Protein 1VI6 (pdb70)

Foldseek 3Di:
DDDFPDPPVLLVVLPFQWFALAADPVCPVQFPAADPVSITTGDVSQLRVQLLVVLVVVLVFQQQLEEEEEAAQLQVLLVVVLCVLSVHHYDYHDDDQCLDPPPPDPNHDHHQAYEYLACVRVVSVLVSCQVVPRAYEYEYGRNDDDPSHDRYNDTHSRGQSNSLVSSLSSSVSNCVVVVHDDDDDSVSRGDDD/DDDAPDPVVLLVVLQFQWFALAADPQCPVQFPQADPVSITTGNVSQLRVLLLVVLVVCLVDDQQLEEEEEAQQLQVLLVVVLCVLRVHHYDYHDDDQCQDPPPVDPNHDHHQAYEYLACVRPVSVLVSCQVVVRAYEYEYGRNDDDPSHRRYNDTHSRGQLNSLVSSLSSSVSNCVVVVHDDDDDSVSRGDDD/DDDAPDPVVLLVVLPFQWFALAADPVCPVQFPQADPVNTTTGDVSLLRVLLLVVLVVVLVFQAQLEEEEEAQPLLVLLVVVLCVLRVHHYDYHDDDQCLDPPPVDPNHDHHQAYEYLACVRPVSVLVSCQVVPRAYEYEYGRNDDDPSHRRYNYTHSRRQSNSLVSSLSSSVSNCVVVVHDDDDDSVSRGDDDD/DDDALDPPVLLVVLQFQWFALAADPQCPVQFPDQDPVNTTTGHSSLLRVLLLVVLVVCLPFDQQLEEEEEAQQLQPLLVVVLCVLRVHHYDYHDDDQCLDPPPVDPNHDHHQAYEYLACVVPVSVLVSCQVVVRAYEYEYGRRDDDPSHRRYNDTHSRGQSNSLVSSLSSSVSSCVVVVHDDDDDSVSRGDDD

Sequence (773 aa):
EYEYLVPPDDYLAAGVHIGTQIKTGDMKKFIFKVRQDGLYVLDIRKLDERIRVAAKFLSRYEPSKILLVAARQYAHKPVQMFSKVVGSDYIVGRFIPGTLTNPMLSEYREPEVVFVNDPAIDKQAVSEATAVGIPVVALCDSNNSSADVDLVIPTNNKGRRALAIVYWLLAREIAKIRGQDFTYSIEDFEAELEYEYLVPPDDYLAAGVHIGTQIKTGDMKKFIFKVRQDGLYVLDIRKLDERIRVAAKFLSRYEPSKILLVAARQYAHKPVQMFSKVVGSDYIVGRFIPGTLTNPMLSEYREPEVVFVNDPAIDKQAVSEATAVGIPVVALCDSNNSSADVDLVIPTNNKGRRALAIVYWLLAREIAKIRGQDFTYSIEDFEAELEYEYLVPPDDYLAAGVHIGTQIKTGDMKKFIFKVRQDGLYVLDIRKLDERIRVAAKFLSRYEPSKILLVAARQYAHKPVQMFSKVVGSDYIVGRFIPGTLTNPMLSEYREPEVVFVNDPAIDKQAVSEATAVGIPVVALCDSNNSSADVDLVIPTNNKGRRALAIVYWLLAREIAKIRGQDFTYSIEDFEAELEEYEYLVPPDDYLAAGVHIGTQIKTGDMKKFIFKVRQDGLYVLDIRKLDERIRVAAKFLSRYEPSKILLVAARQYAHKPVQMFSKVVGSDYIVGRFIPGTLTNPMLSEYREPEVVFVNDPAIDKQAVSEATAVGIPVVALCDSNNSSADVDLVIPTNNKGRRALAIVYWLLAREIAKIRGQDFTYSIEDFEAEL

Nearest PDB structures (foldseek):
  1vi6-assembly2_C  TM=1.005E+00  e=1.714E-40  Archaeoglobus fulgidus
  6tmf-assembly1_B  TM=9.770E-01  e=1.208E-26  Thermococcus celer Vu 13 = JCM 8558
  6th6-assembly1_Ab  TM=9.798E-01  e=1.208E-26  Thermococcus kodakarensis KOD1
  7zai-assembly1_B  TM=9.814E-01  e=2.115E-26  Pyrococcus abyssi GE5
  4v5z-assembly1_Ab  TM=9.790E-01  e=2.412E-22  Canis lupus familiaris

Structure (mmCIF, N/CA/C/O backbone):
data_1VI6
#
_entry.id   1VI6
#
_cell.length_a   123.829
_cell.length_b   123.829
_cell.length_c   131.949
_cell.angle_alpha   90.00
_cell.angle_beta   90.00
_cell.angle_gamma   90.00
#
_symmetry.space_group_name_H-M   'P 43 21 2'
#
loop_
_entity.id
_entity.type
_entity.pdbx_description
1 polymer '30S ribosomal protein S2P'
2 non-polymer 'SODIUM ION'
3 water water
#
loop_
_atom_site.group_PDB
_atom_site.id
_atom_site.type_symbol
_atom_site.label_atom_id
_atom_site.label_alt_id
_atom_site.label_comp_id
_atom_site.label_asym_id
_atom_site.label_entity_id
_atom_site.label_seq_id
_atom_site.pdbx_PDB_ins_code
_atom_site.Cartn_x
_atom_site.Cartn_y
_atom_site.Cartn_z
_atom_site.occupancy
_atom_site.B_iso_or_equiv
_atom_site.auth_seq_id
_atom_site.auth_comp_id
_atom_site.auth_asym_id
_atom_site.auth_atom_id
_atom_site.pdbx_PDB_model_num
ATOM 1 N N . GLU A 1 6 ? 43.048 95.703 131.848 1.00 52.88 5 GLU A N 1
ATOM 2 C CA . GLU A 1 6 ? 42.445 95.625 130.486 1.00 52.64 5 GLU A CA 1
ATOM 3 C C . GLU A 1 6 ? 43.261 96.428 129.479 1.00 49.92 5 GLU A C 1
ATOM 4 O O . GLU A 1 6 ? 43.597 97.587 129.724 1.00 50.77 5 GLU A O 1
ATOM 10 N N . TYR A 1 7 ? 43.572 95.812 128.344 1.00 46.69 6 TYR A N 1
ATOM 11 C CA . TYR A 1 7 ? 44.339 96.485 127.304 1.00 42.03 6 TYR A CA 1
ATOM 12 C C . TYR A 1 7 ? 43.417 97.344 126.450 1.00 39.77 6 TYR A C 1
ATOM 13 O O . TYR A 1 7 ? 42.305 96.935 126.124 1.00 38.91 6 TYR A O 1
ATOM 22 N N . GLU A 1 8 ? 43.886 98.536 126.093 1.00 38.55 7 GLU A N 1
ATOM 23 C CA . GLU A 1 8 ? 43.102 99.454 125.274 1.00 37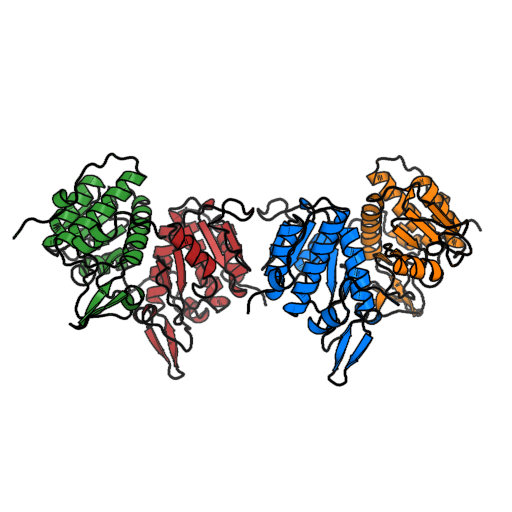.78 7 GLU A CA 1
ATOM 24 C C . GLU A 1 8 ? 43.583 99.435 123.824 1.00 33.92 7 GLU A C 1
ATOM 25 O O . GLU A 1 8 ? 44.681 99.901 123.516 1.00 33.15 7 GLU A O 1
ATOM 31 N N . TYR A 1 9 ? 42.746 98.893 122.945 1.00 30.92 8 TYR A N 1
ATOM 32 C CA . TYR A 1 9 ? 43.053 98.793 121.520 1.00 26.62 8 TYR A CA 1
ATOM 33 C C . TYR A 1 9 ? 42.744 100.108 120.807 1.00 26.76 8 TYR A C 1
ATOM 34 O O . TYR A 1 9 ? 41.984 100.936 121.313 1.00 25.65 8 TYR A O 1
ATOM 43 N N . LEU A 1 10 ? 43.330 100.288 119.626 1.00 26.32 9 LEU A N 1
ATOM 44 C CA . LEU A 1 10 ? 43.121 101.493 118.822 1.00 26.38 9 LEU A CA 1
ATOM 45 C C . LEU A 1 10 ? 41.705 101.531 118.272 1.00 26.76 9 LEU A C 1
ATOM 46 O O . LEU A 1 10 ? 41.184 102.591 117.926 1.00 24.12 9 LEU A O 1
ATOM 51 N N . VAL A 1 11 ? 41.100 100.354 118.172 1.00 25.62 10 VAL A N 1
ATOM 52 C CA . VAL A 1 11 ? 39.740 100.209 117.681 1.00 28.13 10 VAL A CA 1
ATOM 53 C C . VAL A 1 11 ? 39.142 99.030 118.441 1.00 27.04 10 VAL A C 1
ATOM 54 O O . VAL A 1 11 ? 39.873 98.243 119.044 1.00 26.91 10 VAL A O 1
ATOM 58 N N . PRO A 1 12 ? 37.809 98.907 118.449 1.00 29.15 11 PRO A N 1
ATOM 59 C CA . PRO A 1 12 ? 37.230 97.768 119.169 1.00 29.30 11 PRO A CA 1
ATOM 60 C C . PRO A 1 12 ? 37.875 96.492 118.618 1.00 28.70 11 PRO A C 1
ATOM 61 O O . PRO A 1 12 ? 37.987 96.332 117.405 1.00 29.40 11 PRO A O 1
ATOM 65 N N . PRO A 1 13 ? 38.318 95.580 119.503 1.00 31.34 12 PRO A N 1
ATOM 66 C CA . PRO A 1 13 ? 38.962 94.319 119.110 1.00 30.97 12 PRO A CA 1
ATOM 67 C C . PRO A 1 13 ? 38.237 93.559 118.002 1.00 33.07 12 PRO A C 1
ATOM 68 O O . PRO A 1 13 ? 38.870 92.955 117.135 1.00 33.36 12 PRO A O 1
ATOM 72 N N . ASP A 1 14 ? 36.908 93.582 118.040 1.00 32.79 13 ASP A N 1
ATOM 73 C CA . ASP A 1 14 ? 36.109 92.895 117.033 1.00 34.00 13 ASP A CA 1
ATOM 74 C C . ASP A 1 14 ? 36.357 93.453 115.639 1.00 31.11 13 ASP A C 1
ATOM 75 O O . ASP A 1 14 ? 36.215 92.738 114.649 1.00 31.92 13 ASP A O 1
ATOM 80 N N . ASP A 1 15 ? 36.716 94.732 115.565 1.00 28.06 14 ASP A N 1
ATOM 81 C CA . ASP A 1 15 ? 36.988 95.375 114.283 1.00 25.87 14 ASP A CA 1
ATOM 82 C C . ASP A 1 15 ? 38.233 94.760 113.648 1.00 23.14 14 ASP A C 1
ATOM 83 O O . ASP A 1 15 ? 38.287 94.563 112.434 1.00 22.89 14 ASP A O 1
ATOM 88 N N . TYR A 1 16 ? 39.228 94.462 114.479 1.00 23.03 15 TYR A N 1
ATOM 89 C CA . TYR A 1 16 ? 40.463 93.830 114.017 1.00 21.62 15 TYR A CA 1
ATOM 90 C C . TYR A 1 16 ? 40.128 92.442 113.486 1.00 21.60 15 TYR A C 1
ATOM 91 O O . TYR A 1 16 ? 40.554 92.054 112.398 1.00 18.20 15 TYR A O 1
ATOM 100 N N . LEU A 1 17 ? 39.361 91.692 114.272 1.00 20.73 16 LEU A N 1
ATOM 101 C CA . LEU A 1 17 ? 38.980 90.337 113.890 1.00 20.36 16 LEU A CA 1
ATOM 102 C C . LEU A 1 17 ? 38.100 90.327 112.649 1.00 19.08 16 LEU A C 1
ATOM 103 O O . LEU A 1 17 ? 38.272 89.488 111.768 1.00 19.64 16 LEU A O 1
ATOM 108 N N . ALA A 1 18 ? 37.154 91.257 112.575 1.00 20.36 17 ALA A N 1
ATOM 109 C CA . ALA A 1 18 ? 36.274 91.327 111.416 1.00 21.83 17 ALA A CA 1
ATOM 110 C C . ALA A 1 18 ? 37.103 91.572 110.155 1.00 23.55 17 ALA A C 1
ATOM 111 O O . ALA A 1 18 ? 36.763 91.094 109.072 1.00 24.50 17 ALA A O 1
ATOM 113 N N . ALA A 1 19 ? 38.198 92.310 110.310 1.00 20.93 18 ALA A N 1
ATOM 114 C CA . ALA A 1 19 ? 39.087 92.636 109.195 1.00 19.93 18 ALA A CA 1
ATOM 115 C C . ALA A 1 19 ? 39.992 91.466 108.826 1.00 19.27 18 ALA A C 1
ATOM 116 O O . ALA A 1 19 ? 40.600 91.452 107.749 1.00 20.49 18 ALA A O 1
ATOM 118 N N . GLY A 1 20 ? 40.088 90.493 109.729 1.00 17.91 19 GLY A N 1
ATOM 119 C CA . GLY A 1 20 ? 40.920 89.326 109.491 1.00 17.13 19 GLY A CA 1
ATOM 120 C C . GLY A 1 20 ? 42.422 89.536 109.631 1.00 16.29 19 GLY A C 1
ATOM 121 O O . GLY A 1 20 ? 43.203 88.784 109.043 1.00 17.05 19 GLY A O 1
ATOM 122 N N . VAL A 1 21 ? 42.839 90.530 110.411 1.00 16.37 20 VAL A N 1
ATOM 123 C CA . VAL A 1 21 ? 44.270 90.799 110.592 1.00 14.53 20 VAL A CA 1
ATOM 124 C C . VAL A 1 21 ? 44.962 89.663 111.344 1.00 16.64 20 VAL A C 1
ATOM 125 O O . VAL A 1 21 ? 46.172 89.470 111.229 1.00 16.49 20 VAL A O 1
ATOM 129 N N . HIS A 1 22 ? 44.181 88.903 112.103 1.00 14.69 21 HIS A N 1
ATOM 130 C CA . HIS A 1 22 ? 44.711 87.800 112.893 1.00 14.47 21 HIS A CA 1
ATOM 131 C C . HIS A 1 22 ? 44.883 86.514 112.085 1.00 16.27 21 HIS A C 1
ATOM 132 O O . HIS A 1 22 ? 45.498 85.560 112.558 1.00 16.45 21 HIS A O 1
ATOM 139 N N . ILE A 1 23 ? 44.341 86.484 110.873 1.00 15.79 22 ILE A N 1
ATOM 140 C CA . ILE A 1 23 ? 44.443 85.292 110.036 1.00 19.13 22 ILE A CA 1
ATOM 141 C C . ILE A 1 23 ? 45.785 85.157 109.324 1.00 18.08 22 ILE A C 1
ATOM 142 O O . ILE A 1 23 ? 46.072 85.884 108.369 1.00 19.53 22 ILE A O 1
ATOM 147 N N . GLY A 1 24 ? 46.598 84.217 109.799 1.00 15.99 23 GLY A N 1
ATOM 148 C CA . GLY A 1 24 ? 47.901 83.972 109.205 1.00 18.06 23 GLY A CA 1
ATOM 149 C C . GLY A 1 24 ? 47.806 82.954 108.079 1.00 20.65 23 GLY A C 1
ATOM 150 O O . GLY A 1 24 ? 46.770 82.846 107.419 1.00 23.60 23 GLY A O 1
ATOM 151 N N . THR A 1 25 ? 48.880 82.207 107.852 1.00 19.28 24 THR A N 1
ATOM 152 C CA . THR A 1 25 ? 48.893 81.195 106.801 1.00 19.02 24 THR A CA 1
ATOM 153 C C . THR A 1 25 ? 49.119 79.817 107.422 1.00 20.14 24 THR A C 1
ATOM 154 O O . THR A 1 25 ? 49.088 79.667 108.647 1.00 18.76 24 THR A O 1
ATOM 158 N N . GLN A 1 26 ? 49.345 78.819 106.573 1.00 19.32 25 GLN A N 1
ATOM 159 C CA . GLN A 1 26 ? 49.592 77.447 107.018 1.00 24.47 25 GLN A CA 1
ATOM 160 C C . GLN A 1 26 ? 51.055 77.293 107.436 1.00 25.13 25 GLN A C 1
ATOM 161 O O . GLN A 1 26 ? 51.463 76.246 107.948 1.00 23.48 25 GLN A O 1
ATOM 167 N N . ILE A 1 27 ? 51.843 78.336 107.202 1.00 22.14 26 ILE A N 1
ATOM 168 C CA . ILE A 1 27 ? 53.265 78.308 107.529 1.00 23.27 26 ILE A CA 1
ATOM 169 C C . ILE A 1 27 ? 53.634 79.230 108.688 1.00 22.64 26 ILE A C 1
ATOM 170 O O . ILE A 1 27 ? 53.112 80.335 108.809 1.00 22.78 26 ILE A O 1
ATOM 175 N N . LYS A 1 28 ? 54.548 78.760 109.529 1.00 23.53 27 LYS A N 1
ATOM 176 C CA . LYS A 1 28 ? 55.029 79.521 110.673 1.00 25.27 27 LYS A CA 1
ATOM 177 C C . LYS A 1 28 ? 56.553 79.540 110.636 1.00 26.82 27 LYS A C 1
ATOM 178 O O . LYS A 1 28 ? 57.184 78.505 110.410 1.00 28.22 27 LYS A O 1
ATOM 184 N N . THR A 1 29 ? 57.143 80.711 110.846 1.00 20.75 28 THR A N 1
ATOM 185 C CA . THR A 1 29 ? 58.597 80.830 110.850 1.00 20.81 28 THR A CA 1
ATOM 186 C C . THR A 1 29 ? 59.062 81.042 112.282 1.00 19.37 28 THR A C 1
ATOM 187 O O . THR A 1 29 ? 58.278 81.438 113.145 1.00 17.37 28 THR A O 1
ATOM 191 N N . GLY A 1 30 ? 60.338 80.777 112.536 1.00 20.03 29 GLY A N 1
ATOM 192 C CA . GLY A 1 30 ? 60.856 80.964 113.877 1.00 19.77 29 GLY A CA 1
ATOM 193 C C . GLY A 1 30 ? 60.722 82.420 114.278 1.00 21.43 29 GLY A C 1
ATOM 194 O O . GLY A 1 30 ? 60.396 82.739 115.422 1.00 22.10 29 GLY A O 1
ATOM 195 N N . ASP A 1 31 ? 60.952 83.311 113.318 1.00 19.47 30 ASP A N 1
ATOM 196 C CA . ASP A 1 31 ? 60.880 84.742 113.576 1.00 20.06 30 ASP A CA 1
ATOM 197 C C . ASP A 1 31 ? 59.492 85.207 114.020 1.00 18.93 30 ASP A C 1
ATOM 198 O O . ASP A 1 31 ? 59.373 86.110 114.846 1.00 17.68 30 ASP A O 1
ATOM 203 N N . MET A 1 32 ? 58.445 84.581 113.489 1.00 14.81 31 MET A N 1
ATOM 204 C CA . MET A 1 32 ? 57.080 84.976 113.829 1.00 15.46 31 MET A CA 1
ATOM 205 C C . MET A 1 32 ? 56.436 84.248 115.013 1.00 16.59 31 MET A C 1
ATOM 206 O O . MET A 1 32 ? 55.367 84.643 115.473 1.00 18.51 31 MET A O 1
ATOM 211 N N . LYS A 1 33 ? 57.078 83.196 115.513 1.00 18.73 32 LYS A N 1
ATOM 212 C CA . LYS A 1 33 ? 56.520 82.440 116.635 1.00 20.05 32 LYS A CA 1
ATOM 213 C C . LYS A 1 33 ? 56.072 83.307 117.811 1.00 19.46 32 LYS A C 1
ATOM 214 O O . LYS A 1 33 ? 55.006 83.079 118.382 1.00 16.95 32 LYS A O 1
ATOM 220 N N . LYS A 1 34 ? 56.873 84.307 118.167 1.00 16.97 33 LYS A N 1
ATOM 221 C CA . LYS A 1 34 ? 56.524 85.172 119.291 1.00 18.46 33 LYS A CA 1
ATOM 222 C C . LYS A 1 34 ? 55.250 85.997 119.083 1.00 16.12 33 LYS A C 1
ATOM 223 O O . LYS A 1 34 ? 54.734 86.590 120.029 1.00 17.11 33 LYS A O 1
ATOM 229 N N . PHE A 1 35 ? 54.742 86.031 117.853 1.00 17.16 34 PHE A N 1
ATOM 230 C CA . PHE A 1 35 ? 53.522 86.782 117.547 1.00 17.53 34 PHE A CA 1
ATOM 231 C C . PHE A 1 35 ? 52.327 85.874 117.278 1.00 18.43 34 PHE A C 1
ATOM 232 O O . PHE A 1 35 ? 51.209 86.352 117.080 1.00 18.21 34 PHE A O 1
ATOM 240 N N . ILE A 1 36 ? 52.563 84.570 117.252 1.00 20.09 35 ILE A N 1
ATOM 241 C CA . ILE A 1 36 ? 51.482 83.633 116.988 1.00 21.41 35 ILE A CA 1
ATOM 242 C C . ILE A 1 36 ? 50.758 83.274 118.276 1.00 22.59 35 ILE A C 1
ATOM 243 O O . ILE A 1 36 ? 51.360 82.804 119.241 1.00 22.90 35 ILE A O 1
ATOM 248 N N . PHE A 1 37 ? 49.456 83.527 118.282 1.00 23.48 36 PHE A N 1
ATOM 249 C CA . PHE A 1 37 ? 48.620 83.257 119.441 1.00 24.59 36 PHE A CA 1
ATOM 250 C C . PHE A 1 37 ? 48.353 81.765 119.553 1.00 26.09 36 PHE A C 1
ATOM 251 O O . PHE A 1 37 ? 48.444 81.188 120.635 1.00 26.82 36 PHE A O 1
ATOM 259 N N . LYS A 1 38 ? 48.030 81.142 118.426 1.00 25.53 37 LYS A N 1
ATOM 260 C CA . LYS A 1 38 ? 47.750 79.714 118.405 1.00 26.43 37 LYS A CA 1
ATOM 261 C C . LYS A 1 38 ? 47.676 79.222 116.974 1.00 26.40 37 LYS A C 1
ATOM 262 O O . LYS A 1 38 ? 47.796 80.001 116.028 1.00 20.97 37 LYS A O 1
ATOM 268 N N . VAL A 1 39 ? 47.480 77.916 116.827 1.00 26.08 38 VAL A N 1
ATOM 269 C CA . VAL A 1 39 ? 47.328 77.316 115.514 1.00 26.98 38 VAL A CA 1
ATOM 270 C C . VAL A 1 39 ? 45.920 76.735 115.489 1.00 30.27 38 VAL A C 1
ATOM 271 O O . VAL A 1 39 ? 45.493 76.082 116.444 1.00 29.16 38 VAL A O 1
ATOM 275 N N . ARG A 1 40 ? 45.187 77.002 114.417 1.00 30.15 39 ARG A N 1
ATOM 276 C CA . ARG A 1 40 ? 43.831 76.489 114.292 1.00 35.04 39 ARG A CA 1
ATOM 277 C C . ARG A 1 40 ? 43.874 75.032 113.859 1.00 37.38 39 ARG A C 1
ATOM 278 O O . ARG A 1 40 ? 44.890 74.550 113.353 1.00 38.14 39 ARG A O 1
ATOM 286 N N . GLN A 1 41 ? 42.767 74.333 114.064 1.00 40.09 40 GLN A N 1
ATOM 287 C CA . GLN A 1 41 ? 42.675 72.927 113.704 1.00 41.24 40 GLN A CA 1
ATOM 288 C C . GLN A 1 41 ? 42.847 72.743 112.201 1.00 40.62 40 GLN A C 1
ATOM 289 O O . GLN A 1 41 ? 43.347 71.714 111.748 1.00 42.12 40 GLN A O 1
ATOM 295 N N . ASP A 1 42 ? 42.448 73.752 111.434 1.00 40.78 41 ASP A N 1
ATOM 296 C CA . ASP A 1 42 ? 42.568 73.704 109.981 1.00 40.25 41 ASP A CA 1
ATOM 297 C C . ASP A 1 42 ? 44.003 74.026 109.538 1.00 39.11 41 ASP A C 1
ATOM 298 O O . ASP A 1 42 ? 44.262 74.254 108.356 1.00 38.32 41 ASP A O 1
ATOM 303 N N . GLY A 1 43 ? 44.925 74.050 110.496 1.00 35.83 42 GLY A N 1
ATOM 304 C CA . GLY A 1 43 ? 46.319 74.318 110.183 1.00 33.46 42 GLY A CA 1
ATOM 305 C C . GLY A 1 43 ? 46.736 75.775 110.046 1.00 30.20 42 GLY A C 1
ATOM 306 O O . GLY A 1 43 ? 47.930 76.065 109.941 1.00 26.85 42 GLY A O 1
ATOM 307 N N . LEU A 1 44 ? 45.773 76.691 110.040 1.00 26.18 43 LEU A N 1
ATOM 308 C CA . LEU A 1 44 ? 46.090 78.112 109.912 1.00 27.10 43 LEU A CA 1
ATOM 309 C C . LEU A 1 44 ? 46.573 78.708 111.227 1.00 24.08 43 LEU A C 1
ATOM 310 O O . LEU A 1 44 ? 45.967 78.499 112.279 1.00 24.03 43 LEU A O 1
ATOM 315 N N . TYR A 1 45 ? 47.671 79.450 111.164 1.00 22.91 44 TYR A N 1
ATOM 316 C CA . TYR A 1 45 ? 48.213 80.091 112.352 1.00 20.04 44 TYR A CA 1
ATOM 317 C C . TYR A 1 45 ? 47.469 81.393 112.611 1.00 19.13 44 TYR A C 1
ATOM 318 O O . TYR A 1 45 ? 47.089 82.101 111.674 1.00 20.30 44 TYR A O 1
ATOM 327 N N . VAL A 1 46 ? 47.249 81.695 113.885 1.00 18.68 45 VAL A N 1
ATOM 328 C CA . VAL A 1 46 ? 46.533 82.901 114.278 1.00 17.13 45 VAL A CA 1
ATOM 329 C C . VAL A 1 46 ? 47.470 83.886 114.961 1.00 17.46 45 VAL A C 1
ATOM 330 O O . VAL A 1 46 ? 48.201 83.525 115.881 1.00 17.39 45 VAL A O 1
ATOM 334 N N . LEU A 1 47 ? 47.439 85.134 114.509 1.00 18.84 46 LEU A N 1
ATOM 335 C CA . LEU A 1 47 ? 48.304 86.158 115.075 1.00 18.07 46 LEU A CA 1
ATOM 336 C C . LEU A 1 47 ? 47.678 86.823 116.299 1.00 18.65 46 LEU A C 1
ATOM 337 O O . LEU A 1 47 ? 46.459 86.821 116.467 1.00 18.46 46 LEU A O 1
ATOM 342 N N . ASP A 1 48 ? 48.537 87.380 117.148 1.00 17.62 47 ASP A N 1
ATOM 343 C CA . ASP A 1 48 ? 48.151 88.052 118.393 1.00 18.20 47 ASP A CA 1
ATOM 344 C C . ASP A 1 48 ? 47.767 89.513 118.119 1.00 17.51 47 ASP A C 1
ATOM 345 O O . ASP A 1 48 ? 48.626 90.331 117.792 1.00 17.45 47 ASP A O 1
ATOM 350 N N . ILE A 1 49 ? 46.486 89.847 118.268 1.00 17.00 48 ILE A N 1
ATOM 351 C CA . ILE A 1 49 ? 46.026 91.208 117.986 1.00 17.43 48 ILE A CA 1
ATOM 352 C C . ILE A 1 49 ? 46.502 92.246 118.992 1.00 18.69 48 ILE A C 1
ATOM 353 O O . ILE A 1 49 ? 46.543 93.439 118.695 1.00 17.84 48 ILE A O 1
ATOM 358 N N . ARG A 1 50 ? 46.862 91.786 120.181 1.00 18.89 49 ARG A N 1
ATOM 359 C CA . ARG A 1 50 ? 47.373 92.657 121.231 1.00 22.73 49 ARG A CA 1
ATOM 360 C C . ARG A 1 50 ? 48.723 93.173 120.729 1.00 21.50 49 ARG A C 1
ATOM 361 O O . ARG A 1 50 ? 49.018 94.370 120.782 1.00 18.48 49 ARG A O 1
ATOM 369 N N . LYS A 1 51 ? 49.532 92.248 120.225 1.00 20.19 50 LYS A N 1
ATOM 370 C CA . LYS A 1 51 ? 50.847 92.574 119.699 1.00 19.51 50 LYS A CA 1
ATOM 371 C C . LYS A 1 51 ? 50.749 93.473 118.470 1.00 19.50 50 LYS A C 1
ATOM 372 O O . LYS A 1 51 ? 51.524 94.418 118.325 1.00 17.36 50 LYS A O 1
ATOM 378 N N . LEU A 1 52 ? 49.803 93.176 117.583 1.00 17.61 51 LEU A N 1
ATOM 379 C CA . LEU A 1 52 ? 49.624 93.986 116.384 1.00 16.07 51 LEU A CA 1
ATOM 380 C C . LEU A 1 52 ? 49.306 95.425 116.786 1.00 19.03 51 LEU A C 1
ATOM 381 O O . LEU A 1 52 ? 49.901 96.372 116.267 1.00 15.95 51 LEU A O 1
ATOM 386 N N . ASP A 1 53 ? 48.369 95.583 117.717 1.00 17.11 52 ASP A N 1
ATOM 387 C CA . ASP A 1 53 ? 47.977 96.914 118.174 1.00 18.57 52 ASP A CA 1
ATOM 388 C C . ASP A 1 53 ? 49.182 97.665 118.756 1.00 17.80 52 ASP A C 1
ATOM 389 O O . ASP A 1 53 ? 49.418 98.827 118.432 1.00 17.64 52 ASP A O 1
ATOM 394 N N . GLU A 1 54 ? 49.949 96.999 119.611 1.00 19.02 53 GLU A N 1
ATOM 395 C CA . GLU A 1 54 ? 51.122 97.624 120.209 1.00 20.56 53 GLU A CA 1
ATOM 396 C C . GLU A 1 54 ? 52.111 98.072 119.134 1.00 21.10 53 GLU A C 1
ATOM 397 O O . GLU A 1 54 ? 52.681 99.163 119.215 1.00 21.04 53 GLU A O 1
ATOM 403 N N . ARG A 1 55 ? 52.303 97.225 118.127 1.00 18.64 54 ARG A N 1
ATOM 404 C CA . ARG A 1 55 ? 53.230 97.513 117.034 1.00 16.57 54 ARG A CA 1
ATOM 405 C C . ARG A 1 55 ? 52.763 98.623 116.101 1.00 14.94 54 ARG A C 1
ATOM 406 O O . ARG A 1 55 ? 53.589 99.347 115.539 1.00 15.21 54 ARG A O 1
ATOM 414 N N . ILE A 1 56 ? 51.451 98.755 115.911 1.00 14.95 55 ILE A N 1
ATOM 415 C CA . ILE A 1 56 ? 50.939 99.821 115.054 1.00 14.70 55 ILE A CA 1
ATOM 416 C C . ILE A 1 56 ? 51.213 101.153 115.750 1.00 17.15 55 ILE A C 1
ATOM 417 O O . ILE A 1 56 ? 51.606 102.131 115.115 1.00 16.42 55 ILE A O 1
ATOM 422 N N . ARG A 1 57 ? 51.000 101.185 117.063 1.00 15.82 56 ARG A N 1
ATOM 423 C CA . ARG A 1 57 ? 51.242 102.402 117.840 1.00 18.62 56 ARG A CA 1
ATOM 424 C C . ARG A 1 57 ? 52.725 102.773 117.775 1.00 18.67 56 ARG A C 1
ATOM 425 O O . ARG A 1 57 ? 53.076 103.932 117.545 1.00 19.33 56 ARG A O 1
ATOM 433 N N . VAL A 1 58 ? 53.589 101.784 117.982 1.00 15.57 57 VAL A N 1
ATOM 434 C CA . VAL A 1 58 ? 55.031 102.008 117.938 1.00 17.10 57 VAL A CA 1
ATOM 435 C C . VAL A 1 58 ? 55.481 102.474 116.549 1.00 16.59 57 VAL A C 1
ATOM 436 O O . VAL A 1 58 ? 56.262 103.417 116.426 1.00 17.16 57 VAL A O 1
ATOM 440 N N . ALA A 1 59 ? 54.985 101.817 115.506 1.00 15.94 58 ALA A N 1
ATOM 441 C CA . ALA A 1 59 ? 55.356 102.176 114.138 1.00 17.27 58 ALA A CA 1
ATOM 442 C C . ALA A 1 59 ? 54.926 103.601 113.790 1.00 16.12 58 ALA A C 1
ATOM 443 O O . ALA A 1 59 ? 55.643 104.318 113.099 1.00 14.07 58 ALA A O 1
ATOM 445 N N . ALA A 1 60 ? 53.751 104.003 114.263 1.00 16.66 59 ALA A N 1
ATOM 446 C CA . ALA A 1 60 ? 53.253 105.348 113.995 1.00 17.14 59 ALA A CA 1
ATOM 447 C C . ALA A 1 60 ? 54.198 106.378 114.618 1.00 18.92 59 ALA A C 1
ATOM 448 O O . ALA A 1 60 ? 54.494 107.405 114.006 1.00 18.57 59 ALA A O 1
ATOM 450 N N . LYS A 1 61 ? 54.670 106.101 115.833 1.00 20.25 60 LYS A N 1
ATOM 451 C CA . LYS A 1 61 ? 55.602 107.002 116.515 1.00 23.63 60 LYS A CA 1
ATOM 452 C C . LYS A 1 61 ? 56.956 106.960 115.814 1.00 23.30 60 LYS A C 1
ATOM 453 O O . LYS A 1 61 ? 57.613 107.985 115.655 1.00 25.63 60 LYS A O 1
ATOM 459 N N . PHE A 1 62 ? 57.367 105.761 115.412 1.00 22.59 61 PHE A N 1
ATOM 460 C CA . PHE A 1 62 ? 58.637 105.556 114.719 1.00 23.89 61 PHE A CA 1
ATOM 461 C C . PHE A 1 62 ? 58.670 106.419 113.458 1.00 26.43 61 PHE A C 1
ATOM 462 O O . PHE A 1 62 ? 59.592 107.213 113.249 1.00 27.33 61 PHE A O 1
ATOM 470 N N . LEU A 1 63 ? 57.644 106.261 112.626 1.00 22.74 62 LEU A N 1
ATOM 471 C CA . LEU A 1 63 ? 57.539 106.995 111.371 1.00 19.89 62 LEU A CA 1
ATOM 472 C C . LEU A 1 63 ? 57.320 108.500 111.522 1.00 22.16 62 LEU A C 1
ATOM 473 O O . LEU A 1 63 ? 57.676 109.273 110.629 1.00 21.67 62 LEU A O 1
ATOM 478 N N . SER A 1 64 ? 56.735 108.928 112.636 1.00 23.35 63 SER A N 1
ATOM 479 C CA . SER A 1 64 ? 56.499 110.353 112.827 1.00 25.57 63 SER A CA 1
ATOM 480 C C . SER A 1 64 ? 57.807 111.077 113.153 1.00 26.46 63 SER A C 1
ATOM 481 O O . SER A 1 64 ? 57.833 112.298 113.272 1.00 31.16 63 SER A O 1
ATOM 484 N N . ARG A 1 65 ? 58.890 110.317 113.283 1.00 30.57 64 ARG A N 1
ATOM 485 C CA . ARG A 1 65 ? 60.208 110.882 113.574 1.00 30.39 64 ARG A CA 1
ATOM 486 C C . ARG A 1 65 ? 60.936 111.260 112.275 1.00 31.99 64 ARG A C 1
ATOM 487 O O . ARG A 1 65 ? 62.098 111.665 112.302 1.00 30.39 64 ARG A O 1
ATOM 495 N N . TYR A 1 66 ? 60.248 111.118 111.144 1.00 31.08 65 TYR A N 1
ATOM 496 C CA . TYR A 1 66 ? 60.825 111.436 109.837 1.00 29.78 65 TYR A CA 1
ATOM 497 C C . TYR A 1 66 ? 59.976 112.450 109.090 1.00 30.36 65 TYR A C 1
ATOM 498 O O . TYR A 1 66 ? 58.760 112.496 109.269 1.00 33.36 65 TYR A O 1
ATOM 507 N N . GLU A 1 67 ? 60.605 113.269 108.250 1.00 29.52 66 GLU A N 1
ATOM 508 C CA . GLU A 1 67 ? 59.822 114.213 107.474 1.00 32.20 66 GLU A CA 1
ATOM 509 C C . GLU A 1 67 ? 59.139 113.337 106.423 1.00 29.45 66 GLU A C 1
ATOM 510 O O . GLU A 1 67 ? 59.778 112.488 105.794 1.00 26.48 66 GLU A O 1
ATOM 513 N N . PRO A 1 68 ? 57.825 113.518 106.239 1.00 28.95 67 PRO A N 1
ATOM 514 C CA . PRO A 1 68 ? 56.999 112.767 105.288 1.00 27.24 67 PRO A CA 1
ATOM 515 C C . PRO A 1 68 ? 57.637 112.382 103.957 1.00 25.17 67 PRO A C 1
ATOM 516 O O . PRO A 1 68 ? 57.660 111.203 103.593 1.00 21.80 67 PRO A O 1
ATOM 520 N N . SER A 1 69 ? 58.149 113.369 103.228 1.00 22.70 68 SER A N 1
ATOM 521 C CA . SER A 1 69 ? 58.761 113.108 101.931 1.00 23.52 68 SER A CA 1
ATOM 522 C C . SER A 1 69 ? 59.943 112.146 101.978 1.00 22.09 68 SER A C 1
ATOM 523 O O . SER A 1 69 ? 60.360 111.629 100.943 1.00 21.28 68 SER A O 1
ATOM 526 N N . LYS A 1 70 ? 60.485 111.899 103.168 1.00 19.00 69 LYS A N 1
ATOM 527 C CA . LYS A 1 70 ? 61.622 110.990 103.296 1.00 19.12 69 LYS A CA 1
ATOM 528 C C . LYS A 1 70 ? 61.195 109.564 103.632 1.00 18.35 69 LYS A C 1
ATOM 529 O O . LYS A 1 70 ? 62.032 108.695 103.894 1.00 15.93 69 LYS A O 1
ATOM 535 N N . ILE A 1 71 ? 59.886 109.338 103.634 1.00 16.76 70 ILE A N 1
ATOM 536 C CA . ILE A 1 71 ? 59.328 108.016 103.906 1.00 15.80 70 ILE A CA 1
ATOM 537 C C . ILE A 1 71 ? 58.926 107.414 102.562 1.00 16.04 70 ILE A C 1
ATOM 538 O O . ILE A 1 71 ? 58.205 108.054 101.788 1.00 16.70 70 ILE A O 1
ATOM 543 N N . LEU A 1 72 ? 59.386 106.198 102.282 1.00 13.84 71 LEU A N 1
ATOM 544 C CA . LEU A 1 72 ? 59.035 105.531 101.032 1.00 12.12 71 LEU A CA 1
ATOM 545 C C . LEU A 1 72 ? 58.297 104.223 101.311 1.00 12.83 71 LEU A C 1
ATOM 546 O O . LEU A 1 72 ? 58.833 103.325 101.964 1.00 12.84 71 LEU A O 1
ATOM 551 N N . LEU A 1 73 ? 57.055 104.129 100.845 1.00 10.17 72 LEU A N 1
ATOM 552 C CA . LEU A 1 73 ? 56.285 102.902 101.013 1.00 12.45 72 LEU A CA 1
ATOM 553 C C . LEU A 1 73 ? 56.447 102.087 99.742 1.00 13.18 72 LEU A C 1
ATOM 554 O O . LEU A 1 73 ? 56.512 102.643 98.644 1.00 14.11 72 LEU A O 1
ATOM 559 N N . VAL A 1 74 ? 56.519 100.769 99.891 1.00 12.90 73 VAL A N 1
ATOM 560 C CA . VAL A 1 74 ? 56.683 99.880 98.753 1.00 11.53 73 VAL A CA 1
ATOM 561 C C . VAL A 1 74 ? 55.695 98.720 98.852 1.00 15.23 73 VAL A C 1
ATOM 562 O O . VAL A 1 74 ? 55.504 98.154 99.930 1.00 13.38 73 VAL A O 1
ATOM 566 N N . ALA A 1 75 ? 55.062 98.372 97.732 1.00 14.09 74 ALA A N 1
ATOM 567 C CA . ALA A 1 75 ? 54.132 97.245 97.717 1.00 12.99 74 ALA A CA 1
ATOM 568 C C . ALA A 1 75 ? 53.813 96.752 96.309 1.00 13.44 74 ALA A C 1
ATOM 569 O O . ALA A 1 75 ? 53.234 97.479 95.503 1.00 13.30 74 ALA A O 1
ATOM 571 N N . ALA A 1 76 ? 54.204 95.516 96.013 1.00 11.73 75 ALA A N 1
ATOM 572 C CA . ALA A 1 76 ? 53.900 94.931 94.717 1.00 14.51 75 ALA A CA 1
ATOM 573 C C . ALA A 1 76 ? 52.521 94.270 94.802 1.00 14.71 75 ALA A C 1
ATOM 574 O O . ALA A 1 76 ? 51.765 94.272 93.828 1.00 16.45 75 ALA A O 1
ATOM 576 N N . ARG A 1 77 ? 52.190 93.721 95.971 1.00 13.77 76 ARG A N 1
ATOM 577 C CA . ARG A 1 77 ? 50.897 93.054 96.167 1.00 14.98 76 ARG A CA 1
ATOM 578 C C . ARG A 1 77 ? 49.722 93.966 95.811 1.00 14.94 76 ARG A C 1
ATOM 579 O O . ARG A 1 77 ? 49.561 95.052 96.371 1.00 10.88 76 ARG A O 1
ATOM 587 N N . GLN A 1 78 ? 48.891 93.495 94.887 1.00 15.34 77 GLN A N 1
ATOM 588 C CA . GLN A 1 78 ? 47.740 94.252 94.395 1.00 16.26 77 GLN A CA 1
ATOM 589 C C . GLN A 1 78 ? 46.802 94.852 95.452 1.00 15.00 77 GLN A C 1
ATOM 590 O O . GLN A 1 78 ? 46.478 96.037 95.384 1.00 13.39 77 GLN A O 1
ATOM 596 N N . TYR A 1 79 ? 46.362 94.057 96.424 1.00 13.59 78 TYR A N 1
ATOM 597 C CA . TYR A 1 79 ? 45.452 94.571 97.449 1.00 14.90 78 TYR A CA 1
ATOM 598 C C . TYR A 1 79 ? 46.058 95.640 98.352 1.00 14.34 78 TYR A C 1
ATOM 599 O O . TYR A 1 79 ? 45.345 96.282 99.128 1.00 13.84 78 TYR A O 1
ATOM 608 N N . ALA A 1 80 ? 47.369 95.828 98.254 1.00 13.42 79 ALA A N 1
ATOM 609 C CA . ALA A 1 80 ? 48.047 96.827 99.069 1.00 13.49 79 ALA A CA 1
ATOM 610 C C . ALA A 1 80 ? 48.196 98.171 98.359 1.00 13.27 79 ALA A C 1
ATOM 611 O O . ALA A 1 80 ? 48.512 99.170 99.000 1.00 12.07 79 ALA A O 1
ATOM 613 N N . HIS A 1 81 ? 47.961 98.212 97.050 1.00 11.90 80 HIS A N 1
ATOM 614 C CA . HIS A 1 81 ? 48.146 99.469 96.314 1.00 13.98 80 HIS A CA 1
ATOM 615 C C . HIS A 1 81 ? 47.299 100.627 96.824 1.00 14.03 80 HIS A C 1
ATOM 616 O O . HIS A 1 81 ? 47.833 101.683 97.156 1.00 11.89 80 HIS A O 1
ATOM 623 N N . LYS A 1 82 ? 45.984 100.434 96.889 1.00 13.59 81 LYS A N 1
ATOM 624 C CA . LYS A 1 82 ? 45.083 101.482 97.366 1.00 14.19 81 LYS A CA 1
ATOM 625 C C . LYS A 1 82 ? 45.426 101.929 98.797 1.00 12.78 81 LYS A C 1
ATOM 626 O O . LYS A 1 82 ? 45.529 103.128 99.072 1.00 13.15 81 LYS A O 1
ATOM 632 N N . PRO A 1 83 ? 45.602 100.974 99.731 1.00 12.74 82 PRO A N 1
ATOM 633 C CA . PRO A 1 83 ? 45.935 101.347 101.114 1.00 13.47 82 PRO A CA 1
ATOM 634 C C . PRO A 1 83 ? 47.233 102.157 101.183 1.00 14.11 82 PRO A C 1
ATOM 635 O O . PRO A 1 83 ? 47.334 103.119 101.946 1.00 11.63 82 PRO A O 1
ATOM 639 N N . VAL A 1 84 ? 48.222 101.747 100.390 1.00 12.29 83 VAL A N 1
ATOM 640 C CA . VAL A 1 84 ? 49.516 102.425 100.327 1.00 12.61 83 VAL A CA 1
ATOM 641 C C . VAL A 1 84 ? 49.374 103.850 99.774 1.00 13.19 83 VAL A C 1
ATOM 642 O O . VAL A 1 84 ? 49.931 104.798 100.323 1.00 13.66 83 VAL A O 1
ATOM 646 N N . GLN A 1 85 ? 48.626 103.992 98.685 1.00 13.21 84 GLN A N 1
ATOM 647 C CA . GLN A 1 85 ? 48.419 105.297 98.062 1.00 14.46 84 GLN A CA 1
ATOM 648 C C . GLN A 1 85 ? 47.610 106.230 98.968 1.00 15.56 84 GLN A C 1
ATOM 649 O O . GLN A 1 85 ? 47.896 107.428 99.041 1.00 15.46 84 GLN A O 1
ATOM 655 N N . MET A 1 86 ? 46.614 105.685 99.666 1.00 14.17 85 MET A N 1
ATOM 656 C CA . MET A 1 86 ? 45.798 106.495 100.572 1.00 16.09 85 MET A CA 1
ATOM 657 C C . MET A 1 86 ? 46.621 106.892 101.796 1.00 14.74 85 MET A C 1
ATOM 658 O O . MET A 1 86 ? 46.506 108.011 102.298 1.00 15.40 85 MET A O 1
ATOM 663 N N . PHE A 1 87 ? 47.454 105.975 102.278 1.00 15.11 86 PHE A N 1
ATOM 664 C CA . PHE A 1 87 ? 48.319 106.276 103.414 1.00 14.07 86 PHE A CA 1
ATOM 665 C C . PHE A 1 87 ? 49.208 107.451 102.992 1.00 16.14 86 PHE A C 1
ATOM 666 O O . PHE A 1 87 ? 49.386 108.420 103.735 1.00 15.33 86 PHE A O 1
ATOM 674 N N . SER A 1 88 ? 49.756 107.361 101.786 1.00 15.00 87 SER A N 1
ATOM 675 C CA . SER A 1 88 ? 50.637 108.406 101.277 1.00 16.74 87 SER A CA 1
ATOM 676 C C . SER A 1 88 ? 49.905 109.735 101.095 1.00 18.16 87 SER A C 1
ATOM 677 O O . SER A 1 88 ? 50.477 110.803 101.323 1.00 17.62 87 SER A O 1
ATOM 680 N N . LYS A 1 89 ? 48.639 109.665 100.693 1.00 18.69 88 LYS A N 1
ATOM 681 C CA . LYS A 1 89 ? 47.825 110.861 100.496 1.00 20.74 88 LYS A CA 1
ATOM 682 C C . LYS A 1 89 ? 47.715 111.602 101.829 1.00 22.43 88 LYS A C 1
ATOM 683 O O . LYS A 1 89 ? 47.796 112.828 101.883 1.00 22.27 88 LYS A O 1
ATOM 689 N N . VAL A 1 90 ? 47.539 110.844 102.903 1.00 18.57 89 VAL A N 1
ATOM 690 C CA . VAL A 1 90 ? 47.414 111.411 104.245 1.00 18.98 89 VAL A CA 1
ATOM 691 C C . VAL A 1 90 ? 48.744 111.843 104.860 1.00 19.97 89 VAL A C 1
ATOM 692 O O . VAL A 1 90 ? 48.900 112.983 105.302 1.00 22.10 89 VAL A O 1
ATOM 696 N N . VAL A 1 91 ? 49.698 110.919 104.882 1.00 18.33 90 VAL A N 1
ATOM 697 C CA . VAL A 1 91 ? 51.007 111.153 105.487 1.00 19.37 90 VAL A CA 1
ATOM 698 C C . VAL A 1 91 ? 51.963 112.033 104.684 1.00 21.39 90 VAL A C 1
ATOM 699 O O . VAL A 1 91 ? 52.767 112.766 105.263 1.00 22.33 90 VAL A O 1
ATOM 703 N N . GLY A 1 92 ? 51.873 111.968 103.358 1.00 20.64 91 GLY A N 1
ATOM 704 C CA . GLY A 1 92 ? 52.749 112.769 102.517 1.00 19.55 91 GLY A CA 1
ATOM 705 C C . GLY A 1 92 ? 53.993 111.997 102.122 1.00 19.43 91 GLY A C 1
ATOM 706 O O . GLY A 1 92 ? 54.955 112.559 101.601 1.00 19.44 91 GLY A O 1
ATOM 707 N N . SER A 1 93 ? 53.974 110.693 102.376 1.00 17.56 92 SER A N 1
ATOM 708 C CA . SER A 1 93 ? 55.101 109.836 102.045 1.00 16.72 92 SER A CA 1
ATOM 709 C C . SER A 1 93 ? 55.136 109.534 100.554 1.00 17.33 92 SER A C 1
ATOM 710 O O . SER A 1 93 ? 54.133 109.673 99.853 1.00 16.53 92 SER A O 1
ATOM 713 N N . ASP A 1 94 ? 56.303 109.111 100.084 1.00 14.80 93 ASP A N 1
ATOM 714 C CA . ASP A 1 94 ? 56.504 108.747 98.689 1.00 16.85 93 ASP A CA 1
ATOM 715 C C . ASP A 1 94 ? 56.141 107.261 98.630 1.00 16.51 93 ASP A C 1
ATOM 716 O O . ASP A 1 94 ? 56.082 106.598 99.670 1.00 16.04 93 ASP A O 1
ATOM 721 N N . TYR A 1 95 ? 55.859 106.744 97.440 1.00 14.19 94 TYR A N 1
ATOM 722 C CA . TYR A 1 95 ? 55.525 105.329 97.312 1.00 15.38 94 TYR A CA 1
ATOM 723 C C . TYR A 1 95 ? 55.844 104.767 95.938 1.00 14.40 94 TYR A C 1
ATOM 724 O O . TYR A 1 95 ? 56.000 105.500 94.961 1.00 16.00 94 TYR A O 1
ATOM 733 N N . ILE A 1 96 ? 55.949 103.449 95.886 1.00 11.86 95 ILE A N 1
ATOM 734 C CA . ILE A 1 96 ? 56.191 102.735 94.644 1.00 14.09 95 ILE A CA 1
ATOM 735 C C . ILE A 1 96 ? 55.344 101.478 94.733 1.00 12.87 95 ILE A C 1
ATOM 736 O O . ILE A 1 96 ? 55.595 100.624 95.582 1.00 12.08 95 ILE A O 1
ATOM 741 N N . VAL A 1 97 ? 54.330 101.374 93.883 1.00 12.56 96 VAL A N 1
ATOM 742 C CA . VAL A 1 97 ? 53.479 100.189 93.874 1.00 15.38 96 VAL A CA 1
ATOM 743 C C . VAL A 1 97 ? 53.724 99.475 92.553 1.00 17.25 96 VAL A C 1
ATOM 744 O O . VAL A 1 97 ? 54.189 100.087 91.588 1.00 16.62 96 VAL A O 1
ATOM 748 N N . GLY A 1 98 ? 53.425 98.182 92.508 1.00 17.66 97 GLY A N 1
ATOM 749 C CA . GLY A 1 98 ? 53.678 97.426 91.297 1.00 15.85 97 GLY A CA 1
ATOM 750 C C . GLY A 1 98 ? 55.133 96.990 91.325 1.00 17.87 97 GLY A C 1
ATOM 751 O O . GLY A 1 98 ? 55.767 97.012 92.384 1.00 15.56 97 GLY A O 1
ATOM 752 N N . ARG A 1 99 ? 55.683 96.624 90.174 1.00 15.12 98 ARG A N 1
ATOM 753 C CA . ARG A 1 99 ? 57.070 96.170 90.125 1.00 16.52 98 ARG A CA 1
ATOM 754 C C . ARG A 1 99 ? 58.088 97.234 90.525 1.00 14.90 98 ARG A C 1
ATOM 755 O O . ARG A 1 99 ? 58.108 98.337 89.977 1.00 17.66 98 ARG A O 1
ATOM 763 N N . PHE A 1 100 ? 58.924 96.878 91.494 1.00 16.30 99 PHE A N 1
ATOM 764 C CA . PHE A 1 100 ? 59.987 97.740 92.008 1.00 15.35 99 PHE A CA 1
ATOM 765 C C . PHE A 1 100 ? 61.189 97.492 91.100 1.00 14.50 99 PHE A C 1
ATOM 766 O O . PHE A 1 100 ? 61.654 96.357 90.989 1.00 18.50 99 PHE A O 1
ATOM 774 N N . ILE A 1 101 ? 61.685 98.540 90.448 1.00 16.67 100 ILE A N 1
ATOM 775 C CA . ILE A 1 101 ? 62.823 98.396 89.545 1.00 18.99 100 ILE A CA 1
ATOM 776 C C . ILE A 1 101 ? 64.157 98.287 90.281 1.00 19.87 100 ILE A C 1
ATOM 777 O O . ILE A 1 101 ? 64.522 99.165 91.063 1.00 18.57 100 ILE A O 1
ATOM 783 N N . PRO A 1 102 ? 64.898 97.197 90.044 1.00 20.33 101 PRO A N 1
ATOM 784 C CA . PRO A 1 102 ? 66.198 97.012 90.699 1.00 20.47 101 PRO A CA 1
ATOM 785 C C . PRO A 1 102 ? 67.086 98.229 90.441 1.00 22.26 101 PRO A C 1
ATOM 786 O O . PRO A 1 102 ? 67.227 98.676 89.297 1.00 19.45 101 PRO A O 1
ATOM 790 N N . GLY A 1 103 ? 67.665 98.773 91.509 1.00 20.68 102 GLY A N 1
ATOM 791 C CA . GLY A 1 103 ? 68.518 99.940 91.377 1.00 18.39 102 GLY A CA 1
ATOM 792 C C . GLY A 1 103 ? 67.826 101.207 91.838 1.00 19.28 102 GLY A C 1
ATOM 793 O O . GLY A 1 103 ? 68.457 102.257 91.966 1.00 20.82 102 GLY A O 1
ATOM 794 N N . THR A 1 104 ? 66.524 101.113 92.099 1.00 16.41 103 THR A N 1
ATOM 795 C CA . THR A 1 104 ? 65.753 102.270 92.540 1.00 16.20 103 THR A CA 1
ATOM 796 C C . THR A 1 104 ? 66.355 102.945 93.776 1.00 17.02 103 THR A C 1
ATOM 797 O O . THR A 1 104 ? 66.237 104.160 93.941 1.00 16.90 103 THR A O 1
ATOM 801 N N . LEU A 1 105 ? 67.002 102.168 94.641 1.00 16.48 104 LEU A N 1
ATOM 802 C CA . LEU A 1 105 ? 67.603 102.742 95.845 1.00 18.20 104 LEU A CA 1
ATOM 803 C C . LEU A 1 105 ? 69.129 102.731 95.819 1.00 20.79 104 LEU A C 1
ATOM 804 O O . LEU A 1 105 ? 69.773 103.349 96.673 1.00 21.42 104 LEU A O 1
ATOM 809 N N . THR A 1 106 ? 69.704 102.044 94.836 1.00 20.95 105 THR A N 1
ATOM 810 C CA . THR A 1 106 ? 71.156 101.939 94.734 1.00 25.66 105 THR A CA 1
ATOM 811 C C . THR A 1 106 ? 71.800 102.597 93.510 1.00 27.08 105 THR A C 1
ATOM 812 O O . THR A 1 106 ? 73.009 102.821 93.499 1.00 28.22 105 THR A O 1
ATOM 816 N N . ASN A 1 107 ? 71.014 102.908 92.483 1.00 26.61 106 ASN A N 1
ATOM 817 C CA . ASN A 1 107 ? 71.568 103.526 91.277 1.00 27.65 106 ASN A CA 1
ATOM 818 C C . ASN A 1 107 ? 71.103 104.968 91.091 1.00 29.48 106 ASN A C 1
ATOM 819 O O . ASN A 1 107 ? 70.020 105.221 90.561 1.00 28.73 106 ASN A O 1
ATOM 824 N N . PRO A 1 108 ? 71.936 105.935 91.509 1.00 30.45 107 PRO A N 1
ATOM 825 C CA . PRO A 1 108 ? 71.666 107.372 91.422 1.00 32.53 107 PRO A CA 1
ATOM 826 C C . PRO A 1 108 ? 71.268 107.877 90.038 1.00 34.02 107 PRO A C 1
ATOM 827 O O . PRO A 1 108 ? 70.687 108.955 89.913 1.00 35.51 107 PRO A O 1
ATOM 831 N N . MET A 1 109 ? 71.571 107.098 89.006 1.00 34.29 108 MET A N 1
ATOM 832 C CA . MET A 1 109 ? 71.271 107.510 87.643 1.00 36.88 108 MET A CA 1
ATOM 833 C C . MET A 1 109 ? 69.913 107.094 87.079 1.00 37.41 108 MET A C 1
ATOM 834 O O . MET A 1 109 ? 69.521 107.569 86.012 1.00 37.48 108 MET A O 1
ATOM 839 N N . LEU A 1 110 ? 69.194 106.214 87.773 1.00 34.01 109 LEU A N 1
ATOM 840 C CA . LEU A 1 110 ? 67.872 105.806 87.297 1.00 32.43 109 LEU A CA 1
ATOM 841 C C . LEU A 1 110 ? 66.899 106.945 87.554 1.00 30.62 109 LEU A C 1
ATOM 842 O O . LEU A 1 110 ? 67.015 107.652 88.556 1.00 29.34 109 LEU A O 1
ATOM 847 N N . SER A 1 111 ? 65.939 107.127 86.656 1.00 28.31 110 SER A N 1
ATOM 848 C CA . SER A 1 111 ? 64.956 108.184 86.837 1.00 28.78 110 SER A CA 1
ATOM 849 C C . SER A 1 111 ? 64.113 107.879 88.075 1.00 25.20 110 SER A C 1
ATOM 850 O O . SER A 1 111 ? 63.530 108.780 88.675 1.00 25.36 110 SER A O 1
ATOM 853 N N . GLU A 1 112 ? 64.052 106.604 88.455 1.00 23.36 111 GLU A N 1
ATOM 854 C CA . GLU A 1 112 ? 63.274 106.198 89.625 1.00 22.80 111 GLU A CA 1
ATOM 855 C C . GLU A 1 112 ? 64.044 106.338 90.936 1.00 23.26 111 GLU A C 1
ATOM 856 O O . GLU A 1 112 ? 63.466 106.223 92.015 1.00 19.49 111 GLU A O 1
ATOM 862 N N . TYR A 1 113 ? 65.345 106.592 90.844 1.00 21.31 112 TYR A N 1
ATOM 863 C CA . TYR A 1 113 ? 66.177 106.717 92.038 1.00 23.86 112 TYR A CA 1
ATOM 864 C C . TYR A 1 113 ? 65.648 107.674 93.106 1.00 21.79 112 TYR A C 1
ATOM 865 O O . TYR A 1 113 ? 65.209 108.782 92.809 1.00 19.69 112 TYR A O 1
ATOM 874 N N . ARG A 1 114 ? 65.678 107.232 94.358 1.00 22.18 113 ARG A N 1
ATOM 875 C CA . ARG A 1 114 ? 65.259 108.082 95.461 1.00 21.23 113 ARG A CA 1
ATOM 876 C C . ARG A 1 114 ? 66.136 107.818 96.672 1.00 16.87 113 ARG A C 1
ATOM 877 O O . ARG A 1 114 ? 66.821 106.799 96.747 1.00 16.68 113 ARG A O 1
ATOM 885 N N . GLU A 1 115 ? 66.126 108.761 97.603 1.00 17.82 114 GLU A N 1
ATOM 886 C CA . GLU A 1 115 ? 66.919 108.658 98.816 1.00 19.45 114 GLU A CA 1
ATOM 887 C C . GLU A 1 115 ? 66.046 108.889 100.041 1.00 18.61 114 GLU A C 1
ATOM 888 O O . GLU A 1 115 ? 66.087 109.949 100.669 1.00 18.90 114 GLU A O 1
ATOM 894 N N . PRO A 1 116 ? 65.209 107.898 100.376 1.00 16.25 115 PRO A N 1
ATOM 895 C CA . PRO A 1 116 ? 64.334 108.020 101.540 1.00 15.51 115 PRO A CA 1
ATOM 896 C C . PRO A 1 116 ? 65.162 107.706 102.782 1.00 16.76 115 PRO A C 1
ATOM 897 O O . PRO A 1 116 ? 66.223 107.084 102.680 1.00 15.79 115 PRO A O 1
ATOM 901 N N . GLU A 1 117 ? 64.690 108.141 103.944 1.00 15.83 116 GLU A N 1
ATOM 902 C CA . GLU A 1 117 ? 65.399 107.869 105.186 1.00 17.56 116 GLU A CA 1
ATOM 903 C C . GLU A 1 117 ? 64.827 106.628 105.879 1.00 17.81 116 GLU A C 1
ATOM 904 O O . GLU A 1 117 ? 65.426 106.096 106.806 1.00 14.27 116 GLU A O 1
ATOM 913 N N . VAL A 1 118 ? 63.666 106.172 105.414 1.00 15.41 117 VAL A N 1
ATOM 914 C CA . VAL A 1 118 ? 63.027 104.975 105.965 1.00 11.97 117 VAL A CA 1
ATOM 915 C C . VAL A 1 118 ? 62.150 104.351 104.881 1.00 13.74 117 VAL A C 1
ATOM 916 O O . VAL A 1 118 ? 61.499 105.062 104.109 1.00 13.67 117 VAL A O 1
ATOM 920 N N . VAL A 1 119 ? 62.166 103.024 104.802 1.00 14.20 118 VAL A N 1
ATOM 921 C CA . VAL A 1 119 ? 61.375 102.293 103.811 1.00 13.90 118 VAL A CA 1
ATOM 922 C C . VAL A 1 119 ? 60.370 101.391 104.535 1.00 14.98 118 VAL A C 1
ATOM 923 O O . VAL A 1 119 ? 60.718 100.728 105.508 1.00 14.85 118 VAL A O 1
ATOM 927 N N . PHE A 1 120 ? 59.128 101.380 104.054 1.00 13.31 119 PHE A N 1
ATOM 928 C CA . PHE A 1 120 ? 58.051 100.594 104.658 1.00 12.84 119 PHE A CA 1
ATOM 929 C C . PHE A 1 120 ? 57.442 99.697 103.587 1.00 12.35 119 PHE A C 1
ATOM 930 O O . PHE A 1 120 ? 56.747 100.175 102.690 1.00 12.45 119 PHE A O 1
ATOM 938 N N . VAL A 1 121 ? 57.716 98.397 103.675 1.00 13.51 120 VAL A N 1
ATOM 939 C CA . VAL A 1 121 ? 57.198 97.460 102.683 1.00 12.02 120 VAL A CA 1
ATOM 940 C C . VAL A 1 121 ? 55.992 96.681 103.179 1.00 11.24 120 VAL A C 1
ATOM 941 O O . VAL A 1 121 ? 55.771 96.538 104.380 1.00 12.65 120 VAL A O 1
ATOM 945 N N . ASN A 1 122 ? 55.212 96.183 102.229 1.00 11.94 121 ASN A N 1
ATOM 946 C CA . ASN A 1 122 ? 54.014 95.420 102.532 1.00 11.86 121 ASN A CA 1
ATOM 947 C C . ASN A 1 122 ? 54.309 93.965 102.891 1.00 13.08 121 ASN A C 1
ATOM 948 O O . ASN A 1 122 ? 53.624 93.374 103.718 1.00 11.69 121 ASN A O 1
ATOM 953 N N . ASP A 1 123 ? 55.345 93.399 102.283 1.00 11.91 122 ASP A N 1
ATOM 954 C CA . ASP A 1 123 ? 55.685 91.997 102.508 1.00 14.06 122 ASP A CA 1
ATOM 955 C C . ASP A 1 123 ? 57.154 91.780 102.142 1.00 14.32 122 ASP A C 1
ATOM 956 O O . ASP A 1 123 ? 57.535 91.924 100.984 1.00 15.76 122 ASP A O 1
ATOM 961 N N . PRO A 1 124 ? 57.994 91.413 103.125 1.00 13.45 123 PRO A N 1
ATOM 962 C CA . PRO A 1 124 ? 59.423 91.195 102.859 1.00 18.00 123 PRO A CA 1
ATOM 963 C C . PRO A 1 124 ? 59.757 90.117 101.832 1.00 19.34 123 PRO A C 1
ATOM 964 O O . PRO A 1 124 ? 60.864 90.097 101.299 1.00 21.96 123 PRO A O 1
ATOM 968 N N . ALA A 1 125 ? 58.815 89.223 101.555 1.00 17.51 124 ALA A N 1
ATOM 969 C CA . ALA A 1 125 ? 59.055 88.174 100.565 1.00 18.29 124 ALA A CA 1
ATOM 970 C C . ALA A 1 125 ? 58.767 88.740 99.175 1.00 20.44 124 ALA A C 1
ATOM 971 O O . ALA A 1 125 ? 59.583 88.620 98.258 1.00 23.83 124 ALA A O 1
ATOM 973 N N . ILE A 1 126 ? 57.608 89.375 99.032 1.00 16.01 125 ILE A N 1
ATOM 974 C CA . ILE A 1 126 ? 57.200 89.972 97.765 1.00 17.02 125 ILE A CA 1
ATOM 975 C C . ILE A 1 126 ? 58.057 91.191 97.402 1.00 15.44 125 ILE A C 1
ATOM 976 O O . ILE A 1 126 ? 58.513 91.329 96.268 1.00 15.47 125 ILE A O 1
ATOM 981 N N . ASP A 1 127 ? 58.269 92.074 98.370 1.00 13.65 126 ASP A N 1
ATOM 982 C CA . ASP A 1 127 ? 59.058 93.279 98.140 1.00 15.29 126 ASP A CA 1
ATOM 983 C C . ASP A 1 127 ? 60.513 93.092 98.576 1.00 15.97 126 ASP A C 1
ATOM 984 O O . ASP A 1 127 ? 61.142 94.013 99.110 1.00 16.30 126 ASP A O 1
ATOM 989 N N . LYS A 1 128 ? 61.048 91.902 98.329 1.00 19.19 127 LYS A N 1
ATOM 990 C CA . LYS A 1 128 ? 62.421 91.587 98.716 1.00 20.50 127 LYS A CA 1
ATOM 991 C C . LYS A 1 128 ? 63.472 92.486 98.071 1.00 21.06 127 LYS A C 1
ATOM 992 O O . LYS A 1 128 ? 64.468 92.825 98.708 1.00 19.85 127 LYS A O 1
ATOM 998 N N . GLN A 1 129 ? 63.261 92.878 96.818 1.00 18.67 128 GLN A N 1
ATOM 999 C CA . GLN A 1 129 ? 64.226 93.743 96.144 1.00 20.00 128 GLN A CA 1
ATOM 1000 C C . GLN A 1 129 ? 64.385 95.054 96.916 1.00 19.11 128 GLN A C 1
ATOM 1001 O O . GLN A 1 129 ? 65.507 95.507 97.165 1.00 16.23 128 GLN A O 1
ATOM 1007 N N . ALA A 1 130 ? 63.261 95.658 97.296 1.00 15.25 129 ALA A N 1
ATOM 1008 C CA . ALA A 1 130 ? 63.282 96.914 98.045 1.00 16.65 129 ALA A CA 1
ATOM 1009 C C . ALA A 1 130 ? 63.938 96.726 99.413 1.00 15.39 129 ALA A C 1
ATOM 1010 O O . ALA A 1 130 ? 64.723 97.566 99.853 1.00 15.56 129 ALA A O 1
ATOM 1012 N N . VAL A 1 131 ? 63.611 95.626 100.086 1.00 16.26 130 VAL A N 1
ATOM 1013 C CA . VAL A 1 131 ? 64.178 95.347 101.404 1.00 14.39 130 VAL A CA 1
ATOM 1014 C C . VAL A 1 131 ? 65.698 95.175 101.331 1.00 17.87 130 VAL A C 1
ATOM 1015 O O . VAL A 1 131 ? 66.436 95.748 102.133 1.00 16.47 130 VAL A O 1
ATOM 1019 N N . SER A 1 132 ? 66.160 94.388 100.363 1.00 16.61 131 SER A N 1
ATOM 1020 C CA . SER A 1 132 ? 67.588 94.148 100.188 1.00 19.70 131 SER A CA 1
ATOM 1021 C C . SER A 1 132 ? 68.354 95.429 99.870 1.00 19.83 131 SER A C 1
ATOM 1022 O O . SER A 1 132 ? 69.417 95.675 100.439 1.00 18.06 131 SER A O 1
ATOM 1025 N N . GLU A 1 133 ? 67.821 96.243 98.960 1.00 19.20 132 GLU A N 1
ATOM 1026 C CA . GLU A 1 133 ? 68.482 97.493 98.589 1.00 18.12 132 GLU A CA 1
ATOM 1027 C C . GLU A 1 133 ? 68.499 98.506 99.731 1.00 18.62 132 GLU A C 1
ATOM 1028 O O . GLU A 1 133 ? 69.529 99.133 99.993 1.00 19.09 132 GLU A O 1
ATOM 1034 N N . ALA A 1 134 ? 67.371 98.667 100.417 1.00 16.97 133 ALA A N 1
ATOM 1035 C CA . ALA A 1 134 ? 67.310 99.606 101.532 1.00 16.52 133 ALA A CA 1
ATOM 1036 C C . ALA A 1 134 ? 68.329 99.196 102.594 1.00 15.84 133 ALA A C 1
ATOM 1037 O O . ALA A 1 134 ? 69.020 100.038 103.170 1.00 17.30 133 ALA A O 1
ATOM 1039 N N . THR A 1 135 ? 68.426 97.897 102.848 1.00 16.89 134 THR A N 1
ATOM 1040 C CA . THR A 1 135 ? 69.361 97.408 103.852 1.00 20.14 134 THR A CA 1
ATOM 1041 C C . THR A 1 135 ? 70.810 97.599 103.401 1.00 21.58 134 THR A C 1
ATOM 1042 O O . THR A 1 135 ? 71.677 97.912 104.211 1.00 19.25 134 THR A O 1
ATOM 1046 N N . ALA A 1 136 ? 71.066 97.431 102.107 1.00 19.19 135 ALA A N 1
ATOM 1047 C CA . ALA A 1 136 ? 72.417 97.604 101.575 1.00 22.22 135 ALA A CA 1
ATOM 1048 C C . ALA A 1 136 ? 72.877 99.054 101.701 1.00 22.83 135 ALA A C 1
ATOM 1049 O O . ALA A 1 136 ? 74.068 99.326 101.863 1.00 21.67 135 ALA A O 1
ATOM 1051 N N . VAL A 1 137 ? 71.929 99.983 101.635 1.00 20.68 136 VAL A N 1
ATOM 1052 C CA . VAL A 1 137 ? 72.241 101.404 101.736 1.00 23.23 136 VAL A CA 1
ATOM 1053 C C . VAL A 1 137 ? 72.101 101.956 103.163 1.00 19.58 136 VAL A C 1
ATOM 1054 O O . VAL A 1 137 ? 72.295 103.147 103.399 1.00 22.30 136 VAL A O 1
ATOM 1060 N N . GLY A 1 138 ? 71.769 101.090 104.116 1.00 17.50 137 GLY A N 1
ATOM 1061 C CA . GLY A 1 138 ? 71.650 101.524 105.503 1.00 18.20 137 GLY A CA 1
ATOM 1062 C C . GLY A 1 138 ? 70.365 102.240 105.889 1.00 20.57 137 GLY A C 1
ATOM 1063 O O . GLY A 1 138 ? 70.323 102.967 106.883 1.00 18.81 137 GLY A O 1
ATOM 1064 N N . ILE A 1 139 ? 69.313 102.028 105.107 1.00 17.71 138 ILE A N 1
ATOM 1065 C CA . ILE A 1 139 ? 68.017 102.648 105.353 1.00 16.17 138 ILE A CA 1
ATOM 1066 C C . ILE A 1 139 ? 67.171 101.689 106.189 1.00 16.39 138 ILE A C 1
ATOM 1067 O O . ILE A 1 139 ? 67.029 100.520 105.835 1.00 15.37 138 ILE A O 1
ATOM 1072 N N . PRO A 1 140 ? 66.621 102.165 107.316 1.00 16.75 139 PRO A N 1
ATOM 1073 C CA . PRO A 1 140 ? 65.790 101.322 108.181 1.00 17.89 139 PRO A CA 1
ATOM 1074 C C . PRO A 1 140 ? 64.578 100.805 107.412 1.00 16.82 139 PRO A C 1
ATOM 1075 O O . PRO A 1 140 ? 63.971 101.543 106.634 1.00 16.90 139 PRO A O 1
ATOM 1079 N N . VAL A 1 141 ? 64.227 99.544 107.640 1.00 16.71 140 VAL A N 1
ATOM 1080 C CA . VAL A 1 141 ? 63.089 98.935 106.957 1.00 15.04 140 VAL A CA 1
ATOM 1081 C C . VAL A 1 141 ? 61.966 98.531 107.913 1.00 16.90 140 VAL A C 1
ATOM 1082 O O . VAL A 1 141 ? 62.189 97.770 108.861 1.00 14.82 140 VAL A O 1
ATOM 1086 N N . VAL A 1 142 ? 60.770 99.055 107.657 1.00 13.83 141 VAL A N 1
ATOM 1087 C CA . VAL A 1 142 ? 59.583 98.719 108.439 1.00 12.05 141 VAL A CA 1
ATOM 1088 C C . VAL A 1 142 ? 58.811 97.760 107.533 1.00 14.53 141 VAL A C 1
ATOM 1089 O O . VAL A 1 142 ? 58.818 97.920 106.314 1.00 11.90 141 VAL A O 1
ATOM 1093 N N . ALA A 1 143 ? 58.144 96.769 108.109 1.00 12.20 142 ALA A N 1
ATOM 1094 C CA . ALA A 1 143 ? 57.410 95.831 107.277 1.00 11.25 142 ALA A CA 1
ATOM 1095 C C . ALA A 1 143 ? 56.246 95.141 107.957 1.00 12.29 142 ALA A C 1
ATOM 1096 O O . ALA A 1 143 ? 56.255 94.932 109.167 1.00 13.03 142 ALA A O 1
ATOM 1098 N N . LEU A 1 144 ? 55.237 94.800 107.160 1.00 10.80 143 LEU A N 1
ATOM 1099 C CA . LEU A 1 144 ? 54.094 94.046 107.652 1.00 12.75 143 LEU A CA 1
ATOM 1100 C C . LEU A 1 144 ? 54.581 92.606 107.481 1.00 12.49 143 LEU A C 1
ATOM 1101 O O . LEU A 1 144 ? 55.052 92.236 106.407 1.00 12.95 143 LEU A O 1
ATOM 1106 N N . CYS A 1 145 ? 54.489 91.799 108.531 1.00 14.04 144 CYS A N 1
ATOM 1107 C CA . CYS A 1 145 ? 54.944 90.417 108.448 1.00 14.84 144 CYS A CA 1
ATOM 1108 C C . CYS A 1 145 ? 53.853 89.441 108.858 1.00 11.47 144 CYS A C 1
ATOM 1109 O O . CYS A 1 145 ? 53.271 89.565 109.934 1.00 11.73 144 CYS A O 1
ATOM 1112 N N . ASP A 1 146 ? 53.583 88.477 107.986 1.00 11.86 145 ASP A N 1
ATOM 1113 C CA . ASP A 1 146 ? 52.568 87.455 108.229 1.00 12.93 145 ASP A CA 1
ATOM 1114 C C . ASP A 1 146 ? 53.296 86.251 108.822 1.00 13.98 145 ASP A C 1
ATOM 1115 O O . ASP A 1 146 ? 54.527 86.233 108.862 1.00 13.89 145 ASP A O 1
ATOM 1120 N N . SER A 1 147 ? 52.550 85.241 109.263 1.00 13.19 146 SER A N 1
ATOM 1121 C CA . SER A 1 147 ? 53.157 84.055 109.870 1.00 15.37 146 SER A CA 1
ATOM 1122 C C . SER A 1 147 ? 54.243 83.391 109.021 1.00 15.96 146 SER A C 1
ATOM 1123 O O . SER A 1 147 ? 55.209 82.847 109.558 1.00 15.54 146 SER A O 1
ATOM 1126 N N . ASN A 1 148 ? 54.083 83.444 107.702 1.00 13.46 147 ASN A N 1
ATOM 1127 C CA . ASN A 1 148 ? 55.027 82.825 106.773 1.00 14.86 147 ASN A CA 1
ATOM 1128 C C . ASN A 1 148 ? 56.265 83.675 106.481 1.00 16.36 147 ASN A C 1
ATOM 1129 O O . ASN A 1 148 ? 57.190 83.215 105.814 1.00 16.93 147 ASN A O 1
ATOM 1134 N N . ASN A 1 149 ? 56.288 84.910 106.972 1.00 14.69 148 ASN A N 1
ATOM 1135 C CA . ASN A 1 149 ? 57.431 85.786 106.720 1.00 15.32 148 ASN A CA 1
ATOM 1136 C C . ASN A 1 149 ? 58.577 85.647 107.712 1.00 13.89 148 ASN A C 1
ATOM 1137 O O . ASN A 1 149 ? 58.383 85.306 108.876 1.00 15.56 148 ASN A O 1
ATOM 1142 N N . SER A 1 150 ? 59.779 85.920 107.223 1.00 16.81 149 SER A N 1
ATOM 1143 C CA . SER A 1 150 ? 60.984 85.883 108.039 1.00 19.77 149 SER A CA 1
ATOM 1144 C C . SER A 1 150 ? 62.076 86.601 107.274 1.00 21.01 149 SER A C 1
ATOM 1145 O O . SER A 1 150 ? 62.440 86.191 106.172 1.00 20.81 149 SER A O 1
ATOM 1148 N N . SER A 1 151 ? 62.593 87.678 107.855 1.00 20.09 150 SER A N 1
ATOM 1149 C CA . SER A 1 151 ? 63.646 88.444 107.209 1.00 18.88 150 SER A CA 1
ATOM 1150 C C . SER A 1 151 ? 64.576 89.091 108.221 1.00 21.06 150 SER A C 1
ATOM 1151 O O . SER A 1 151 ? 64.128 89.792 109.131 1.00 19.31 150 SER A O 1
ATOM 1154 N N . ALA A 1 152 ? 65.871 88.847 108.047 1.00 18.96 151 ALA A N 1
ATOM 1155 C CA . ALA A 1 152 ? 66.892 89.412 108.920 1.00 21.51 151 ALA A CA 1
ATOM 1156 C C . ALA A 1 152 ? 67.150 90.851 108.502 1.00 23.97 151 ALA A C 1
ATOM 1157 O O . ALA A 1 152 ? 67.931 91.563 109.139 1.00 25.92 151 ALA A O 1
ATOM 1159 N N . ASP A 1 153 ? 66.487 91.275 107.429 1.00 21.77 152 ASP A N 1
ATOM 1160 C CA . ASP A 1 153 ? 66.653 92.628 106.918 1.00 20.20 152 ASP A CA 1
ATOM 1161 C C . ASP A 1 153 ? 65.549 93.594 107.346 1.00 17.44 152 ASP A C 1
ATOM 1162 O O . ASP A 1 153 ? 65.628 94.785 107.050 1.00 18.75 152 ASP A O 1
ATOM 1167 N N . VAL A 1 154 ? 64.525 93.090 108.033 1.00 16.24 153 VAL A N 1
ATOM 1168 C CA . VAL A 1 154 ? 63.437 93.949 108.507 1.00 14.30 153 VAL A CA 1
ATOM 1169 C C . VAL A 1 154 ? 63.774 94.436 109.916 1.00 14.71 153 VAL A C 1
ATOM 1170 O O . VAL A 1 154 ? 63.953 93.632 110.831 1.00 15.63 153 VAL A O 1
ATOM 1174 N N . ASP A 1 155 ? 63.841 95.754 110.085 1.00 15.84 154 ASP A N 1
ATOM 1175 C CA . ASP A 1 155 ? 64.178 96.360 111.366 1.00 15.09 154 ASP A CA 1
ATOM 1176 C C . ASP A 1 155 ? 62.999 96.557 112.316 1.00 14.26 154 ASP A C 1
ATOM 1177 O O . ASP A 1 155 ? 63.133 96.386 113.530 1.00 13.26 154 ASP A O 1
ATOM 1182 N N . LEU A 1 156 ? 61.848 96.931 111.771 1.00 13.31 155 LEU A N 1
ATOM 1183 C CA . LEU A 1 156 ? 60.656 97.124 112.590 1.00 11.86 155 LEU A CA 1
ATOM 1184 C C . LEU A 1 156 ? 59.540 96.269 111.991 1.00 14.23 155 LEU A C 1
ATOM 1185 O O . LEU A 1 156 ? 59.168 96.434 110.826 1.00 11.87 155 LEU A O 1
ATOM 1190 N N . VAL A 1 157 ? 59.015 95.354 112.796 1.00 13.85 156 VAL A N 1
ATOM 1191 C CA . VAL A 1 157 ? 57.966 94.440 112.350 1.00 18.13 156 VAL A CA 1
ATOM 1192 C C . VAL A 1 157 ? 56.570 94.816 112.837 1.00 16.92 156 VAL A C 1
ATOM 1193 O O . VAL A 1 157 ? 56.394 95.260 113.973 1.00 15.78 156 VAL A O 1
ATOM 1197 N N . ILE A 1 158 ? 55.590 94.644 111.953 1.00 14.09 157 ILE A N 1
ATOM 1198 C CA . ILE A 1 158 ? 54.180 94.880 112.265 1.00 13.12 157 ILE A CA 1
ATOM 1199 C C . ILE A 1 158 ? 53.572 93.527 111.906 1.00 12.37 157 ILE A C 1
ATOM 1200 O O . ILE A 1 158 ? 53.333 93.237 110.732 1.00 12.97 157 ILE A O 1
ATOM 1205 N N . PRO A 1 159 ? 53.348 92.671 112.918 1.00 13.12 158 PRO A N 1
ATOM 1206 C CA . PRO A 1 159 ? 52.787 91.326 112.754 1.00 13.64 158 PRO A CA 1
ATOM 1207 C C . PRO A 1 159 ? 51.313 91.347 112.405 1.00 10.96 158 PRO A C 1
ATOM 1208 O O . PRO A 1 159 ? 50.472 91.661 113.244 1.00 14.11 158 PRO A O 1
ATOM 1212 N N . THR A 1 160 ? 51.005 90.995 111.163 1.00 13.38 159 THR A N 1
ATOM 1213 C CA . THR A 1 160 ? 49.625 91.021 110.701 1.00 11.82 159 THR A CA 1
ATOM 1214 C C . THR A 1 160 ? 49.436 90.258 109.399 1.00 13.25 159 THR A C 1
ATOM 1215 O O . THR A 1 160 ? 50.389 89.958 108.680 1.00 12.02 159 THR A O 1
ATOM 1219 N N . ASN A 1 161 ? 48.182 89.949 109.110 1.00 14.10 160 ASN A N 1
ATOM 1220 C CA . ASN A 1 161 ? 47.817 89.306 107.861 1.00 13.85 160 ASN A CA 1
ATOM 1221 C C . ASN A 1 161 ? 48.162 90.417 106.860 1.00 14.55 160 ASN A C 1
ATOM 1222 O O . ASN A 1 161 ? 47.577 91.494 106.919 1.00 16.85 160 ASN A O 1
ATOM 1227 N N . ASN A 1 162 ? 49.127 90.185 105.974 1.00 14.22 161 ASN A N 1
ATOM 1228 C CA . ASN A 1 162 ? 49.503 91.221 105.007 1.00 14.99 161 ASN A CA 1
ATOM 1229 C C . ASN A 1 162 ? 49.030 90.885 103.603 1.00 15.40 161 ASN A C 1
ATOM 1230 O O . ASN A 1 162 ? 49.538 91.422 102.618 1.00 14.37 161 ASN A O 1
ATOM 1235 N N . LYS A 1 163 ? 48.029 90.016 103.519 1.00 16.09 162 LYS A N 1
ATOM 1236 C CA . LYS A 1 163 ? 47.511 89.585 102.229 1.00 16.84 162 LYS A CA 1
ATOM 1237 C C . LYS A 1 163 ? 46.038 89.920 102.008 1.00 18.46 162 LYS A C 1
ATOM 1238 O O . LYS A 1 163 ? 45.623 90.196 100.881 1.00 20.12 162 LYS A O 1
ATOM 1244 N N . GLY A 1 164 ? 45.259 89.902 103.086 1.00 17.56 163 GLY A N 1
ATOM 1245 C CA . GLY A 1 164 ? 43.834 90.184 102.996 1.00 17.07 163 GLY A CA 1
ATOM 1246 C C . GLY A 1 164 ? 43.465 91.610 102.635 1.00 17.48 163 GLY A C 1
ATOM 1247 O O . GLY A 1 164 ? 44.043 92.565 103.145 1.00 15.51 163 GLY A O 1
ATOM 1248 N N . ARG A 1 165 ? 42.474 91.751 101.762 1.00 17.54 164 ARG A N 1
ATOM 1249 C CA . ARG A 1 165 ? 42.014 93.062 101.315 1.00 17.50 164 ARG A CA 1
ATOM 1250 C C . ARG A 1 165 ? 41.628 93.971 102.479 1.00 17.86 164 ARG A C 1
ATOM 1251 O O . ARG A 1 165 ? 42.111 95.101 102.593 1.00 16.00 164 ARG A O 1
ATOM 1259 N N . ARG A 1 166 ? 40.757 93.474 103.349 1.00 17.92 165 ARG A N 1
ATOM 1260 C CA . ARG A 1 166 ? 40.293 94.253 104.490 1.00 17.02 165 ARG A CA 1
ATOM 1261 C C . ARG A 1 166 ? 41.375 94.426 105.551 1.00 17.14 165 ARG A C 1
ATOM 1262 O O . ARG A 1 166 ? 41.472 95.474 106.189 1.00 15.98 165 ARG A O 1
ATOM 1270 N N . ALA A 1 167 ? 42.183 93.389 105.742 1.00 14.43 166 ALA A N 1
ATOM 1271 C CA . ALA A 1 167 ? 43.249 93.437 106.732 1.00 14.71 166 ALA A CA 1
ATOM 1272 C C . ALA A 1 167 ? 44.236 94.553 106.382 1.00 15.41 166 ALA A C 1
ATOM 1273 O O . ALA A 1 167 ? 44.649 95.327 107.248 1.00 13.93 166 ALA A O 1
ATOM 1275 N N . LEU A 1 168 ? 44.610 94.637 105.110 1.00 14.12 167 LEU A N 1
ATOM 1276 C CA . LEU A 1 168 ? 45.538 95.677 104.680 1.00 15.60 167 LEU A CA 1
ATOM 1277 C C . LEU A 1 168 ? 44.902 97.055 104.813 1.00 14.55 167 LEU A C 1
ATOM 1278 O O . LEU A 1 168 ? 45.557 98.008 105.232 1.00 13.91 167 LEU A O 1
ATOM 1283 N N . ALA A 1 169 ? 43.622 97.161 104.469 1.00 13.77 168 ALA A N 1
ATOM 1284 C CA . ALA A 1 169 ? 42.926 98.439 104.568 1.00 15.08 168 ALA A CA 1
ATOM 1285 C C . ALA A 1 169 ? 42.944 98.994 105.993 1.00 13.94 168 ALA A C 1
ATOM 1286 O O . ALA A 1 169 ? 43.321 100.145 106.212 1.00 15.37 168 ALA A O 1
ATOM 1288 N N . ILE A 1 170 ? 42.552 98.182 106.970 1.00 12.84 169 ILE A N 1
ATOM 1289 C CA . ILE A 1 170 ? 42.518 98.674 108.338 1.00 12.35 169 ILE A CA 1
ATOM 1290 C C . ILE A 1 170 ? 43.898 98.962 108.931 1.00 13.09 169 ILE A C 1
ATOM 1291 O O . ILE A 1 170 ? 44.049 99.903 109.708 1.00 13.87 169 ILE A O 1
ATOM 1296 N N . VAL A 1 171 ? 44.908 98.180 108.560 1.00 12.35 170 VAL A N 1
ATOM 1297 C CA . VAL A 1 171 ? 46.254 98.415 109.094 1.00 13.18 170 VAL A CA 1
ATOM 1298 C C . VAL A 1 171 ? 46.869 99.719 108.566 1.00 13.45 170 VAL A C 1
ATOM 1299 O O . VAL A 1 171 ? 47.383 100.525 109.350 1.00 11.87 170 VAL A O 1
ATOM 1303 N N . TYR A 1 172 ? 46.821 99.939 107.253 1.00 13.22 171 TYR A N 1
ATOM 1304 C CA . TYR A 1 172 ? 47.378 101.176 106.695 1.00 13.31 171 TYR A CA 1
ATOM 1305 C C . TYR A 1 172 ? 46.536 102.369 107.151 1.00 13.23 171 TYR A C 1
ATOM 1306 O O . TYR A 1 172 ? 47.062 103.453 107.406 1.00 12.70 171 TYR A O 1
ATOM 1315 N N . TRP A 1 173 ? 45.225 102.162 107.250 1.00 12.48 172 TRP A N 1
ATOM 1316 C CA . TRP A 1 173 ? 44.313 103.211 107.693 1.00 16.31 172 TRP A CA 1
ATOM 1317 C C . TRP A 1 173 ? 44.658 103.631 109.124 1.00 15.63 172 TRP A C 1
ATOM 1318 O O . TRP A 1 173 ? 44.736 104.822 109.426 1.00 16.85 172 TRP A O 1
ATOM 1329 N N . LEU A 1 174 ? 44.870 102.650 109.999 1.00 14.36 173 LEU A N 1
ATOM 1330 C CA . LEU A 1 174 ? 45.207 102.927 111.394 1.00 14.23 173 LEU A CA 1
ATOM 1331 C C . LEU A 1 174 ? 46.555 103.617 111.539 1.00 16.25 173 LEU A C 1
ATOM 1332 O O . LEU A 1 174 ? 46.712 104.514 112.370 1.00 15.40 173 LEU A O 1
ATOM 1337 N N . LEU A 1 175 ? 47.529 103.199 110.737 1.00 15.64 174 LEU A N 1
ATOM 1338 C CA . LEU A 1 175 ? 48.856 103.802 110.782 1.00 13.26 174 LEU A CA 1
ATOM 1339 C C . LEU A 1 175 ? 48.765 105.264 110.354 1.00 15.17 174 LEU A C 1
ATOM 1340 O O . LEU A 1 175 ? 49.339 106.144 110.997 1.00 18.22 174 LEU A O 1
ATOM 1345 N N . ALA A 1 176 ? 48.029 105.525 109.279 1.00 15.88 175 ALA A N 1
ATOM 1346 C CA . ALA A 1 176 ? 47.864 106.890 108.789 1.00 17.60 175 ALA A CA 1
ATOM 1347 C C . ALA A 1 176 ? 47.094 107.722 109.806 1.00 17.48 175 ALA A C 1
ATOM 1348 O O . ALA A 1 176 ? 47.418 108.888 110.044 1.00 19.19 175 ALA A O 1
ATOM 1350 N N . ARG A 1 177 ? 46.072 107.120 110.409 1.00 17.95 176 ARG A N 1
ATOM 1351 C CA . ARG A 1 177 ? 45.266 107.821 111.401 1.00 16.51 176 ARG A CA 1
ATOM 1352 C C . ARG A 1 177 ? 46.105 108.256 112.597 1.00 17.29 176 ARG A C 1
ATOM 1353 O O . ARG A 1 177 ? 45.994 109.391 113.064 1.00 17.98 176 ARG A O 1
ATOM 1361 N N . GLU A 1 178 ? 46.941 107.351 113.097 1.00 14.16 177 GLU A N 1
ATOM 1362 C CA . GLU A 1 178 ? 47.771 107.655 114.256 1.00 16.97 177 GLU A CA 1
ATOM 1363 C C . GLU A 1 178 ? 48.869 108.669 113.948 1.00 18.95 177 GLU A C 1
ATOM 1364 O O . GLU A 1 178 ? 49.199 109.514 114.785 1.00 17.86 177 GLU A O 1
ATOM 1370 N N . ILE A 1 179 ? 49.432 108.591 112.748 1.00 15.63 178 ILE A N 1
ATOM 1371 C CA . ILE A 1 179 ? 50.470 109.529 112.344 1.00 16.69 178 ILE A CA 1
ATOM 1372 C C . ILE A 1 179 ? 49.850 110.925 112.226 1.00 20.56 178 ILE A C 1
ATOM 1373 O O . ILE A 1 179 ? 50.451 111.923 112.644 1.00 22.11 178 ILE A O 1
ATOM 1378 N N . ALA A 1 180 ? 48.643 110.993 111.672 1.00 18.98 179 ALA A N 1
ATOM 1379 C CA . ALA A 1 180 ? 47.950 112.269 111.529 1.00 18.79 179 ALA A CA 1
ATOM 1380 C C . ALA A 1 180 ? 47.628 112.857 112.904 1.00 22.62 179 ALA A C 1
ATOM 1381 O O . ALA A 1 180 ? 47.719 114.072 113.093 1.00 24.77 179 ALA A O 1
ATOM 1383 N N . LYS A 1 181 ? 47.252 111.998 113.853 1.00 22.84 180 LYS A N 1
ATOM 1384 C CA . LYS A 1 181 ? 46.935 112.434 115.216 1.00 26.31 180 LYS A CA 1
ATOM 1385 C C . LYS A 1 181 ? 48.151 113.075 115.874 1.00 26.86 180 LYS A C 1
ATOM 1386 O O . LYS A 1 181 ? 48.056 114.138 116.485 1.00 24.77 180 LYS A O 1
ATOM 1392 N N . ILE A 1 182 ? 49.290 112.398 115.770 1.00 26.29 181 ILE A N 1
ATOM 1393 C CA . ILE A 1 182 ? 50.538 112.884 116.343 1.00 26.99 181 ILE A CA 1
ATOM 1394 C C . ILE A 1 182 ? 50.890 114.241 115.740 1.00 29.90 181 ILE A C 1
ATOM 1395 O O . ILE A 1 182 ? 51.339 115.153 116.435 1.00 30.70 181 ILE A O 1
ATOM 1400 N N . ARG A 1 183 ? 50.663 114.356 114.437 1.00 28.72 182 ARG A N 1
ATOM 1401 C CA . ARG A 1 183 ? 50.953 115.561 113.672 1.00 32.40 182 ARG A CA 1
ATOM 1402 C C . ARG A 1 183 ? 49.910 116.667 113.867 1.00 33.76 182 ARG A C 1
ATOM 1403 O O . ARG A 1 183 ? 50.127 117.810 113.460 1.00 33.92 182 ARG A O 1
ATOM 1411 N N . GLY A 1 184 ? 48.786 116.330 114.491 1.00 32.39 183 GLY A N 1
ATOM 1412 C CA . GLY A 1 184 ? 47.740 117.317 114.701 1.00 32.54 183 GLY A CA 1
ATOM 1413 C C . GLY A 1 184 ? 47.027 117.638 113.399 1.00 32.74 183 GLY A C 1
ATOM 1414 O O . GLY A 1 184 ? 46.490 118.731 113.215 1.00 34.09 183 GLY A O 1
ATOM 1415 N N . GLN A 1 185 ? 47.023 116.669 112.490 1.00 29.50 184 GLN A N 1
ATOM 1416 C CA . GLN A 1 185 ? 46.391 116.817 111.185 1.00 27.76 184 GLN A CA 1
ATOM 1417 C C . GLN A 1 185 ? 45.001 116.174 111.180 1.00 28.02 184 GLN A C 1
ATOM 1418 O O . GLN A 1 185 ? 44.838 115.030 111.612 1.00 26.55 184 GLN A O 1
ATOM 1424 N N . ASP A 1 186 ? 44.002 116.908 110.693 1.00 25.64 185 ASP A N 1
ATOM 1425 C CA . ASP A 1 186 ? 42.635 116.390 110.651 1.00 24.79 185 ASP A CA 1
ATOM 1426 C C . ASP A 1 186 ? 42.562 115.148 109.764 1.00 24.26 185 ASP A C 1
ATOM 1427 O O . ASP A 1 186 ? 43.095 115.124 108.652 1.00 23.06 185 ASP A O 1
ATOM 1432 N N . PHE A 1 187 ? 41.887 114.121 110.263 1.00 22.58 186 PHE A N 1
ATOM 1433 C CA . PHE A 1 187 ? 41.758 112.857 109.544 1.00 19.21 186 PHE A CA 1
ATOM 1434 C C . PHE A 1 187 ? 40.321 112.370 109.706 1.00 20.10 186 PHE A C 1
ATOM 1435 O O . PHE A 1 187 ? 39.873 112.118 110.820 1.00 22.81 186 PHE A O 1
ATOM 1443 N N . THR A 1 188 ? 39.598 112.253 108.596 1.00 18.32 187 THR A N 1
ATOM 1444 C CA . THR A 1 188 ? 38.206 111.812 108.647 1.00 21.00 187 THR A CA 1
ATOM 1445 C C . THR A 1 188 ? 37.931 110.608 107.754 1.00 19.60 187 THR A C 1
ATOM 1446 O O . THR A 1 188 ? 36.780 110.214 107.580 1.00 18.98 187 THR A O 1
ATOM 1450 N N . TYR A 1 189 ? 38.983 110.027 107.184 1.00 20.88 188 TYR A N 1
ATOM 1451 C CA . TYR A 1 189 ? 38.822 108.867 106.308 1.00 19.67 188 TYR A CA 1
ATOM 1452 C C . TYR A 1 189 ? 38.246 107.662 107.035 1.00 19.49 188 TYR A C 1
ATOM 1453 O O . TYR A 1 189 ? 38.429 107.503 108.239 1.00 19.02 188 TYR A O 1
ATOM 1462 N N . SER A 1 190 ? 37.563 106.801 106.289 1.00 20.85 189 SER A N 1
ATOM 1463 C CA . SER A 1 190 ? 37.007 105.584 106.864 1.00 21.31 189 SER A CA 1
ATOM 1464 C C . SER A 1 190 ? 37.861 104.433 106.337 1.00 19.19 189 SER A C 1
ATOM 1465 O O . SER A 1 190 ? 38.615 104.605 105.374 1.00 17.34 189 SER A O 1
ATOM 1468 N N . ILE A 1 191 ? 37.761 103.270 106.971 1.00 18.73 190 ILE A N 1
ATOM 1469 C CA . ILE A 1 191 ? 38.520 102.108 106.524 1.00 17.48 190 ILE A CA 1
ATOM 1470 C C . ILE A 1 191 ? 38.167 101.804 105.067 1.00 18.64 190 ILE A C 1
ATOM 1471 O O . ILE A 1 191 ? 39.039 101.464 104.266 1.00 16.09 190 ILE A O 1
ATOM 1476 N N . GLU A 1 192 ? 36.890 101.949 104.722 1.00 19.02 191 GLU A N 1
ATOM 1477 C CA . GLU A 1 192 ? 36.429 101.696 103.359 1.00 20.73 191 GLU A CA 1
ATOM 1478 C C . GLU A 1 192 ? 37.183 102.542 102.338 1.00 18.61 191 GLU A C 1
ATOM 1479 O O . GLU A 1 192 ? 37.417 102.107 101.211 1.00 19.16 191 GLU A O 1
ATOM 1485 N N . ASP A 1 193 ? 37.550 103.758 102.727 1.00 19.18 192 ASP A N 1
ATOM 1486 C CA . ASP A 1 193 ? 38.273 104.659 101.833 1.00 18.80 192 ASP A CA 1
ATOM 1487 C C . ASP A 1 193 ? 39.665 104.140 101.471 1.00 18.20 192 ASP A C 1
ATOM 1488 O O . ASP A 1 193 ? 40.239 104.540 100.453 1.00 17.80 192 ASP A O 1
ATOM 1493 N N . PHE A 1 194 ? 40.203 103.255 102.307 1.00 16.16 193 PHE A N 1
ATOM 1494 C CA . PHE A 1 194 ? 41.533 102.683 102.088 1.00 17.30 193 PHE A CA 1
ATOM 1495 C C . PHE A 1 194 ? 41.496 101.318 101.417 1.00 19.74 193 PHE A C 1
ATOM 1496 O O . PHE A 1 194 ? 42.517 100.833 100.927 1.00 17.91 193 PHE A O 1
ATOM 1504 N N . GLU A 1 195 ? 40.320 100.702 101.395 1.00 17.41 194 GLU A N 1
ATOM 1505 C CA . GLU A 1 195 ? 40.171 99.361 100.848 1.00 18.05 194 GLU A CA 1
ATOM 1506 C C . GLU A 1 195 ? 40.207 99.207 99.325 1.00 20.11 194 GLU A C 1
ATOM 1507 O O . GLU A 1 195 ? 39.534 99.931 98.589 1.00 17.49 194 GLU A O 1
ATOM 1513 N N . ALA A 1 196 ? 41.006 98.250 98.862 1.00 18.54 195 ALA A N 1
ATOM 1514 C CA . ALA A 1 196 ? 41.131 97.978 97.435 1.00 21.79 195 ALA A CA 1
ATOM 1515 C C . ALA A 1 196 ? 39.793 97.518 96.869 1.00 27.94 195 ALA A C 1
ATOM 1516 O O . ALA A 1 196 ? 39.001 96.878 97.561 1.00 25.31 195 ALA A O 1
ATOM 1518 N N . GLU A 1 197 ? 39.554 97.841 95.603 1.00 36.04 196 GLU A N 1
ATOM 1519 C CA . GLU A 1 197 ? 38.316 97.464 94.934 1.00 45.59 196 GLU A CA 1
ATOM 1520 C C . GLU A 1 197 ? 38.173 95.944 94.833 1.00 49.34 196 GLU A C 1
ATOM 1521 O O . GLU A 1 197 ? 39.124 95.206 95.097 1.00 48.89 196 GLU A O 1
ATOM 1527 N N . LEU A 1 198 ? 36.979 95.497 94.446 1.00 54.15 197 LEU A N 1
ATOM 1528 C CA . LEU A 1 198 ? 36.649 94.075 94.308 1.00 57.99 197 LEU A CA 1
ATOM 1529 C C . LEU A 1 198 ? 36.231 93.470 95.645 1.00 59.50 197 LEU A C 1
ATOM 1530 O O . LEU A 1 198 ? 36.047 92.235 95.700 1.00 59.72 197 LEU A O 1
ATOM 1535 N N . GLU B 1 6 ? 82.056 92.807 100.072 1.00 52.74 5 GLU B N 1
ATOM 1536 C CA . GLU B 1 6 ? 82.120 94.245 99.681 1.00 50.31 5 GLU B CA 1
ATOM 1537 C C . GLU B 1 6 ? 81.624 95.121 100.829 1.00 47.52 5 GLU B C 1
ATOM 1538 O O . GLU B 1 6 ? 81.793 96.343 100.811 1.00 46.24 5 GLU B O 1
ATOM 1544 N N . TYR B 1 7 ? 81.015 94.489 101.829 1.00 43.72 6 TYR B N 1
ATOM 1545 C CA . TYR B 1 7 ? 80.485 95.213 102.979 1.00 40.15 6 TYR B CA 1
ATOM 1546 C C . TYR B 1 7 ? 81.575 95.950 103.749 1.00 38.69 6 TYR B C 1
ATOM 1547 O O . TYR B 1 7 ? 82.717 95.495 103.826 1.00 38.67 6 TYR B O 1
ATOM 1556 N N . GLU B 1 8 ? 81.210 97.093 104.319 1.00 37.48 7 GLU B N 1
ATOM 1557 C CA . GLU B 1 8 ? 82.148 97.911 105.075 1.00 37.59 7 GLU B CA 1
ATOM 1558 C C . GLU B 1 8 ? 81.728 98.034 106.540 1.00 33.67 7 GLU B C 1
ATOM 1559 O O . GLU B 1 8 ? 80.747 98.701 106.864 1.00 34.23 7 GLU B O 1
ATOM 1561 N N . TYR B 1 9 ? 82.484 97.378 107.416 1.00 29.94 8 TYR B N 1
ATOM 1562 C CA . TYR B 1 9 ? 82.215 97.378 108.853 1.00 26.35 8 TYR B CA 1
ATOM 1563 C C . TYR B 1 9 ? 82.635 98.676 109.545 1.00 26.98 8 TYR B C 1
ATOM 1564 O O . TYR B 1 9 ? 83.519 99.389 109.070 1.00 27.06 8 TYR B O 1
ATOM 1573 N N . LEU B 1 10 ? 82.000 98.964 110.679 1.00 23.65 9 LEU B N 1
ATOM 1574 C CA . LEU B 1 10 ? 82.290 100.166 111.458 1.00 21.77 9 LEU B CA 1
ATOM 1575 C C . LEU B 1 10 ? 83.718 100.149 111.980 1.00 23.22 9 LEU B C 1
ATOM 1576 O O . LEU B 1 10 ? 84.312 101.195 112.239 1.00 22.56 9 LEU B O 1
ATOM 1581 N N . VAL B 1 11 ? 84.250 98.947 112.152 1.00 23.29 10 VAL B N 1
ATOM 1582 C CA . VAL B 1 11 ? 85.612 98.753 112.627 1.00 25.04 10 VAL B CA 1
ATOM 1583 C C . VAL B 1 11 ? 86.140 97.499 111.941 1.00 26.13 10 VAL B C 1
ATOM 1584 O O . VAL B 1 11 ? 85.366 96.736 111.356 1.00 21.89 10 VAL B O 1
ATOM 1588 N N . PRO B 1 12 ? 87.465 97.282 111.983 1.00 26.32 11 PRO B N 1
ATOM 1589 C CA . PRO B 1 12 ? 88.017 96.085 111.346 1.00 25.58 11 PRO B CA 1
ATOM 1590 C C . PRO B 1 12 ? 87.309 94.872 111.940 1.00 26.28 11 PRO B C 1
ATOM 1591 O O . PRO B 1 12 ? 87.234 94.729 113.161 1.00 28.74 11 PRO B O 1
ATOM 1595 N N . PRO B 1 13 ? 86.772 93.990 111.082 1.00 26.40 12 PRO B N 1
ATOM 1596 C CA . PRO B 1 13 ? 86.060 92.784 111.517 1.00 25.30 12 PRO B CA 1
ATOM 1597 C C . PRO B 1 13 ? 86.758 92.057 112.660 1.00 25.77 12 PRO B C 1
ATOM 1598 O O . PRO B 1 13 ? 86.107 91.564 113.581 1.00 22.53 12 PRO B O 1
ATOM 1602 N N . ASP B 1 14 ? 88.085 91.991 112.597 1.00 25.19 13 ASP B N 1
ATOM 1603 C CA . ASP B 1 14 ? 88.862 91.327 113.637 1.00 28.32 13 ASP B CA 1
ATOM 1604 C C . ASP B 1 14 ? 88.577 91.915 115.020 1.00 26.91 13 ASP B C 1
ATOM 1605 O O . ASP B 1 14 ? 88.630 91.206 116.023 1.00 24.67 13 ASP B O 1
ATOM 1610 N N . ASP B 1 15 ? 88.278 93.209 115.068 1.00 26.06 14 ASP B N 1
ATOM 1611 C CA . ASP B 1 15 ? 87.975 93.868 116.334 1.00 26.48 14 ASP B CA 1
ATOM 1612 C C . ASP B 1 15 ? 86.672 93.327 116.931 1.00 25.96 14 ASP B C 1
ATOM 1613 O O . ASP B 1 15 ? 86.552 93.181 118.146 1.00 25.23 14 ASP B O 1
ATOM 1618 N N . TYR B 1 16 ? 85.700 93.031 116.071 1.00 24.76 15 TYR B N 1
ATOM 1619 C CA . TYR B 1 16 ? 84.425 92.474 116.518 1.00 23.17 15 TYR B CA 1
ATOM 1620 C C . TYR B 1 16 ? 84.668 91.087 117.105 1.00 24.36 15 TYR B C 1
ATOM 1621 O O . TYR B 1 16 ? 84.162 90.747 118.177 1.00 23.46 15 TYR B O 1
ATOM 1630 N N . LEU B 1 17 ? 85.448 90.284 116.388 1.00 23.79 16 LEU B N 1
ATOM 1631 C CA . LEU B 1 17 ? 85.747 88.924 116.817 1.00 23.13 16 LEU B CA 1
ATOM 1632 C C . LEU B 1 17 ? 86.561 88.875 118.107 1.00 22.12 16 LEU B C 1
ATOM 1633 O O . LEU B 1 17 ? 86.314 88.029 118.970 1.00 22.14 16 LEU B O 1
ATOM 1638 N N . ALA B 1 18 ? 87.532 89.772 118.240 1.00 22.79 17 ALA B N 1
ATOM 1639 C CA . ALA B 1 18 ? 88.363 89.808 119.443 1.00 23.98 17 ALA B CA 1
ATOM 1640 C C . ALA B 1 18 ? 87.493 90.131 120.652 1.00 24.20 17 ALA B C 1
ATOM 1641 O O . ALA B 1 18 ? 87.778 89.696 121.770 1.00 24.72 17 ALA B O 1
ATOM 1643 N N . ALA B 1 19 ? 86.427 90.890 120.414 1.00 23.45 18 ALA B N 1
ATOM 1644 C CA . ALA B 1 19 ? 85.497 91.281 121.468 1.00 20.75 18 ALA B CA 1
ATOM 1645 C C . ALA B 1 19 ? 84.506 90.162 121.784 1.00 21.93 18 ALA B C 1
ATOM 1646 O O . ALA B 1 19 ? 83.855 90.177 122.828 1.00 22.44 18 ALA B O 1
ATOM 1648 N N . GLY B 1 20 ? 84.387 89.198 120.874 1.00 19.60 19 GLY B N 1
ATOM 1649 C CA . GLY B 1 20 ? 83.479 88.084 121.088 1.00 19.33 19 GLY B CA 1
ATOM 1650 C C . GLY B 1 20 ? 81.994 88.375 120.920 1.00 17.84 19 GLY B C 1
ATOM 1651 O O . GLY B 1 20 ? 81.161 87.662 121.478 1.00 19.58 19 GLY B O 1
ATOM 1652 N N . VAL B 1 21 ? 81.653 89.405 120.152 1.00 19.05 20 VAL B N 1
ATOM 1653 C CA . VAL B 1 21 ? 80.249 89.761 119.934 1.00 19.33 20 VAL B CA 1
ATOM 1654 C C . VAL B 1 21 ? 79.490 88.672 119.176 1.00 21.90 20 VAL B C 1
ATOM 1655 O O . VAL B 1 21 ? 78.268 88.539 119.311 1.00 17.84 20 VAL B O 1
ATOM 1659 N N . HIS B 1 22 ? 80.223 87.893 118.385 1.00 20.12 21 HIS B N 1
ATOM 1660 C CA . HIS B 1 22 ? 79.641 86.825 117.581 1.00 21.16 21 HIS B CA 1
ATOM 1661 C C . HIS B 1 22 ? 79.386 85.543 118.364 1.00 22.37 21 HIS B C 1
ATOM 1662 O O . HIS B 1 22 ? 78.695 84.648 117.884 1.00 22.57 21 HIS B O 1
ATOM 1669 N N . ILE B 1 23 ? 79.942 85.447 119.566 1.00 23.22 22 ILE B N 1
ATOM 1670 C CA . ILE B 1 23 ? 79.771 84.245 120.372 1.00 25.80 22 ILE B CA 1
ATOM 1671 C C . ILE B 1 23 ? 78.470 84.231 121.166 1.00 25.09 22 ILE B C 1
ATOM 1672 O O . ILE B 1 23 ? 78.319 84.966 122.141 1.00 26.19 22 ILE B O 1
ATOM 1677 N N . GLY B 1 24 ? 77.535 83.383 120.741 1.00 24.87 23 GLY B N 1
ATOM 1678 C CA . GLY B 1 24 ? 76.257 83.276 121.422 1.00 24.17 23 GLY B CA 1
ATOM 1679 C C . GLY B 1 24 ? 76.297 82.217 122.506 1.00 25.14 23 GLY B C 1
ATOM 1680 O O . GLY B 1 24 ? 77.366 81.919 123.039 1.00 28.59 23 GLY B O 1
ATOM 1681 N N . THR B 1 25 ? 75.145 81.638 122.833 1.00 22.56 24 THR B N 1
ATOM 1682 C CA . THR B 1 25 ? 75.089 80.609 123.865 1.00 24.60 24 THR B CA 1
ATOM 1683 C C . THR B 1 25 ? 74.769 79.236 123.267 1.00 27.04 24 THR B C 1
ATOM 1684 O O . THR B 1 25 ? 74.769 79.060 122.045 1.00 25.24 24 THR B O 1
ATOM 1688 N N . GLN B 1 26 ? 74.494 78.271 124.139 1.00 25.89 25 GLN B N 1
ATOM 1689 C CA . GLN B 1 26 ? 74.168 76.912 123.712 1.00 30.83 25 GLN B CA 1
ATOM 1690 C C . GLN B 1 26 ? 72.714 76.821 123.265 1.00 30.61 25 GLN B C 1
ATOM 1691 O O . GLN B 1 26 ? 72.271 75.776 122.789 1.00 29.84 25 GLN B O 1
ATOM 1697 N N . ILE B 1 27 ? 71.975 77.918 123.420 1.00 29.29 26 ILE B N 1
ATOM 1698 C CA . ILE B 1 27 ? 70.562 77.941 123.059 1.00 29.79 26 ILE B CA 1
ATOM 1699 C C . ILE B 1 27 ? 70.223 78.871 121.898 1.00 28.52 26 ILE B C 1
ATOM 1700 O O . ILE B 1 27 ? 70.813 79.943 121.747 1.00 27.74 26 ILE B O 1
ATOM 1705 N N . LYS B 1 28 ? 69.256 78.448 121.087 1.00 27.32 27 LYS B N 1
ATOM 1706 C CA . LYS B 1 28 ? 68.800 79.221 119.940 1.00 28.26 27 LYS B CA 1
ATOM 1707 C C . LYS B 1 28 ? 67.277 79.320 119.936 1.00 28.24 27 LYS B C 1
ATOM 1708 O O . LYS B 1 28 ? 66.584 78.302 119.931 1.00 30.97 27 LYS B O 1
ATOM 1714 N N . THR B 1 29 ? 66.759 80.545 119.933 1.00 21.42 28 THR B N 1
ATOM 1715 C CA . THR B 1 29 ? 65.315 80.758 119.910 1.00 19.59 28 THR B CA 1
ATOM 1716 C C . THR B 1 29 ? 64.870 80.952 118.461 1.00 19.35 28 THR B C 1
ATOM 1717 O O . THR B 1 29 ? 65.688 81.233 117.588 1.00 17.17 28 THR B O 1
ATOM 1721 N N . GLY B 1 30 ? 63.576 80.800 118.202 1.00 19.23 29 GLY B N 1
ATOM 1722 C CA . GLY B 1 30 ? 63.086 80.989 116.849 1.00 18.49 29 GLY B CA 1
ATOM 1723 C C . GLY B 1 30 ? 63.275 82.438 116.445 1.00 18.07 29 GLY B C 1
ATOM 1724 O O . GLY B 1 30 ? 63.549 82.750 115.286 1.00 18.17 29 GLY B O 1
ATOM 1725 N N . ASP B 1 31 ? 63.143 83.325 117.426 1.00 18.64 30 ASP B N 1
ATOM 1726 C CA . ASP B 1 31 ? 63.290 84.764 117.225 1.00 21.30 30 ASP B CA 1
ATOM 1727 C C . ASP B 1 31 ? 64.688 85.120 116.690 1.00 20.33 30 ASP B C 1
ATOM 1728 O O . ASP B 1 31 ? 64.835 85.986 115.821 1.00 19.42 30 ASP B O 1
ATOM 1733 N N . MET B 1 32 ? 65.709 84.442 117.203 1.00 17.88 31 MET B N 1
ATOM 1734 C CA . MET B 1 32 ? 67.094 84.710 116.810 1.00 19.62 31 MET B CA 1
ATOM 1735 C C . MET B 1 32 ? 67.669 83.856 115.672 1.00 20.71 31 MET B C 1
ATOM 1736 O O . MET B 1 32 ? 68.782 84.108 115.212 1.00 19.68 31 MET B O 1
ATOM 1741 N N . LYS B 1 33 ? 66.924 82.858 115.213 1.00 22.66 32 LYS B N 1
ATOM 1742 C CA . LYS B 1 33 ? 67.407 81.995 114.135 1.00 23.63 32 LYS B CA 1
ATOM 1743 C C . LYS B 1 33 ? 67.957 82.754 112.928 1.00 20.98 32 LYS B C 1
ATOM 1744 O O . LYS B 1 33 ? 69.006 82.397 112.392 1.00 19.17 32 LYS B O 1
ATOM 1747 N N . LYS B 1 34 ? 67.253 83.802 112.507 1.00 21.71 33 LYS B N 1
ATOM 1748 C CA . LYS B 1 34 ? 67.669 84.586 111.344 1.00 20.23 33 LYS B CA 1
ATOM 1749 C C . LYS B 1 34 ? 68.985 85.342 111.524 1.00 19.21 33 LYS B C 1
ATOM 1750 O O . LYS B 1 34 ? 69.540 85.866 110.556 1.00 18.94 33 LYS B O 1
ATOM 1756 N N . PHE B 1 35 ? 69.490 85.402 112.752 1.00 16.80 34 PHE B N 1
ATOM 1757 C CA . PHE B 1 35 ? 70.744 86.109 113.013 1.00 18.01 34 PHE B CA 1
ATOM 1758 C C . PHE B 1 35 ? 71.904 85.162 113.280 1.00 20.95 34 PHE B C 1
ATOM 1759 O O . PHE B 1 35 ? 73.047 85.592 113.423 1.00 21.04 34 PHE B O 1
ATOM 1767 N N . ILE B 1 36 ? 71.610 83.871 113.358 1.00 21.89 35 ILE B N 1
ATOM 1768 C CA . ILE B 1 36 ? 72.647 82.887 113.622 1.00 21.85 35 ILE B CA 1
ATOM 1769 C C . ILE B 1 36 ? 73.320 82.451 112.329 1.00 26.11 35 ILE B C 1
ATOM 1770 O O . ILE B 1 36 ? 72.674 81.934 111.418 1.00 25.59 35 ILE B O 1
ATOM 1775 N N . PHE B 1 37 ? 74.625 82.688 112.254 1.00 25.28 36 PHE B N 1
ATOM 1776 C CA . PHE B 1 37 ? 75.407 82.342 111.079 1.00 26.19 36 PHE B CA 1
ATOM 1777 C C . PHE B 1 37 ? 75.645 80.838 111.004 1.00 27.65 36 PHE B C 1
ATOM 1778 O O . PHE B 1 37 ? 75.533 80.235 109.939 1.00 27.74 36 PHE B O 1
ATOM 1786 N N . LYS B 1 38 ? 75.969 80.237 112.143 1.00 28.32 37 LYS B N 1
ATOM 1787 C CA . LYS B 1 38 ? 76.219 78.805 112.202 1.00 30.61 37 LYS B CA 1
ATOM 1788 C C . LYS B 1 38 ? 76.273 78.365 113.653 1.00 31.63 37 LYS B C 1
ATOM 1789 O O . LYS B 1 38 ? 76.108 79.173 114.568 1.00 30.57 37 LYS B O 1
ATOM 1793 N N . VAL B 1 39 ? 76.500 77.073 113.856 1.00 30.49 38 VAL B N 1
ATOM 1794 C CA . VAL B 1 39 ? 76.617 76.528 115.198 1.00 33.55 38 VAL B CA 1
ATOM 1795 C C . VAL B 1 39 ? 78.010 75.919 115.279 1.00 36.40 38 VAL B C 1
ATOM 1796 O O . VAL B 1 39 ? 78.408 75.139 114.411 1.00 36.33 38 VAL B O 1
ATOM 1800 N N . ARG B 1 40 ? 78.754 76.298 116.310 1.00 37.79 39 ARG B N 1
ATOM 1801 C CA . ARG B 1 40 ? 80.108 75.803 116.498 1.00 40.89 39 ARG B CA 1
ATOM 1802 C C . ARG B 1 40 ? 80.173 74.353 116.947 1.00 42.09 39 ARG B C 1
ATOM 1803 O O . ARG B 1 40 ? 79.193 73.789 117.436 1.00 41.23 39 ARG B O 1
ATOM 1811 N N . GLN B 1 41 ? 81.351 73.764 116.770 1.00 45.29 40 GLN B N 1
ATOM 1812 C CA . GLN B 1 41 ? 81.609 72.381 117.141 1.00 46.67 40 GLN B CA 1
ATOM 1813 C C . GLN B 1 41 ? 81.200 72.112 118.590 1.00 46.04 40 GLN B C 1
ATOM 1814 O O . GLN B 1 41 ? 80.622 71.068 118.897 1.00 45.83 40 GLN B O 1
ATOM 1816 N N . ASP B 1 42 ? 81.502 73.062 119.473 1.00 43.65 41 ASP B N 1
ATOM 1817 C CA . ASP B 1 42 ? 81.191 72.928 120.894 1.00 43.39 41 ASP B CA 1
ATOM 1818 C C . ASP B 1 42 ? 79.735 73.199 121.274 1.00 42.42 41 ASP B C 1
ATOM 1819 O O . ASP B 1 42 ? 79.398 73.234 122.456 1.00 41.80 41 ASP B O 1
ATOM 1824 N N . GLY B 1 43 ? 78.875 73.389 120.279 1.00 41.78 42 GLY B N 1
ATOM 1825 C CA . GLY B 1 43 ? 77.471 73.638 120.563 1.00 39.43 42 GLY B CA 1
ATOM 1826 C C . GLY B 1 43 ? 77.071 75.101 120.671 1.00 37.36 42 GLY B C 1
ATOM 1827 O O . GLY B 1 43 ? 75.882 75.416 120.757 1.00 36.12 42 GLY B O 1
ATOM 1828 N N . LEU B 1 44 ? 78.051 75.999 120.673 1.00 35.28 43 LEU B N 1
ATOM 1829 C CA . LEU B 1 44 ? 77.761 77.425 120.764 1.00 33.38 43 LEU B CA 1
ATOM 1830 C C . LEU B 1 44 ? 77.333 77.999 119.419 1.00 32.09 43 LEU B C 1
ATOM 1831 O O . LEU B 1 44 ? 77.957 77.740 118.387 1.00 31.56 43 LEU B O 1
ATOM 1836 N N . TYR B 1 45 ? 76.267 78.789 119.439 1.00 28.10 44 TYR B N 1
ATOM 1837 C CA . TYR B 1 45 ? 75.762 79.408 118.226 1.00 23.83 44 TYR B CA 1
ATOM 1838 C C . TYR B 1 45 ? 76.570 80.652 117.909 1.00 23.64 44 TYR B C 1
ATOM 1839 O O . TYR B 1 45 ? 76.994 81.372 118.813 1.00 27.58 44 TYR B O 1
ATOM 1848 N N . VAL B 1 46 ? 76.797 80.894 116.624 1.00 22.19 45 VAL B N 1
ATOM 1849 C CA . VAL B 1 46 ? 77.568 82.050 116.190 1.00 23.29 45 VAL B CA 1
ATOM 1850 C C . VAL B 1 46 ? 76.689 83.083 115.503 1.00 23.35 45 VAL B C 1
ATOM 1851 O O . VAL B 1 46 ? 75.995 82.778 114.531 1.00 24.03 45 VAL B O 1
ATOM 1855 N N . LEU B 1 47 ? 76.739 84.311 116.006 1.00 22.82 46 LEU B N 1
ATOM 1856 C CA . LEU B 1 47 ? 75.938 85.396 115.453 1.00 22.77 46 LEU B CA 1
ATOM 1857 C C . LEU B 1 47 ? 76.561 86.000 114.199 1.00 24.06 46 LEU B C 1
ATOM 1858 O O . LEU B 1 47 ? 77.780 85.976 114.011 1.00 24.53 46 LEU B O 1
ATOM 1863 N N . ASP B 1 48 ? 75.697 86.534 113.344 1.00 23.29 47 ASP B N 1
ATOM 1864 C CA . ASP B 1 48 ? 76.078 87.153 112.081 1.00 25.13 47 ASP B CA 1
ATOM 1865 C C . ASP B 1 48 ? 76.585 88.574 112.348 1.00 25.30 47 ASP B C 1
ATOM 1866 O O . ASP B 1 48 ? 75.799 89.468 112.638 1.00 21.59 47 ASP B O 1
ATOM 1871 N N . ILE B 1 49 ? 77.898 88.785 112.244 1.00 24.85 48 ILE B N 1
ATOM 1872 C CA . ILE B 1 49 ? 78.462 90.107 112.511 1.00 23.77 48 ILE B CA 1
ATOM 1873 C C . ILE B 1 49 ? 78.077 91.141 111.468 1.00 21.02 48 ILE B C 1
ATOM 1874 O O . ILE B 1 49 ? 78.099 92.340 111.730 1.00 18.93 48 ILE B O 1
ATOM 1879 N N . ARG B 1 50 ? 77.721 90.670 110.281 1.00 21.80 49 ARG B N 1
ATOM 1880 C CA . ARG B 1 50 ? 77.287 91.551 109.208 1.00 24.18 49 ARG B CA 1
ATOM 1881 C C . ARG B 1 50 ? 75.982 92.209 109.679 1.00 22.42 49 ARG B C 1
ATOM 1882 O O . ARG B 1 50 ? 75.800 93.426 109.571 1.00 21.24 49 ARG B O 1
ATOM 1890 N N . LYS B 1 51 ? 75.080 91.391 110.212 1.00 19.09 50 LYS B N 1
ATOM 1891 C CA . LYS B 1 51 ? 73.796 91.888 110.706 1.00 20.36 50 LYS B CA 1
ATOM 1892 C C . LYS B 1 51 ? 73.985 92.778 111.926 1.00 18.28 50 LYS B C 1
ATOM 1893 O O . LYS B 1 51 ? 73.303 93.791 112.073 1.00 18.40 50 LYS B O 1
ATOM 1899 N N . LEU B 1 52 ? 74.907 92.400 112.807 1.00 17.93 51 LEU B N 1
ATOM 1900 C CA . LEU B 1 52 ? 75.179 93.208 113.992 1.00 19.40 51 LEU B CA 1
ATOM 1901 C C . LEU B 1 52 ? 75.627 94.608 113.573 1.00 19.42 51 LEU B C 1
ATOM 1902 O O . LEU B 1 52 ? 75.128 95.615 114.083 1.00 18.08 51 LEU B O 1
ATOM 1907 N N . ASP B 1 53 ? 76.573 94.666 112.640 1.00 17.85 52 ASP B N 1
ATOM 1908 C CA . ASP B 1 53 ? 77.091 95.945 112.165 1.00 17.27 52 ASP B CA 1
ATOM 1909 C C . ASP B 1 53 ? 75.971 96.795 111.565 1.00 16.67 52 ASP B C 1
ATOM 1910 O O . ASP B 1 53 ? 75.859 97.986 111.855 1.00 17.02 52 ASP B O 1
ATOM 1915 N N . GLU B 1 54 ? 75.147 96.179 110.721 1.00 18.11 53 GLU B N 1
ATOM 1916 C CA . GLU B 1 54 ? 74.034 96.887 110.096 1.00 18.93 53 GLU B CA 1
ATOM 1917 C C . GLU B 1 54 ? 73.066 97.397 111.158 1.00 16.09 53 GLU B C 1
ATOM 1918 O O . GLU B 1 54 ? 72.591 98.528 111.086 1.00 17.01 53 GLU B O 1
ATOM 1924 N N . ARG B 1 55 ? 72.780 96.551 112.143 1.00 16.43 54 ARG B N 1
ATOM 1925 C CA . ARG B 1 55 ? 71.854 96.899 113.217 1.00 15.88 54 ARG B CA 1
ATOM 1926 C C . ARG B 1 55 ? 72.370 98.001 114.138 1.00 16.18 54 ARG B C 1
ATOM 1927 O O . ARG B 1 55 ? 71.592 98.822 114.621 1.00 16.01 54 ARG B O 1
ATOM 1935 N N . ILE B 1 56 ? 73.675 98.015 114.398 1.00 16.47 55 ILE B N 1
ATOM 1936 C CA . ILE B 1 56 ? 74.251 99.062 115.237 1.00 15.86 55 ILE B CA 1
ATOM 1937 C C . ILE B 1 56 ? 74.094 100.381 114.481 1.00 15.40 55 ILE B C 1
ATOM 1938 O O . ILE B 1 56 ? 73.737 101.408 115.058 1.00 14.92 55 ILE B O 1
ATOM 1943 N N . ARG B 1 57 ? 74.353 100.346 113.178 1.00 16.46 56 ARG B N 1
ATOM 1944 C CA . ARG B 1 57 ? 74.220 101.541 112.354 1.00 17.66 56 ARG B CA 1
ATOM 1945 C C . ARG B 1 57 ? 72.786 102.065 112.387 1.00 17.94 56 ARG B C 1
ATOM 1946 O O . ARG B 1 57 ? 72.559 103.253 112.604 1.00 17.47 56 ARG B O 1
ATOM 1954 N N . VAL B 1 58 ? 71.817 101.176 112.184 1.00 17.11 57 VAL B N 1
ATOM 1955 C CA . VAL B 1 58 ? 70.417 101.585 112.201 1.00 17.47 57 VAL B CA 1
ATOM 1956 C C . VAL B 1 58 ? 69.990 102.116 113.576 1.00 18.77 57 VAL B C 1
ATOM 1957 O O . VAL B 1 58 ? 69.319 103.147 113.666 1.00 19.52 57 VAL B O 1
ATOM 1963 N N . ALA B 1 59 ? 70.384 101.422 114.643 1.00 18.94 58 ALA B N 1
ATOM 1964 C CA . ALA B 1 59 ? 70.026 101.849 115.996 1.00 17.67 58 ALA B CA 1
ATOM 1965 C C . ALA B 1 59 ? 70.583 103.234 116.311 1.00 19.01 58 ALA B C 1
ATOM 1966 O O . ALA B 1 59 ? 69.916 104.045 116.956 1.00 16.61 58 ALA B O 1
ATOM 1968 N N . ALA B 1 60 ? 71.804 103.502 115.854 1.00 18.67 59 ALA B N 1
ATOM 1969 C CA . ALA B 1 60 ? 72.434 104.797 116.090 1.00 20.89 59 ALA B CA 1
ATOM 1970 C C . ALA B 1 60 ? 71.648 105.894 115.383 1.00 22.01 59 ALA B C 1
ATOM 1971 O O . ALA B 1 60 ? 71.402 106.954 115.958 1.00 20.54 59 ALA B O 1
ATOM 1973 N N . LYS B 1 61 ? 71.256 105.635 114.138 1.00 23.05 60 LYS B N 1
ATOM 1974 C CA . LYS B 1 61 ? 70.486 106.606 113.363 1.00 26.05 60 LYS B CA 1
ATOM 1975 C C . LYS B 1 61 ? 69.173 106.902 114.066 1.00 26.77 60 LYS B C 1
ATOM 1976 O O . LYS B 1 61 ? 68.834 108.060 114.319 1.00 29.95 60 LYS B O 1
ATOM 1982 N N . PHE B 1 62 ? 68.436 105.843 114.372 1.00 23.94 61 PHE B N 1
ATOM 1983 C CA . PHE B 1 62 ? 67.155 105.976 115.040 1.00 26.04 61 PHE B CA 1
ATOM 1984 C C . PHE B 1 62 ? 67.260 106.756 116.347 1.00 26.10 61 PHE B C 1
ATOM 1985 O O . PHE B 1 62 ? 66.551 107.744 116.544 1.00 27.59 61 PHE B O 1
ATOM 1993 N N . LEU B 1 63 ? 68.148 106.319 117.234 1.00 23.01 62 LEU B N 1
ATOM 1994 C CA . LEU B 1 63 ? 68.316 106.988 118.517 1.00 22.16 62 LEU B CA 1
ATOM 1995 C C . LEU B 1 63 ? 68.683 108.464 118.391 1.00 24.13 62 LEU B C 1
ATOM 1996 O O . LEU B 1 63 ? 68.333 109.268 119.256 1.00 21.12 62 LEU B O 1
ATOM 2001 N N . SER B 1 64 ? 69.374 108.831 117.314 1.00 24.63 63 SER B N 1
ATOM 2002 C CA . SER B 1 64 ? 69.765 110.226 117.137 1.00 29.14 63 SER B CA 1
ATOM 2003 C C . SER B 1 64 ? 68.560 111.063 116.712 1.00 31.33 63 SER B C 1
ATOM 2004 O O . SER B 1 64 ? 68.669 112.271 116.502 1.00 36.20 63 SER B O 1
ATOM 2007 N N . ARG B 1 65 ? 67.412 110.403 116.597 1.00 31.52 64 ARG B N 1
ATOM 2008 C CA . ARG B 1 65 ? 66.159 111.052 116.222 1.00 32.45 64 ARG B CA 1
ATOM 2009 C C . ARG B 1 65 ? 65.437 111.510 117.487 1.00 31.25 64 ARG B C 1
ATOM 2010 O O . ARG B 1 65 ? 64.310 111.997 117.420 1.00 31.15 64 ARG B O 1
ATOM 2018 N N . TYR B 1 66 ? 66.087 111.341 118.635 1.00 27.98 65 TYR B N 1
ATOM 2019 C CA . TYR B 1 66 ? 65.491 111.722 119.913 1.00 25.40 65 TYR B CA 1
ATOM 2020 C C . TYR B 1 66 ? 66.311 112.716 120.705 1.00 26.07 65 TYR B C 1
ATOM 2021 O O . TYR B 1 66 ? 67.536 112.775 120.584 1.00 26.81 65 TYR B O 1
ATOM 2030 N N . GLU B 1 67 ? 65.623 113.507 121.519 1.00 25.80 66 GLU B N 1
ATOM 2031 C CA . GLU B 1 67 ? 66.300 114.449 122.389 1.00 28.89 66 GLU B CA 1
ATOM 2032 C C . GLU B 1 67 ? 67.003 113.479 123.343 1.00 27.04 66 GLU B C 1
ATOM 2033 O O . GLU B 1 67 ? 66.357 112.623 123.939 1.00 26.53 66 GLU B O 1
ATOM 2039 N N . PRO B 1 68 ? 68.331 113.583 123.479 1.00 28.06 67 PRO B N 1
ATOM 2040 C CA . PRO B 1 68 ? 69.091 112.692 124.363 1.00 24.81 67 PRO B CA 1
ATOM 2041 C C . PRO B 1 68 ? 68.473 112.403 125.731 1.00 21.86 67 PRO B C 1
ATOM 2042 O O . PRO B 1 68 ? 68.433 111.250 126.165 1.00 18.42 67 PRO B O 1
ATOM 2046 N N . SER B 1 69 ? 67.990 113.439 126.408 1.00 19.39 68 SER B N 1
ATOM 2047 C CA . SER B 1 69 ? 67.404 113.264 127.733 1.00 20.29 68 SER B CA 1
ATOM 2048 C C . SER B 1 69 ? 66.149 112.400 127.731 1.00 17.78 68 SER B C 1
ATOM 2049 O O . SER B 1 69 ? 65.723 111.924 128.786 1.00 18.48 68 SER B O 1
ATOM 2052 N N . LYS B 1 70 ? 65.560 112.204 126.553 1.00 14.28 69 LYS B N 1
ATOM 2053 C CA . LYS B 1 70 ? 64.357 111.387 126.422 1.00 15.51 69 LYS B CA 1
ATOM 2054 C C . LYS B 1 70 ? 64.673 109.919 126.142 1.00 16.06 69 LYS B C 1
ATOM 2055 O O . LYS B 1 70 ? 63.770 109.101 125.943 1.00 13.20 69 LYS B O 1
ATOM 2061 N N . ILE B 1 71 ? 65.959 109.590 126.113 1.00 15.13 70 ILE B N 1
ATOM 2062 C CA . ILE B 1 71 ? 66.389 108.215 125.898 1.00 14.06 70 ILE B CA 1
ATOM 2063 C C . ILE B 1 71 ? 66.732 107.641 127.269 1.00 14.36 70 ILE B C 1
ATOM 2064 O O . ILE B 1 71 ? 67.441 108.282 128.046 1.00 14.50 70 ILE B O 1
ATOM 2069 N N . LEU B 1 72 ? 66.227 106.448 127.569 1.00 13.37 71 LEU B N 1
ATOM 2070 C CA . LEU B 1 72 ? 66.522 105.802 128.850 1.00 11.17 71 LEU B CA 1
ATOM 2071 C C . LEU B 1 72 ? 67.164 104.436 128.651 1.00 13.42 71 LEU B C 1
ATOM 2072 O O . LEU B 1 72 ? 66.551 103.536 128.075 1.00 12.57 71 LEU B O 1
ATOM 2077 N N . LEU B 1 73 ? 68.406 104.285 129.107 1.00 10.46 72 LEU B N 1
ATOM 2078 C CA . LEU B 1 73 ? 69.091 102.996 129.015 1.00 11.77 72 LEU B CA 1
ATOM 2079 C C . LEU B 1 73 ? 68.827 102.234 130.307 1.00 12.45 72 LEU B C 1
ATOM 2080 O O . LEU B 1 73 ? 68.743 102.828 131.379 1.00 12.46 72 LEU B O 1
ATOM 2085 N N . VAL B 1 74 ? 68.698 100.919 130.204 1.00 12.33 73 VAL B N 1
ATOM 2086 C CA . VAL B 1 74 ? 68.426 100.086 131.371 1.00 13.97 73 VAL B CA 1
ATOM 2087 C C . VAL B 1 74 ? 69.330 98.861 131.330 1.00 14.50 73 VAL B C 1
ATOM 2088 O O . VAL B 1 74 ? 69.494 98.248 130.275 1.00 15.21 73 VAL B O 1
ATOM 2092 N N . ALA B 1 75 ? 69.923 98.509 132.467 1.00 12.62 74 ALA B N 1
ATOM 2093 C CA . ALA B 1 75 ? 70.786 97.332 132.523 1.00 11.85 74 ALA B CA 1
ATOM 2094 C C . ALA B 1 75 ? 71.064 96.872 133.947 1.00 13.46 74 ALA B C 1
ATOM 2095 O O . ALA B 1 75 ? 71.706 97.580 134.727 1.00 12.21 74 ALA B O 1
ATOM 2097 N N . ALA B 1 76 ? 70.574 95.683 134.283 1.00 11.66 75 ALA B N 1
ATOM 2098 C CA . ALA B 1 76 ? 70.811 95.113 135.601 1.00 15.18 75 ALA B CA 1
ATOM 2099 C C . ALA B 1 76 ? 72.132 94.339 135.546 1.00 15.55 75 ALA B C 1
ATOM 2100 O O . ALA B 1 76 ? 72.889 94.328 136.512 1.00 16.87 75 ALA B O 1
ATOM 2102 N N . ARG B 1 77 ? 72.410 93.704 134.407 1.00 14.76 76 ARG B N 1
ATOM 2103 C CA . ARG B 1 77 ? 73.644 92.929 134.251 1.00 15.59 76 ARG B CA 1
ATOM 2104 C C . ARG B 1 77 ? 74.872 93.767 134.595 1.00 15.29 76 ARG B C 1
ATOM 2105 O O . ARG B 1 77 ? 75.107 94.819 134.004 1.00 13.99 76 ARG B O 1
ATOM 2113 N N . GLN B 1 78 ? 75.654 93.274 135.553 1.00 14.76 77 GLN B N 1
ATOM 2114 C CA . GLN B 1 78 ? 76.849 93.956 136.047 1.00 17.29 77 GLN B CA 1
ATOM 2115 C C . GLN B 1 78 ? 77.852 94.447 134.997 1.00 15.57 77 GLN B C 1
ATOM 2116 O O . GLN B 1 78 ? 78.279 95.604 135.046 1.00 14.97 77 GLN B O 1
ATOM 2122 N N . TYR B 1 79 ? 78.240 93.588 134.058 1.00 14.79 78 TYR B N 1
ATOM 2123 C CA . TYR B 1 79 ? 79.203 93.997 133.037 1.00 16.75 78 TYR B CA 1
ATOM 2124 C C . TYR B 1 79 ? 78.683 95.059 132.090 1.00 15.66 78 TYR B C 1
ATOM 2125 O O . TYR B 1 79 ? 79.441 95.589 131.277 1.00 13.13 78 TYR B O 1
ATOM 2134 N N . ALA B 1 80 ? 77.393 95.372 132.186 1.00 14.69 79 ALA B N 1
ATOM 2135 C CA . ALA B 1 80 ? 76.806 96.383 131.316 1.00 13.23 79 ALA B CA 1
ATOM 2136 C C . ALA B 1 80 ? 76.758 97.768 131.949 1.00 14.07 79 ALA B C 1
ATOM 2137 O O . ALA B 1 80 ? 76.557 98.754 131.250 1.00 14.70 79 ALA B O 1
ATOM 2139 N N . HIS B 1 81 ? 76.938 97.853 133.266 1.00 14.15 80 HIS B N 1
ATOM 2140 C CA . HIS B 1 81 ? 76.857 99.152 133.933 1.00 13.38 80 HIS B CA 1
ATOM 2141 C C . HIS B 1 81 ? 77.816 100.199 133.382 1.00 13.05 80 HIS B C 1
ATOM 2142 O O . HIS B 1 81 ? 77.390 101.276 132.968 1.00 12.51 80 HIS B O 1
ATOM 2149 N N . LYS B 1 82 ? 79.110 99.894 133.378 1.00 12.91 81 LYS B N 1
ATOM 2150 C CA . LYS B 1 82 ? 80.092 100.846 132.872 1.00 14.48 81 LYS B CA 1
ATOM 2151 C C . LYS B 1 82 ? 79.789 101.245 131.422 1.00 13.75 81 LYS B C 1
ATOM 2152 O O . LYS B 1 82 ? 79.764 102.434 131.093 1.00 13.31 81 LYS B O 1
ATOM 2158 N N . PRO B 1 83 ? 79.573 100.260 130.530 1.00 14.22 82 PRO B N 1
ATOM 2159 C CA . PRO B 1 83 ? 79.271 100.603 129.132 1.00 14.60 82 PRO B CA 1
ATOM 2160 C C . PRO B 1 83 ? 78.049 101.530 129.022 1.00 14.74 82 PRO B C 1
ATOM 2161 O O . PRO B 1 83 ? 78.050 102.480 128.240 1.00 16.96 82 PRO B O 1
ATOM 2165 N N . VAL B 1 84 ? 77.013 101.237 129.806 1.00 13.11 83 VAL B N 1
ATOM 2166 C CA . VAL B 1 84 ? 75.786 102.040 129.821 1.00 13.26 83 VAL B CA 1
ATOM 2167 C C . VAL B 1 84 ? 76.047 103.455 130.348 1.00 12.69 83 VAL B C 1
ATOM 2168 O O . VAL B 1 84 ? 75.551 104.437 129.796 1.00 10.47 83 VAL B O 1
ATOM 2172 N N . GLN B 1 85 ? 76.826 103.554 131.418 1.00 12.42 84 GLN B N 1
ATOM 2173 C CA . GLN B 1 85 ? 77.147 104.853 131.999 1.00 13.95 84 GLN B CA 1
ATOM 2174 C C . GLN B 1 85 ? 78.038 105.684 131.066 1.00 14.13 84 GLN B C 1
ATOM 2175 O O . GLN B 1 85 ? 77.849 106.897 130.948 1.00 12.82 84 GLN B O 1
ATOM 2181 N N . MET B 1 86 ? 78.999 105.039 130.399 1.00 13.25 85 MET B N 1
ATOM 2182 C CA . MET B 1 86 ? 79.875 105.752 129.468 1.00 14.13 85 MET B CA 1
ATOM 2183 C C . MET B 1 86 ? 79.087 106.180 128.226 1.00 16.14 85 MET B C 1
ATOM 2184 O O . MET B 1 86 ? 79.308 107.267 127.686 1.00 16.22 85 MET B O 1
ATOM 2189 N N . PHE B 1 87 ? 78.169 105.329 127.773 1.00 13.96 86 PHE B N 1
ATOM 2190 C CA . PHE B 1 87 ? 77.334 105.664 126.618 1.00 14.48 86 PHE B CA 1
ATOM 2191 C C . PHE B 1 87 ? 76.524 106.915 126.965 1.00 13.31 86 PHE B C 1
ATOM 2192 O O . PHE B 1 87 ? 76.402 107.837 126.157 1.00 13.21 86 PHE B O 1
ATOM 2200 N N . SER B 1 88 ? 75.985 106.946 128.178 1.00 11.13 87 SER B N 1
ATOM 2201 C CA . SER B 1 88 ? 75.166 108.069 128.621 1.00 12.81 87 SER B CA 1
ATOM 2202 C C . SER B 1 88 ? 75.984 109.347 128.789 1.00 16.57 87 SER B C 1
ATOM 2203 O O . SER B 1 88 ? 75.485 110.451 128.547 1.00 11.79 87 SER B O 1
ATOM 2206 N N . LYS B 1 89 ? 77.235 109.186 129.208 1.00 15.59 88 LYS B N 1
ATOM 2207 C CA . LYS B 1 89 ? 78.150 110.308 129.391 1.00 18.45 88 LYS B CA 1
ATOM 2208 C C . LYS B 1 89 ? 78.288 111.023 128.044 1.00 18.58 88 LYS B C 1
ATOM 2209 O O . LYS B 1 89 ? 78.156 112.246 127.949 1.00 18.68 88 LYS B O 1
ATOM 2215 N N . VAL B 1 90 ? 78.543 110.236 127.006 1.00 17.01 89 VAL B N 1
ATOM 2216 C CA . VAL B 1 90 ? 78.716 110.749 125.651 1.00 18.02 89 VAL B CA 1
ATOM 2217 C C . VAL B 1 90 ? 77.417 111.226 124.999 1.00 18.66 89 VAL B C 1
ATOM 2218 O O . VAL B 1 90 ? 77.346 112.335 124.471 1.00 19.22 89 VAL B O 1
ATOM 2222 N N . VAL B 1 91 ? 76.391 110.382 125.044 1.00 16.56 90 VAL B N 1
ATOM 2223 C CA . VAL B 1 91 ? 75.113 110.684 124.406 1.00 17.04 90 VAL B CA 1
ATOM 2224 C C . VAL B 1 91 ? 74.213 111.681 125.127 1.00 16.96 90 VAL B C 1
ATOM 2225 O O . VAL B 1 91 ? 73.540 112.482 124.479 1.00 16.77 90 VAL B O 1
ATOM 2229 N N . GLY B 1 92 ? 74.201 111.638 126.455 1.00 15.21 91 GLY B N 1
ATOM 2230 C CA . GLY B 1 92 ? 73.369 112.554 127.215 1.00 15.62 91 GLY B CA 1
ATOM 2231 C C . GLY B 1 92 ? 72.063 111.898 127.619 1.00 16.06 91 GLY B C 1
ATOM 2232 O O . GLY B 1 92 ? 71.121 112.557 128.065 1.00 17.25 91 GLY B O 1
ATOM 2233 N N . SER B 1 93 ? 72.010 110.583 127.458 1.00 15.58 92 SER B N 1
ATOM 2234 C CA . SER B 1 93 ? 70.823 109.808 127.798 1.00 12.52 92 SER B CA 1
ATOM 2235 C C . SER B 1 93 ? 70.725 109.554 129.297 1.00 14.71 92 SER B C 1
ATOM 2236 O O . SER B 1 93 ? 71.710 109.665 130.026 1.00 15.28 92 SER B O 1
ATOM 2239 N N . ASP B 1 94 ? 69.521 109.213 129.744 1.00 13.57 93 ASP B N 1
ATOM 2240 C CA . ASP B 1 94 ? 69.274 108.892 131.144 1.00 15.66 93 ASP B CA 1
ATOM 2241 C C . ASP B 1 94 ? 69.548 107.390 131.229 1.00 14.25 93 ASP B C 1
ATOM 2242 O O . ASP B 1 94 ? 69.621 106.714 130.203 1.00 12.29 93 ASP B O 1
ATOM 2247 N N . TYR B 1 95 ? 69.726 106.869 132.434 1.00 12.67 94 TYR B N 1
ATOM 2248 C CA . TYR B 1 95 ? 69.959 105.441 132.589 1.00 13.49 94 TYR B CA 1
ATOM 2249 C C . TYR B 1 95 ? 69.590 104.957 133.980 1.00 14.02 94 TYR B C 1
ATOM 2250 O O . TYR B 1 95 ? 69.507 105.740 134.931 1.00 13.96 94 TYR B O 1
ATOM 2259 N N . ILE B 1 96 ? 69.352 103.657 134.079 1.00 11.92 95 ILE B N 1
ATOM 2260 C CA . ILE B 1 96 ? 69.065 103.017 135.346 1.00 12.30 95 ILE B CA 1
ATOM 2261 C C . ILE B 1 96 ? 69.823 101.700 135.323 1.00 13.17 95 ILE B C 1
ATOM 2262 O O . ILE B 1 96 ? 69.532 100.833 134.495 1.00 11.41 95 ILE B O 1
ATOM 2267 N N . VAL B 1 97 ? 70.820 101.568 136.195 1.00 14.01 96 VAL B N 1
ATOM 2268 C CA . VAL B 1 97 ? 71.593 100.331 136.285 1.00 14.68 96 VAL B CA 1
ATOM 2269 C C . VAL B 1 97 ? 71.296 99.710 137.646 1.00 16.86 96 VAL B C 1
ATOM 2270 O O . VAL B 1 97 ? 70.891 100.412 138.578 1.00 17.38 96 VAL B O 1
ATOM 2274 N N . GLY B 1 98 ? 71.481 98.399 137.758 1.00 15.85 97 GLY B N 1
ATOM 2275 C CA . GLY B 1 98 ? 71.160 97.722 139.001 1.00 15.42 97 GLY B CA 1
ATOM 2276 C C . GLY B 1 98 ? 69.678 97.382 138.942 1.00 17.36 97 GLY B C 1
ATOM 2277 O O . GLY B 1 98 ? 69.082 97.396 137.864 1.00 16.27 97 GLY B O 1
ATOM 2278 N N . ARG B 1 99 ? 69.066 97.095 140.085 1.00 15.60 98 ARG B N 1
ATOM 2279 C CA . ARG B 1 99 ? 67.649 96.746 140.113 1.00 16.31 98 ARG B CA 1
ATOM 2280 C C . ARG B 1 99 ? 66.720 97.853 139.614 1.00 15.18 98 ARG B C 1
ATOM 2281 O O . ARG B 1 99 ? 66.765 98.983 140.098 1.00 15.56 98 ARG B O 1
ATOM 2289 N N . PHE B 1 100 ? 65.880 97.509 138.642 1.00 14.86 99 PHE B N 1
ATOM 2290 C CA . PHE B 1 100 ? 64.898 98.431 138.071 1.00 14.47 99 PHE B CA 1
ATOM 2291 C C . PHE B 1 100 ? 63.665 98.297 138.969 1.00 14.44 99 PHE B C 1
ATOM 2292 O O . PHE B 1 100 ? 63.125 97.201 139.128 1.00 17.54 99 PHE B O 1
ATOM 2300 N N . ILE B 1 101 ? 63.224 99.401 139.558 1.00 16.18 100 ILE B N 1
ATOM 2301 C CA . ILE B 1 101 ? 62.070 99.361 140.453 1.00 15.96 100 ILE B CA 1
ATOM 2302 C C . ILE B 1 101 ? 60.738 99.283 139.712 1.00 16.70 100 ILE B C 1
ATOM 2303 O O . ILE B 1 101 ? 60.421 100.145 138.889 1.00 17.61 100 ILE B O 1
ATOM 2308 N N . PRO B 1 102 ? 59.940 98.242 139.994 1.00 18.25 101 PRO B N 1
ATOM 2309 C CA . PRO B 1 102 ? 58.640 98.096 139.332 1.00 17.57 101 PRO B CA 1
ATOM 2310 C C . PRO B 1 102 ? 57.819 99.361 139.560 1.00 17.31 101 PRO B C 1
ATOM 2311 O O . PRO B 1 102 ? 57.659 99.804 140.696 1.00 16.75 101 PRO B O 1
ATOM 2315 N N . GLY B 1 103 ? 57.320 99.948 138.475 1.00 20.04 102 GLY B N 1
ATOM 2316 C CA . GLY B 1 103 ? 56.544 101.170 138.578 1.00 17.59 102 GLY B CA 1
ATOM 2317 C C . GLY B 1 103 ? 57.301 102.390 138.075 1.00 18.28 102 GLY B C 1
ATOM 2318 O O . GLY B 1 103 ? 56.730 103.472 137.948 1.00 18.87 102 GLY B O 1
ATOM 2319 N N . THR B 1 104 ? 58.589 102.221 137.782 1.00 16.61 103 THR B N 1
ATOM 2320 C CA . THR B 1 104 ? 59.416 103.327 137.301 1.00 16.05 103 THR B CA 1
ATOM 2321 C C . THR B 1 104 ? 58.874 103.994 136.039 1.00 16.33 103 THR B C 1
ATOM 2322 O O . THR B 1 104 ? 59.049 105.192 135.847 1.00 15.69 103 THR B O 1
ATOM 2326 N N . LEU B 1 105 ? 58.224 103.225 135.172 1.00 16.87 104 LEU B N 1
ATOM 2327 C CA . LEU B 1 105 ? 57.668 103.798 133.948 1.00 18.29 104 LEU B CA 1
ATOM 2328 C C . LEU B 1 105 ? 56.141 103.835 133.962 1.00 20.98 104 LEU B C 1
ATOM 2329 O O . LEU B 1 105 ? 55.523 104.436 133.078 1.00 21.35 104 LEU B O 1
ATOM 2334 N N . THR B 1 106 ? 55.536 103.205 134.965 1.00 22.20 105 THR B N 1
ATOM 2335 C CA . THR B 1 106 ? 54.078 103.147 135.050 1.00 24.07 105 THR B CA 1
ATOM 2336 C C . THR B 1 106 ? 53.429 103.804 136.270 1.00 25.37 105 THR B C 1
ATOM 2337 O O . THR B 1 106 ? 52.228 104.076 136.254 1.00 26.10 105 THR B O 1
ATOM 2341 N N . ASN B 1 107 ? 54.199 104.061 137.323 1.00 23.37 106 ASN B N 1
ATOM 2342 C CA . ASN B 1 107 ? 53.639 104.678 138.527 1.00 23.36 106 ASN B CA 1
ATOM 2343 C C . ASN B 1 107 ? 54.142 106.101 138.740 1.00 22.38 106 ASN B C 1
ATOM 2344 O O . ASN B 1 107 ? 55.233 106.311 139.266 1.00 21.47 106 ASN B O 1
ATOM 2349 N N . PRO B 1 108 ? 53.333 107.101 138.354 1.00 23.54 107 PRO B N 1
ATOM 2350 C CA . PRO B 1 108 ? 53.656 108.527 138.477 1.00 24.02 107 PRO B CA 1
ATOM 2351 C C . PRO B 1 108 ? 53.974 109.019 139.892 1.00 23.78 107 PRO B C 1
ATOM 2352 O O . PRO B 1 108 ? 54.570 110.079 140.061 1.00 23.43 107 PRO B O 1
ATOM 2356 N N . MET B 1 109 ? 53.578 108.260 140.906 1.00 24.70 108 MET B N 1
ATOM 2357 C CA . MET B 1 109 ? 53.839 108.668 142.282 1.00 28.73 108 MET B CA 1
ATOM 2358 C C . MET B 1 109 ? 55.231 108.242 142.743 1.00 31.04 108 MET B C 1
ATOM 2359 O O . MET B 1 109 ? 55.796 108.828 143.668 1.00 30.95 108 MET B O 1
ATOM 2364 N N . LEU B 1 110 ? 55.781 107.224 142.086 1.00 29.43 109 LEU B N 1
ATOM 2365 C CA . LEU B 1 110 ? 57.107 106.710 142.419 1.00 28.91 109 LEU B CA 1
ATOM 2366 C C . LEU B 1 110 ? 58.154 107.804 142.206 1.00 27.36 109 LEU B C 1
ATOM 2367 O O . LEU B 1 110 ? 58.131 108.512 141.199 1.00 27.81 109 LEU B O 1
ATOM 2372 N N . SER B 1 111 ? 59.070 107.947 143.158 1.00 25.34 110 SER B N 1
ATOM 2373 C CA . SER B 1 111 ? 60.119 108.956 143.055 1.00 25.25 110 SER B CA 1
ATOM 2374 C C . SER B 1 111 ? 61.021 108.750 141.833 1.00 22.57 110 SER B C 1
ATOM 2375 O O . SER B 1 111 ? 61.520 109.712 141.250 1.00 22.20 110 SER B O 1
ATOM 2378 N N . GLU B 1 112 ? 61.226 107.495 141.449 1.00 19.18 111 GLU B N 1
ATOM 2379 C CA . GLU B 1 112 ? 62.078 107.166 140.304 1.00 18.51 111 GLU B CA 1
ATOM 2380 C C . GLU B 1 112 ? 61.362 107.273 138.955 1.00 19.06 111 GLU B C 1
ATOM 2381 O O . GLU B 1 112 ? 61.961 107.045 137.901 1.00 17.35 111 GLU B O 1
ATOM 2387 N N . TYR B 1 113 ? 60.087 107.639 138.987 1.00 17.70 112 TYR B N 1
ATOM 2388 C CA . TYR B 1 113 ? 59.288 107.750 137.767 1.00 18.17 112 TYR B CA 1
ATOM 2389 C C . TYR B 1 113 ? 59.876 108.632 136.667 1.00 16.20 112 TYR B C 1
ATOM 2390 O O . TYR B 1 113 ? 60.363 109.728 136.923 1.00 14.97 112 TYR B O 1
ATOM 2399 N N . ARG B 1 114 ? 59.841 108.145 135.432 1.00 18.52 113 ARG B N 1
ATOM 2400 C CA . ARG B 1 114 ? 60.314 108.949 134.311 1.00 18.84 113 ARG B CA 1
ATOM 2401 C C . ARG B 1 114 ? 59.466 108.711 133.074 1.00 15.43 113 ARG B C 1
ATOM 2402 O O . ARG B 1 114 ? 58.733 107.721 132.978 1.00 16.16 113 ARG B O 1
ATOM 2410 N N . GLU B 1 115 ? 59.556 109.644 132.138 1.00 14.49 114 GLU B N 1
ATOM 2411 C CA . GLU B 1 115 ? 58.797 109.560 130.907 1.00 16.08 114 GLU B CA 1
ATOM 2412 C C . GLU B 1 115 ? 59.697 109.681 129.692 1.00 15.78 114 GLU B C 1
ATOM 2413 O O . GLU B 1 115 ? 59.728 110.708 129.007 1.00 17.13 114 GLU B O 1
ATOM 2419 N N . PRO B 1 116 ? 60.469 108.625 129.418 1.00 13.96 115 PRO B N 1
ATOM 2420 C CA . PRO B 1 116 ? 61.365 108.637 128.262 1.00 14.09 115 PRO B CA 1
ATOM 2421 C C . PRO B 1 116 ? 60.522 108.396 127.010 1.00 13.73 115 PRO B C 1
ATOM 2422 O O . PRO B 1 116 ? 59.382 107.944 127.109 1.00 11.25 115 PRO B O 1
ATOM 2426 N N . GLU B 1 117 ? 61.076 108.708 125.844 1.00 12.86 116 GLU B N 1
ATOM 2427 C CA . GLU B 1 117 ? 60.369 108.495 124.586 1.00 14.18 116 GLU B CA 1
ATOM 2428 C C . GLU B 1 117 ? 60.856 107.196 123.953 1.00 16.01 116 GLU B C 1
ATOM 2429 O O . GLU B 1 117 ? 60.232 106.663 123.033 1.00 12.92 116 GLU B O 1
ATOM 2438 N N . VAL B 1 118 ? 61.982 106.694 124.449 1.00 12.59 117 VAL B N 1
ATOM 2439 C CA . VAL B 1 118 ? 62.531 105.432 123.957 1.00 12.39 117 VAL B CA 1
ATOM 2440 C C . VAL B 1 118 ? 63.363 104.784 125.060 1.00 14.25 117 VAL B C 1
ATOM 2441 O O . VAL B 1 118 ? 64.047 105.472 125.818 1.00 11.71 117 VAL B O 1
ATOM 2445 N N . VAL B 1 119 ? 63.270 103.461 125.161 1.00 12.35 118 VAL B N 1
ATOM 2446 C CA . VAL B 1 119 ? 64.001 102.696 126.168 1.00 13.30 118 VAL B CA 1
ATOM 2447 C C . VAL B 1 119 ? 64.932 101.708 125.467 1.00 13.67 118 VAL B C 1
ATOM 2448 O O . VAL B 1 119 ? 64.539 101.057 124.502 1.00 14.38 118 VAL B O 1
ATOM 2452 N N . PHE B 1 120 ? 66.167 101.607 125.954 1.00 14.00 119 PHE B N 1
ATOM 2453 C CA . PHE B 1 120 ? 67.170 100.712 125.371 1.00 13.06 119 PHE B CA 1
ATOM 2454 C C . PHE B 1 120 ? 67.709 99.819 126.486 1.00 13.61 119 PHE B C 1
ATOM 2455 O O . PHE B 1 120 ? 68.454 100.277 127.348 1.00 12.01 119 PHE B O 1
ATOM 2463 N N . VAL B 1 121 ? 67.320 98.547 126.473 1.00 12.26 120 VAL B N 1
ATOM 2464 C CA . VAL B 1 121 ? 67.762 97.619 127.512 1.00 12.52 120 VAL B CA 1
ATOM 2465 C C . VAL B 1 121 ? 68.908 96.718 127.055 1.00 13.37 120 VAL B C 1
ATOM 2466 O O . VAL B 1 121 ? 69.095 96.474 125.861 1.00 11.74 120 VAL B O 1
ATOM 2470 N N . ASN B 1 122 ? 69.669 96.223 128.026 1.00 12.78 121 ASN B N 1
ATOM 2471 C CA . ASN B 1 122 ? 70.813 95.353 127.764 1.00 13.44 121 ASN B CA 1
ATOM 2472 C C . ASN B 1 122 ? 70.432 93.903 127.470 1.00 13.73 121 ASN B C 1
ATOM 2473 O O . ASN B 1 122 ? 71.112 93.224 126.702 1.00 12.82 121 ASN B O 1
ATOM 2478 N N . ASP B 1 123 ? 69.335 93.438 128.058 1.00 12.61 122 ASP B N 1
ATOM 2479 C CA . ASP B 1 123 ? 68.907 92.048 127.881 1.00 15.66 122 ASP B CA 1
ATOM 2480 C C . ASP B 1 123 ? 67.428 91.951 128.250 1.00 14.80 122 ASP B C 1
ATOM 2481 O O . ASP B 1 123 ? 67.058 92.168 129.401 1.00 15.87 122 ASP B O 1
ATOM 2486 N N . PRO B 1 124 ? 66.563 91.604 127.277 1.00 15.20 123 PRO B N 1
ATOM 2487 C CA . PRO B 1 124 ? 65.119 91.493 127.519 1.00 16.88 123 PRO B CA 1
ATOM 2488 C C . PRO B 1 124 ? 64.673 90.460 128.551 1.00 18.83 123 PRO B C 1
ATOM 2489 O O . PRO B 1 124 ? 63.537 90.502 129.018 1.00 21.83 123 PRO B O 1
ATOM 2493 N N . ALA B 1 125 ? 65.557 89.531 128.900 1.00 17.21 124 ALA B N 1
ATOM 2494 C CA . ALA B 1 125 ? 65.229 88.523 129.901 1.00 18.58 124 ALA B CA 1
ATOM 2495 C C . ALA B 1 125 ? 65.585 89.087 131.281 1.00 19.13 124 ALA B C 1
ATOM 2496 O O . ALA B 1 125 ? 64.799 89.000 132.225 1.00 23.61 124 ALA B O 1
ATOM 2498 N N . ILE B 1 126 ? 66.769 89.678 131.383 1.00 16.40 125 ILE B N 1
ATOM 2499 C CA . ILE B 1 126 ? 67.232 90.268 132.633 1.00 15.76 125 ILE B CA 1
ATOM 2500 C C . ILE B 1 126 ? 66.458 91.551 132.962 1.00 13.81 125 ILE B C 1
ATOM 2501 O O . ILE B 1 126 ? 66.018 91.754 134.091 1.00 14.77 125 ILE B O 1
ATOM 2506 N N . ASP B 1 127 ? 66.297 92.412 131.964 1.00 15.20 126 ASP B N 1
ATOM 2507 C CA . ASP B 1 127 ? 65.595 93.680 132.139 1.00 13.31 126 ASP B CA 1
ATOM 2508 C C . ASP B 1 127 ? 64.132 93.580 131.684 1.00 16.19 126 ASP B C 1
ATOM 2509 O O . ASP B 1 127 ? 63.588 94.514 131.095 1.00 14.55 126 ASP B O 1
ATOM 2514 N N . LYS B 1 128 ? 63.495 92.447 131.968 1.00 16.34 127 LYS B N 1
ATOM 2515 C CA . LYS B 1 128 ? 62.108 92.225 131.569 1.00 18.97 127 LYS B CA 1
ATOM 2516 C C . LYS B 1 128 ? 61.104 93.215 132.163 1.00 16.59 127 LYS B C 1
ATOM 2517 O O . LYS B 1 128 ? 60.139 93.584 131.495 1.00 16.96 127 LYS B O 1
ATOM 2523 N N . GLN B 1 129 ? 61.321 93.653 133.400 1.00 15.31 128 GLN B N 1
ATOM 2524 C CA . GLN B 1 129 ? 60.395 94.604 134.017 1.00 17.17 128 GLN B CA 1
ATOM 2525 C C . GLN B 1 129 ? 60.340 95.885 133.182 1.00 16.36 128 GLN B C 1
ATOM 2526 O O . GLN B 1 129 ? 59.255 96.377 132.854 1.00 15.00 128 GLN B O 1
ATOM 2532 N N . ALA B 1 130 ? 61.511 96.423 132.843 1.00 12.80 129 ALA B N 1
ATOM 2533 C CA . ALA B 1 130 ? 61.586 97.641 132.043 1.00 12.36 129 ALA B CA 1
ATOM 2534 C C . ALA B 1 130 ? 60.953 97.438 130.665 1.00 13.44 129 ALA B C 1
ATOM 2535 O O . ALA B 1 130 ? 60.227 98.298 130.172 1.00 14.02 129 ALA B O 1
ATOM 2537 N N . VAL B 1 131 ? 61.245 96.304 130.039 1.00 14.19 130 VAL B N 1
ATOM 2538 C CA . VAL B 1 131 ? 60.691 96.000 128.723 1.00 15.04 130 VAL B CA 1
ATOM 2539 C C . VAL B 1 131 ? 59.167 95.912 128.792 1.00 14.37 130 VAL B C 1
ATOM 2540 O O . VAL B 1 131 ? 58.464 96.463 127.944 1.00 14.88 130 VAL B O 1
ATOM 2544 N N . SER B 1 132 ? 58.665 95.213 129.804 1.00 17.03 131 SER B N 1
ATOM 2545 C CA . SER B 1 132 ? 57.226 95.050 129.981 1.00 18.50 131 SER B CA 1
ATOM 2546 C C . SER B 1 132 ? 56.529 96.385 130.219 1.00 18.54 131 SER B C 1
ATOM 2547 O O . SER B 1 132 ? 55.508 96.685 129.593 1.00 16.50 131 SER B O 1
ATOM 2551 N N . GLU B 1 133 ? 57.078 97.188 131.124 1.00 16.58 132 GLU B N 1
ATOM 2552 C CA . GLU B 1 133 ? 56.485 98.485 131.430 1.00 16.71 132 GLU B CA 1
ATOM 2553 C C . GLU B 1 133 ? 56.532 99.445 130.248 1.00 16.06 132 GLU B C 1
ATOM 2554 O O . GLU B 1 133 ? 55.546 100.121 129.959 1.00 17.09 132 GLU B O 1
ATOM 2560 N N . ALA B 1 134 ? 57.670 99.506 129.560 1.00 15.36 133 ALA B N 1
ATOM 2561 C CA . ALA B 1 134 ? 57.802 100.394 128.406 1.00 13.88 133 ALA B CA 1
ATOM 2562 C C . ALA B 1 134 ? 56.750 100.038 127.361 1.00 15.08 133 ALA B C 1
ATOM 2563 O O . ALA B 1 134 ? 56.082 100.908 126.802 1.00 14.00 133 ALA B O 1
ATOM 2565 N N . THR B 1 135 ? 56.602 98.745 127.107 1.00 15.60 134 THR B N 1
ATOM 2566 C CA . THR B 1 135 ? 55.634 98.278 126.129 1.00 16.23 134 THR B CA 1
ATOM 2567 C C . THR B 1 135 ? 54.211 98.628 126.568 1.00 18.96 134 THR B C 1
ATOM 2568 O O . THR B 1 135 ? 53.393 99.067 125.756 1.00 19.04 134 THR B O 1
ATOM 2572 N N . ALA B 1 136 ? 53.927 98.455 127.856 1.00 18.53 135 ALA B N 1
ATOM 2573 C CA . ALA B 1 136 ? 52.601 98.749 128.389 1.00 21.20 135 ALA B CA 1
ATOM 2574 C C . ALA B 1 136 ? 52.224 100.216 128.221 1.00 23.40 135 ALA B C 1
ATOM 2575 O O . ALA B 1 136 ? 51.044 100.545 128.071 1.00 22.10 135 ALA B O 1
ATOM 2577 N N . VAL B 1 137 ? 53.221 101.100 128.242 1.00 21.24 136 VAL B N 1
ATOM 2578 C CA . VAL B 1 137 ? 52.953 102.525 128.092 1.00 22.03 136 VAL B CA 1
ATOM 2579 C C . VAL B 1 137 ? 53.193 103.070 126.684 1.00 20.96 136 VAL B C 1
ATOM 2580 O O . VAL B 1 137 ? 53.116 104.278 126.466 1.00 22.51 136 VAL B O 1
ATOM 2584 N N . GLY B 1 138 ? 53.484 102.180 125.738 1.00 17.89 137 GLY B N 1
ATOM 2585 C CA . GLY B 1 138 ? 53.684 102.591 124.357 1.00 17.74 137 GLY B CA 1
ATOM 2586 C C . GLY B 1 138 ? 55.031 103.179 123.987 1.00 18.22 137 GLY B C 1
ATOM 2587 O O . GLY B 1 138 ? 55.149 103.859 122.968 1.00 17.36 137 GLY B O 1
ATOM 2588 N N . ILE B 1 139 ? 56.047 102.918 124.804 1.00 15.02 138 ILE B N 1
ATOM 2589 C CA . ILE B 1 139 ? 57.392 103.426 124.556 1.00 14.94 138 ILE B CA 1
ATOM 2590 C C . ILE B 1 139 ? 58.190 102.387 123.771 1.00 15.78 138 ILE B C 1
ATOM 2591 O O . ILE B 1 139 ? 58.329 101.242 124.210 1.00 12.48 138 ILE B O 1
ATOM 2596 N N . PRO B 1 140 ? 58.714 102.768 122.595 1.00 15.38 139 PRO B N 1
ATOM 2597 C CA . PRO B 1 140 ? 59.503 101.858 121.758 1.00 15.81 139 PRO B CA 1
ATOM 2598 C C . PRO B 1 140 ? 60.671 101.276 122.559 1.00 16.45 139 PRO B C 1
ATOM 2599 O O . PRO B 1 140 ? 61.310 101.991 123.336 1.00 12.28 139 PRO B O 1
ATOM 2603 N N . VAL B 1 141 ? 60.946 99.986 122.366 1.00 13.5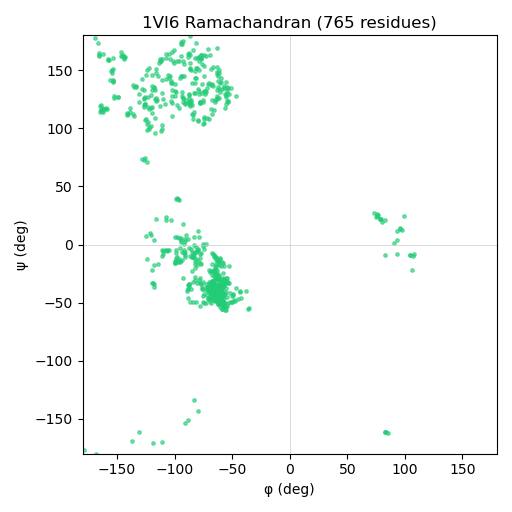3 140 VAL B N 1
ATOM 2604 C CA . VAL B 1 141 ? 62.034 99.318 123.082 1.00 13.71 140 VAL B CA 1
ATOM 2605 C C . VAL B 1 141 ? 63.149 98.826 122.157 1.00 15.70 140 VAL B C 1
ATOM 2606 O O . VAL B 1 141 ? 62.897 98.105 121.186 1.00 14.27 140 VAL B O 1
ATOM 2610 N N . VAL B 1 142 ? 64.376 99.234 122.461 1.00 13.20 141 VAL B N 1
ATOM 2611 C CA . VAL B 1 142 ? 65.550 98.804 121.709 1.00 12.52 141 VAL B CA 1
ATOM 2612 C C . VAL B 1 142 ? 66.262 97.843 122.650 1.00 14.42 141 VAL B C 1
ATOM 2613 O O . VAL B 1 142 ? 66.282 98.071 123.859 1.00 12.30 141 VAL B O 1
ATOM 2617 N N . ALA B 1 143 ? 66.840 96.771 122.118 1.00 11.69 142 ALA B N 1
ATOM 2618 C CA . ALA B 1 143 ? 67.520 95.819 122.988 1.00 13.76 142 ALA B CA 1
ATOM 2619 C C . ALA B 1 143 ? 68.633 95.015 122.345 1.00 14.32 142 ALA B C 1
ATOM 2620 O O . ALA B 1 143 ? 68.632 94.768 121.136 1.00 15.09 142 ALA B O 1
ATOM 2622 N N . LEU B 1 144 ? 69.599 94.626 123.171 1.00 14.47 143 LEU B N 1
ATOM 2623 C CA . LEU B 1 144 ? 70.682 93.777 122.717 1.00 14.12 143 LEU B CA 1
ATOM 2624 C C . LEU B 1 144 ? 70.082 92.394 122.925 1.00 14.56 143 LEU B C 1
ATOM 2625 O O . LEU B 1 144 ? 69.547 92.102 123.996 1.00 14.60 143 LEU B O 1
ATOM 2630 N N . CYS B 1 145 ? 70.143 91.554 121.901 1.00 13.23 144 CYS B N 1
ATOM 2631 C CA . CYS B 1 145 ? 69.586 90.213 122.003 1.00 14.17 144 CYS B CA 1
ATOM 2632 C C . CYS B 1 145 ? 70.607 89.154 121.619 1.00 14.35 144 CYS B C 1
ATOM 2633 O O . CYS B 1 145 ? 71.193 89.212 120.539 1.00 16.70 144 CYS B O 1
ATOM 2636 N N . ASP B 1 146 ? 70.815 88.197 122.522 1.00 16.26 145 ASP B N 1
ATOM 2637 C CA . ASP B 1 146 ? 71.759 87.097 122.316 1.00 17.13 145 ASP B CA 1
ATOM 2638 C C . ASP B 1 146 ? 70.975 85.917 121.732 1.00 18.62 145 ASP B C 1
ATOM 2639 O O . ASP B 1 146 ? 69.747 85.959 121.665 1.00 16.75 145 ASP B O 1
ATOM 2644 N N . SER B 1 147 ? 71.672 84.857 121.327 1.00 17.71 146 SER B N 1
ATOM 2645 C CA . SER B 1 147 ? 70.995 83.703 120.731 1.00 17.96 146 SER B CA 1
ATOM 2646 C C . SER B 1 147 ? 69.887 83.110 121.604 1.00 16.76 146 SER B C 1
ATOM 2647 O O . SER B 1 147 ? 68.913 82.559 121.089 1.00 17.23 146 SER B O 1
ATOM 2650 N N . ASN B 1 148 ? 70.027 83.238 122.919 1.00 18.06 147 ASN B N 1
ATOM 2651 C CA . ASN B 1 148 ? 69.046 82.698 123.861 1.00 17.80 147 ASN B CA 1
ATOM 2652 C C . ASN B 1 148 ? 67.850 83.613 124.132 1.00 17.25 147 ASN B C 1
ATOM 2653 O O . ASN B 1 148 ? 66.913 83.213 124.817 1.00 15.41 147 ASN B O 1
ATOM 2658 N N . ASN B 1 149 ? 67.881 84.836 123.610 1.00 18.17 148 ASN B N 1
ATOM 2659 C CA . ASN B 1 149 ? 66.792 85.780 123.852 1.00 17.53 148 ASN B CA 1
ATOM 2660 C C . ASN B 1 149 ? 65.627 85.668 122.879 1.00 17.12 148 ASN B C 1
ATOM 2661 O O . ASN B 1 149 ? 65.789 85.278 121.720 1.00 17.03 148 ASN B O 1
ATOM 2666 N N . SER B 1 150 ? 64.449 86.033 123.370 1.00 19.05 149 SER B N 1
ATOM 2667 C CA . SER B 1 150 ? 63.229 86.022 122.577 1.00 22.66 149 SER B CA 1
ATOM 2668 C C . SER B 1 150 ? 62.187 86.869 123.293 1.00 25.16 149 SER B C 1
ATOM 2669 O O . SER B 1 150 ? 61.786 86.561 124.416 1.00 25.52 149 SER B O 1
ATOM 2672 N N . SER B 1 151 ? 61.754 87.940 122.642 1.00 23.39 150 SER B N 1
ATOM 2673 C CA . SER B 1 151 ? 60.763 88.826 123.235 1.00 23.43 150 SER B CA 1
ATOM 2674 C C . SER B 1 151 ? 59.935 89.537 122.183 1.00 22.67 150 SER B C 1
ATOM 2675 O O . SER B 1 151 ? 60.479 90.186 121.286 1.00 20.87 150 SER B O 1
ATOM 2678 N N . ALA B 1 152 ? 58.616 89.415 122.305 1.00 21.23 151 ALA B N 1
ATOM 2679 C CA . ALA B 1 152 ? 57.698 90.069 121.385 1.00 23.98 151 ALA B CA 1
ATOM 2680 C C . ALA B 1 152 ? 57.601 91.544 121.764 1.00 24.44 151 ALA B C 1
ATOM 2681 O O . ALA B 1 152 ? 57.014 92.346 121.036 1.00 27.12 151 ALA B O 1
ATOM 2683 N N . ASP B 1 153 ? 58.195 91.894 122.903 1.00 22.04 152 ASP B N 1
ATOM 2684 C CA . ASP B 1 153 ? 58.175 93.266 123.401 1.00 19.78 152 ASP B CA 1
ATOM 2685 C C . ASP B 1 153 ? 59.345 94.130 122.937 1.00 17.83 152 ASP B C 1
ATOM 2686 O O . ASP B 1 153 ? 59.367 95.331 123.208 1.00 17.81 152 ASP B O 1
ATOM 2691 N N . VAL B 1 154 ? 60.318 93.527 122.259 1.00 14.18 153 VAL B N 1
ATOM 2692 C CA . VAL B 1 154 ? 61.464 94.277 121.752 1.00 13.36 153 VAL B CA 1
ATOM 2693 C C . VAL B 1 154 ? 61.127 94.760 120.347 1.00 15.63 153 VAL B C 1
ATOM 2694 O O . VAL B 1 154 ? 60.792 93.961 119.469 1.00 16.52 153 VAL B O 1
ATOM 2698 N N . ASP B 1 155 ? 61.216 96.067 120.136 1.00 12.84 154 ASP B N 1
ATOM 2699 C CA . ASP B 1 155 ? 60.890 96.643 118.839 1.00 14.78 154 ASP B CA 1
ATOM 2700 C C . ASP B 1 155 ? 62.049 96.728 117.860 1.00 15.49 154 ASP B C 1
ATOM 2701 O O . ASP B 1 155 ? 61.878 96.486 116.664 1.00 15.16 154 ASP B O 1
ATOM 2706 N N . LEU B 1 156 ? 63.227 97.081 118.360 1.00 14.81 155 LEU B N 1
ATOM 2707 C CA . LEU B 1 156 ? 64.407 97.161 117.516 1.00 13.11 155 LEU B CA 1
ATOM 2708 C C . LEU B 1 156 ? 65.457 96.279 118.167 1.00 16.70 155 LEU B C 1
ATOM 2709 O O . LEU B 1 156 ? 65.840 96.500 119.317 1.00 15.58 155 LEU B O 1
ATOM 2714 N N . VAL B 1 157 ? 65.914 95.281 117.422 1.00 14.99 156 VAL B N 1
ATOM 2715 C CA . VAL B 1 157 ? 66.894 94.324 117.914 1.00 19.16 156 VAL B CA 1
ATOM 2716 C C . VAL B 1 157 ? 68.315 94.569 117.422 1.00 17.51 156 VAL B C 1
ATOM 2717 O O . VAL B 1 157 ? 68.531 94.905 116.256 1.00 18.07 156 VAL B O 1
ATOM 2721 N N . ILE B 1 158 ? 69.277 94.399 118.325 1.00 16.28 157 ILE B N 1
ATOM 2722 C CA . ILE B 1 158 ? 70.696 94.505 117.990 1.00 13.33 157 ILE B CA 1
ATOM 2723 C C . ILE B 1 158 ? 71.183 93.111 118.387 1.00 15.28 157 ILE B C 1
ATOM 2724 O O . ILE B 1 158 ? 71.354 92.823 119.569 1.00 13.78 157 ILE B O 1
ATOM 2729 N N . PRO B 1 159 ? 71.380 92.220 117.399 1.00 15.50 158 PRO B N 1
ATOM 2730 C CA . PRO B 1 159 ? 71.827 90.846 117.643 1.00 16.17 158 PRO B CA 1
ATOM 2731 C C . PRO B 1 159 ? 73.293 90.744 118.008 1.00 16.55 158 PRO B C 1
ATOM 2732 O O . PRO B 1 159 ? 74.165 90.954 117.170 1.00 15.65 158 PRO B O 1
ATOM 2736 N N . THR B 1 160 ? 73.557 90.404 119.264 1.00 16.71 159 THR B N 1
ATOM 2737 C CA . THR B 1 160 ? 74.928 90.308 119.737 1.00 16.93 159 THR B CA 1
ATOM 2738 C C . THR B 1 160 ? 75.044 89.592 121.068 1.00 15.92 159 THR B C 1
ATOM 2739 O O . THR B 1 160 ? 74.060 89.388 121.771 1.00 15.25 159 THR B O 1
ATOM 2743 N N . ASN B 1 161 ? 76.269 89.201 121.390 1.00 17.32 160 ASN B N 1
ATOM 2744 C CA . ASN B 1 161 ? 76.582 88.586 122.674 1.00 19.01 160 ASN B CA 1
ATOM 2745 C C . ASN B 1 161 ? 76.282 89.763 123.610 1.00 17.16 160 ASN B C 1
ATOM 2746 O O . ASN B 1 161 ? 76.846 90.841 123.433 1.00 18.03 160 ASN B O 1
ATOM 2751 N N . ASN B 1 162 ? 75.384 89.592 124.573 1.00 15.84 161 ASN B N 1
ATOM 2752 C CA . ASN B 1 162 ? 75.076 90.702 125.477 1.00 17.18 161 ASN B CA 1
ATOM 2753 C C . ASN B 1 162 ? 75.464 90.387 126.914 1.00 20.39 161 ASN B C 1
ATOM 2754 O O . ASN B 1 162 ? 74.956 91.001 127.859 1.00 18.29 161 ASN B O 1
ATOM 2759 N N . LYS B 1 163 ? 76.386 89.439 127.064 1.00 20.95 162 LYS B N 1
ATOM 2760 C CA . LYS B 1 163 ? 76.850 89.005 128.376 1.00 21.83 162 LYS B CA 1
ATOM 2761 C C . LYS B 1 163 ? 78.341 89.272 128.580 1.00 21.68 162 LYS B C 1
ATOM 2762 O O . LYS B 1 163 ? 78.778 89.614 129.681 1.00 23.90 162 LYS B O 1
ATOM 2768 N N . GLY B 1 164 ? 79.115 89.117 127.508 1.00 22.24 163 GLY B N 1
ATOM 2769 C CA . GLY B 1 164 ? 80.551 89.319 127.585 1.00 22.32 163 GLY B CA 1
ATOM 2770 C C . GLY B 1 164 ? 80.993 90.719 127.953 1.00 22.53 163 GLY B C 1
ATOM 2771 O O . GLY B 1 164 ? 80.427 91.711 127.492 1.00 19.88 163 GLY B O 1
ATOM 2772 N N . ARG B 1 165 ? 82.029 90.800 128.781 1.00 21.55 164 ARG B N 1
ATOM 2773 C CA . ARG B 1 165 ? 82.556 92.083 129.219 1.00 22.50 164 ARG B CA 1
ATOM 2774 C C . ARG B 1 165 ? 83.015 92.948 128.043 1.00 20.46 164 ARG B C 1
ATOM 2775 O O . ARG B 1 165 ? 82.624 94.112 127.936 1.00 18.37 164 ARG B O 1
ATOM 2783 N N . ARG B 1 166 ? 83.832 92.391 127.152 1.00 18.21 165 ARG B N 1
ATOM 2784 C CA . ARG B 1 166 ? 84.313 93.181 126.023 1.00 20.10 165 ARG B CA 1
ATOM 2785 C C . ARG B 1 166 ? 83.266 93.314 124.927 1.00 15.63 165 ARG B C 1
ATOM 2786 O O . ARG B 1 166 ? 83.256 94.294 124.189 1.00 17.54 165 ARG B O 1
ATOM 2794 N N . ALA B 1 167 ? 82.390 92.323 124.818 1.00 17.12 166 ALA B N 1
ATOM 2795 C CA . ALA B 1 167 ? 81.340 92.366 123.809 1.00 16.80 166 ALA B CA 1
ATOM 2796 C C . ALA B 1 167 ? 80.461 93.583 124.092 1.00 15.56 166 ALA B C 1
ATOM 2797 O O . ALA B 1 167 ? 80.136 94.350 123.192 1.00 14.42 166 ALA B O 1
ATOM 2799 N N . LEU B 1 168 ? 80.097 93.768 125.355 1.00 15.95 167 LEU B N 1
ATOM 2800 C CA . LEU B 1 168 ? 79.255 94.899 125.730 1.00 16.95 167 LEU B CA 1
ATOM 2801 C C . LEU B 1 168 ? 79.993 96.225 125.557 1.00 16.92 167 LEU B C 1
ATOM 2802 O O . LEU B 1 168 ? 79.417 97.207 125.095 1.00 17.65 167 LEU B O 1
ATOM 2807 N N . ALA B 1 169 ? 81.274 96.250 125.906 1.00 14.84 168 ALA B N 1
ATOM 2808 C CA . ALA B 1 169 ? 82.058 97.471 125.769 1.00 16.72 168 ALA B CA 1
ATOM 2809 C C . ALA B 1 169 ? 82.106 97.976 124.326 1.00 15.25 168 ALA B C 1
ATOM 2810 O O . ALA B 1 169 ? 81.861 99.149 124.071 1.00 16.63 168 ALA B O 1
ATOM 2812 N N . ILE B 1 170 ? 82.404 97.096 123.376 1.00 17.28 169 ILE B N 1
ATOM 2813 C CA . ILE B 1 170 ? 82.500 97.536 121.988 1.00 18.01 169 ILE B CA 1
ATOM 2814 C C . ILE B 1 170 ? 81.156 97.921 121.377 1.00 14.89 169 ILE B C 1
ATOM 2815 O O . ILE B 1 170 ? 81.086 98.839 120.561 1.00 16.11 169 ILE B O 1
ATOM 2820 N N . VAL B 1 171 ? 80.085 97.240 121.770 1.00 16.55 170 VAL B N 1
ATOM 2821 C CA . VAL B 1 171 ? 78.773 97.569 121.211 1.00 15.06 170 VAL B CA 1
ATOM 2822 C C . VAL B 1 171 ? 78.294 98.938 121.685 1.00 15.08 170 VAL B C 1
ATOM 2823 O O . VAL B 1 171 ? 77.899 99.768 120.872 1.00 13.82 170 VAL B O 1
ATOM 2827 N N . TYR B 1 172 ? 78.337 99.187 122.993 1.00 15.81 171 TYR B N 1
ATOM 2828 C CA . TYR B 1 172 ? 77.907 100.484 123.517 1.00 15.04 171 TYR B CA 1
ATOM 2829 C C . TYR B 1 172 ? 78.835 101.595 123.022 1.00 15.81 171 TYR B C 1
ATOM 2830 O O . TYR B 1 172 ? 78.395 102.716 122.752 1.00 15.64 171 TYR B O 1
ATOM 2839 N N . TRP B 1 173 ? 80.118 101.267 122.904 1.00 16.48 172 TRP B N 1
ATOM 2840 C CA . TRP B 1 173 ? 81.140 102.195 122.417 1.00 15.22 172 TRP B CA 1
ATOM 2841 C C . TRP B 1 173 ? 80.823 102.608 120.975 1.00 15.03 172 TRP B C 1
ATOM 2842 O O . TRP B 1 173 ? 80.851 103.792 120.635 1.00 13.38 172 TRP B O 1
ATOM 2853 N N . LEU B 1 174 ? 80.525 101.624 120.130 1.00 16.73 173 LEU B N 1
ATOM 2854 C CA . LEU B 1 174 ? 80.196 101.891 118.726 1.00 16.28 173 LEU B CA 1
ATOM 2855 C C . LEU B 1 174 ? 78.933 102.729 118.576 1.00 17.15 173 LEU B C 1
ATOM 2856 O O . LEU B 1 174 ? 78.892 103.667 117.775 1.00 17.06 173 LEU B O 1
ATOM 2861 N N . LEU B 1 175 ? 77.898 102.381 119.338 1.00 16.74 174 LEU B N 1
ATOM 2862 C CA . LEU B 1 175 ? 76.638 103.114 119.286 1.00 17.23 174 LEU B CA 1
ATOM 2863 C C . LEU B 1 175 ? 76.873 104.564 119.678 1.00 17.13 174 LEU B C 1
ATOM 2864 O O . LEU B 1 175 ? 76.412 105.480 118.999 1.00 17.79 174 LEU B O 1
ATOM 2869 N N . ALA B 1 176 ? 77.598 104.767 120.774 1.00 17.95 175 ALA B N 1
ATOM 2870 C CA . ALA B 1 176 ? 77.902 106.114 121.248 1.00 17.72 175 ALA B CA 1
ATOM 2871 C C . ALA B 1 176 ? 78.728 106.871 120.209 1.00 20.02 175 ALA B C 1
ATOM 2872 O O . ALA B 1 176 ? 78.455 108.036 119.920 1.00 20.47 175 ALA B O 1
ATOM 2874 N N . ARG B 1 177 ? 79.734 106.205 119.646 1.00 20.92 176 ARG B N 1
ATOM 2875 C CA . ARG B 1 177 ? 80.590 106.827 118.637 1.00 21.48 176 ARG B CA 1
ATOM 2876 C C . ARG B 1 177 ? 79.784 107.271 117.420 1.00 21.80 176 ARG B C 1
ATOM 2877 O O . ARG B 1 177 ? 79.948 108.389 116.929 1.00 21.30 176 ARG B O 1
ATOM 2885 N N . GLU B 1 178 ? 78.914 106.392 116.928 1.00 20.28 177 GLU B N 1
ATOM 2886 C CA . GLU B 1 178 ? 78.103 106.721 115.762 1.00 22.52 177 GLU B CA 1
ATOM 2887 C C . GLU B 1 178 ? 77.105 107.835 116.038 1.00 23.36 177 GLU B C 1
ATOM 2888 O O . GLU B 1 178 ? 76.845 108.670 115.170 1.00 24.25 177 GLU B O 1
ATOM 2894 N N . ILE B 1 179 ? 76.541 107.855 117.241 1.00 20.39 178 ILE B N 1
ATOM 2895 C CA . ILE B 1 179 ? 75.584 108.896 117.591 1.00 20.92 178 ILE B CA 1
ATOM 2896 C C . ILE B 1 179 ? 76.327 110.231 117.676 1.00 22.32 178 ILE B C 1
ATOM 2897 O O . ILE B 1 179 ? 75.841 111.249 117.186 1.00 23.23 178 ILE B O 1
ATOM 2902 N N . ALA B 1 180 ? 77.512 110.221 118.282 1.00 21.75 179 ALA B N 1
ATOM 2903 C CA . ALA B 1 180 ? 78.311 111.440 118.398 1.00 24.95 179 ALA B CA 1
ATOM 2904 C C . ALA B 1 180 ? 78.708 111.914 116.999 1.00 27.61 179 ALA B C 1
ATOM 2905 O O . ALA B 1 180 ? 78.692 113.110 116.711 1.00 31.12 179 ALA B O 1
ATOM 2907 N N . LYS B 1 181 ? 79.062 110.964 116.139 1.00 29.72 180 LYS B N 1
ATOM 2908 C CA . LYS B 1 181 ? 79.462 111.259 114.765 1.00 31.98 180 LYS B CA 1
ATOM 2909 C C . LYS B 1 181 ? 78.315 111.950 114.029 1.00 33.11 180 LYS B C 1
ATOM 2910 O O . LYS B 1 181 ? 78.519 112.930 113.312 1.00 32.82 180 LYS B O 1
ATOM 2916 N N . ILE B 1 182 ? 77.105 111.432 114.214 1.00 33.22 181 ILE B N 1
ATOM 2917 C CA . ILE B 1 182 ? 75.920 111.999 113.586 1.00 33.60 181 ILE B CA 1
ATOM 2918 C C . ILE B 1 182 ? 75.690 113.425 114.093 1.00 35.79 181 ILE B C 1
ATOM 2919 O O . ILE B 1 182 ? 75.069 114.242 113.413 1.00 37.23 181 ILE B O 1
ATOM 2924 N N . ARG B 1 183 ? 76.201 113.719 115.286 1.00 37.07 182 ARG B N 1
ATOM 2925 C CA . ARG B 1 183 ? 76.069 115.050 115.882 1.00 39.43 182 ARG B CA 1
ATOM 2926 C C . ARG B 1 183 ? 77.263 115.938 115.546 1.00 40.50 182 ARG B C 1
ATOM 2927 O O . ARG B 1 183 ? 77.141 117.161 115.504 1.00 42.26 182 ARG B O 1
ATOM 2935 N N . GLY B 1 184 ? 78.418 115.310 115.344 1.00 41.64 183 GLY B N 1
ATOM 2936 C CA . GLY B 1 184 ? 79.636 116.046 115.053 1.00 42.79 183 GLY B CA 1
ATOM 2937 C C . GLY B 1 184 ? 80.527 116.018 116.283 1.00 44.58 183 GLY B C 1
ATOM 2938 O O . GLY B 1 184 ? 81.742 116.199 116.201 1.00 48.12 183 GLY B O 1
ATOM 2939 N N . GLN B 1 185 ? 79.902 115.776 117.430 1.00 44.10 184 GLN B N 1
ATOM 2940 C CA . GLN B 1 185 ? 80.581 115.712 118.722 1.00 43.71 184 GLN B CA 1
ATOM 2941 C C . GLN B 1 185 ? 81.859 114.872 118.692 1.00 45.39 184 GLN B C 1
ATOM 2942 O O . GLN B 1 185 ? 81.848 113.719 118.255 1.00 47.29 184 GLN B O 1
ATOM 2948 N N . ASP B 1 186 ? 82.958 115.451 119.170 1.00 44.30 185 ASP B N 1
ATOM 2949 C CA . ASP B 1 186 ? 84.242 114.754 119.200 1.00 43.65 185 ASP B CA 1
ATOM 2950 C C . ASP B 1 186 ? 84.145 113.499 120.059 1.00 41.24 185 ASP B C 1
ATOM 2951 O O . ASP B 1 186 ? 83.527 113.508 121.127 1.00 42.16 185 ASP B O 1
ATOM 2956 N N . PHE B 1 187 ? 84.771 112.426 119.589 1.00 37.17 186 PHE B N 1
ATOM 2957 C CA . PHE B 1 187 ? 84.757 111.153 120.297 1.00 32.82 186 PHE B CA 1
ATOM 2958 C C . PHE B 1 187 ? 86.175 110.585 120.289 1.00 29.93 186 PHE B C 1
ATOM 2959 O O . PHE B 1 187 ? 86.681 110.179 119.246 1.00 31.06 186 PHE B O 1
ATOM 2967 N N . THR B 1 188 ? 86.812 110.563 121.455 1.00 30.48 187 THR B N 1
ATOM 2968 C CA . THR B 1 188 ? 88.188 110.083 121.569 1.00 32.13 187 THR B CA 1
ATOM 2969 C C . THR B 1 188 ? 88.351 108.867 122.467 1.00 30.39 187 THR B C 1
ATOM 2970 O O . THR B 1 188 ? 89.472 108.414 122.707 1.00 29.27 187 THR B O 1
ATOM 2974 N N . TYR B 1 189 ? 87.243 108.340 122.969 1.00 27.90 188 TYR B N 1
ATOM 2975 C CA . TYR B 1 189 ? 87.309 107.188 123.849 1.00 25.03 188 TYR B CA 1
ATOM 2976 C C . TYR B 1 189 ? 87.755 105.922 123.146 1.00 24.51 188 TYR B C 1
ATOM 2977 O O . TYR B 1 189 ? 87.526 105.740 121.951 1.00 27.49 188 TYR B O 1
ATOM 2986 N N . SER B 1 190 ? 88.396 105.047 123.908 1.00 26.14 189 SER B N 1
ATOM 2987 C CA . SER B 1 190 ? 88.842 103.767 123.393 1.00 24.88 189 SER B CA 1
ATOM 2988 C C . SER B 1 190 ? 87.801 102.776 123.890 1.00 21.85 189 SER B C 1
ATOM 2989 O O . SER B 1 190 ? 86.980 103.111 124.751 1.00 18.99 189 SER B O 1
ATOM 2992 N N . ILE B 1 191 ? 87.828 101.564 123.351 1.00 19.97 190 ILE B N 1
ATOM 2993 C CA . ILE B 1 191 ? 86.896 100.529 123.773 1.00 20.20 190 ILE B CA 1
ATOM 2994 C C . ILE B 1 191 ? 87.153 100.243 125.251 1.00 23.46 190 ILE B C 1
ATOM 2995 O O . ILE B 1 191 ? 86.225 100.010 126.027 1.00 20.39 190 ILE B O 1
ATOM 3000 N N . GLU B 1 192 ? 88.427 100.277 125.633 1.00 22.99 191 GLU B N 1
ATOM 3001 C CA . GLU B 1 192 ? 88.827 100.037 127.013 1.00 25.16 191 GLU B CA 1
ATOM 3002 C C . GLU B 1 192 ? 88.147 101.005 127.983 1.00 22.05 191 GLU B C 1
ATOM 3003 O O . GLU B 1 192 ? 87.810 100.630 129.106 1.00 22.39 191 GLU B O 1
ATOM 3009 N N . ASP B 1 193 ? 87.950 102.249 127.557 1.00 22.58 192 ASP B N 1
ATOM 3010 C CA . ASP B 1 193 ? 87.305 103.243 128.410 1.00 21.73 192 ASP B CA 1
ATOM 3011 C C . ASP B 1 193 ? 85.859 102.871 128.728 1.00 21.92 192 ASP B C 1
ATOM 3012 O O . ASP B 1 193 ? 85.278 103.394 129.676 1.00 21.30 192 ASP B O 1
ATOM 3017 N N . PHE B 1 194 ? 85.285 101.971 127.932 1.00 20.29 193 PHE B N 1
ATOM 3018 C CA . PHE B 1 194 ? 83.901 101.539 128.135 1.00 20.91 193 PHE B CA 1
ATOM 3019 C C . PHE B 1 194 ? 83.781 100.195 128.864 1.00 23.45 193 PHE B C 1
ATOM 3020 O O . PHE B 1 194 ? 82.698 99.844 129.339 1.00 23.77 193 PHE B O 1
ATOM 3028 N N . GLU B 1 195 ? 84.885 99.451 128.954 1.00 21.85 194 GLU B N 1
ATOM 3029 C CA . GLU B 1 195 ? 84.889 98.132 129.595 1.00 23.06 194 GLU B CA 1
ATOM 3030 C C . GLU B 1 195 ? 84.757 98.131 131.110 1.00 24.75 194 GLU B C 1
ATOM 3031 O O . GLU B 1 195 ? 85.441 98.883 131.804 1.00 25.35 194 GLU B O 1
ATOM 3037 N N . ALA B 1 196 ? 83.897 97.255 131.618 1.00 23.26 195 ALA B N 1
ATOM 3038 C CA . ALA B 1 196 ? 83.698 97.132 133.055 1.00 28.40 195 ALA B CA 1
ATOM 3039 C C . ALA B 1 196 ? 85.010 96.663 133.682 1.00 33.55 195 ALA B C 1
ATOM 3040 O O . ALA B 1 196 ? 85.764 95.908 133.065 1.00 30.29 195 ALA B O 1
ATOM 3042 N N . GLU B 1 197 ? 85.278 97.108 134.905 1.00 39.31 196 GLU B N 1
ATOM 3043 C CA . GLU B 1 197 ? 86.505 96.724 135.593 1.00 46.18 196 GLU B CA 1
ATOM 3044 C C . GLU B 1 197 ? 86.473 95.264 136.027 1.00 50.49 196 GLU B C 1
ATOM 3045 O O . GLU B 1 197 ? 85.427 94.615 135.996 1.00 50.89 196 GLU B O 1
ATOM 3051 N N . LEU B 1 198 ? 87.631 94.757 136.437 1.00 55.12 197 LEU B N 1
ATOM 3052 C CA . LEU B 1 198 ? 87.753 93.375 136.882 1.00 58.67 197 LEU B CA 1
ATOM 3053 C C . LEU B 1 198 ? 87.402 93.249 138.363 1.00 59.92 197 LEU B C 1
ATOM 3054 O O . LEU B 1 198 ? 86.408 92.556 138.671 1.00 59.75 197 LEU B O 1
ATOM 3059 N N . GLU C 1 6 ? 27.054 117.009 80.751 1.00 58.56 5 GLU C N 1
ATOM 3060 C CA . GLU C 1 6 ? 28.174 117.905 81.159 1.00 58.69 5 GLU C CA 1
ATOM 3061 C C . GLU C 1 6 ? 29.271 117.932 80.095 1.00 57.05 5 GLU C C 1
ATOM 3062 O O . GLU C 1 6 ? 30.219 118.711 80.191 1.00 57.34 5 GLU C O 1
ATOM 3068 N N . TYR C 1 7 ? 29.141 117.079 79.083 1.00 54.68 6 TYR C N 1
ATOM 3069 C CA . TYR C 1 7 ? 30.135 117.012 78.018 1.00 50.24 6 TYR C CA 1
ATOM 3070 C C . TYR C 1 7 ? 30.136 118.264 77.148 1.00 48.78 6 TYR C C 1
ATOM 3071 O O . TYR C 1 7 ? 29.081 118.789 76.792 1.00 48.97 6 TYR C O 1
ATOM 3080 N N . GLU C 1 8 ? 31.334 118.736 76.814 1.00 46.45 7 GLU C N 1
ATOM 3081 C CA . GLU C 1 8 ? 31.497 119.919 75.978 1.00 44.91 7 GLU C CA 1
ATOM 3082 C C . GLU C 1 8 ? 31.706 119.510 74.524 1.00 40.65 7 GLU C C 1
ATOM 3083 O O . GLU C 1 8 ? 32.686 118.844 74.196 1.00 38.52 7 GLU C O 1
ATOM 3085 N N . TYR C 1 9 ? 30.783 119.915 73.659 1.00 37.26 8 TYR C N 1
ATOM 3086 C CA . TYR C 1 9 ? 30.857 119.595 72.237 1.00 36.17 8 TYR C CA 1
ATOM 3087 C C . TYR C 1 9 ? 31.586 120.689 71.462 1.00 34.49 8 TYR C C 1
ATOM 3088 O O . TYR C 1 9 ? 31.626 121.843 71.894 1.00 31.51 8 TYR C O 1
ATOM 3097 N N . LEU C 1 10 ? 32.160 120.322 70.318 1.00 33.04 9 LEU C N 1
ATOM 3098 C CA . LEU C 1 10 ? 32.874 121.279 69.474 1.00 33.69 9 LEU C CA 1
ATOM 3099 C C . LEU C 1 10 ? 31.895 122.324 68.955 1.00 33.25 9 LEU C C 1
ATOM 3100 O O . LEU C 1 10 ? 32.265 123.467 68.684 1.00 33.25 9 LEU C O 1
ATOM 3105 N N . VAL C 1 11 ? 30.643 121.908 68.811 1.00 33.46 10 VAL C N 1
ATOM 3106 C CA . VAL C 1 11 ? 29.569 122.779 68.356 1.00 33.48 10 VAL C CA 1
ATOM 3107 C C . VAL C 1 11 ? 28.327 122.343 69.129 1.00 34.29 10 VAL C C 1
ATOM 3108 O O . VAL C 1 11 ? 28.279 121.231 69.651 1.00 34.95 10 VAL C O 1
ATOM 3112 N N . PRO C 1 12 ? 27.313 123.212 69.234 1.00 34.67 11 PRO C N 1
ATOM 3113 C CA . PRO C 1 12 ? 26.130 122.765 69.977 1.00 37.18 11 PRO C CA 1
ATOM 3114 C C . PRO C 1 12 ? 25.518 121.534 69.310 1.00 37.60 11 PRO C C 1
ATOM 3115 O O . PRO C 1 12 ? 25.312 121.515 68.096 1.00 36.98 11 PRO C O 1
ATOM 3119 N N . PRO C 1 13 ? 25.236 120.485 70.101 1.00 38.09 12 PRO C N 1
ATOM 3120 C CA . PRO C 1 13 ? 24.654 119.221 69.639 1.00 37.08 12 PRO C CA 1
ATOM 3121 C C . PRO C 1 13 ? 23.599 119.362 68.552 1.00 36.42 12 PRO C C 1
ATOM 3122 O O . PRO C 1 13 ? 23.560 118.564 67.613 1.00 36.77 12 PRO C O 1
ATOM 3126 N N . ASP C 1 14 ? 22.744 120.372 68.680 1.00 35.09 13 ASP C N 1
ATOM 3127 C CA . ASP C 1 14 ? 21.695 120.600 67.696 1.00 36.82 13 ASP C CA 1
ATOM 3128 C C . ASP C 1 14 ? 22.265 120.794 66.295 1.00 35.30 13 ASP C C 1
ATOM 3129 O O . ASP C 1 14 ? 21.627 120.423 65.311 1.00 34.60 13 ASP C O 1
ATOM 3134 N N . ASP C 1 15 ? 23.459 121.377 66.200 1.00 34.46 14 ASP C N 1
ATOM 3135 C CA . ASP C 1 15 ? 24.080 121.584 64.894 1.00 33.28 14 ASP C CA 1
ATOM 3136 C C . ASP C 1 15 ? 24.500 120.243 64.302 1.00 30.31 14 ASP C C 1
ATOM 3137 O O . ASP C 1 15 ? 24.352 120.011 63.103 1.00 32.86 14 ASP C O 1
ATOM 3142 N N . TYR C 1 16 ? 25.022 119.364 65.151 1.00 30.69 15 TYR C N 1
ATOM 3143 C CA . TYR C 1 16 ? 25.435 118.029 64.727 1.00 27.47 15 TYR C CA 1
ATOM 3144 C C . TYR C 1 16 ? 24.224 117.283 64.177 1.00 28.02 15 TYR C C 1
ATOM 3145 O O . TYR C 1 16 ? 24.294 116.647 63.126 1.00 26.15 15 TYR C O 1
ATOM 3154 N N . LEU C 1 17 ? 23.113 117.359 64.903 1.00 27.52 16 LEU C N 1
ATOM 3155 C CA . LEU C 1 17 ? 21.886 116.688 64.488 1.00 27.27 16 LEU C CA 1
ATOM 3156 C C . LEU C 1 17 ? 21.303 117.320 63.232 1.00 26.22 16 LEU C C 1
ATOM 3157 O O . LEU C 1 17 ? 20.879 116.617 62.317 1.00 27.90 16 LEU C O 1
ATOM 3162 N N . ALA C 1 18 ? 21.281 118.647 63.190 1.00 26.36 17 ALA C N 1
ATOM 3163 C CA . ALA C 1 18 ? 20.759 119.362 62.033 1.00 27.40 17 ALA C CA 1
ATOM 3164 C C . ALA C 1 18 ? 21.542 118.971 60.781 1.00 28.19 17 ALA C C 1
ATOM 3165 O O . ALA C 1 18 ? 20.983 118.896 59.687 1.00 26.72 17 ALA C O 1
ATOM 3167 N N . ALA C 1 19 ? 22.837 118.718 60.953 1.00 25.41 18 ALA C N 1
ATOM 3168 C CA . ALA C 1 19 ? 23.703 118.330 59.845 1.00 24.46 18 ALA C CA 1
ATOM 3169 C C . ALA C 1 19 ? 23.472 116.865 59.491 1.00 24.33 18 ALA C C 1
ATOM 3170 O O . ALA C 1 19 ? 23.866 116.401 58.418 1.00 24.77 18 ALA C O 1
ATOM 3172 N N . GLY C 1 20 ? 22.839 116.141 60.409 1.00 22.10 19 GLY C N 1
ATOM 3173 C CA . GLY C 1 20 ? 22.542 114.737 60.189 1.00 22.03 19 GLY C CA 1
ATOM 3174 C C . GLY C 1 20 ? 23.706 113.773 60.315 1.00 19.62 19 GLY C C 1
ATOM 3175 O O . GLY C 1 20 ? 23.680 112.703 59.713 1.00 20.62 19 GLY C O 1
ATOM 3176 N N . VAL C 1 21 ? 24.721 114.127 61.100 1.00 20.48 20 VAL C N 1
ATOM 3177 C CA . VAL C 1 21 ? 25.883 113.254 61.259 1.00 17.64 20 VAL C CA 1
ATOM 3178 C C . VAL C 1 21 ? 25.530 111.957 61.977 1.00 17.39 20 VAL C C 1
ATOM 3179 O O . VAL C 1 21 ? 26.225 110.951 61.840 1.00 15.85 20 VAL C O 1
ATOM 3183 N N . HIS C 1 22 ? 24.437 111.985 62.733 1.00 16.64 21 HIS C N 1
ATOM 3184 C CA . HIS C 1 22 ? 23.990 110.828 63.500 1.00 19.18 21 HIS C CA 1
ATOM 3185 C C . HIS C 1 22 ? 23.248 109.781 62.668 1.00 19.75 21 HIS C C 1
ATOM 3186 O O . HIS C 1 22 ? 23.042 108.658 63.124 1.00 19.24 21 HIS C O 1
ATOM 3193 N N . ILE C 1 23 ? 22.844 110.157 61.461 1.00 18.70 22 ILE C N 1
ATOM 3194 C CA . ILE C 1 23 ? 22.107 109.258 60.578 1.00 22.12 22 ILE C CA 1
ATOM 3195 C C . ILE C 1 23 ? 22.967 108.171 59.946 1.00 21.57 22 ILE C C 1
ATOM 3196 O O . ILE C 1 23 ? 23.732 108.426 59.011 1.00 22.07 22 ILE C O 1
ATOM 3201 N N . GLY C 1 24 ? 22.836 106.953 60.461 1.00 19.26 23 GLY C N 1
ATOM 3202 C CA . GLY C 1 24 ? 23.599 105.842 59.925 1.00 20.99 23 GLY C CA 1
ATOM 3203 C C . GLY C 1 24 ? 22.896 105.269 58.710 1.00 22.23 23 GLY C C 1
ATOM 3204 O O . GLY C 1 24 ? 22.466 106.016 57.832 1.00 25.84 23 GLY C O 1
ATOM 3205 N N . THR C 1 25 ? 22.792 103.947 58.652 1.00 19.78 24 THR C N 1
ATOM 3206 C CA . THR C 1 25 ? 22.115 103.272 57.549 1.00 23.00 24 THR C CA 1
ATOM 3207 C C . THR C 1 25 ? 21.266 102.166 58.168 1.00 25.55 24 THR C C 1
ATOM 3208 O O . THR C 1 25 ? 21.088 102.124 59.389 1.00 22.31 24 THR C O 1
ATOM 3212 N N . GLN C 1 26 ? 20.737 101.272 57.339 1.00 25.62 25 GLN C N 1
ATOM 3213 C CA . GLN C 1 26 ? 19.923 100.186 57.866 1.00 27.73 25 GLN C CA 1
ATOM 3214 C C . GLN C 1 26 ? 20.780 98.965 58.192 1.00 27.06 25 GLN C C 1
ATOM 3215 O O . GLN C 1 26 ? 20.263 97.905 58.534 1.00 28.63 25 GLN C O 1
ATOM 3221 N N . ILE C 1 27 ? 22.100 99.130 58.111 1.00 26.36 26 ILE C N 1
ATOM 3222 C CA . ILE C 1 27 ? 23.038 98.044 58.397 1.00 24.29 26 ILE C CA 1
ATOM 3223 C C . ILE C 1 27 ? 23.976 98.385 59.558 1.00 28.09 26 ILE C C 1
ATOM 3224 O O . ILE C 1 27 ? 24.375 99.538 59.727 1.00 28.35 26 ILE C O 1
ATOM 3229 N N . LYS C 1 28 ? 24.329 97.369 60.341 1.00 28.53 27 LYS C N 1
ATOM 3230 C CA . LYS C 1 28 ? 25.232 97.530 61.480 1.00 30.47 27 LYS C CA 1
ATOM 3231 C C . LYS C 1 28 ? 26.324 96.462 61.439 1.00 29.96 27 LYS C C 1
ATOM 3232 O O . LYS C 1 28 ? 26.031 95.278 61.285 1.00 31.94 27 LYS C O 1
ATOM 3238 N N . THR C 1 29 ? 27.581 96.876 61.566 1.00 26.31 28 THR C N 1
ATOM 3239 C CA . THR C 1 29 ? 28.690 95.926 61.557 1.00 23.42 28 THR C CA 1
ATOM 3240 C C . THR C 1 29 ? 29.194 95.735 62.984 1.00 23.50 28 THR C C 1
ATOM 3241 O O . THR C 1 29 ? 28.958 96.579 63.849 1.00 22.16 28 THR C O 1
ATOM 3245 N N . GLY C 1 30 ? 29.890 94.629 63.221 1.00 24.06 29 GLY C N 1
ATOM 3246 C CA . GLY C 1 30 ? 30.419 94.358 64.546 1.00 26.46 29 GLY C CA 1
ATOM 3247 C C . GLY C 1 30 ? 31.375 95.443 65.010 1.00 27.61 29 GLY C C 1
ATOM 3248 O O . GLY C 1 30 ? 31.404 95.791 66.188 1.00 26.81 29 GLY C O 1
ATOM 3249 N N . ASP C 1 31 ? 32.152 95.983 64.076 1.00 28.03 30 ASP C N 1
ATOM 3250 C CA . ASP C 1 31 ? 33.121 97.033 64.383 1.00 29.22 30 ASP C CA 1
ATOM 3251 C C . ASP C 1 31 ? 32.471 98.349 64.796 1.00 25.51 30 ASP C C 1
ATOM 3252 O O . ASP C 1 31 ? 33.032 99.093 65.598 1.00 24.63 30 ASP C O 1
ATOM 3257 N N . MET C 1 32 ? 31.290 98.637 64.254 1.00 20.66 31 MET C N 1
ATOM 3258 C CA . MET C 1 32 ? 30.605 99.884 64.568 1.00 19.45 31 MET C CA 1
ATOM 3259 C C . MET C 1 32 ? 29.621 99.815 65.738 1.00 22.54 31 MET C C 1
ATOM 3260 O O . MET C 1 32 ? 29.095 100.841 66.166 1.00 21.15 31 MET C O 1
ATOM 3265 N N . LYS C 1 33 ? 29.370 98.616 66.256 1.00 24.73 32 LYS C N 1
ATOM 3266 C CA . LYS C 1 33 ? 28.435 98.457 67.372 1.00 27.23 32 LYS C CA 1
ATOM 3267 C C . LYS C 1 33 ? 28.672 99.454 68.509 1.00 24.62 32 LYS C C 1
ATOM 3268 O O . LYS C 1 33 ? 27.742 100.101 68.986 1.00 24.62 32 LYS C O 1
ATOM 3274 N N . LYS C 1 34 ? 29.924 99.579 68.935 1.00 24.80 33 LYS C N 1
ATOM 3275 C CA . LYS C 1 34 ? 30.273 100.471 70.038 1.00 23.46 33 LYS C CA 1
ATOM 3276 C C . LYS C 1 34 ? 29.966 101.952 69.819 1.00 23.99 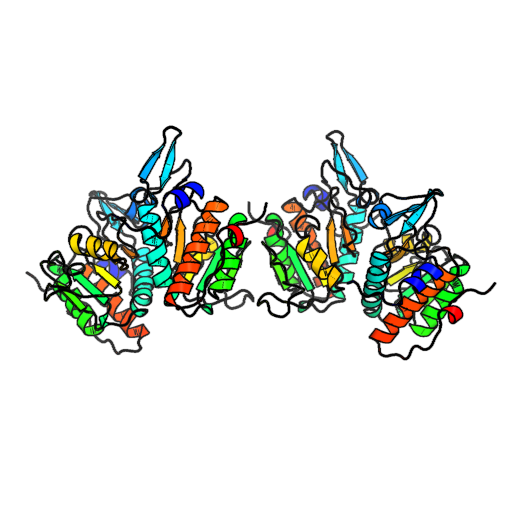33 LYS C C 1
ATOM 3277 O O . LYS C 1 34 ? 30.012 102.736 70.766 1.00 23.86 33 LYS C O 1
ATOM 3283 N N . PHE C 1 35 ? 29.640 102.336 68.586 1.00 20.40 34 PHE C N 1
ATOM 3284 C CA . PHE C 1 35 ? 29.341 103.737 68.276 1.00 20.35 34 PHE C CA 1
ATOM 3285 C C . PHE C 1 35 ? 27.862 104.020 68.044 1.00 22.62 34 PHE C C 1
ATOM 3286 O O . PHE C 1 35 ? 27.461 105.172 67.858 1.00 23.65 34 PHE C O 1
ATOM 3294 N N . ILE C 1 36 ? 27.049 102.974 68.047 1.00 25.17 35 ILE C N 1
ATOM 3295 C CA . ILE C 1 36 ? 25.625 103.146 67.810 1.00 26.05 35 ILE C CA 1
ATOM 3296 C C . ILE C 1 36 ? 24.854 103.486 69.081 1.00 25.90 35 ILE C C 1
ATOM 3297 O O . ILE C 1 36 ? 24.915 102.766 70.076 1.00 26.78 35 ILE C O 1
ATOM 3302 N N . PHE C 1 37 ? 24.140 104.604 69.036 1.00 26.14 36 PHE C N 1
ATOM 3303 C CA . PHE C 1 37 ? 23.354 105.071 70.168 1.00 28.96 36 PHE C CA 1
ATOM 3304 C C . PHE C 1 37 ? 22.086 104.238 70.318 1.00 31.30 36 PHE C C 1
ATOM 3305 O O . PHE C 1 37 ? 21.668 103.922 71.430 1.00 27.62 36 PHE C O 1
ATOM 3313 N N . LYS C 1 38 ? 21.484 103.880 69.188 1.00 32.33 37 LYS C N 1
ATOM 3314 C CA . LYS C 1 38 ? 20.264 103.083 69.193 1.00 33.30 37 LYS C CA 1
ATOM 3315 C C . LYS C 1 38 ? 19.823 102.789 67.769 1.00 34.28 37 LYS C C 1
ATOM 3316 O O . LYS C 1 38 ? 20.492 103.167 66.804 1.00 29.92 37 LYS C O 1
ATOM 3322 N N . VAL C 1 39 ? 18.684 102.115 67.652 1.00 32.98 38 VAL C N 1
ATOM 3323 C CA . VAL C 1 39 ? 18.111 101.786 66.356 1.00 34.15 38 VAL C CA 1
ATOM 3324 C C . VAL C 1 39 ? 16.675 102.293 66.372 1.00 34.58 38 VAL C C 1
ATOM 3325 O O . VAL C 1 39 ? 15.945 102.076 67.337 1.00 33.07 38 VAL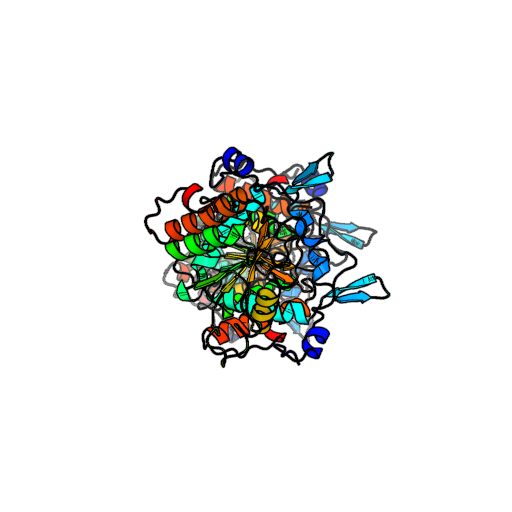 C O 1
ATOM 3329 N N . ARG C 1 40 ? 16.275 102.986 65.315 1.00 34.88 39 ARG C N 1
ATOM 3330 C CA . ARG C 1 40 ? 14.925 103.525 65.252 1.00 38.01 39 ARG C CA 1
ATOM 3331 C C . ARG C 1 40 ? 13.916 102.471 64.814 1.00 38.26 39 ARG C C 1
ATOM 3332 O O . ARG C 1 40 ? 14.287 101.351 64.460 1.00 36.76 39 ARG C O 1
ATOM 3344 N N . GLN C 1 41 ? 12.639 102.835 64.855 1.00 41.47 40 GLN C N 1
ATOM 3345 C CA . GLN C 1 41 ? 11.564 101.930 64.458 1.00 44.17 40 GLN C CA 1
ATOM 3346 C C . GLN C 1 41 ? 11.724 101.507 63.005 1.00 44.09 40 GLN C C 1
ATOM 3347 O O . GLN C 1 41 ? 11.529 100.341 62.664 1.00 43.18 40 GLN C O 1
ATOM 3353 N N . ASP C 1 42 ? 12.083 102.465 62.156 1.00 43.58 41 ASP C N 1
ATOM 3354 C CA . ASP C 1 42 ? 12.260 102.206 60.735 1.00 42.83 41 ASP C CA 1
ATOM 3355 C C . ASP C 1 42 ? 13.528 101.409 60.446 1.00 41.43 41 ASP C C 1
ATOM 3356 O O . ASP C 1 42 ? 13.827 101.104 59.292 1.00 41.17 41 ASP C O 1
ATOM 3361 N N . GLY C 1 43 ? 14.270 101.072 61.498 1.00 38.73 42 GLY C N 1
ATOM 3362 C CA . GLY C 1 43 ? 15.483 100.289 61.328 1.00 35.21 42 GLY C CA 1
ATOM 3363 C C . GLY C 1 43 ? 16.761 101.083 61.122 1.00 31.45 42 GLY C C 1
ATOM 3364 O O . GLY C 1 43 ? 17.827 100.500 60.931 1.00 31.93 42 GLY C O 1
ATOM 3365 N N . LEU C 1 44 ? 16.664 102.407 61.151 1.00 30.64 43 LEU C N 1
ATOM 3366 C CA . LEU C 1 44 ? 17.840 103.252 60.972 1.00 29.90 43 LEU C CA 1
ATOM 3367 C C . LEU C 1 44 ? 18.700 103.248 62.229 1.00 29.03 43 LEU C C 1
ATOM 3368 O O . LEU C 1 44 ? 18.217 103.551 63.319 1.00 28.03 43 LEU C O 1
ATOM 3373 N N . TYR C 1 45 ? 19.971 102.898 62.075 1.00 29.53 44 TYR C N 1
ATOM 3374 C CA . TYR C 1 45 ? 20.890 102.890 63.206 1.00 28.39 44 TYR C CA 1
ATOM 3375 C C . TYR C 1 45 ? 21.381 104.313 63.414 1.00 28.25 44 TYR C C 1
ATOM 3376 O O . TYR C 1 45 ? 21.812 104.975 62.467 1.00 28.42 44 TYR C O 1
ATOM 3385 N N . VAL C 1 46 ? 21.299 104.783 64.654 1.00 26.76 45 VAL C N 1
ATOM 3386 C CA . VAL C 1 46 ? 21.705 106.139 64.996 1.00 24.90 45 VAL C CA 1
ATOM 3387 C C . VAL C 1 46 ? 23.068 106.152 65.673 1.00 25.45 45 VAL C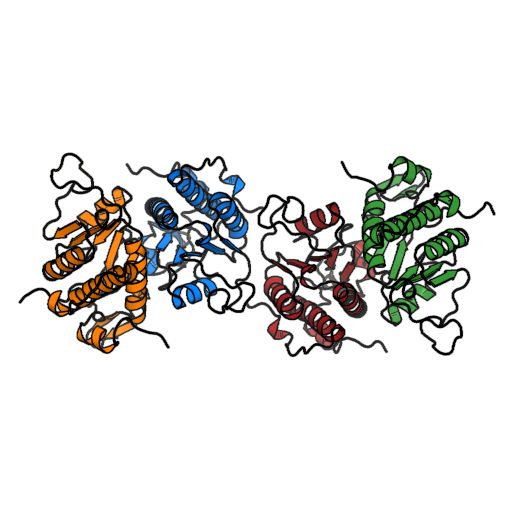 C 1
ATOM 3388 O O . VAL C 1 46 ? 23.264 105.514 66.707 1.00 25.37 45 VAL C O 1
ATOM 3392 N N . LEU C 1 47 ? 24.009 106.879 65.078 1.00 23.40 46 LEU C N 1
ATOM 3393 C CA . LEU C 1 47 ? 25.354 106.979 65.632 1.00 21.99 46 LEU C CA 1
ATOM 3394 C C . LEU C 1 47 ? 25.363 107.965 66.796 1.00 21.38 46 LEU C C 1
ATOM 3395 O O . LEU C 1 47 ? 24.574 108.914 66.832 1.00 22.22 46 LEU C O 1
ATOM 3400 N N . ASP C 1 48 ? 26.261 107.727 67.746 1.00 23.32 47 ASP C N 1
ATOM 3401 C CA . ASP C 1 48 ? 26.393 108.559 68.939 1.00 22.73 47 ASP C CA 1
ATOM 3402 C C . ASP C 1 48 ? 27.252 109.793 68.655 1.00 22.42 47 ASP C C 1
ATOM 3403 O O . ASP C 1 48 ? 28.448 109.675 68.399 1.00 20.22 47 ASP C O 1
ATOM 3408 N N . ILE C 1 49 ? 26.645 110.973 68.714 1.00 21.46 48 ILE C N 1
ATOM 3409 C CA . ILE C 1 49 ? 27.373 112.204 68.428 1.00 22.52 48 ILE C CA 1
ATOM 3410 C C . ILE C 1 49 ? 28.451 112.560 69.447 1.00 25.12 48 ILE C C 1
ATOM 3411 O O . ILE C 1 49 ? 29.316 113.400 69.167 1.00 24.08 48 ILE C O 1
ATOM 3416 N N . ARG C 1 50 ? 28.401 111.953 70.631 1.00 22.27 49 ARG C N 1
ATOM 3417 C CA . ARG C 1 50 ? 29.432 112.240 71.623 1.00 25.19 49 ARG C CA 1
ATOM 3418 C C . ARG C 1 50 ? 30.695 111.503 71.217 1.00 23.47 49 ARG C C 1
ATOM 3419 O O . ARG C 1 50 ? 31.800 112.007 71.378 1.00 22.88 49 ARG C O 1
ATOM 3427 N N . LYS C 1 51 ? 30.523 110.295 70.696 1.00 22.98 50 LYS C N 1
ATOM 3428 C CA . LYS C 1 51 ? 31.656 109.505 70.247 1.00 24.19 50 LYS C CA 1
ATOM 3429 C C . LYS C 1 51 ? 32.289 110.183 69.035 1.00 23.26 50 LYS C C 1
ATOM 3430 O O . LYS C 1 51 ? 33.509 110.177 68.876 1.00 23.36 50 LYS C O 1
ATOM 3436 N N . LEU C 1 52 ? 31.452 110.774 68.188 1.00 22.43 51 LEU C N 1
ATOM 3437 C CA . LEU C 1 52 ? 31.941 111.471 66.998 1.00 22.49 51 LEU C CA 1
ATOM 3438 C C . LEU C 1 52 ? 32.758 112.693 67.406 1.00 23.84 51 LEU C C 1
ATOM 3439 O O . LEU C 1 52 ? 33.859 112.923 66.897 1.00 19.96 51 LEU C O 1
ATOM 3444 N N . ASP C 1 53 ? 32.211 113.476 68.328 1.00 21.05 52 ASP C N 1
ATOM 3445 C CA . ASP C 1 53 ? 32.889 114.675 68.796 1.00 23.81 52 ASP C CA 1
ATOM 3446 C C . ASP C 1 53 ? 34.251 114.310 69.381 1.00 23.85 52 ASP C C 1
ATOM 3447 O O . ASP C 1 53 ? 35.246 114.977 69.105 1.00 25.53 52 ASP C O 1
ATOM 3452 N N . GLU C 1 54 ? 34.294 113.249 70.184 1.00 23.97 53 GLU C N 1
ATOM 3453 C CA . GLU C 1 54 ? 35.544 112.812 70.796 1.00 25.78 53 GLU C CA 1
ATOM 3454 C C . GLU C 1 54 ? 36.579 112.439 69.733 1.00 27.68 53 GLU C C 1
ATOM 3455 O O . GLU C 1 54 ? 37.742 112.841 69.817 1.00 25.47 53 GLU C O 1
ATOM 3461 N N . ARG C 1 55 ? 36.143 111.672 68.736 1.00 23.34 54 ARG C N 1
ATOM 3462 C CA . ARG C 1 55 ? 37.010 111.215 67.652 1.00 23.54 54 ARG C CA 1
ATOM 3463 C C . ARG C 1 55 ? 37.489 112.336 66.729 1.00 20.77 54 ARG C C 1
ATOM 3464 O O . ARG C 1 55 ? 38.597 112.270 66.193 1.00 21.17 54 ARG C O 1
ATOM 3472 N N . ILE C 1 56 ? 36.660 113.355 66.527 1.00 18.42 55 ILE C N 1
ATOM 3473 C CA . ILE C 1 56 ? 37.062 114.474 65.684 1.00 19.56 55 ILE C CA 1
ATOM 3474 C C . ILE C 1 56 ? 38.203 115.214 66.390 1.00 23.95 55 ILE C C 1
ATOM 3475 O O . ILE C 1 56 ? 39.172 115.633 65.755 1.00 19.27 55 ILE C O 1
ATOM 3480 N N . ARG C 1 57 ? 38.085 115.360 67.708 1.00 21.01 56 ARG C N 1
ATOM 3481 C CA . ARG C 1 57 ? 39.117 116.033 68.496 1.00 23.21 56 ARG C CA 1
ATOM 3482 C C . ARG C 1 57 ? 40.429 115.251 68.424 1.00 23.45 56 ARG C C 1
ATOM 3483 O O . ARG C 1 57 ? 41.500 115.829 68.218 1.00 24.68 56 ARG C O 1
ATOM 3491 N N . VAL C 1 58 ? 40.336 113.934 68.588 1.00 21.66 57 VAL C N 1
ATOM 3492 C CA . VAL C 1 58 ? 41.507 113.063 68.541 1.00 22.19 57 VAL C CA 1
ATOM 3493 C C . VAL C 1 58 ? 42.142 113.061 67.154 1.00 21.73 57 VAL C C 1
ATOM 3494 O O . VAL C 1 58 ? 43.366 113.091 67.022 1.00 18.90 57 VAL C O 1
ATOM 3498 N N . ALA C 1 59 ? 41.299 113.014 66.127 1.00 18.85 58 ALA C N 1
ATOM 3499 C CA . ALA C 1 59 ? 41.764 112.995 64.749 1.00 16.84 58 ALA C CA 1
ATOM 3500 C C . ALA C 1 59 ? 42.463 114.295 64.369 1.00 15.48 58 ALA C C 1
ATOM 3501 O O . ALA C 1 59 ? 43.444 114.281 63.627 1.00 16.02 58 ALA C O 1
ATOM 3503 N N . ALA C 1 60 ? 41.955 115.416 64.872 1.00 17.54 59 ALA C N 1
ATOM 3504 C CA . ALA C 1 60 ? 42.553 116.711 64.575 1.00 19.47 59 ALA C CA 1
ATOM 3505 C C . ALA C 1 60 ? 43.962 116.775 65.166 1.00 21.94 59 ALA C C 1
ATOM 3506 O O . ALA C 1 60 ? 44.886 117.289 64.530 1.00 22.57 59 ALA C O 1
ATOM 3508 N N . LYS C 1 61 ? 44.127 116.245 66.376 1.00 20.68 60 LYS C N 1
ATOM 3509 C CA . LYS C 1 61 ? 45.440 116.233 67.024 1.00 26.79 60 LYS C CA 1
ATOM 3510 C C . LYS C 1 61 ? 46.363 115.234 66.331 1.00 26.03 60 LYS C C 1
ATOM 3511 O O . LYS C 1 61 ? 47.551 115.493 66.151 1.00 28.25 60 LYS C O 1
ATOM 3517 N N . PHE C 1 62 ? 45.805 114.085 65.965 1.00 26.07 61 PHE C N 1
ATOM 3518 C CA . PHE C 1 62 ? 46.547 113.027 65.283 1.00 25.08 61 PHE C CA 1
ATOM 3519 C C . PHE C 1 62 ? 47.138 113.588 63.989 1.00 26.96 61 PHE C C 1
ATOM 3520 O O . PHE C 1 62 ? 48.344 113.486 63.735 1.00 26.72 61 PHE C O 1
ATOM 3528 N N . LEU C 1 63 ? 46.272 114.189 63.177 1.00 22.29 62 LEU C N 1
ATOM 3529 C CA . LEU C 1 63 ? 46.676 114.760 61.898 1.00 20.62 62 LEU C CA 1
ATOM 3530 C C . LEU C 1 63 ? 47.626 115.946 62.016 1.00 23.52 62 LEU C C 1
ATOM 3531 O O . LEU C 1 63 ? 48.426 116.194 61.112 1.00 22.33 62 LEU C O 1
ATOM 3536 N N . SER C 1 64 ? 47.558 116.679 63.123 1.00 26.12 63 SER C N 1
ATOM 3537 C CA . SER C 1 64 ? 48.448 117.822 63.289 1.00 28.10 63 SER C CA 1
ATOM 3538 C C . SER C 1 64 ? 49.866 117.357 63.632 1.00 27.73 63 SER C C 1
ATOM 3539 O O . SER C 1 64 ? 50.776 118.171 63.773 1.00 32.46 63 SER C O 1
ATOM 3542 N N . ARG C 1 65 ? 50.058 116.046 63.754 1.00 30.87 64 ARG C N 1
ATOM 3543 C CA . ARG C 1 65 ? 51.381 115.514 64.072 1.00 31.78 64 ARG C CA 1
ATOM 3544 C C . ARG C 1 65 ? 52.179 115.299 62.783 1.00 32.75 64 ARG C C 1
ATOM 3545 O O . ARG C 1 65 ? 53.344 114.904 62.828 1.00 32.19 64 ARG C O 1
ATOM 3553 N N . TYR C 1 66 ? 51.550 115.558 61.639 1.00 29.86 65 TYR C N 1
ATOM 3554 C CA . TYR C 1 66 ? 52.208 115.376 60.343 1.00 29.15 65 TYR C CA 1
ATOM 3555 C C . TYR C 1 66 ? 52.376 116.679 59.578 1.00 28.33 65 TYR C C 1
ATOM 3556 O O . TYR C 1 66 ? 51.580 117.603 59.733 1.00 31.25 65 TYR C O 1
ATOM 3565 N N . GLU C 1 67 ? 53.413 116.763 58.749 1.00 28.55 66 GLU C N 1
ATOM 3566 C CA . GLU C 1 67 ? 53.593 117.964 57.952 1.00 30.00 66 GLU C CA 1
ATOM 3567 C C . GLU C 1 67 ? 52.493 117.872 56.900 1.00 28.13 66 GLU C C 1
ATOM 3568 O O . GLU C 1 67 ? 52.308 116.829 56.271 1.00 25.58 66 GLU C O 1
ATOM 3570 N N . PRO C 1 68 ? 51.732 118.961 56.717 1.00 28.25 67 PRO C N 1
ATOM 3571 C CA . PRO C 1 68 ? 50.621 119.075 55.770 1.00 27.36 67 PRO C CA 1
ATOM 3572 C C . PRO C 1 68 ? 50.740 118.352 54.435 1.00 24.57 67 PRO C C 1
ATOM 3573 O O . PRO C 1 68 ? 49.864 117.564 54.081 1.00 21.48 67 PRO C O 1
ATOM 3577 N N . SER C 1 69 ? 51.813 118.610 53.695 1.00 20.90 68 SER C N 1
ATOM 3578 C CA . SER C 1 69 ? 51.990 117.983 52.389 1.00 21.74 68 SER C CA 1
ATOM 3579 C C . SER C 1 69 ? 52.091 116.457 52.432 1.00 20.01 68 SER C C 1
ATOM 3580 O O . SER C 1 69 ? 51.975 115.799 51.399 1.00 18.78 68 SER C O 1
ATOM 3583 N N . LYS C 1 70 ? 52.307 115.894 53.618 1.00 17.62 69 LYS C N 1
ATOM 3584 C CA . LYS C 1 70 ? 52.422 114.445 53.747 1.00 16.63 69 LYS C CA 1
ATOM 3585 C C . LYS C 1 70 ? 51.110 113.776 54.147 1.00 16.48 69 LYS C C 1
ATOM 3586 O O . LYS C 1 70 ? 51.068 112.572 54.416 1.00 14.41 69 LYS C O 1
ATOM 3592 N N . ILE C 1 71 ? 50.047 114.571 54.198 1.00 16.38 70 ILE C N 1
ATOM 3593 C CA . ILE C 1 71 ? 48.717 114.066 54.515 1.00 15.84 70 ILE C CA 1
ATOM 3594 C C . ILE C 1 71 ? 47.997 113.913 53.175 1.00 17.33 70 ILE C C 1
ATOM 3595 O O . ILE C 1 71 ? 47.960 114.849 52.375 1.00 15.64 70 ILE C O 1
ATOM 3600 N N . LEU C 1 72 ? 47.439 112.739 52.914 1.00 15.82 71 LEU C N 1
ATOM 3601 C CA . LEU C 1 72 ? 46.723 112.536 51.661 1.00 13.40 71 LEU C CA 1
ATOM 3602 C C . LEU C 1 72 ? 45.276 112.165 51.909 1.00 15.70 71 LEU C C 1
ATOM 3603 O O . LEU C 1 72 ? 44.989 111.131 52.524 1.00 13.15 71 LEU C O 1
ATOM 3608 N N . LEU C 1 73 ? 44.366 113.015 51.442 1.00 12.51 72 LEU C N 1
ATOM 3609 C CA . LEU C 1 73 ? 42.942 112.733 51.574 1.00 13.20 72 LEU C CA 1
ATOM 3610 C C . LEU C 1 73 ? 42.470 112.035 50.315 1.00 15.25 72 LEU C C 1
ATOM 3611 O O . LEU C 1 73 ? 42.947 112.324 49.211 1.00 13.38 72 LEU C O 1
ATOM 3616 N N . VAL C 1 74 ? 41.529 111.113 50.480 1.00 13.05 73 VAL C N 1
ATOM 3617 C CA . VAL C 1 74 ? 40.996 110.367 49.352 1.00 14.00 73 VAL C CA 1
ATOM 3618 C C . VAL C 1 74 ? 39.476 110.283 49.464 1.00 16.09 73 VAL C C 1
ATOM 3619 O O . VAL C 1 74 ? 38.941 110.058 50.555 1.00 13.48 73 VAL C O 1
ATOM 3623 N N . ALA C 1 75 ? 38.784 110.482 48.342 1.00 15.14 74 ALA C N 1
ATOM 3624 C CA . ALA C 1 75 ? 37.327 110.392 48.323 1.00 14.63 74 ALA C CA 1
ATOM 3625 C C . ALA C 1 75 ? 36.751 110.266 46.919 1.00 16.06 74 ALA C C 1
ATOM 3626 O O . ALA C 1 75 ? 36.883 111.180 46.104 1.00 15.17 74 ALA C O 1
ATOM 3628 N N . ALA C 1 76 ? 36.107 109.133 46.647 1.00 12.73 75 ALA C N 1
ATOM 3629 C CA . ALA C 1 76 ? 35.469 108.910 45.356 1.00 15.44 75 ALA C CA 1
ATOM 3630 C C . ALA C 1 76 ? 34.037 109.440 45.421 1.00 15.68 75 ALA C C 1
ATOM 3631 O O . ALA C 1 76 ? 33.515 109.961 44.435 1.00 15.11 75 ALA C O 1
ATOM 3633 N N . ARG C 1 77 ? 33.404 109.301 46.586 1.00 15.85 76 ARG C N 1
ATOM 3634 C CA . ARG C 1 77 ? 32.031 109.770 46.780 1.00 15.27 76 ARG C CA 1
ATOM 3635 C C . ARG C 1 77 ? 31.910 111.238 46.385 1.00 16.65 76 ARG C C 1
ATOM 3636 O O . ARG C 1 77 ? 32.608 112.097 46.926 1.00 13.98 76 ARG C O 1
ATOM 3644 N N . GLN C 1 78 ? 31.003 111.516 45.453 1.00 15.20 77 GLN C N 1
ATOM 3645 C CA . GLN C 1 78 ? 30.798 112.865 44.926 1.00 16.75 77 GLN C CA 1
ATOM 3646 C C . GLN C 1 78 ? 30.578 113.962 45.972 1.00 16.24 77 GLN C C 1
ATOM 3647 O O . GLN C 1 78 ? 31.227 115.007 45.914 1.00 17.05 77 GLN C O 1
ATOM 3653 N N . TYR C 1 79 ? 29.672 113.734 46.921 1.00 13.57 78 TYR C N 1
ATOM 3654 C CA . TYR C 1 79 ? 29.388 114.736 47.948 1.00 15.80 78 TYR C CA 1
ATOM 3655 C C . TYR C 1 79 ? 30.562 115.053 48.855 1.00 14.55 78 TYR C C 1
ATOM 3656 O O . TYR C 1 79 ? 30.509 116.015 49.627 1.00 14.78 78 TYR C O 1
ATOM 3665 N N . ALA C 1 80 ? 31.611 114.241 48.778 1.00 13.56 79 ALA C N 1
ATOM 3666 C CA . ALA C 1 80 ? 32.789 114.462 49.606 1.00 11.60 79 ALA C CA 1
ATOM 3667 C C . ALA C 1 80 ? 33.872 115.265 48.888 1.00 13.16 79 ALA C C 1
ATOM 3668 O O . ALA C 1 80 ? 34.801 115.756 49.527 1.00 14.05 79 ALA C O 1
ATOM 3670 N N . HIS C 1 81 ? 33.762 115.415 47.572 1.00 12.80 80 HIS C N 1
ATOM 3671 C CA . HIS C 1 81 ? 34.792 116.149 46.835 1.00 12.03 80 HIS C CA 1
ATOM 3672 C C . HIS C 1 81 ? 35.035 117.559 47.361 1.00 13.35 80 HIS C C 1
ATOM 3673 O O . HIS C 1 81 ? 36.160 117.889 47.728 1.00 14.13 80 HIS C O 1
ATOM 3680 N N . LYS C 1 82 ? 33.993 118.386 47.413 1.00 11.44 81 LYS C N 1
ATOM 3681 C CA . LYS C 1 82 ? 34.170 119.760 47.894 1.00 14.44 81 LYS C CA 1
ATOM 3682 C C . LYS C 1 82 ? 34.688 119.827 49.330 1.00 15.07 81 LYS C C 1
ATOM 3683 O O . LYS C 1 82 ? 35.610 120.590 49.620 1.00 15.99 81 LYS C O 1
ATOM 3689 N N . PRO C 1 83 ? 34.099 119.041 50.254 1.00 16.39 82 PRO C N 1
ATOM 3690 C CA . PRO C 1 83 ? 34.582 119.075 51.642 1.00 15.99 82 PRO C CA 1
ATOM 3691 C C . PRO C 1 83 ? 36.078 118.733 51.712 1.00 16.45 82 PRO C C 1
ATOM 3692 O O . PRO C 1 83 ? 36.832 119.361 52.453 1.00 14.76 82 PRO C O 1
ATOM 3696 N N . VAL C 1 84 ? 36.489 117.721 50.945 1.00 15.87 83 VAL C N 1
ATOM 3697 C CA . VAL C 1 84 ? 37.888 117.286 50.900 1.00 13.81 83 VAL C CA 1
ATOM 3698 C C . VAL C 1 84 ? 38.799 118.378 50.324 1.00 15.06 83 VAL C C 1
ATOM 3699 O O . VAL C 1 84 ? 39.870 118.655 50.866 1.00 13.39 83 VAL C O 1
ATOM 3703 N N . GLN C 1 85 ? 38.370 118.994 49.225 1.00 14.01 84 GLN C N 1
ATOM 3704 C CA . GLN C 1 85 ? 39.160 120.045 48.587 1.00 14.81 84 GLN C CA 1
ATOM 3705 C C . GLN C 1 85 ? 39.274 121.286 49.482 1.00 15.52 84 GLN C C 1
ATOM 3706 O O . GLN C 1 85 ? 40.323 121.932 49.515 1.00 15.89 84 GLN C O 1
ATOM 3712 N N . MET C 1 86 ? 38.205 121.606 50.210 1.00 14.12 85 MET C N 1
ATOM 3713 C CA . MET C 1 86 ? 38.205 122.759 51.112 1.00 14.65 85 MET C CA 1
ATOM 3714 C C . MET C 1 86 ? 39.066 122.463 52.344 1.00 14.35 85 MET C C 1
ATOM 3715 O O . MET C 1 86 ? 39.782 123.339 52.833 1.00 16.82 85 MET C O 1
ATOM 3720 N N . PHE C 1 87 ? 38.990 121.232 52.846 1.00 13.83 86 PHE C N 1
ATOM 3721 C CA . PHE C 1 87 ? 39.807 120.826 53.984 1.00 15.09 86 PHE C CA 1
ATOM 3722 C C . PHE C 1 87 ? 41.270 120.989 53.570 1.00 17.76 86 PHE C C 1
ATOM 3723 O O . PHE C 1 87 ? 42.092 121.512 54.323 1.00 16.17 86 PHE C O 1
ATOM 3731 N N . SER C 1 88 ? 41.587 120.534 52.362 1.00 16.03 87 SER C N 1
ATOM 3732 C CA . SER C 1 88 ? 42.953 120.613 51.855 1.00 17.17 87 SER C CA 1
ATOM 3733 C C . SER C 1 88 ? 43.397 122.058 51.646 1.00 17.70 87 SER C C 1
ATOM 3734 O O . SER C 1 88 ? 44.570 122.386 51.825 1.00 18.43 87 SER C O 1
ATOM 3737 N N . LYS C 1 89 ? 42.454 122.916 51.271 1.00 18.86 88 LYS C N 1
ATOM 3738 C CA . LYS C 1 89 ? 42.736 124.330 51.054 1.00 19.97 88 LYS C CA 1
ATOM 3739 C C . LYS C 1 89 ? 43.209 124.937 52.376 1.00 20.20 88 LYS C C 1
ATOM 3740 O O . LYS C 1 89 ? 44.181 125.685 52.416 1.00 18.15 88 LYS C O 1
ATOM 3746 N N . VAL C 1 90 ? 42.515 124.597 53.458 1.00 19.68 89 VAL C N 1
ATOM 3747 C CA . VAL C 1 90 ? 42.849 125.097 54.789 1.00 19.54 89 VAL C CA 1
ATOM 3748 C C . VAL C 1 90 ? 44.075 124.446 55.417 1.00 18.53 89 VAL C C 1
ATOM 3749 O O . VAL C 1 90 ? 44.975 125.131 55.907 1.00 20.51 89 VAL C O 1
ATOM 3753 N N . VAL C 1 91 ? 44.096 123.118 55.401 1.00 16.99 90 VAL C N 1
ATOM 3754 C CA . VAL C 1 91 ? 45.167 122.340 56.016 1.00 18.07 90 VAL C CA 1
ATOM 3755 C C . VAL C 1 91 ? 46.466 122.242 55.229 1.00 16.80 90 VAL C C 1
ATOM 3756 O O . VAL C 1 91 ? 47.545 122.188 55.822 1.00 18.69 90 VAL C O 1
ATOM 3760 N N . GLY C 1 92 ? 46.367 122.221 53.904 1.00 17.22 91 GLY C N 1
ATOM 3761 C CA . GLY C 1 92 ? 47.556 122.124 53.076 1.00 16.21 91 GLY C CA 1
ATOM 3762 C C . GLY C 1 92 ? 47.847 120.690 52.675 1.00 18.04 91 GLY C C 1
ATOM 3763 O O . GLY C 1 92 ? 48.926 120.376 52.178 1.00 17.57 91 GLY C O 1
ATOM 3764 N N . SER C 1 93 ? 46.872 119.814 52.889 1.00 14.62 92 SER C N 1
ATOM 3765 C CA . SER C 1 93 ? 47.012 118.400 52.555 1.00 15.80 92 SER C CA 1
ATOM 3766 C C . SER C 1 93 ? 46.857 118.133 51.063 1.00 14.55 92 SER C C 1
ATOM 3767 O O . SER C 1 93 ? 46.293 118.938 50.329 1.00 15.34 92 SER C O 1
ATOM 3770 N N . ASP C 1 94 ? 47.378 116.994 50.630 1.00 12.77 93 ASP C N 1
ATOM 3771 C CA . ASP C 1 94 ? 47.278 116.561 49.244 1.00 15.31 93 ASP C CA 1
ATOM 3772 C C . ASP C 1 94 ? 45.930 115.826 49.198 1.00 14.76 93 ASP C C 1
ATOM 3773 O O . ASP C 1 94 ? 45.381 115.485 50.244 1.00 14.31 93 ASP C O 1
ATOM 3778 N N . TYR C 1 95 ? 45.379 115.612 48.008 1.00 13.48 94 TYR C N 1
ATOM 3779 C CA . TYR C 1 95 ? 44.116 114.889 47.897 1.00 14.45 94 TYR C CA 1
ATOM 3780 C C . TYR C 1 95 ? 43.924 114.279 46.521 1.00 15.42 94 TYR C C 1
ATOM 3781 O O . TYR C 1 95 ? 44.560 114.684 45.544 1.00 14.51 94 TYR C O 1
ATOM 3790 N N . ILE C 1 96 ? 43.058 113.278 46.469 1.00 11.66 95 ILE C N 1
ATOM 3791 C CA . ILE C 1 96 ? 42.696 112.615 45.227 1.00 15.64 95 ILE C CA 1
ATOM 3792 C C . ILE C 1 96 ? 41.200 112.360 45.325 1.00 14.55 95 ILE C C 1
ATOM 3793 O O . ILE C 1 96 ? 40.748 111.585 46.175 1.00 12.74 95 ILE C O 1
ATOM 3798 N N . VAL C 1 97 ? 40.429 113.047 44.490 1.00 14.15 96 VAL C N 1
ATOM 3799 C CA . VAL C 1 97 ? 38.984 112.860 44.467 1.00 13.59 96 VAL C CA 1
ATOM 3800 C C . VAL C 1 97 ? 38.652 112.207 43.136 1.00 17.46 96 VAL C C 1
ATOM 3801 O O . VAL C 1 97 ? 39.425 112.306 42.183 1.00 17.41 96 VAL C O 1
ATOM 3805 N N . GLY C 1 98 ? 37.507 111.541 43.061 1.00 14.77 97 GLY C N 1
ATOM 3806 C CA . GLY C 1 98 ? 37.169 110.854 41.833 1.00 15.12 97 GLY C CA 1
ATOM 3807 C C . GLY C 1 98 ? 37.880 109.512 41.879 1.00 16.87 97 GLY C C 1
ATOM 3808 O O . GLY C 1 98 ? 38.306 109.076 42.953 1.00 15.51 97 GLY C O 1
ATOM 3809 N N . ARG C 1 99 ? 38.036 108.859 40.732 1.00 13.91 98 ARG C N 1
ATOM 3810 C CA . ARG C 1 99 ? 38.689 107.550 40.705 1.00 16.88 98 ARG C CA 1
ATOM 3811 C C . ARG C 1 99 ? 40.156 107.535 41.141 1.00 16.22 98 ARG C C 1
ATOM 3812 O O . ARG C 1 99 ? 40.995 108.262 40.604 1.00 15.36 98 ARG C O 1
ATOM 3820 N N . PHE C 1 100 ? 40.448 106.691 42.127 1.00 15.55 99 PHE C N 1
ATOM 3821 C CA . PHE C 1 100 ? 41.801 106.520 42.653 1.00 15.13 99 PHE C CA 1
ATOM 3822 C C . PHE C 1 100 ? 42.441 105.455 41.760 1.00 15.28 99 PHE C C 1
ATOM 3823 O O . PHE C 1 100 ? 41.939 104.331 41.669 1.00 18.25 99 PHE C O 1
ATOM 3831 N N . ILE C 1 101 ? 43.538 105.808 41.099 1.00 15.26 100 ILE C N 1
ATOM 3832 C CA . ILE C 1 101 ? 44.231 104.885 40.201 1.00 15.47 100 ILE C CA 1
ATOM 3833 C C . ILE C 1 101 ? 45.042 103.829 40.952 1.00 16.97 100 ILE C C 1
ATOM 3834 O O . ILE C 1 101 ? 45.909 104.158 41.763 1.00 16.86 100 ILE C O 1
ATOM 3839 N N . PRO C 1 102 ? 44.762 102.541 40.696 1.00 17.68 101 PRO C N 1
ATOM 3840 C CA . PRO C 1 102 ? 45.516 101.487 41.381 1.00 18.85 101 PRO C CA 1
ATOM 3841 C C . PRO C 1 102 ? 47.006 101.683 41.108 1.00 21.86 101 PRO C C 1
ATOM 3842 O O . PRO C 1 102 ? 47.419 101.856 39.958 1.00 20.47 101 PRO C O 1
ATOM 3846 N N . GLY C 1 103 ? 47.805 101.681 42.171 1.00 19.61 102 GLY C N 1
ATOM 3847 C CA . GLY C 1 103 ? 49.235 101.870 42.021 1.00 19.84 102 GLY C CA 1
ATOM 3848 C C . GLY C 1 103 ? 49.708 103.237 42.488 1.00 19.81 102 GLY C C 1
ATOM 3849 O O . GLY C 1 103 ? 50.908 103.477 42.593 1.00 21.18 102 GLY C O 1
ATOM 3850 N N . THR C 1 104 ? 48.767 104.134 42.770 1.00 18.59 103 THR C N 1
ATOM 3851 C CA . THR C 1 104 ? 49.095 105.482 43.227 1.00 18.19 103 THR C CA 1
ATOM 3852 C C . THR C 1 104 ? 50.021 105.491 44.445 1.00 19.74 103 THR C C 1
ATOM 3853 O O . THR C 1 104 ? 50.853 106.389 44.596 1.00 17.63 103 THR C O 1
ATOM 3857 N N . LEU C 1 105 ? 49.884 104.492 45.311 1.00 18.01 104 LEU C N 1
ATOM 3858 C CA . LEU C 1 105 ? 50.716 104.429 46.509 1.00 20.42 104 LEU C CA 1
ATOM 3859 C C . LEU C 1 105 ? 51.746 103.301 46.478 1.00 22.58 104 LEU C C 1
ATOM 3860 O O . LEU C 1 105 ? 52.588 103.205 47.373 1.00 22.70 104 LEU C O 1
ATOM 3865 N N . THR C 1 106 ? 51.691 102.463 45.447 1.00 22.14 105 THR C N 1
ATOM 3866 C CA . THR C 1 106 ? 52.607 101.331 45.348 1.00 25.42 105 THR C CA 1
ATOM 3867 C C . THR C 1 106 ? 53.438 101.251 44.067 1.00 27.86 105 THR C C 1
ATOM 3868 O O . THR C 1 106 ? 54.387 100.470 43.996 1.00 27.79 105 THR C O 1
ATOM 3872 N N . ASN C 1 107 ? 53.089 102.049 43.063 1.00 27.34 106 ASN C N 1
ATOM 3873 C CA . ASN C 1 107 ? 53.805 102.032 41.786 1.00 28.11 106 ASN C CA 1
ATOM 3874 C C . ASN C 1 107 ? 54.482 103.374 41.506 1.00 29.94 106 ASN C C 1
ATOM 3875 O O . ASN C 1 107 ? 53.855 104.295 40.985 1.00 31.75 106 ASN C O 1
ATOM 3880 N N . PRO C 1 108 ? 55.779 103.493 41.834 1.00 31.04 107 PRO C N 1
ATOM 3881 C CA . PRO C 1 108 ? 56.566 104.715 41.635 1.00 34.01 107 PRO C CA 1
ATOM 3882 C C . PRO C 1 108 ? 56.646 105.247 40.204 1.00 35.21 107 PRO C C 1
ATOM 3883 O O . PRO C 1 108 ? 57.024 106.399 39.997 1.00 37.62 107 PRO C O 1
ATOM 3887 N N . MET C 1 109 ? 56.299 104.425 39.218 1.00 35.55 108 MET C N 1
ATOM 3888 C CA . MET C 1 109 ? 56.381 104.873 37.833 1.00 36.94 108 MET C CA 1
ATOM 3889 C C . MET C 1 109 ? 55.139 105.616 37.351 1.00 34.81 108 MET C C 1
ATOM 3890 O O . MET C 1 109 ? 55.105 106.105 36.222 1.00 32.36 108 MET C O 1
ATOM 3895 N N . LEU C 1 110 ? 54.119 105.706 38.199 1.00 31.59 109 LEU C N 1
ATOM 3896 C CA . LEU C 1 110 ? 52.910 106.426 37.818 1.00 28.83 109 LEU C CA 1
ATOM 3897 C C . LEU C 1 110 ? 53.119 107.896 38.125 1.00 26.83 109 LEU C C 1
ATOM 3898 O O . LEU C 1 110 ? 53.682 108.244 39.163 1.00 26.40 109 LEU C O 1
ATOM 3903 N N . SER C 1 111 ? 52.678 108.765 37.224 1.00 24.79 110 SER C N 1
ATOM 3904 C CA . SER C 1 111 ? 52.831 110.188 37.460 1.00 25.71 110 SER C CA 1
ATOM 3905 C C . SER C 1 111 ? 52.058 110.553 38.725 1.00 23.19 110 SER C C 1
ATOM 3906 O O . SER C 1 111 ? 52.411 111.499 39.423 1.00 24.62 110 SER C O 1
ATOM 3909 N N . GLU C 1 112 ? 51.010 109.787 39.022 1.00 21.80 111 GLU C N 1
ATOM 3910 C CA . GLU C 1 112 ? 50.183 110.039 40.199 1.00 23.57 111 GLU C CA 1
ATOM 3911 C C . GLU C 1 112 ? 50.764 109.497 41.504 1.00 22.76 111 GLU C C 1
ATOM 3912 O O . GLU C 1 112 ? 50.218 109.741 42.576 1.00 21.35 111 GLU C O 1
ATOM 3918 N N . TYR C 1 113 ? 51.872 108.771 41.418 1.00 23.34 112 TYR C N 1
ATOM 3919 C CA . TYR C 1 113 ? 52.493 108.198 42.608 1.00 24.31 112 TYR C CA 1
ATOM 3920 C C . TYR C 1 113 ? 52.864 109.233 43.673 1.00 24.65 112 TYR C C 1
ATOM 3921 O O . TYR C 1 113 ? 53.408 110.297 43.368 1.00 22.84 112 TYR C O 1
ATOM 3930 N N . ARG C 1 114 ? 52.548 108.927 44.926 1.00 24.53 113 ARG C N 1
ATOM 3931 C CA . ARG C 1 114 ? 52.914 109.812 46.026 1.00 25.09 113 ARG C CA 1
ATOM 3932 C C . ARG C 1 114 ? 53.314 109.001 47.250 1.00 21.17 113 ARG C C 1
ATOM 3933 O O . ARG C 1 114 ? 53.005 107.814 47.356 1.00 18.65 113 ARG C O 1
ATOM 3941 N N . GLU C 1 115 ? 54.022 109.655 48.160 1.00 20.59 114 GLU C N 1
ATOM 3942 C CA . GLU C 1 115 ? 54.492 109.013 49.374 1.00 19.10 114 GLU C CA 1
ATOM 3943 C C . GLU C 1 115 ? 54.004 109.763 50.602 1.00 18.57 114 GLU C C 1
ATOM 3944 O O . GLU C 1 115 ? 54.783 110.433 51.285 1.00 20.14 114 GLU C O 1
ATOM 3950 N N . PRO C 1 116 ? 52.693 109.682 50.890 1.00 15.85 115 PRO C N 1
ATOM 3951 C CA . PRO C 1 116 ? 52.168 110.381 52.066 1.00 15.80 115 PRO C CA 1
ATOM 3952 C C . PRO C 1 116 ? 52.569 109.632 53.334 1.00 15.53 115 PRO C C 1
ATOM 3953 O O . PRO C 1 116 ? 52.974 108.476 53.267 1.00 16.11 115 PRO C O 1
ATOM 3957 N N . GLU C 1 117 ? 52.477 110.295 54.482 1.00 16.64 116 GLU C N 1
ATOM 3958 C CA . GLU C 1 117 ? 52.813 109.648 55.750 1.00 18.31 116 GLU C CA 1
ATOM 3959 C C . GLU C 1 117 ? 51.531 109.193 56.446 1.00 16.77 116 GLU C C 1
ATOM 3960 O O . GLU C 1 117 ? 51.567 108.381 57.368 1.00 15.83 116 GLU C O 1
ATOM 3969 N N . VAL C 1 118 ? 50.399 109.722 55.992 1.00 15.22 117 VAL C N 1
ATOM 3970 C CA . VAL C 1 118 ? 49.097 109.352 56.541 1.00 13.14 117 VAL C CA 1
ATOM 3971 C C . VAL C 1 118 ? 48.034 109.555 55.465 1.00 16.48 117 VAL C C 1
ATOM 3972 O O . VAL C 1 118 ? 48.093 110.516 54.694 1.00 15.98 117 VAL C O 1
ATOM 3976 N N . VAL C 1 119 ? 47.083 108.627 55.401 1.00 15.20 118 VAL C N 1
ATOM 3977 C CA . VAL C 1 119 ? 45.999 108.684 54.422 1.00 14.06 118 VAL C CA 1
ATOM 3978 C C . VAL C 1 119 ? 44.664 108.796 55.153 1.00 16.43 118 VAL C C 1
ATOM 3979 O O . VAL C 1 119 ? 44.423 108.084 56.133 1.00 17.00 118 VAL C O 1
ATOM 3983 N N . PHE C 1 120 ? 43.803 109.692 54.677 1.00 11.37 119 PHE C N 1
ATOM 3984 C CA . PHE C 1 120 ? 42.488 109.920 55.280 1.00 14.36 119 PHE C CA 1
ATOM 3985 C C . PHE C 1 120 ? 41.413 109.725 54.210 1.00 15.75 119 PHE C C 1
ATOM 3986 O O . PHE C 1 120 ? 41.224 110.583 53.346 1.00 12.97 119 PHE C O 1
ATOM 3994 N N . VAL C 1 121 ? 40.719 108.588 54.262 1.00 13.75 120 VAL C N 1
ATOM 3995 C CA . VAL C 1 121 ? 39.682 108.302 53.275 1.00 13.46 120 VAL C CA 1
ATOM 3996 C C . VAL C 1 121 ? 38.289 108.668 53.769 1.00 15.01 120 VAL C C 1
ATOM 3997 O O . VAL C 1 121 ? 38.040 108.765 54.973 1.00 14.12 120 VAL C O 1
ATOM 4001 N N . ASN C 1 122 ? 37.380 108.871 52.821 1.00 11.46 121 ASN C N 1
ATOM 4002 C CA . ASN C 1 122 ? 36.004 109.222 53.137 1.00 13.70 121 ASN C CA 1
ATOM 4003 C C . ASN C 1 122 ? 35.155 107.995 53.486 1.00 15.99 121 ASN C C 1
ATOM 4004 O O . ASN C 1 122 ? 34.231 108.081 54.296 1.00 12.93 121 ASN C O 1
ATOM 4009 N N . ASP C 1 123 ? 35.484 106.854 52.889 1.00 15.25 122 ASP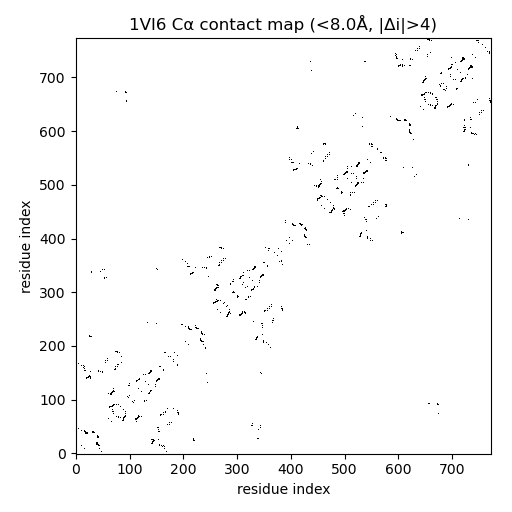 C N 1
ATOM 4010 C CA . ASP C 1 123 ? 34.710 105.631 53.106 1.00 16.01 122 ASP C CA 1
ATOM 4011 C C . ASP C 1 123 ? 35.574 104.426 52.728 1.00 17.60 122 ASP C C 1
ATOM 4012 O O . ASP C 1 123 ? 35.973 104.270 51.571 1.00 18.12 122 ASP C O 1
ATOM 4017 N N . PRO C 1 124 ? 35.871 103.553 53.705 1.00 17.19 123 PRO C N 1
ATOM 4018 C CA . PRO C 1 124 ? 36.699 102.361 53.486 1.00 18.41 123 PRO C CA 1
ATOM 4019 C C . PRO C 1 124 ? 36.152 101.356 52.479 1.00 20.47 123 PRO C C 1
ATOM 4020 O O . PRO C 1 124 ? 36.888 100.501 51.992 1.00 22.35 123 PRO C O 1
ATOM 4024 N N . ALA C 1 125 ? 34.863 101.450 52.174 1.00 20.99 124 ALA C N 1
ATOM 4025 C CA . ALA C 1 125 ? 34.261 100.541 51.202 1.00 21.47 124 ALA C CA 1
ATOM 4026 C C . ALA C 1 125 ? 34.466 101.145 49.815 1.00 21.21 124 ALA C C 1
ATOM 4027 O O . ALA C 1 125 ? 34.947 100.477 48.902 1.00 25.05 124 ALA C O 1
ATOM 4029 N N . ILE C 1 126 ? 34.118 102.421 49.680 1.00 19.58 125 ILE C N 1
ATOM 4030 C CA . ILE C 1 126 ? 34.253 103.143 48.419 1.00 18.74 125 ILE C CA 1
ATOM 4031 C C . ILE C 1 126 ? 35.724 103.365 48.058 1.00 17.72 125 ILE C C 1
ATOM 4032 O O . ILE C 1 126 ? 36.139 103.148 46.919 1.00 17.10 125 ILE C O 1
ATOM 4037 N N . ASP C 1 127 ? 36.509 103.806 49.033 1.00 15.58 126 ASP C N 1
ATOM 4038 C CA . ASP C 1 127 ? 37.925 104.072 48.810 1.00 16.55 126 ASP C CA 1
ATOM 4039 C C . ASP C 1 127 ? 38.784 102.901 49.264 1.00 17.79 126 ASP C C 1
ATOM 4040 O O . ASP C 1 127 ? 39.867 103.089 49.827 1.00 14.80 126 ASP C O 1
ATOM 4045 N N . LYS C 1 128 ? 38.309 101.687 49.002 1.00 16.83 127 LYS C N 1
ATOM 4046 C CA . LYS C 1 128 ? 39.045 100.501 49.422 1.00 18.00 127 LYS C CA 1
ATOM 4047 C C . LYS C 1 128 ? 40.418 100.343 48.768 1.00 17.65 127 LYS C C 1
ATOM 4048 O O . LYS C 1 128 ? 41.355 99.866 49.407 1.00 18.55 127 LYS C O 1
ATOM 4054 N N . GLN C 1 129 ? 40.557 100.748 47.508 1.00 15.97 128 GLN C N 1
ATOM 4055 C CA . GLN C 1 129 ? 41.853 100.630 46.842 1.00 17.46 128 GLN C CA 1
ATOM 4056 C C . GLN C 1 129 ? 42.909 101.430 47.614 1.00 18.03 128 GLN C C 1
ATOM 4057 O O . GLN C 1 129 ? 44.015 100.944 47.861 1.00 19.03 128 GLN C O 1
ATOM 4063 N N . ALA C 1 130 ? 42.567 102.658 47.994 1.00 16.35 129 ALA C N 1
ATOM 4064 C CA . ALA C 1 130 ? 43.493 103.504 48.743 1.00 16.15 129 ALA C CA 1
ATOM 4065 C C . ALA C 1 130 ? 43.808 102.887 50.108 1.00 16.55 129 ALA C C 1
ATOM 4066 O O . ALA C 1 130 ? 44.967 102.844 50.531 1.00 13.53 129 ALA C O 1
ATOM 4068 N N . VAL C 1 131 ? 42.773 102.413 50.796 1.00 17.56 130 VAL C N 1
ATOM 4069 C CA . VAL C 1 131 ? 42.957 101.800 52.112 1.00 18.35 130 VAL C CA 1
ATOM 4070 C C . VAL C 1 131 ? 43.907 100.604 52.042 1.00 18.87 130 VAL C C 1
ATOM 4071 O O . VAL C 1 131 ? 44.832 100.491 52.848 1.00 20.42 130 VAL C O 1
ATOM 4075 N N . SER C 1 132 ? 43.687 99.721 51.073 1.00 20.01 131 SER C N 1
ATOM 4076 C CA . SER C 1 132 ? 44.525 98.533 50.918 1.00 19.13 131 SER C CA 1
ATOM 4077 C C . SER C 1 132 ? 45.975 98.869 50.568 1.00 20.88 131 SER C C 1
ATOM 4078 O O . SER C 1 132 ? 46.911 98.287 51.128 1.00 19.07 131 SER C O 1
ATOM 4081 N N . GLU C 1 133 ? 46.166 99.801 49.639 1.00 17.50 132 GLU C N 1
ATOM 4082 C CA . GLU C 1 133 ? 47.510 100.191 49.239 1.00 18.03 132 GLU C CA 1
ATOM 4083 C C . GLU C 1 133 ? 48.267 100.870 50.380 1.00 16.75 132 GLU C C 1
ATOM 4084 O O . GLU C 1 133 ? 49.443 100.575 50.616 1.00 18.67 132 GLU C O 1
ATOM 4090 N N . ALA C 1 134 ? 47.597 101.768 51.097 1.00 14.66 133 ALA C N 1
ATOM 4091 C CA . ALA C 1 134 ? 48.235 102.458 52.211 1.00 16.42 133 ALA C CA 1
ATOM 4092 C C . ALA C 1 134 ? 48.664 101.433 53.258 1.00 20.12 133 ALA C C 1
ATOM 4093 O O . ALA C 1 134 ? 49.778 101.487 53.781 1.00 20.10 133 ALA C O 1
ATOM 4095 N N . THR C 1 135 ? 47.770 100.498 53.561 1.00 20.77 134 THR C N 1
ATOM 4096 C CA . THR C 1 135 ? 48.065 99.472 54.552 1.00 21.63 134 THR C CA 1
ATOM 4097 C C . THR C 1 135 ? 49.214 98.583 54.096 1.00 21.17 134 THR C C 1
ATOM 4098 O O . THR C 1 135 ? 50.053 98.191 54.898 1.00 20.89 134 THR C O 1
ATOM 4102 N N . ALA C 1 136 ? 49.262 98.279 52.803 1.00 21.71 135 ALA C N 1
ATOM 4103 C CA . ALA C 1 136 ? 50.327 97.444 52.261 1.00 24.39 135 ALA C CA 1
ATOM 4104 C C . ALA C 1 136 ? 51.696 98.120 52.384 1.00 25.05 135 ALA C C 1
ATOM 4105 O O . ALA C 1 136 ? 52.706 97.446 52.578 1.00 24.11 135 ALA C O 1
ATOM 4107 N N . VAL C 1 137 ? 51.728 99.448 52.271 1.00 22.94 136 VAL C N 1
ATOM 4108 C CA . VAL C 1 137 ? 52.982 100.194 52.371 1.00 23.86 136 VAL C CA 1
ATOM 4109 C C . VAL C 1 137 ? 53.282 100.666 53.794 1.00 22.45 136 VAL C C 1
ATOM 4110 O O . VAL C 1 137 ? 54.293 101.324 54.030 1.00 22.58 136 VAL C O 1
ATOM 4116 N N . GLY C 1 138 ? 52.399 100.341 54.735 1.00 20.98 137 GLY C N 1
ATOM 4117 C CA . GLY C 1 138 ? 52.618 100.725 56.121 1.00 20.41 137 GLY C CA 1
ATOM 4118 C C . GLY C 1 138 ? 52.216 102.140 56.496 1.00 22.45 137 GLY C C 1
ATOM 4119 O O . GLY C 1 138 ? 52.697 102.685 57.490 1.00 20.91 137 GLY C O 1
ATOM 4120 N N . ILE C 1 139 ? 51.336 102.741 55.704 1.00 19.73 138 ILE C N 1
ATOM 4121 C CA . ILE C 1 139 ? 50.878 104.095 55.974 1.00 19.73 138 ILE C CA 1
ATOM 4122 C C . ILE C 1 139 ? 49.597 104.050 56.802 1.00 16.98 138 ILE C C 1
ATOM 4123 O O . ILE C 1 139 ? 48.630 103.394 56.419 1.00 18.04 138 ILE C O 1
ATOM 4128 N N . PRO C 1 140 ? 49.573 104.746 57.949 1.00 17.73 139 PRO C N 1
ATOM 4129 C CA . PRO C 1 140 ? 48.369 104.746 58.785 1.00 18.75 139 PRO C CA 1
ATOM 4130 C C . PRO C 1 140 ? 47.164 105.304 58.035 1.00 19.00 139 PRO C C 1
ATOM 4131 O O . PRO C 1 140 ? 47.287 106.252 57.258 1.00 16.60 139 PRO C O 1
ATOM 4135 N N . VAL C 1 141 ? 46.001 104.714 58.288 1.00 15.86 140 VAL C N 1
ATOM 4136 C CA . VAL C 1 141 ? 44.770 105.122 57.628 1.00 15.61 140 VAL C CA 1
ATOM 4137 C C . VAL C 1 141 ? 43.715 105.660 58.586 1.00 16.04 140 VAL C C 1
ATOM 4138 O O . VAL C 1 141 ? 43.350 104.995 59.555 1.00 16.34 140 VAL C O 1
ATOM 4142 N N . VAL C 1 142 ? 43.243 106.872 58.308 1.00 14.66 141 VAL C N 1
ATOM 4143 C CA . VAL C 1 142 ? 42.181 107.497 59.089 1.00 13.36 141 VAL C CA 1
ATOM 4144 C C . VAL C 1 142 ? 40.972 107.379 58.164 1.00 18.44 141 VAL C C 1
ATOM 4145 O O . VAL C 1 142 ? 41.122 107.453 56.944 1.00 16.74 141 VAL C O 1
ATOM 4149 N N . ALA C 1 143 ? 39.780 107.188 58.718 1.00 15.29 142 ALA C N 1
ATOM 4150 C CA . ALA C 1 143 ? 38.611 107.067 57.861 1.00 16.19 142 ALA C CA 1
ATOM 4151 C C . ALA C 1 143 ? 37.307 107.437 58.533 1.00 15.23 142 ALA C C 1
ATOM 4152 O O . ALA C 1 143 ? 37.150 107.269 59.744 1.00 16.55 142 ALA C O 1
ATOM 4154 N N . LEU C 1 144 ? 36.378 107.957 57.736 1.00 14.06 143 LEU C N 1
ATOM 4155 C CA . LEU C 1 144 ? 35.048 108.277 58.230 1.00 15.12 143 LEU C CA 1
ATOM 4156 C C . LEU C 1 144 ? 34.320 106.949 58.042 1.00 16.21 143 LEU C C 1
ATOM 4157 O O . LEU C 1 144 ? 34.317 106.389 56.941 1.00 17.68 143 LEU C O 1
ATOM 4162 N N . CYS C 1 145 ? 33.721 106.441 59.112 1.00 18.37 144 CYS C N 1
ATOM 4163 C CA . CYS C 1 145 ? 33.019 105.165 59.054 1.00 18.07 144 CYS C CA 1
ATOM 4164 C C . CYS C 1 145 ? 31.563 105.293 59.490 1.00 18.55 144 CYS C C 1
ATOM 4165 O O . CYS C 1 145 ? 31.271 105.824 60.565 1.00 14.45 144 CYS C O 1
ATOM 4168 N N . ASP C 1 146 ? 30.658 104.814 58.635 1.00 17.52 145 ASP C N 1
ATOM 4169 C CA . ASP C 1 146 ? 29.223 104.847 58.902 1.00 17.80 145 ASP C CA 1
ATOM 4170 C C . ASP C 1 146 ? 28.869 103.496 59.525 1.00 15.82 145 ASP C C 1
ATOM 4171 O O . ASP C 1 146 ? 29.713 102.603 59.591 1.00 14.21 145 ASP C O 1
ATOM 4176 N N . SER C 1 147 ? 27.625 103.335 59.969 1.00 16.71 146 SER C N 1
ATOM 4177 C CA . SER C 1 147 ? 27.208 102.084 60.604 1.00 19.47 146 SER C CA 1
ATOM 4178 C C . SER C 1 147 ? 27.440 100.832 59.755 1.00 19.50 146 SER C C 1
ATOM 4179 O O . SER C 1 147 ? 27.662 99.746 60.293 1.00 19.89 146 SER C O 1
ATOM 4182 N N . ASN C 1 148 ? 27.403 100.981 58.432 1.00 19.50 147 ASN C N 1
ATOM 4183 C CA . ASN C 1 148 ? 27.599 99.846 57.531 1.00 18.21 147 ASN C CA 1
ATOM 4184 C C . ASN C 1 148 ? 29.063 99.522 57.257 1.00 19.94 147 ASN C C 1
ATOM 4185 O O . ASN C 1 148 ? 29.373 98.480 56.677 1.00 18.45 147 ASN C O 1
ATOM 4190 N N . ASN C 1 149 ? 29.967 100.408 57.666 1.00 17.87 148 ASN C N 1
ATOM 4191 C CA . ASN C 1 149 ? 31.389 100.189 57.416 1.00 17.37 148 ASN C CA 1
ATOM 4192 C C . ASN C 1 149 ? 32.091 99.265 58.407 1.00 20.93 148 ASN C C 1
ATOM 4193 O O . ASN C 1 149 ? 31.730 99.180 59.581 1.00 19.53 148 ASN C O 1
ATOM 4198 N N . SER C 1 150 ? 33.105 98.569 57.912 1.00 21.66 149 SER C N 1
ATOM 4199 C CA . SER C 1 150 ? 33.893 97.664 58.730 1.00 25.74 149 SER C CA 1
ATOM 4200 C C . SER C 1 150 ? 35.178 97.356 57.986 1.00 27.07 149 SER C C 1
ATOM 4201 O O . SER C 1 150 ? 35.147 96.837 56.868 1.00 25.58 149 SER C O 1
ATOM 4204 N N . SER C 1 151 ? 36.309 97.691 58.597 1.00 24.00 150 SER C N 1
ATOM 4205 C CA . SER C 1 151 ? 37.597 97.436 57.966 1.00 23.71 150 SER C CA 1
ATOM 4206 C C . SER C 1 151 ? 38.719 97.242 58.975 1.00 24.66 150 SER C C 1
ATOM 4207 O O . SER C 1 151 ? 38.920 98.072 59.863 1.00 25.53 150 SER C O 1
ATOM 4210 N N . ALA C 1 152 ? 39.449 96.142 58.826 1.00 25.19 151 ALA C N 1
ATOM 4211 C CA . ALA C 1 152 ? 40.565 95.844 59.713 1.00 28.60 151 ALA C CA 1
ATOM 4212 C C . ALA C 1 152 ? 41.795 96.617 59.254 1.00 28.42 151 ALA C C 1
ATOM 4213 O O . ALA C 1 152 ? 42.854 96.543 59.879 1.00 31.84 151 ALA C O 1
ATOM 4215 N N . ASP C 1 153 ? 41.650 97.358 58.158 1.00 27.09 152 ASP C N 1
ATOM 4216 C CA . ASP C 1 153 ? 42.753 98.144 57.613 1.00 22.20 152 ASP C CA 1
ATOM 4217 C C . ASP C 1 153 ? 42.677 99.613 58.022 1.00 20.77 152 ASP C C 1
ATOM 4218 O O . ASP C 1 153 ? 43.596 100.386 57.743 1.00 24.43 152 ASP C O 1
ATOM 4223 N N . VAL C 1 154 ? 41.579 99.999 58.667 1.00 17.01 153 VAL C N 1
ATOM 4224 C CA . VAL C 1 154 ? 41.420 101.373 59.127 1.00 17.67 153 VAL C CA 1
ATOM 4225 C C . VAL C 1 154 ? 42.056 101.470 60.510 1.00 20.54 153 VAL C C 1
ATOM 4226 O O . VAL C 1 154 ? 41.675 100.740 61.431 1.00 18.99 153 VAL C O 1
ATOM 4230 N N . ASP C 1 155 ? 43.023 102.371 60.652 1.00 18.91 154 ASP C N 1
ATOM 4231 C CA . ASP C 1 155 ? 43.724 102.540 61.918 1.00 21.41 154 ASP C CA 1
ATOM 4232 C C . ASP C 1 155 ? 43.065 103.521 62.873 1.00 19.60 154 ASP C C 1
ATOM 4233 O O . ASP C 1 155 ? 43.051 103.304 64.089 1.00 18.64 154 ASP C O 1
ATOM 4238 N N . LEU C 1 156 ? 42.518 104.603 62.333 1.00 17.06 155 LEU C N 1
ATOM 4239 C CA . LEU C 1 156 ? 41.845 105.592 63.161 1.00 15.26 155 LEU C CA 1
ATOM 4240 C C . LEU C 1 156 ? 40.450 105.815 62.598 1.00 17.75 155 LEU C C 1
ATOM 4241 O O . LEU C 1 156 ? 40.294 106.258 61.462 1.00 13.48 155 LEU C O 1
ATOM 4246 N N . VAL C 1 157 ? 39.439 105.516 63.407 1.00 17.91 156 VAL C N 1
ATOM 4247 C CA . VAL C 1 157 ? 38.049 105.649 62.986 1.00 18.11 156 VAL C CA 1
ATOM 4248 C C . VAL C 1 157 ? 37.344 106.914 63.472 1.00 17.56 156 VAL C C 1
ATOM 4249 O O . VAL C 1 157 ? 37.511 107.334 64.615 1.00 19.04 156 VAL C O 1
ATOM 4253 N N . ILE C 1 158 ? 36.561 107.517 62.581 1.00 14.88 157 ILE C N 1
ATOM 4254 C CA . ILE C 1 158 ? 35.758 108.687 62.903 1.00 13.90 157 ILE C CA 1
ATOM 4255 C C . ILE C 1 158 ? 34.332 108.232 62.565 1.00 17.70 157 ILE C C 1
ATOM 4256 O O . ILE C 1 158 ? 33.935 108.222 61.399 1.00 16.77 157 ILE C O 1
ATOM 4261 N N . PRO C 1 159 ? 33.553 107.830 63.588 1.00 18.35 158 PRO C N 1
ATOM 4262 C CA . PRO C 1 159 ? 32.171 107.352 63.442 1.00 19.20 158 PRO C CA 1
ATOM 4263 C C . PRO C 1 159 ? 31.172 108.432 63.068 1.00 16.66 158 PRO C C 1
ATOM 4264 O O . PRO C 1 159 ? 30.813 109.264 63.894 1.00 19.35 158 PRO C O 1
ATOM 4268 N N . THR C 1 160 ? 30.696 108.399 61.827 1.00 16.85 159 THR C N 1
ATOM 4269 C CA . THR C 1 160 ? 29.759 109.415 61.364 1.00 14.31 159 THR C CA 1
ATOM 4270 C C . THR C 1 160 ? 29.058 109.028 60.067 1.00 15.25 159 THR C C 1
ATOM 4271 O O . THR C 1 160 ? 29.498 108.138 59.347 1.00 13.71 159 THR C O 1
ATOM 4275 N N . ASN C 1 161 ? 27.960 109.712 59.783 1.00 18.88 160 ASN C N 1
ATOM 4276 C CA . ASN C 1 161 ? 27.234 109.505 58.537 1.00 19.57 160 ASN C CA 1
ATOM 4277 C C . ASN C 1 161 ? 28.208 110.042 57.486 1.00 19.26 160 ASN C C 1
ATOM 4278 O O . ASN C 1 161 ? 28.470 111.244 57.453 1.00 20.71 160 ASN C O 1
ATOM 4283 N N . ASN C 1 162 ? 28.760 109.166 56.649 1.00 18.58 161 ASN C N 1
ATOM 4284 C CA . ASN C 1 162 ? 29.714 109.609 55.631 1.00 18.68 161 ASN C CA 1
ATOM 4285 C C . ASN C 1 162 ? 29.101 109.689 54.240 1.00 19.98 161 ASN C C 1
ATOM 4286 O O . ASN C 1 162 ? 29.818 109.676 53.241 1.00 17.94 161 ASN C O 1
ATOM 4291 N N . LYS C 1 163 ? 27.776 109.794 54.181 1.00 18.47 162 LYS C N 1
ATOM 4292 C CA . LYS C 1 163 ? 27.075 109.850 52.904 1.00 20.77 162 LYS C CA 1
ATOM 4293 C C . LYS C 1 163 ? 26.312 111.156 52.712 1.00 22.78 162 LYS C C 1
ATOM 4294 O O . LYS C 1 163 ? 26.208 111.660 51.593 1.00 20.76 162 LYS C O 1
ATOM 4300 N N . GLY C 1 164 ? 25.790 111.702 53.808 1.00 21.35 163 GLY C N 1
ATOM 4301 C CA . GLY C 1 164 ? 25.033 112.941 53.742 1.00 20.73 163 GLY C CA 1
ATOM 4302 C C . GLY C 1 164 ? 25.860 114.152 53.357 1.00 22.22 163 GLY C C 1
ATOM 4303 O O . GLY C 1 164 ? 26.966 114.354 53.858 1.00 22.01 163 GLY C O 1
ATOM 4304 N N . ARG C 1 165 ? 25.306 114.969 52.469 1.00 22.11 164 ARG C N 1
ATOM 4305 C CA . ARG C 1 165 ? 25.973 116.169 51.979 1.00 23.69 164 ARG C CA 1
ATOM 4306 C C . ARG C 1 165 ? 26.356 117.135 53.102 1.00 23.43 164 ARG C C 1
ATOM 4307 O O . ARG C 1 165 ? 27.506 117.578 53.197 1.00 20.71 164 ARG C O 1
ATOM 4315 N N . ARG C 1 166 ? 25.389 117.451 53.957 1.00 20.39 165 ARG C N 1
ATOM 4316 C CA . ARG C 1 166 ? 25.617 118.372 55.062 1.00 21.57 165 ARG C CA 1
ATOM 4317 C C . ARG C 1 166 ? 26.472 117.723 56.147 1.00 19.95 165 ARG C C 1
ATOM 4318 O O . ARG C 1 166 ? 27.268 118.395 56.807 1.00 20.46 165 ARG C O 1
ATOM 4326 N N . ALA C 1 167 ? 26.304 116.416 56.329 1.00 16.99 166 ALA C N 1
ATOM 4327 C CA . ALA C 1 167 ? 27.065 115.677 57.334 1.00 17.05 166 ALA C CA 1
ATOM 4328 C C . ALA C 1 167 ? 28.550 115.699 56.989 1.00 18.84 166 ALA C C 1
ATOM 4329 O O . ALA C 1 167 ? 29.398 115.888 57.866 1.00 16.50 166 ALA C O 1
ATOM 4331 N N . LEU C 1 168 ? 28.865 115.499 55.711 1.00 14.68 167 LEU C N 1
ATOM 4332 C CA . LEU C 1 168 ? 30.258 115.514 55.269 1.00 14.95 167 LEU C CA 1
ATOM 4333 C C . LEU C 1 168 ? 30.830 116.920 55.403 1.00 17.24 167 LEU C C 1
ATOM 4334 O O . LEU C 1 168 ? 31.989 117.098 55.787 1.00 17.10 167 LEU C O 1
ATOM 4339 N N . ALA C 1 169 ? 30.009 117.919 55.098 1.00 16.83 168 ALA C N 1
ATOM 4340 C CA . ALA C 1 169 ? 30.447 119.304 55.180 1.00 17.14 168 ALA C CA 1
ATOM 4341 C C . ALA C 1 169 ? 30.859 119.689 56.598 1.00 18.21 168 ALA C C 1
ATOM 4342 O O . ALA C 1 169 ? 31.947 120.225 56.806 1.00 14.72 168 ALA C O 1
ATOM 4344 N N . ILE C 1 170 ? 30.010 119.404 57.580 1.00 17.26 169 ILE C N 1
ATOM 4345 C CA . ILE C 1 170 ? 30.342 119.781 58.947 1.00 17.61 169 ILE C CA 1
ATOM 4346 C C . ILE C 1 170 ? 31.510 118.997 59.544 1.00 17.69 169 ILE C C 1
ATOM 4347 O O . ILE C 1 170 ? 32.289 119.550 60.322 1.00 19.01 169 ILE C O 1
ATOM 4352 N N . VAL C 1 171 ? 31.653 117.725 59.180 1.00 15.47 170 VAL C N 1
ATOM 4353 C CA . VAL C 1 171 ? 32.745 116.927 59.729 1.00 17.15 170 VAL C CA 1
ATOM 4354 C C . VAL C 1 171 ? 34.106 117.371 59.187 1.00 18.74 170 VAL C C 1
ATOM 4355 O O . VAL C 1 171 ? 35.050 117.548 59.956 1.00 15.49 170 VAL C O 1
ATOM 4359 N N . TYR C 1 172 ? 34.212 117.556 57.873 1.00 17.04 171 TYR C N 1
ATOM 4360 C CA . TYR C 1 172 ? 35.478 117.999 57.287 1.00 16.85 171 TYR C CA 1
ATOM 4361 C C . TYR C 1 172 ? 35.764 119.428 57.744 1.00 16.69 171 TYR C C 1
ATOM 4362 O O . TYR C 1 172 ? 36.915 119.790 58.000 1.00 15.85 171 TYR C O 1
ATOM 4371 N N . TRP C 1 173 ? 34.708 120.230 57.848 1.00 15.85 172 TRP C N 1
ATOM 4372 C CA . TRP C 1 173 ? 34.824 121.616 58.296 1.00 19.26 172 TRP C CA 1
ATOM 4373 C C . TRP C 1 173 ? 35.376 121.657 59.723 1.00 18.73 172 TRP C C 1
ATOM 4374 O O . TRP C 1 173 ? 36.296 122.420 60.020 1.00 19.70 172 TRP C O 1
ATOM 4385 N N . LEU C 1 174 ? 34.812 120.834 60.603 1.00 18.36 173 LEU C N 1
ATOM 4386 C CA . LEU C 1 174 ? 35.260 120.781 61.995 1.00 18.04 173 LEU C CA 1
ATOM 4387 C C . LEU C 1 174 ? 36.703 120.310 62.112 1.00 19.31 173 LEU C C 1
ATOM 4388 O O . LEU C 1 174 ? 37.484 120.870 62.884 1.00 17.87 173 LEU C O 1
ATOM 4393 N N . LEU C 1 175 ? 37.055 119.272 61.359 1.00 15.85 174 LEU C N 1
ATOM 4394 C CA . LEU C 1 175 ? 38.421 118.761 61.387 1.00 15.57 174 LEU C CA 1
ATOM 4395 C C . LEU C 1 175 ? 39.399 119.861 60.970 1.00 15.36 174 LEU C C 1
ATOM 4396 O O . LEU C 1 175 ? 40.397 120.098 61.647 1.00 16.28 174 LEU C O 1
ATOM 4401 N N . ALA C 1 176 ? 39.107 120.535 59.860 1.00 14.79 175 ALA C N 1
ATOM 4402 C CA . ALA C 1 176 ? 39.967 121.614 59.376 1.00 17.90 175 ALA C CA 1
ATOM 4403 C C . ALA C 1 176 ? 40.046 122.756 60.392 1.00 19.53 175 ALA C C 1
ATOM 4404 O O . ALA C 1 176 ? 41.121 123.324 60.627 1.00 18.39 175 ALA C O 1
ATOM 4406 N N . ARG C 1 177 ? 38.907 123.095 60.988 1.00 17.12 176 ARG C N 1
ATOM 4407 C CA . ARG C 1 177 ? 38.857 124.162 61.984 1.00 20.74 176 ARG C CA 1
ATOM 4408 C C . ARG C 1 177 ? 39.751 123.843 63.182 1.00 20.55 176 ARG C C 1
ATOM 4409 O O . ARG C 1 177 ? 40.522 124.689 63.636 1.00 22.53 176 ARG C O 1
ATOM 4417 N N . GLU C 1 178 ? 39.640 122.623 63.695 1.00 20.43 177 GLU C N 1
ATOM 4418 C CA . GLU C 1 178 ? 40.431 122.214 64.851 1.00 22.05 177 GLU C CA 1
ATOM 4419 C C . GLU C 1 178 ? 41.919 122.118 64.547 1.00 23.13 177 GLU C C 1
ATOM 4420 O O . GLU C 1 178 ? 42.757 122.430 65.398 1.00 22.96 177 GLU C O 1
ATOM 4426 N N . ILE C 1 179 ? 42.251 121.683 63.338 1.00 21.43 178 ILE C N 1
ATOM 4427 C CA . ILE C 1 179 ? 43.648 121.581 62.941 1.00 20.74 178 ILE C CA 1
ATOM 4428 C C . ILE C 1 179 ? 44.206 123.003 62.828 1.00 22.89 178 ILE C C 1
ATOM 4429 O O . ILE C 1 179 ? 45.318 123.285 63.291 1.00 22.09 178 ILE C O 1
ATOM 4434 N N . ALA C 1 180 ? 43.424 123.900 62.234 1.00 19.86 179 ALA C N 1
ATOM 4435 C CA . ALA C 1 180 ? 43.836 125.292 62.092 1.00 23.47 179 ALA C CA 1
ATOM 4436 C C . ALA C 1 180 ? 44.028 125.901 63.483 1.00 24.89 179 ALA C C 1
ATOM 4437 O O . ALA C 1 180 ? 45.016 126.594 63.729 1.00 24.99 179 ALA C O 1
ATOM 4439 N N . LYS C 1 181 ? 43.081 125.642 64.384 1.00 25.64 180 LYS C N 1
ATOM 4440 C CA . LYS C 1 181 ? 43.163 126.150 65.753 1.00 29.22 180 LYS C CA 1
ATOM 4441 C C . LYS C 1 181 ? 44.491 125.758 66.385 1.00 28.69 180 LYS C C 1
ATOM 4442 O O . LYS C 1 181 ? 45.189 126.594 66.962 1.00 29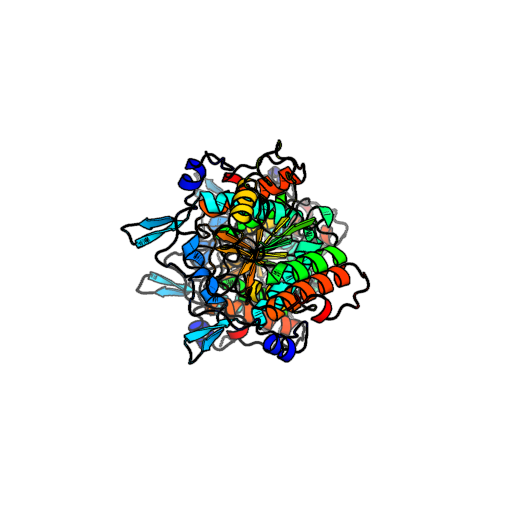.07 180 LYS C O 1
ATOM 4448 N N . ILE C 1 182 ? 44.821 124.472 66.289 1.00 27.42 181 ILE C N 1
ATOM 4449 C CA . ILE C 1 182 ? 46.061 123.947 66.849 1.00 29.03 181 ILE C CA 1
ATOM 4450 C C . ILE C 1 182 ? 47.277 124.699 66.312 1.00 30.88 181 ILE C C 1
ATOM 4451 O O . ILE C 1 182 ? 48.234 124.942 67.043 1.00 31.09 181 ILE C O 1
ATOM 4456 N N . ARG C 1 183 ? 47.231 125.070 65.035 1.00 30.07 182 ARG C N 1
ATOM 4457 C CA . ARG C 1 183 ? 48.333 125.784 64.396 1.00 31.87 182 ARG C CA 1
ATOM 4458 C C . ARG C 1 183 ? 48.323 127.280 64.665 1.00 31.09 182 ARG C C 1
ATOM 4459 O O . ARG C 1 183 ? 49.308 127.964 64.389 1.00 33.88 182 ARG C O 1
ATOM 4467 N N . GLY C 1 184 ? 47.212 127.793 65.176 1.00 29.84 183 GLY C N 1
ATOM 4468 C CA . GLY C 1 184 ? 47.125 129.220 65.415 1.00 29.69 183 GLY C CA 1
ATOM 4469 C C . GLY C 1 184 ? 46.897 129.903 64.080 1.00 30.53 183 GLY C C 1
ATOM 4470 O O . GLY C 1 184 ? 47.248 131.067 63.886 1.00 30.62 183 GLY C O 1
ATOM 4471 N N . GLN C 1 185 ? 46.310 129.156 63.148 1.00 28.75 184 GLN C N 1
ATOM 4472 C CA . GLN C 1 185 ? 46.010 129.652 61.809 1.00 27.04 184 GLN C CA 1
ATOM 4473 C C . GLN C 1 185 ? 44.581 130.184 61.789 1.00 28.17 184 GLN C C 1
ATOM 4474 O O . GLN C 1 185 ? 43.660 129.510 62.250 1.00 27.23 184 GLN C O 1
ATOM 4480 N N . ASP C 1 186 ? 44.397 131.388 61.254 1.00 27.61 185 ASP C N 1
ATOM 4481 C CA . ASP C 1 186 ? 43.073 132.002 61.200 1.00 27.79 185 ASP C CA 1
ATOM 4482 C C . ASP C 1 186 ? 42.121 131.186 60.328 1.00 26.17 185 ASP C C 1
ATOM 4483 O O . ASP C 1 186 ? 42.456 130.802 59.206 1.00 26.23 185 ASP C O 1
ATOM 4488 N N . PHE C 1 187 ? 40.925 130.943 60.849 1.00 24.58 186 PHE C N 1
ATOM 4489 C CA . PHE C 1 187 ? 39.923 130.149 60.146 1.00 21.23 186 PHE C CA 1
ATOM 4490 C C . PHE C 1 187 ? 38.561 130.834 60.266 1.00 20.32 186 PHE C C 1
ATOM 4491 O O . PHE C 1 187 ? 37.995 130.915 61.354 1.00 23.21 186 PHE C O 1
ATOM 4499 N N . THR C 1 188 ? 38.039 131.328 59.148 1.00 20.54 187 THR C N 1
ATOM 4500 C CA . THR C 1 188 ? 36.756 132.021 59.159 1.00 23.25 187 THR C CA 1
ATOM 4501 C C . THR C 1 188 ? 35.695 131.391 58.254 1.00 23.47 187 THR C C 1
ATOM 4502 O O . THR C 1 188 ? 34.638 131.983 58.034 1.00 21.08 187 THR C O 1
ATOM 4506 N N . TYR C 1 189 ? 35.973 130.199 57.734 1.00 23.41 188 TYR C N 1
ATOM 4507 C CA . TYR C 1 189 ? 35.029 129.514 56.850 1.00 23.48 188 TYR C CA 1
ATOM 4508 C C . TYR C 1 189 ? 33.751 129.096 57.565 1.00 22.24 188 TYR C C 1
ATOM 4509 O O . TYR C 1 189 ? 33.748 128.853 58.767 1.00 20.51 188 TYR C O 1
ATOM 4518 N N . SER C 1 190 ? 32.664 129.006 56.809 1.00 25.43 189 SER C N 1
ATOM 4519 C CA . SER C 1 190 ? 31.388 128.575 57.366 1.00 25.92 189 SER C CA 1
ATOM 4520 C C . SER C 1 190 ? 31.179 127.145 56.883 1.00 25.25 189 SER C C 1
ATOM 4521 O O . SER C 1 190 ? 31.849 126.699 55.953 1.00 22.39 189 SER C O 1
ATOM 4524 N N . ILE C 1 191 ? 30.257 126.425 57.509 1.00 24.55 190 ILE C N 1
ATOM 4525 C CA . ILE C 1 191 ? 29.982 125.054 57.099 1.00 25.47 190 ILE C CA 1
ATOM 4526 C C . ILE C 1 191 ? 29.526 125.038 55.639 1.00 25.14 190 ILE C C 1
ATOM 4527 O O . ILE C 1 191 ? 29.904 124.150 54.869 1.00 23.52 190 ILE C O 1
ATOM 4532 N N . GLU C 1 192 ? 28.726 126.030 55.258 1.00 24.01 191 GLU C N 1
ATOM 4533 C CA . GLU C 1 192 ? 28.234 126.128 53.888 1.00 26.97 191 GLU C CA 1
ATOM 4534 C C . GLU C 1 192 ? 29.389 126.173 52.891 1.00 26.14 191 GLU C C 1
ATOM 4535 O O . GLU C 1 192 ? 29.252 125.719 51.758 1.00 24.63 191 GLU C O 1
ATOM 4541 N N . ASP C 1 193 ? 30.525 126.724 53.315 1.00 23.27 192 ASP C N 1
ATOM 4542 C CA . ASP C 1 193 ? 31.696 126.825 52.445 1.00 22.90 192 ASP C CA 1
ATOM 4543 C C . ASP C 1 193 ? 32.284 125.463 52.071 1.00 19.03 192 ASP C C 1
ATOM 4544 O O . ASP C 1 193 ? 32.968 125.332 51.055 1.00 20.79 192 ASP C O 1
ATOM 4549 N N . PHE C 1 194 ? 32.024 124.459 52.902 1.00 18.58 193 PHE C N 1
ATOM 4550 C CA . PHE C 1 194 ? 32.536 123.106 52.679 1.00 18.71 193 PHE C CA 1
ATOM 4551 C C . PHE C 1 194 ? 31.519 122.173 52.032 1.00 20.59 193 PHE C C 1
ATOM 4552 O O . PHE C 1 194 ? 31.872 121.099 51.550 1.00 18.14 193 PHE C O 1
ATOM 4560 N N . GLU C 1 195 ? 30.260 122.588 52.026 1.00 20.89 194 GLU C N 1
ATOM 4561 C CA . GLU C 1 195 ? 29.178 121.771 51.495 1.00 20.98 194 GLU C CA 1
ATOM 4562 C C . GLU C 1 195 ? 29.053 121.686 49.973 1.00 21.71 194 GLU C C 1
ATOM 4563 O O . GLU C 1 195 ? 29.051 122.701 49.277 1.00 19.59 194 GLU C O 1
ATOM 4569 N N . ALA C 1 196 ? 28.946 120.461 49.462 1.00 19.53 195 ALA C N 1
ATOM 4570 C CA . ALA C 1 196 ? 28.796 120.239 48.026 1.00 24.08 195 ALA C CA 1
ATOM 4571 C C . ALA C 1 196 ? 27.496 120.895 47.575 1.00 27.44 195 ALA C C 1
ATOM 4572 O O . ALA C 1 196 ? 26.512 120.909 48.316 1.00 25.29 195 ALA C O 1
ATOM 4574 N N . GLU C 1 197 ? 27.484 121.436 46.364 1.00 33.58 196 GLU C N 1
ATOM 4575 C CA . GLU C 1 197 ? 26.278 122.088 45.872 1.00 43.69 196 GLU C CA 1
ATOM 4576 C C . GLU C 1 197 ? 25.245 121.081 45.371 1.00 46.99 196 GLU C C 1
ATOM 4577 O O . GLU C 1 197 ? 25.576 119.940 45.044 1.00 45.33 196 GLU C O 1
ATOM 4583 N N . LEU C 1 198 ? 23.990 121.518 45.334 1.00 53.33 197 LEU C N 1
ATOM 4584 C CA . LEU C 1 198 ? 22.874 120.691 44.888 1.00 59.21 197 LEU C CA 1
ATOM 4585 C C . LEU C 1 198 ? 23.127 120.157 43.480 1.00 62.70 197 LEU C C 1
ATOM 4586 O O . LEU C 1 198 ? 23.238 120.931 42.527 1.00 64.13 197 LEU C O 1
ATOM 4591 N N . GLU C 1 199 ? 23.213 118.836 43.357 1.00 65.78 198 GLU C N 1
ATOM 4592 C CA . GLU C 1 199 ? 23.458 118.192 42.068 1.00 68.87 198 GLU C CA 1
ATOM 4593 C C . GLU C 1 199 ? 22.635 118.809 40.939 1.00 70.04 198 GLU C C 1
ATOM 4594 O O . GLU C 1 199 ? 21.389 118.758 41.018 1.00 70.40 198 GLU C O 1
ATOM 4596 N N . GLU D 1 6 ? 54.263 86.441 51.043 1.00 54.16 5 GLU D N 1
ATOM 4597 C CA . GLU D 1 6 ? 54.978 87.616 50.463 1.00 53.70 5 GLU D CA 1
ATOM 4598 C C . GLU D 1 6 ? 55.136 88.733 51.496 1.00 51.43 5 GLU D C 1
ATOM 4599 O O . GLU D 1 6 ? 55.989 89.610 51.348 1.00 50.44 5 GLU D O 1
ATOM 4605 N N . TYR D 1 7 ? 54.315 88.694 52.542 1.00 48.40 6 TYR D N 1
ATOM 4606 C CA . TYR D 1 7 ? 54.368 89.708 53.592 1.00 43.63 6 TYR D CA 1
ATOM 4607 C C . TYR D 1 7 ? 55.624 89.570 54.447 1.00 41.65 6 TYR D C 1
ATOM 4608 O O . TYR D 1 7 ? 56.032 88.463 54.800 1.00 41.01 6 TYR D O 1
ATOM 4617 N N . GLU D 1 8 ? 56.235 90.706 54.769 1.00 39.30 7 GLU D N 1
ATOM 4618 C CA . GLU D 1 8 ? 57.445 90.733 55.582 1.00 39.01 7 GLU D CA 1
ATOM 4619 C C . GLU D 1 8 ? 57.090 91.043 57.035 1.00 34.28 7 GLU D C 1
ATOM 4620 O O . GLU D 1 8 ? 56.524 92.093 57.328 1.00 33.72 7 GLU D O 1
ATOM 4626 N N . TYR D 1 9 ? 57.425 90.124 57.936 1.00 31.90 8 TYR D N 1
ATOM 4627 C CA . TYR D 1 9 ? 57.145 90.292 59.361 1.00 29.26 8 TYR D CA 1
ATOM 4628 C C . TYR D 1 9 ? 58.337 90.920 60.088 1.00 28.47 8 TYR D C 1
ATOM 4629 O O . TYR D 1 9 ? 59.468 90.852 59.607 1.00 25.91 8 TYR D O 1
ATOM 4638 N N . LEU D 1 10 ? 58.079 91.532 61.244 1.00 26.44 9 LEU D N 1
ATOM 4639 C CA . LEU D 1 10 ? 59.141 92.160 62.032 1.00 25.62 9 LEU D CA 1
ATOM 4640 C C . LEU D 1 10 ? 60.120 91.106 62.525 1.00 28.10 9 LEU D C 1
ATOM 4641 O O . LEU D 1 10 ? 61.306 91.378 62.724 1.00 27.93 9 LEU D O 1
ATOM 4646 N N . VAL D 1 11 ? 59.600 89.903 62.734 1.00 26.66 10 VAL D N 1
ATOM 4647 C CA . VAL D 1 11 ? 60.394 88.767 63.177 1.00 29.46 10 VAL D CA 1
ATOM 4648 C C . VAL D 1 11 ? 59.794 87.556 62.478 1.00 29.18 10 VAL D C 1
ATOM 4649 O O . VAL D 1 11 ? 58.679 87.625 61.965 1.00 28.15 10 VAL D O 1
ATOM 4653 N N . PRO D 1 12 ? 60.529 86.440 62.420 1.00 31.07 11 PRO D N 1
ATOM 4654 C CA . PRO D 1 12 ? 59.928 85.284 61.754 1.00 32.31 11 PRO D CA 1
ATOM 4655 C C . PRO D 1 12 ? 58.623 84.905 62.467 1.00 33.14 11 PRO D C 1
ATOM 4656 O O . PRO D 1 12 ? 58.570 84.851 63.697 1.00 32.94 11 PRO D O 1
ATOM 4660 N N . PRO D 1 13 ? 57.549 84.656 61.698 1.00 33.64 12 PRO D N 1
ATOM 4661 C CA . PRO D 1 13 ? 56.230 84.289 62.226 1.00 35.34 12 PRO D CA 1
ATOM 4662 C C . PRO D 1 13 ? 56.261 83.266 63.359 1.00 35.99 12 PRO D C 1
ATOM 4663 O O . PRO D 1 13 ? 55.509 83.381 64.328 1.00 34.97 12 PRO D O 1
ATOM 4667 N N . ASP D 1 14 ? 57.123 82.264 63.231 1.00 34.57 13 ASP D N 1
ATOM 4668 C CA . ASP D 1 14 ? 57.236 81.230 64.253 1.00 37.29 13 ASP D CA 1
ATOM 4669 C C . ASP D 1 14 ? 57.590 81.838 65.610 1.00 34.57 13 ASP D C 1
ATOM 4670 O O . ASP D 1 14 ? 57.241 81.286 66.653 1.00 34.85 13 ASP D O 1
ATOM 4675 N N . ASP D 1 15 ? 58.286 82.970 65.593 1.00 33.97 14 ASP D N 1
ATOM 4676 C CA . ASP D 1 15 ? 58.666 83.638 66.833 1.00 32.51 14 ASP D CA 1
ATOM 4677 C C . ASP D 1 15 ? 57.437 84.266 67.487 1.00 30.43 14 ASP D C 1
ATOM 4678 O O . ASP D 1 15 ? 57.314 84.275 68.711 1.00 28.60 14 ASP D O 1
ATOM 4683 N N . TYR D 1 16 ? 56.533 84.795 66.667 1.00 28.38 15 TYR D N 1
ATOM 4684 C CA . TYR D 1 16 ? 55.301 85.386 67.177 1.00 27.01 15 TYR D CA 1
ATOM 4685 C C . TYR D 1 16 ? 54.486 84.270 67.821 1.00 27.51 15 TYR D C 1
ATOM 4686 O O . TYR D 1 16 ? 53.998 84.403 68.945 1.00 23.81 15 TYR D O 1
ATOM 4695 N N . LEU D 1 17 ? 54.344 83.166 67.091 1.00 25.82 16 LEU D N 1
ATOM 4696 C CA . LEU D 1 17 ? 53.583 82.021 67.570 1.00 25.37 16 LEU D CA 1
ATOM 4697 C C . LEU D 1 17 ? 54.204 81.431 68.831 1.00 27.17 16 LEU D C 1
ATOM 4698 O O . LEU D 1 17 ? 53.493 81.056 69.764 1.00 28.94 16 LEU D O 1
ATOM 4703 N N . ALA D 1 18 ? 55.531 81.354 68.863 1.00 26.44 17 ALA D N 1
ATOM 4704 C CA . ALA D 1 18 ? 56.221 80.810 70.029 1.00 27.75 17 ALA D CA 1
ATOM 4705 C C . ALA D 1 18 ? 55.945 81.684 71.252 1.00 25.83 17 ALA D C 1
ATOM 4706 O O . ALA D 1 18 ? 55.931 81.195 72.386 1.00 27.02 17 ALA D O 1
ATOM 4708 N N . ALA D 1 19 ? 55.715 82.974 71.012 1.00 24.00 18 ALA D N 1
ATOM 4709 C CA . ALA D 1 19 ? 55.433 83.933 72.079 1.00 22.82 18 ALA D CA 1
ATOM 4710 C C . ALA D 1 19 ? 53.965 83.895 72.506 1.00 21.85 18 ALA D C 1
ATOM 4711 O O . ALA D 1 19 ? 53.611 84.397 73.573 1.00 21.01 18 ALA D O 1
ATOM 4713 N N . GLY D 1 20 ? 53.119 83.309 71.662 1.00 20.59 19 GLY D N 1
ATOM 4714 C CA . GLY D 1 20 ? 51.701 83.201 71.972 1.00 20.12 19 GLY D CA 1
ATOM 4715 C C . GLY D 1 20 ? 50.856 84.447 71.757 1.00 19.60 19 GLY D C 1
ATOM 4716 O O . GLY D 1 20 ? 49.780 84.566 72.340 1.00 18.47 19 GLY D O 1
ATOM 4717 N N . VAL D 1 21 ? 51.318 85.368 70.915 1.00 17.73 20 VAL D N 1
ATOM 4718 C CA . VAL D 1 21 ? 50.573 86.603 70.665 1.00 14.99 20 VAL D CA 1
ATOM 4719 C C . VAL D 1 21 ? 49.223 86.380 69.979 1.00 17.37 20 VAL D C 1
ATOM 4720 O O . VAL D 1 21 ? 48.334 87.230 70.050 1.00 15.96 20 VAL D O 1
ATOM 4724 N N . HIS D 1 22 ? 49.075 85.231 69.325 1.00 17.31 21 HIS D N 1
ATOM 4725 C CA . HIS D 1 22 ? 47.850 84.872 68.605 1.00 19.30 21 HIS D CA 1
ATOM 4726 C C . HIS D 1 22 ? 46.785 84.236 69.500 1.00 20.64 21 HIS D C 1
ATOM 4727 O O . HIS D 1 22 ? 45.636 84.060 69.085 1.00 19.76 21 HIS D O 1
ATOM 4734 N N . ILE D 1 23 ? 47.174 83.885 70.721 1.00 21.16 22 ILE D N 1
ATOM 4735 C CA . ILE D 1 23 ? 46.268 83.238 71.667 1.00 21.38 22 ILE D CA 1
ATOM 4736 C C . ILE D 1 23 ? 45.243 84.172 72.309 1.00 22.32 22 ILE D C 1
ATOM 4737 O O . ILE D 1 23 ? 45.559 84.948 73.218 1.00 21.07 22 ILE D O 1
ATOM 4742 N N . GLY D 1 24 ? 44.006 84.085 71.825 1.00 19.32 23 GLY D N 1
ATOM 4743 C CA . GLY D 1 24 ? 42.943 84.909 72.358 1.00 19.32 23 GLY D CA 1
ATOM 4744 C C . GLY D 1 24 ? 42.430 84.307 73.652 1.00 21.70 23 GLY D C 1
ATOM 4745 O O . GLY D 1 24 ? 43.205 83.765 74.441 1.00 25.82 23 GLY D O 1
ATOM 4746 N N . THR D 1 25 ? 41.126 84.406 73.875 1.00 17.99 24 THR D N 1
ATOM 4747 C CA . THR D 1 25 ? 40.513 83.858 75.079 1.00 17.98 24 THR D CA 1
ATOM 4748 C C . THR D 1 25 ? 39.304 83.037 74.644 1.00 20.38 24 THR D C 1
ATOM 4749 O O . THR D 1 25 ? 39.205 82.650 73.480 1.00 19.07 24 THR D O 1
ATOM 4753 N N . GLN D 1 26 ? 38.390 82.774 75.573 1.00 18.69 25 GLN D N 1
ATOM 4754 C CA . GLN D 1 26 ? 37.190 82.005 75.259 1.00 23.62 25 GLN D CA 1
ATOM 4755 C C . GLN D 1 26 ? 36.098 82.920 74.730 1.00 24.24 25 GLN D C 1
ATOM 4756 O O . GLN D 1 26 ? 35.067 82.453 74.240 1.00 26.00 25 GLN D O 1
ATOM 4762 N N . ILE D 1 27 ? 36.331 84.225 74.830 1.00 24.32 26 ILE D N 1
ATOM 4763 C CA . ILE D 1 27 ? 35.356 85.215 74.392 1.00 26.01 26 ILE D CA 1
ATOM 4764 C C . ILE D 1 27 ? 35.816 86.085 73.229 1.00 27.85 26 ILE D C 1
ATOM 4765 O O . ILE D 1 27 ? 37.002 86.391 73.090 1.00 25.66 26 ILE D O 1
ATOM 4770 N N . LYS D 1 28 ? 34.850 86.471 72.398 1.00 27.26 27 LYS D N 1
ATOM 4771 C CA . LYS D 1 28 ? 35.080 87.321 71.238 1.00 28.82 27 LYS D CA 1
ATOM 4772 C C . LYS D 1 28 ? 34.094 88.486 71.287 1.00 28.63 27 LYS D C 1
ATOM 4773 O O . LYS D 1 28 ? 32.940 88.319 71.683 1.00 29.96 27 LYS D O 1
ATOM 4779 N N . THR D 1 29 ? 34.550 89.668 70.891 1.00 23.26 28 THR D N 1
ATOM 4780 C CA . THR D 1 29 ? 33.687 90.842 70.884 1.00 21.06 28 THR D CA 1
ATOM 4781 C C . THR D 1 29 ? 33.466 91.259 69.437 1.00 21.31 28 THR D C 1
ATOM 4782 O O . THR D 1 29 ? 34.239 90.882 68.553 1.00 19.77 28 THR D O 1
ATOM 4786 N N . GLY D 1 30 ? 32.408 92.023 69.194 1.00 23.10 29 GLY D N 1
ATOM 4787 C CA . GLY D 1 30 ? 32.134 92.471 67.841 1.00 26.46 29 GLY D CA 1
ATOM 4788 C C . GLY D 1 30 ? 33.290 93.319 67.352 1.00 28.50 29 GLY D C 1
ATOM 4789 O O . GLY D 1 30 ? 33.673 93.264 66.184 1.00 27.13 29 GLY D O 1
ATOM 4790 N N . ASP D 1 31 ? 33.857 94.088 68.277 1.00 27.29 30 ASP D N 1
ATOM 4791 C CA . ASP D 1 31 ? 34.977 94.986 68.010 1.00 28.92 30 ASP D CA 1
ATOM 4792 C C . ASP D 1 31 ? 36.220 94.252 67.494 1.00 27.33 30 ASP D C 1
ATOM 4793 O O . ASP D 1 31 ? 36.907 94.731 66.591 1.00 25.73 30 ASP D O 1
ATOM 4798 N N . MET D 1 32 ? 36.502 93.086 68.066 1.00 23.74 31 MET D N 1
ATOM 4799 C CA . MET D 1 32 ? 37.678 92.311 67.681 1.00 24.38 31 MET D CA 1
ATOM 4800 C C . MET D 1 32 ? 37.482 91.271 66.576 1.00 23.41 31 MET D C 1
ATOM 4801 O O . MET D 1 32 ? 38.446 90.644 66.139 1.00 22.22 31 MET D O 1
ATOM 4806 N N . LYS D 1 33 ? 36.248 91.091 66.118 1.00 25.29 32 LYS D N 1
ATOM 4807 C CA . LYS D 1 33 ? 35.966 90.107 65.074 1.00 27.81 32 LYS D CA 1
ATOM 4808 C C . LYS D 1 33 ? 36.888 90.226 63.856 1.00 25.43 32 LYS D C 1
ATOM 4809 O O . LYS D 1 33 ? 37.397 89.223 63.352 1.00 23.04 32 LYS D O 1
ATOM 4811 N N . LYS D 1 34 ? 37.109 91.451 63.390 1.00 24.10 33 LYS D N 1
ATOM 4812 C CA . LYS D 1 34 ? 37.949 91.674 62.216 1.00 23.72 33 LYS D CA 1
ATOM 4813 C C . LYS D 1 34 ? 39.411 91.244 62.351 1.00 24.52 33 LYS D C 1
ATOM 4814 O O . LYS D 1 34 ? 40.122 91.149 61.347 1.00 24.23 33 LYS D O 1
ATOM 4820 N N . PHE D 1 35 ? 39.863 90.980 63.578 1.00 22.51 34 PHE D N 1
ATOM 4821 C CA . PHE D 1 35 ? 41.249 90.563 63.803 1.00 20.88 34 PHE D CA 1
ATOM 4822 C C . PHE D 1 35 ? 41.384 89.075 64.105 1.00 21.38 34 PHE D C 1
ATOM 4823 O O . PHE D 1 35 ? 42.494 88.564 64.243 1.00 20.47 34 PHE D O 1
ATOM 4831 N N . ILE D 1 36 ? 40.261 88.378 64.218 1.00 23.00 35 ILE D N 1
ATOM 4832 C CA . ILE D 1 36 ? 40.315 86.954 64.513 1.00 22.17 35 ILE D CA 1
ATOM 4833 C C . ILE D 1 36 ? 40.499 86.132 63.251 1.00 27.11 35 ILE D C 1
ATOM 4834 O O . ILE D 1 36 ? 39.676 86.175 62.338 1.00 25.76 35 ILE D O 1
ATOM 4839 N N . PHE D 1 37 ? 41.599 85.389 63.216 1.00 26.74 36 PHE D N 1
ATOM 4840 C CA . PHE D 1 37 ? 41.945 84.547 62.083 1.00 32.59 36 PHE D CA 1
ATOM 4841 C C . PHE D 1 37 ? 41.024 83.335 62.013 1.00 34.45 36 PHE D C 1
ATOM 4842 O O . PHE D 1 37 ? 40.549 82.969 60.940 1.00 34.66 36 PHE D O 1
ATOM 4850 N N . LYS D 1 38 ? 40.774 82.714 63.160 1.00 34.28 37 LYS D N 1
ATOM 4851 C CA . LYS D 1 38 ? 39.904 81.547 63.201 1.00 35.71 37 LYS D CA 1
ATOM 4852 C C . LYS D 1 38 ? 39.501 81.195 64.625 1.00 36.88 37 LYS D C 1
ATOM 4853 O O . LYS D 1 38 ? 39.988 81.789 65.591 1.00 31.46 37 LYS D O 1
ATOM 4859 N N . VAL D 1 39 ? 38.600 80.223 64.735 1.00 38.41 38 VAL D N 1
ATOM 4860 C CA . VAL D 1 39 ? 38.130 79.737 66.025 1.00 41.18 38 VAL D CA 1
ATOM 4861 C C . VAL D 1 39 ? 38.647 78.309 66.128 1.00 42.00 38 VAL D C 1
ATOM 4862 O O . VAL D 1 39 ? 38.321 77.464 65.296 1.00 42.47 38 VAL D O 1
ATOM 4866 N N . ARG D 1 40 ? 39.466 78.052 67.139 1.00 41.83 39 ARG D N 1
ATOM 4867 C CA . ARG D 1 40 ? 40.048 76.734 67.345 1.00 43.80 39 ARG D CA 1
ATOM 4868 C C . ARG D 1 40 ? 39.001 75.709 67.783 1.00 44.67 39 ARG D C 1
ATOM 4869 O O . ARG D 1 40 ? 37.903 76.068 68.208 1.00 41.83 39 ARG D O 1
ATOM 4877 N N . GLN D 1 41 ? 39.351 74.431 67.667 1.00 45.56 40 GLN D N 1
ATOM 4878 C CA . GLN D 1 41 ? 38.460 73.339 68.046 1.00 48.43 40 GLN D CA 1
ATOM 4879 C C . GLN D 1 41 ? 37.959 73.437 69.484 1.00 47.21 40 GLN D C 1
ATOM 4880 O O . GLN D 1 41 ? 36.791 73.160 69.761 1.00 46.79 40 GLN D O 1
ATOM 4886 N N . ASP D 1 42 ? 38.844 73.826 70.396 1.00 45.51 41 ASP D N 1
ATOM 4887 C CA . ASP D 1 42 ? 38.482 73.936 71.804 1.00 43.90 41 ASP D CA 1
ATOM 4888 C C . ASP D 1 42 ? 37.803 75.260 72.143 1.00 42.04 41 ASP D C 1
ATOM 4889 O O . ASP D 1 42 ? 37.561 75.554 73.313 1.00 43.19 41 ASP D O 1
ATOM 4894 N N . GLY D 1 43 ? 37.504 76.060 71.123 1.00 38.13 42 GLY D N 1
ATOM 4895 C CA . GLY D 1 43 ? 36.844 77.332 71.358 1.00 35.50 42 GLY D CA 1
ATOM 4896 C C . GLY D 1 43 ? 37.768 78.527 71.521 1.00 33.35 42 GLY D C 1
ATOM 4897 O O . GLY D 1 43 ? 37.311 79.636 71.802 1.00 31.83 42 GLY D O 1
ATOM 4898 N N . LEU D 1 44 ? 39.067 78.313 71.352 1.00 31.30 43 LEU D N 1
ATOM 4899 C CA . LEU D 1 44 ? 40.028 79.403 71.475 1.00 30.59 43 LEU D CA 1
ATOM 4900 C C . LEU D 1 44 ? 40.033 80.267 70.223 1.00 29.04 43 LEU D C 1
ATOM 4901 O O . LEU D 1 44 ? 40.268 79.775 69.120 1.00 29.90 43 LEU D O 1
ATOM 4906 N N . TYR D 1 45 ? 39.766 81.556 70.395 1.00 26.66 44 TYR D N 1
ATOM 4907 C CA . TYR D 1 45 ? 39.783 82.477 69.272 1.00 26.57 44 TYR D CA 1
ATOM 4908 C C . TYR D 1 45 ? 41.241 82.814 68.983 1.00 25.62 44 TYR D C 1
ATOM 4909 O O . TYR D 1 45 ? 41.998 83.172 69.889 1.00 27.61 44 TYR D O 1
ATOM 4918 N N . VAL D 1 46 ? 41.626 82.679 67.719 1.00 22.75 45 VAL D N 1
ATOM 4919 C CA . VAL D 1 46 ? 42.996 82.933 67.289 1.00 23.46 45 VAL D CA 1
ATOM 4920 C C . VAL D 1 46 ? 43.134 84.278 66.580 1.00 24.01 45 VAL D C 1
ATOM 4921 O O . VAL D 1 46 ? 42.446 84.546 65.597 1.00 22.45 45 VAL D O 1
ATOM 4925 N N . LEU D 1 47 ? 44.022 85.123 67.091 1.00 21.81 46 LEU D N 1
ATOM 4926 C CA . LEU D 1 47 ? 44.243 86.436 66.499 1.00 20.76 46 LEU D CA 1
ATOM 4927 C C . LEU D 1 47 ? 45.174 86.315 65.300 1.00 20.62 46 LEU D C 1
ATOM 4928 O O . LEU D 1 47 ? 46.015 85.419 65.243 1.00 21.31 46 LEU D O 1
ATOM 4933 N N . ASP D 1 48 ? 45.017 87.228 64.346 1.00 21.31 47 ASP D N 1
ATOM 4934 C CA . ASP D 1 48 ? 45.811 87.226 63.120 1.00 20.16 47 ASP D CA 1
ATOM 4935 C C . ASP D 1 48 ? 47.154 87.946 63.289 1.00 21.90 47 ASP D C 1
ATOM 4936 O O . ASP D 1 48 ? 47.197 89.160 63.474 1.00 22.17 47 ASP D O 1
ATOM 4941 N N . ILE D 1 49 ? 48.240 87.178 63.224 1.00 20.93 48 ILE D N 1
ATOM 4942 C CA . ILE D 1 49 ? 49.602 87.697 63.378 1.00 25.08 48 ILE D CA 1
ATOM 4943 C C . ILE D 1 49 ? 49.939 88.769 62.346 1.00 25.06 48 ILE D C 1
ATOM 4944 O O . ILE D 1 49 ? 50.733 89.677 62.608 1.00 21.45 48 ILE D O 1
ATOM 4949 N N . ARG D 1 50 ? 49.342 88.636 61.167 1.00 25.20 49 ARG D N 1
ATOM 4950 C CA . ARG D 1 50 ? 49.538 89.581 60.077 1.00 27.82 49 ARG D CA 1
ATOM 4951 C C . ARG D 1 50 ? 49.033 90.946 60.522 1.00 25.47 49 ARG D C 1
ATOM 4952 O O . ARG D 1 50 ? 49.739 91.949 60.418 1.00 25.41 49 ARG D O 1
ATOM 4960 N N . LYS D 1 51 ? 47.805 90.974 61.027 1.00 21.70 50 LYS D N 1
ATOM 4961 C CA . LYS D 1 51 ? 47.196 92.211 61.493 1.00 23.67 50 LYS D CA 1
ATOM 4962 C C . LYS D 1 51 ? 47.993 92.810 62.649 1.00 21.81 50 LYS D C 1
ATOM 4963 O O . LYS D 1 51 ? 48.172 94.023 62.722 1.00 23.22 50 LYS D O 1
ATOM 4969 N N . LEU D 1 52 ? 48.468 91.958 63.553 1.00 21.25 51 LEU D N 1
ATOM 4970 C CA . LEU D 1 52 ? 49.255 92.430 64.689 1.00 19.08 51 LEU D CA 1
ATOM 4971 C C . LEU D 1 52 ? 50.540 93.113 64.220 1.00 20.09 51 LEU D C 1
ATOM 4972 O O . LEU D 1 52 ? 50.852 94.230 64.636 1.00 18.28 51 LEU D O 1
ATOM 4977 N N . ASP D 1 53 ? 51.281 92.426 63.357 1.00 19.31 52 ASP D N 1
ATOM 4978 C CA . ASP D 1 53 ? 52.537 92.945 62.821 1.00 20.30 52 ASP D CA 1
ATOM 4979 C C . ASP D 1 53 ? 52.311 94.313 62.180 1.00 20.23 52 ASP D C 1
ATOM 4980 O O . ASP D 1 53 ? 53.078 95.251 62.406 1.00 19.52 52 ASP D O 1
ATOM 4985 N N . GLU D 1 54 ? 51.251 94.422 61.385 1.00 19.80 53 GLU D N 1
ATOM 4986 C CA . GLU D 1 54 ? 50.922 95.675 60.716 1.00 23.06 53 GLU D CA 1
ATOM 4987 C C . GLU D 1 54 ? 50.650 96.783 61.727 1.00 23.53 53 GLU D C 1
ATOM 4988 O O . GLU D 1 54 ? 51.140 97.904 61.580 1.00 22.74 53 GLU D O 1
ATOM 4994 N N . ARG D 1 55 ? 49.858 96.467 62.747 1.00 19.59 54 ARG D N 1
ATOM 4995 C CA . ARG D 1 55 ? 49.503 97.442 63.773 1.00 18.96 54 ARG D CA 1
ATOM 4996 C C . ARG D 1 55 ? 50.681 97.848 64.651 1.00 16.53 54 ARG D C 1
ATOM 4997 O O . ARG D 1 55 ? 50.736 98.983 65.129 1.00 18.97 54 ARG D O 1
ATOM 5005 N N . ILE D 1 56 ? 51.617 96.932 64.877 1.00 18.44 55 ILE D N 1
ATOM 5006 C CA . ILE D 1 56 ? 52.786 97.258 65.686 1.00 18.80 55 ILE D CA 1
ATOM 5007 C C . ILE D 1 56 ? 53.638 98.256 64.902 1.00 20.14 55 ILE D C 1
ATOM 5008 O O . ILE D 1 56 ? 54.154 99.221 65.460 1.00 18.27 55 ILE D O 1
ATOM 5013 N N . ARG D 1 57 ? 53.769 98.024 63.600 1.00 20.81 56 ARG D N 1
ATOM 5014 C CA . ARG D 1 57 ? 54.541 98.921 62.749 1.00 22.72 56 ARG D CA 1
ATOM 5015 C C . ARG D 1 57 ? 53.910 100.314 62.773 1.00 24.12 56 ARG D C 1
ATOM 5016 O O . ARG D 1 57 ? 54.601 101.313 62.969 1.00 24.80 56 ARG D O 1
ATOM 5024 N N . VAL D 1 58 ? 52.594 100.370 62.589 1.00 21.82 57 VAL D N 1
ATOM 5025 C CA . VAL D 1 58 ? 51.860 101.634 62.592 1.00 23.27 57 VAL D CA 1
ATOM 5026 C C . VAL D 1 58 ? 51.924 102.351 63.942 1.00 22.77 57 VAL D C 1
ATOM 5027 O O . VAL D 1 58 ? 52.089 103.574 63.999 1.00 21.32 57 VAL D O 1
ATOM 5031 N N . ALA D 1 59 ? 51.785 101.591 65.024 1.00 19.21 58 ALA D N 1
ATOM 5032 C CA . ALA D 1 59 ? 51.829 102.166 66.366 1.00 18.77 58 ALA D CA 1
ATOM 5033 C C . ALA D 1 59 ? 53.202 102.763 66.652 1.00 19.32 58 ALA D C 1
ATOM 5034 O O . ALA D 1 59 ? 53.311 103.827 67.258 1.00 17.52 58 ALA D O 1
ATOM 5036 N N . ALA D 1 60 ? 54.250 102.070 66.219 1.00 19.14 59 ALA D N 1
ATOM 5037 C CA . ALA D 1 60 ? 55.609 102.548 66.434 1.00 22.17 59 ALA D CA 1
ATOM 5038 C C . ALA D 1 60 ? 55.802 103.897 65.748 1.00 23.79 59 ALA D C 1
ATOM 5039 O O . ALA D 1 60 ? 56.390 104.813 66.321 1.00 21.40 59 ALA D O 1
ATOM 5041 N N . LYS D 1 61 ? 55.307 104.009 64.519 1.00 26.33 60 LYS D N 1
ATOM 5042 C CA . LYS D 1 61 ? 55.423 105.248 63.757 1.00 30.11 60 LYS D CA 1
ATOM 5043 C C . LYS D 1 61 ? 54.698 106.390 64.452 1.00 31.03 60 LYS D C 1
ATOM 5044 O O . LYS D 1 61 ? 55.261 107.466 64.651 1.00 32.55 60 LYS D O 1
ATOM 5050 N N . PHE D 1 62 ? 53.444 106.151 64.813 1.00 26.95 61 PHE D N 1
ATOM 5051 C CA . PHE D 1 62 ? 52.646 107.168 65.474 1.00 29.66 61 PHE D CA 1
ATOM 5052 C C . PHE D 1 62 ? 53.283 107.655 66.771 1.00 29.34 61 PHE D C 1
ATOM 5053 O O . PHE D 1 62 ? 53.389 108.859 67.004 1.00 30.83 61 PHE D O 1
ATOM 5061 N N . LEU D 1 63 ? 53.705 106.719 67.613 1.00 26.39 62 LEU D N 1
ATOM 5062 C CA . LEU D 1 63 ? 54.319 107.082 68.882 1.00 25.41 62 LEU D CA 1
ATOM 5063 C C . LEU D 1 63 ? 55.646 107.816 68.710 1.00 26.92 62 LEU D C 1
ATOM 5064 O O . LEU D 1 63 ? 55.971 108.704 69.498 1.00 25.37 62 LEU D O 1
ATOM 5069 N N . SER D 1 64 ? 56.403 107.464 67.674 1.00 28.53 63 SER D N 1
ATOM 5070 C CA . SER D 1 64 ? 57.699 108.101 67.445 1.00 31.10 63 SER D CA 1
ATOM 5071 C C . SER D 1 64 ? 57.560 109.583 67.103 1.00 32.05 63 SER D C 1
ATOM 5072 O O . SER D 1 64 ? 58.555 110.312 67.047 1.00 34.03 63 SER D O 1
ATOM 5075 N N . ARG D 1 65 ? 56.327 110.026 66.884 1.00 29.34 64 ARG D N 1
ATOM 5076 C CA . ARG D 1 65 ? 56.056 111.421 66.555 1.00 32.20 64 ARG D CA 1
ATOM 5077 C C . ARG D 1 65 ? 55.741 112.251 67.794 1.00 32.92 64 ARG D C 1
ATOM 5078 O O . ARG D 1 65 ? 55.171 113.340 67.694 1.00 31.52 64 ARG D O 1
ATOM 5086 N N . TYR D 1 66 ? 56.107 111.729 68.960 1.00 30.80 65 TYR D N 1
ATOM 5087 C CA . TYR D 1 66 ? 55.862 112.431 70.213 1.00 27.05 65 TYR D CA 1
ATOM 5088 C C . TYR D 1 66 ? 57.131 112.612 71.014 1.00 27.44 65 TYR D C 1
ATOM 5089 O O . TYR D 1 66 ? 58.030 111.769 70.979 1.00 28.84 65 TYR D O 1
ATOM 5098 N N . GLU D 1 67 ? 57.213 113.729 71.727 1.00 25.79 66 GLU D N 1
ATOM 5099 C CA . GLU D 1 67 ? 58.348 113.944 72.598 1.00 27.60 66 GLU D CA 1
ATOM 5100 C C . GLU D 1 67 ? 58.136 112.777 73.562 1.00 25.30 66 GLU D C 1
ATOM 5101 O O . GLU D 1 67 ? 57.033 112.591 74.078 1.00 25.42 66 GLU D O 1
ATOM 5103 N N . PRO D 1 68 ? 59.170 111.955 73.781 1.00 27.11 67 PRO D N 1
ATOM 5104 C CA . PRO D 1 68 ? 59.082 110.798 74.679 1.00 26.21 67 PRO D CA 1
ATOM 5105 C C . PRO D 1 68 ? 58.396 111.045 76.019 1.00 24.49 67 PRO D C 1
ATOM 5106 O O . PRO D 1 68 ? 57.544 110.257 76.437 1.00 22.19 67 PRO D O 1
ATOM 5110 N N . SER D 1 69 ? 58.762 112.137 76.685 1.00 19.39 68 SER D N 1
ATOM 5111 C CA . SER D 1 69 ? 58.195 112.458 77.989 1.00 20.28 68 SER D CA 1
ATOM 5112 C C . SER D 1 69 ? 56.700 112.742 77.948 1.00 18.17 68 SER D C 1
ATOM 5113 O O . SER D 1 69 ? 56.051 112.791 78.990 1.00 19.59 68 SER D O 1
ATOM 5116 N N . LYS D 1 70 ? 56.157 112.927 76.748 1.00 14.31 69 LYS D N 1
ATOM 5117 C CA . LYS D 1 70 ? 54.736 113.203 76.594 1.00 16.29 69 LYS D CA 1
ATOM 5118 C C . LYS D 1 70 ? 53.927 111.937 76.321 1.00 17.07 69 LYS D C 1
ATOM 5119 O O . LYS D 1 70 ? 52.717 111.994 76.083 1.00 16.92 69 LYS D O 1
ATOM 5125 N N . ILE D 1 71 ? 54.603 110.794 76.345 1.00 15.15 70 ILE D N 1
ATOM 5126 C CA . ILE D 1 71 ? 53.934 109.515 76.148 1.00 13.64 70 ILE D CA 1
ATOM 5127 C C . ILE D 1 71 ? 53.789 108.907 77.538 1.00 14.82 70 ILE D C 1
ATOM 5128 O O . ILE D 1 71 ? 54.747 108.895 78.312 1.00 15.05 70 ILE D O 1
ATOM 5133 N N . LEU D 1 72 ? 52.597 108.415 77.861 1.00 13.88 71 LEU D N 1
ATOM 5134 C CA . LEU D 1 72 ? 52.364 107.787 79.159 1.00 11.98 71 LEU D CA 1
ATOM 5135 C C . LEU D 1 72 ? 51.842 106.366 78.986 1.00 13.93 71 LEU D C 1
ATOM 5136 O O . LEU D 1 72 ? 50.778 106.163 78.405 1.00 13.46 71 LEU D O 1
ATOM 5141 N N . LEU D 1 73 ? 52.596 105.384 79.471 1.00 9.89 72 LEU D N 1
ATOM 5142 C CA . LEU D 1 73 ? 52.148 103.994 79.394 1.00 11.90 72 LEU D CA 1
ATOM 5143 C C . LEU D 1 73 ? 51.459 103.663 80.712 1.00 13.14 72 LEU D C 1
ATOM 5144 O O . LEU D 1 73 ? 51.858 104.151 81.773 1.00 13.87 72 LEU D O 1
ATOM 5149 N N . VAL D 1 74 ? 50.420 102.840 80.640 1.00 12.65 73 VAL D N 1
ATOM 5150 C CA . VAL D 1 74 ? 49.659 102.449 81.820 1.00 12.34 73 VAL D CA 1
ATOM 5151 C C . VAL D 1 74 ? 49.433 100.943 81.798 1.00 14.63 73 VAL D C 1
ATOM 5152 O O . VAL D 1 74 ? 49.095 100.376 80.758 1.00 12.18 73 VAL D O 1
ATOM 5156 N N . ALA D 1 75 ? 49.636 100.291 82.939 1.00 13.90 74 ALA D N 1
ATOM 5157 C CA . ALA D 1 75 ? 49.418 98.854 83.016 1.00 14.24 74 ALA D CA 1
ATOM 5158 C C . ALA D 1 75 ? 49.282 98.377 84.453 1.00 15.65 74 ALA D C 1
ATOM 5159 O O . ALA D 1 75 ? 50.233 98.444 85.236 1.00 12.25 74 ALA D O 1
ATOM 5161 N N . ALA D 1 76 ? 48.091 97.902 84.800 1.00 13.64 75 ALA D N 1
ATOM 5162 C CA . ALA D 1 76 ? 47.864 97.376 86.140 1.00 15.86 75 ALA D CA 1
ATOM 5163 C C . ALA D 1 76 ? 48.240 95.894 86.144 1.00 13.99 75 ALA D C 1
ATOM 5164 O O . ALA D 1 76 ? 48.735 95.375 87.147 1.00 17.04 75 ALA D O 1
ATOM 5166 N N . ARG D 1 77 ? 48.012 95.215 85.020 1.00 13.63 76 ARG D N 1
ATOM 5167 C CA . ARG D 1 77 ? 48.332 93.787 84.901 1.00 14.41 76 ARG D CA 1
ATOM 5168 C C . ARG D 1 77 ? 49.794 93.514 85.245 1.00 14.41 76 ARG D C 1
ATOM 5169 O O . ARG D 1 77 ? 50.707 94.027 84.592 1.00 13.41 76 ARG D O 1
ATOM 5177 N N . GLN D 1 78 ? 49.999 92.676 86.260 1.00 12.58 77 GLN D N 1
ATOM 5178 C CA . GLN D 1 78 ? 51.328 92.333 86.759 1.00 17.08 77 GLN D CA 1
ATOM 5179 C C . GLN D 1 78 ? 52.375 91.928 85.714 1.00 16.30 77 GLN D C 1
ATOM 5180 O O . GLN D 1 78 ? 53.500 92.426 85.744 1.00 15.54 77 GLN D O 1
ATOM 5186 N N . TYR D 1 79 ? 52.021 91.035 84.794 1.00 13.51 78 TYR D N 1
ATOM 5187 C CA . TYR D 1 79 ? 52.977 90.592 83.777 1.00 14.88 78 TYR D CA 1
ATOM 5188 C C . TYR D 1 79 ? 53.373 91.662 82.768 1.00 15.04 78 TYR D C 1
ATOM 5189 O O . TYR D 1 79 ? 54.271 91.447 81.948 1.00 13.00 78 TYR D O 1
ATOM 5198 N N . ALA D 1 80 ? 52.715 92.817 82.829 1.00 15.75 79 ALA D N 1
ATOM 5199 C CA . ALA D 1 80 ? 53.033 93.906 81.908 1.00 15.00 79 ALA D CA 1
ATOM 5200 C C . ALA D 1 80 ? 53.961 94.963 82.510 1.00 14.49 79 ALA D C 1
ATOM 5201 O O . ALA D 1 80 ? 54.468 95.825 81.791 1.00 14.40 79 ALA D O 1
ATOM 5203 N N . HIS D 1 81 ? 54.190 94.908 83.820 1.00 12.71 80 HIS D N 1
ATOM 5204 C CA . HIS D 1 81 ? 55.037 95.913 84.457 1.00 13.23 80 HIS D CA 1
ATOM 5205 C C . HIS D 1 81 ? 56.447 95.954 83.881 1.00 13.95 80 HIS D C 1
ATOM 5206 O O . HIS D 1 81 ? 56.904 97.007 83.439 1.00 14.38 80 HIS D O 1
ATOM 5213 N N . LYS D 1 82 ? 57.128 94.813 83.880 1.00 13.28 81 LYS D N 1
ATOM 5214 C CA . LYS D 1 82 ? 58.486 94.739 83.344 1.00 17.27 81 LYS D CA 1
ATOM 5215 C C . LYS D 1 82 ? 58.557 95.231 81.887 1.00 15.86 81 LYS D C 1
ATOM 5216 O O . LYS D 1 82 ? 59.402 96.063 81.552 1.00 17.26 81 LYS D O 1
ATOM 5222 N N . PRO D 1 83 ? 57.676 94.724 81.002 1.00 14.91 82 PRO D N 1
ATOM 5223 C CA . PRO D 1 83 ? 57.695 95.163 79.597 1.00 15.76 82 PRO D CA 1
ATOM 5224 C C . PRO D 1 83 ? 57.502 96.680 79.463 1.00 15.54 82 PRO D C 1
ATOM 5225 O O . PRO D 1 83 ? 58.177 97.336 78.675 1.00 16.42 82 PRO D O 1
ATOM 5229 N N . VAL D 1 84 ? 56.561 97.222 80.230 1.00 14.32 83 VAL D N 1
ATOM 5230 C CA . VAL D 1 84 ? 56.272 98.656 80.213 1.00 12.59 83 VAL D CA 1
ATOM 5231 C C . VAL D 1 84 ? 57.469 99.477 80.696 1.00 15.23 83 VAL D C 1
ATOM 5232 O O . VAL D 1 84 ? 57.826 100.487 80.089 1.00 13.80 83 VAL D O 1
ATOM 5236 N N . GLN D 1 85 ? 58.084 99.038 81.791 1.00 15.07 84 GLN D N 1
ATOM 5237 C CA . GLN D 1 85 ? 59.234 99.741 82.351 1.00 17.25 84 GLN D CA 1
ATOM 5238 C C . GLN D 1 85 ? 60.452 99.661 81.433 1.00 16.55 84 GLN D C 1
ATOM 5239 O O . GLN D 1 85 ? 61.204 100.634 81.310 1.00 13.66 84 GLN D O 1
ATOM 5245 N N . MET D 1 86 ? 60.647 98.513 80.781 1.00 16.75 85 MET D N 1
ATOM 5246 C CA . MET D 1 86 ? 61.770 98.358 79.854 1.00 16.39 85 MET D CA 1
ATOM 5247 C C . MET D 1 86 ? 61.509 99.193 78.597 1.00 18.08 85 MET D C 1
ATOM 5248 O O . MET D 1 86 ? 62.428 99.787 78.036 1.00 16.01 85 MET D O 1
ATOM 5253 N N . PHE D 1 87 ? 60.254 99.234 78.155 1.00 14.35 86 PHE D N 1
ATOM 5254 C CA . PHE D 1 87 ? 59.889 100.037 76.990 1.00 14.99 86 PHE D CA 1
ATOM 5255 C C . PHE D 1 87 ? 60.181 101.501 77.313 1.00 14.53 86 PHE D C 1
ATOM 5256 O O . PHE D 1 87 ? 60.727 102.234 76.489 1.00 15.56 86 PHE D O 1
ATOM 5264 N N . SER D 1 88 ? 59.813 101.921 78.519 1.00 12.04 87 SER D N 1
ATOM 5265 C CA . SER D 1 88 ? 60.027 103.302 78.941 1.00 13.45 87 SER D CA 1
ATOM 5266 C C . SER D 1 88 ? 61.516 103.628 79.081 1.00 14.88 87 SER D C 1
ATOM 5267 O O . SER D 1 88 ? 61.945 104.756 78.821 1.00 12.97 87 SER D O 1
ATOM 5270 N N . LYS D 1 89 ? 62.293 102.638 79.502 1.00 14.85 88 LYS D N 1
ATOM 5271 C CA . LYS D 1 89 ? 63.735 102.799 79.655 1.00 17.88 88 LYS D CA 1
ATOM 5272 C C . LYS D 1 89 ? 64.343 103.137 78.291 1.00 20.01 88 LYS D C 1
ATOM 5273 O O . LYS D 1 89 ? 65.162 104.049 78.166 1.00 20.03 88 LYS D O 1
ATOM 5279 N N . VAL D 1 90 ? 63.924 102.398 77.270 1.00 18.87 89 VAL D N 1
ATOM 5280 C CA . VAL D 1 90 ? 64.415 102.598 75.909 1.00 19.43 89 VAL D CA 1
ATOM 5281 C C . VAL D 1 90 ? 63.846 103.839 75.224 1.00 20.52 89 VAL D C 1
ATOM 5282 O O . VAL D 1 90 ? 64.590 104.656 74.676 1.00 20.79 89 VAL D O 1
ATOM 5286 N N . VAL D 1 91 ? 62.524 103.976 75.262 1.00 18.52 90 VAL D N 1
ATOM 5287 C CA . VAL D 1 91 ? 61.836 105.081 74.602 1.00 18.68 90 VAL D CA 1
ATOM 5288 C C . VAL D 1 91 ? 61.886 106.427 75.313 1.00 18.17 90 VAL D C 1
ATOM 5289 O O . VAL D 1 91 ? 61.933 107.472 74.661 1.00 18.83 90 VAL D O 1
ATOM 5293 N N . GLY D 1 92 ? 61.877 106.403 76.643 1.00 18.17 91 GLY D N 1
ATOM 5294 C CA . GLY D 1 92 ? 61.903 107.638 77.407 1.00 17.62 91 GLY D CA 1
ATOM 5295 C C . GLY D 1 92 ? 60.509 108.088 77.811 1.00 16.22 91 GLY D C 1
ATOM 5296 O O . GLY D 1 92 ? 60.302 109.227 78.236 1.00 17.79 91 GLY D O 1
ATOM 5297 N N . SER D 1 93 ? 59.541 107.190 77.678 1.00 14.51 92 SER D N 1
ATOM 5298 C CA . SER D 1 93 ? 58.157 107.491 78.029 1.00 13.05 92 SER D CA 1
ATOM 5299 C C . SER D 1 93 ? 57.933 107.452 79.538 1.00 15.66 92 SER D C 1
ATOM 5300 O O . SER D 1 93 ? 58.721 106.873 80.279 1.00 14.04 92 SER D O 1
ATOM 5303 N N . ASP D 1 94 ? 56.854 108.085 79.980 1.00 14.22 93 ASP D N 1
ATOM 5304 C CA . ASP D 1 94 ? 56.478 108.102 81.388 1.00 17.10 93 ASP D CA 1
ATOM 5305 C C . ASP D 1 94 ? 55.628 106.836 81.541 1.00 16.21 93 ASP D C 1
ATOM 5306 O O . ASP D 1 94 ? 55.215 106.244 80.540 1.00 16.12 93 ASP D O 1
ATOM 5311 N N . TYR D 1 95 ? 55.391 106.392 82.770 1.00 13.72 94 TYR D N 1
ATOM 5312 C CA . TYR D 1 95 ? 54.560 105.209 82.970 1.00 13.69 94 TYR D CA 1
ATOM 5313 C C . TYR D 1 95 ? 53.975 105.166 84.369 1.00 14.27 94 TYR D C 1
ATOM 5314 O O . TYR D 1 95 ? 54.465 105.822 85.294 1.00 13.60 94 TYR D O 1
ATOM 5323 N N . ILE D 1 96 ? 52.905 104.395 84.503 1.00 14.57 95 ILE D N 1
ATOM 5324 C CA . ILE D 1 96 ? 52.243 104.184 85.780 1.00 15.38 95 ILE D CA 1
ATOM 5325 C C . ILE D 1 96 ? 51.843 102.715 85.773 1.00 16.63 95 ILE D C 1
ATOM 5326 O O . ILE D 1 96 ? 51.003 102.295 84.964 1.00 13.18 95 ILE D O 1
ATOM 5331 N N . VAL D 1 97 ? 52.482 101.926 86.633 1.00 13.46 96 VAL D N 1
ATOM 5332 C CA . VAL D 1 97 ? 52.154 100.509 86.741 1.00 13.89 96 VAL D CA 1
ATOM 5333 C C . VAL D 1 97 ? 51.492 100.317 88.100 1.00 16.06 96 VAL D C 1
ATOM 5334 O O . VAL D 1 97 ? 51.652 101.150 88.996 1.00 15.87 96 VAL D O 1
ATOM 5338 N N . GLY D 1 98 ? 50.744 99.231 88.258 1.00 14.30 97 GLY D N 1
ATOM 5339 C CA . GLY D 1 98 ? 50.045 99.025 89.510 1.00 15.06 97 GLY D CA 1
ATOM 5340 C C . GLY D 1 98 ? 48.763 99.838 89.438 1.00 18.23 97 GLY D C 1
ATOM 5341 O O . GLY D 1 98 ? 48.343 100.225 88.346 1.00 19.53 97 GLY D O 1
ATOM 5342 N N . ARG D 1 99 ? 48.150 100.123 90.583 1.00 16.17 98 ARG D N 1
ATOM 5343 C CA . ARG D 1 99 ? 46.898 100.876 90.603 1.00 15.54 98 ARG D CA 1
ATOM 5344 C C . ARG D 1 99 ? 46.991 102.319 90.111 1.00 16.08 98 ARG D C 1
ATOM 5345 O O . ARG D 1 99 ? 47.778 103.118 90.621 1.00 13.58 98 ARG D O 1
ATOM 5353 N N . PHE D 1 100 ? 46.164 102.643 89.122 1.00 15.25 99 PHE D N 1
ATOM 5354 C CA . PHE D 1 100 ? 46.101 103.987 88.546 1.00 17.36 99 PHE D CA 1
ATOM 5355 C C . PHE D 1 100 ? 45.136 104.781 89.436 1.00 17.52 99 PHE D C 1
ATOM 5356 O O . PHE D 1 100 ? 43.984 104.393 89.611 1.00 18.06 99 PHE D O 1
ATOM 5364 N N . ILE D 1 101 ? 45.608 105.887 89.997 1.00 17.92 100 ILE D N 1
ATOM 5365 C CA . ILE D 1 101 ? 44.778 106.698 90.881 1.00 17.26 100 ILE D CA 1
ATOM 5366 C C . ILE D 1 101 ? 43.781 107.583 90.136 1.00 18.14 100 ILE D C 1
ATOM 5367 O O . ILE D 1 101 ? 44.167 108.414 89.315 1.00 18.43 100 ILE D O 1
ATOM 5372 N N . PRO D 1 102 ? 42.480 107.414 90.417 1.00 19.80 101 PRO D N 1
ATOM 5373 C CA . PRO D 1 102 ? 41.457 108.227 89.757 1.00 19.22 101 PRO D CA 1
ATOM 5374 C C . PRO D 1 102 ? 41.813 109.703 89.928 1.00 21.25 101 PRO D C 1
ATOM 5375 O O . PRO D 1 102 ? 42.102 110.152 91.042 1.00 19.04 101 PRO D O 1
ATOM 5379 N N . GLY D 1 103 ? 41.814 110.443 88.823 1.00 20.57 102 GLY D N 1
ATOM 5380 C CA . GLY D 1 103 ? 42.151 111.856 88.871 1.00 19.60 102 GLY D CA 1
ATOM 5381 C C . GLY D 1 103 ? 43.545 112.154 88.346 1.00 19.81 102 GLY D C 1
ATOM 5382 O O . GLY D 1 103 ? 43.913 113.316 88.157 1.00 21.57 102 GLY D O 1
ATOM 5383 N N . THR D 1 104 ? 44.327 111.107 88.100 1.00 17.89 103 THR D N 1
ATOM 5384 C CA . THR D 1 104 ? 45.689 111.275 87.605 1.00 18.82 103 THR D CA 1
ATOM 5385 C C . THR D 1 104 ? 45.755 112.124 86.333 1.00 19.20 103 THR D C 1
ATOM 5386 O O . THR D 1 104 ? 46.726 112.845 86.116 1.00 18.83 103 THR D O 1
ATOM 5390 N N . LEU D 1 105 ? 44.726 112.044 85.495 1.00 17.19 104 LEU D N 1
ATOM 5391 C CA . LEU D 1 105 ? 44.712 112.824 84.258 1.00 19.21 104 LEU D CA 1
ATOM 5392 C C . LEU D 1 105 ? 43.675 113.939 84.256 1.00 21.16 104 LEU D C 1
ATOM 5393 O O . LEU D 1 105 ? 43.633 114.743 83.325 1.00 21.29 104 LEU D O 1
ATOM 5398 N N . THR D 1 106 ? 42.859 114.005 85.304 1.00 22.42 105 THR D N 1
ATOM 5399 C CA . THR D 1 106 ? 41.801 115.010 85.374 1.00 25.88 105 THR D CA 1
ATOM 5400 C C . THR D 1 106 ? 41.853 116.003 86.536 1.00 28.32 105 THR D C 1
ATOM 5401 O O . THR D 1 106 ? 41.254 117.079 86.456 1.00 29.78 105 THR D O 1
ATOM 5405 N N . ASN D 1 107 ? 42.546 115.654 87.615 1.00 24.75 106 ASN D N 1
ATOM 5406 C CA . ASN D 1 107 ? 42.635 116.549 88.765 1.00 25.57 106 ASN D CA 1
ATOM 5407 C C . ASN D 1 107 ? 44.034 117.130 88.953 1.00 25.74 106 ASN D C 1
ATOM 5408 O O . ASN D 1 107 ? 44.936 116.459 89.458 1.00 24.53 106 ASN D O 1
ATOM 5413 N N . PRO D 1 108 ? 44.227 118.401 88.561 1.00 25.94 107 PRO D N 1
ATOM 5414 C CA . PRO D 1 108 ? 45.511 119.102 88.674 1.00 27.38 107 PRO D CA 1
ATOM 5415 C C . PRO D 1 108 ? 46.039 119.236 90.104 1.00 27.55 107 PRO D C 1
ATOM 5416 O O . PRO D 1 108 ? 47.197 119.591 90.311 1.00 26.55 107 PRO D O 1
ATOM 5420 N N . MET D 1 109 ? 45.195 118.950 91.088 1.00 28.58 108 MET D N 1
ATOM 5421 C CA . MET D 1 109 ? 45.613 119.061 92.480 1.00 30.50 108 MET D CA 1
ATOM 5422 C C . MET D 1 109 ? 46.379 117.845 93.009 1.00 30.18 108 MET D C 1
ATOM 5423 O O . MET D 1 109 ? 47.098 117.949 94.003 1.00 30.59 108 MET D O 1
ATOM 5428 N N . LEU D 1 110 ? 46.231 116.698 92.354 1.00 29.55 109 LEU D N 1
ATOM 5429 C CA . LEU D 1 110 ? 46.926 115.487 92.790 1.00 29.13 109 LEU D CA 1
ATOM 5430 C C . LEU D 1 110 ? 48.399 115.505 92.407 1.00 28.12 109 LEU D C 1
ATOM 5431 O O . LEU D 1 110 ? 48.752 115.897 91.297 1.00 27.71 109 LEU D O 1
ATOM 5436 N N . SER D 1 111 ? 49.263 115.070 93.321 1.00 26.16 110 SER D N 1
ATOM 5437 C CA . SER D 1 111 ? 50.688 115.052 93.028 1.00 25.86 110 SER D CA 1
ATOM 5438 C C . SER D 1 111 ? 51.009 114.110 91.865 1.00 24.69 110 SER D C 1
ATOM 5439 O O . SER D 1 111 ? 52.036 114.263 91.210 1.00 25.21 110 SER D O 1
ATOM 5442 N N . GLU D 1 112 ? 50.126 113.146 91.601 1.00 22.41 111 GLU D N 1
ATOM 5443 C CA . GLU D 1 112 ? 50.331 112.203 90.500 1.00 19.73 111 GLU D CA 1
ATOM 5444 C C . GLU D 1 112 ? 49.854 112.760 89.161 1.00 20.19 111 GLU D C 1
ATOM 5445 O O . GLU D 1 112 ? 50.082 112.153 88.113 1.00 17.99 111 GLU D O 1
ATOM 5451 N N . TYR D 1 113 ? 49.187 113.907 89.199 1.00 18.15 112 TYR D N 1
ATOM 5452 C CA . TYR D 1 113 ? 48.658 114.522 87.987 1.00 19.47 112 TYR D CA 1
ATOM 5453 C C . TYR D 1 113 ? 49.703 114.743 86.896 1.00 20.68 112 TYR D C 1
ATOM 5454 O O . TYR D 1 113 ? 50.818 115.190 87.164 1.00 17.29 112 TYR D O 1
ATOM 5463 N N . ARG D 1 114 ? 49.342 114.406 85.663 1.00 21.12 113 ARG D N 1
ATOM 5464 C CA . ARG D 1 114 ? 50.234 114.630 84.531 1.00 21.44 113 ARG D CA 1
ATOM 5465 C C . ARG D 1 114 ? 49.435 114.985 83.290 1.00 19.30 113 ARG D C 1
ATOM 5466 O O . ARG D 1 114 ? 48.222 114.757 83.223 1.00 17.84 113 ARG D O 1
ATOM 5474 N N . GLU D 1 115 ? 50.126 115.563 82.316 1.00 17.95 114 GLU D N 1
ATOM 5475 C CA . GLU D 1 115 ? 49.504 115.976 81.072 1.00 18.37 114 GLU D CA 1
ATOM 5476 C C . GLU D 1 115 ? 50.223 115.380 79.867 1.00 18.70 114 GLU D C 1
ATOM 5477 O O . GLU D 1 115 ? 50.960 116.067 79.160 1.00 19.12 114 GLU D O 1
ATOM 5483 N N . PRO D 1 116 ? 50.024 114.077 79.626 1.00 15.36 115 PRO D N 1
ATOM 5484 C CA . PRO D 1 116 ? 50.674 113.435 78.484 1.00 15.61 115 PRO D CA 1
ATOM 5485 C C . PRO D 1 116 ? 49.911 113.832 77.224 1.00 15.72 115 PRO D C 1
ATOM 5486 O O . PRO D 1 116 ? 48.776 114.316 77.314 1.00 14.40 115 PRO D O 1
ATOM 5490 N N . GLU D 1 117 ? 50.526 113.636 76.063 1.00 13.68 116 GLU D N 1
ATOM 5491 C CA . GLU D 1 117 ? 49.872 113.955 74.796 1.00 16.17 116 GLU D CA 1
ATOM 5492 C C . GLU D 1 117 ? 49.301 112.681 74.180 1.00 16.85 116 GLU D C 1
ATOM 5493 O O . GLU D 1 117 ? 48.525 112.730 73.225 1.00 14.55 116 GLU D O 1
ATOM 5502 N N . VAL D 1 118 ? 49.695 111.538 74.731 1.00 14.50 117 VAL D N 1
ATOM 5503 C CA . VAL D 1 118 ? 49.200 110.250 74.256 1.00 15.09 117 VAL D CA 1
ATOM 5504 C C . VAL D 1 118 ? 49.321 109.234 75.386 1.00 17.91 117 VAL D C 1
ATOM 5505 O O . VAL D 1 118 ? 50.286 109.262 76.155 1.00 17.28 117 VAL D O 1
ATOM 5509 N N . VAL D 1 119 ? 48.323 108.360 75.492 1.00 17.19 118 VAL D N 1
ATOM 5510 C CA . VAL D 1 119 ? 48.292 107.324 76.522 1.00 15.84 118 VAL D CA 1
ATOM 5511 C C . VAL D 1 119 ? 48.253 105.943 75.869 1.00 16.13 118 VAL D C 1
ATOM 5512 O O . VAL D 1 119 ? 47.477 105.703 74.943 1.00 16.50 118 VAL D O 1
ATOM 5516 N N . PHE D 1 120 ? 49.100 105.042 76.353 1.00 12.93 119 PHE D N 1
ATOM 5517 C CA . PHE D 1 120 ? 49.184 103.686 75.818 1.00 14.12 119 PHE D CA 1
ATOM 5518 C C . PHE D 1 120 ? 48.932 102.696 76.957 1.00 13.18 119 PHE D C 1
ATOM 5519 O O . PHE D 1 120 ? 49.792 102.501 77.819 1.00 12.73 119 PHE D O 1
ATOM 5527 N N . VAL D 1 121 ? 47.745 102.091 76.974 1.00 13.52 120 VAL D N 1
ATOM 5528 C CA . VAL D 1 121 ? 47.405 101.133 78.030 1.00 12.72 120 VAL D CA 1
ATOM 5529 C C . VAL D 1 121 ? 47.610 99.681 77.601 1.00 14.39 120 VAL D C 1
ATOM 5530 O O . VAL D 1 121 ? 47.621 99.354 76.410 1.00 13.42 120 VAL D O 1
ATOM 5534 N N . ASN D 1 122 ? 47.770 98.813 78.592 1.00 12.59 121 ASN D N 1
ATOM 5535 C CA . ASN D 1 122 ? 47.986 97.397 78.353 1.00 13.07 121 ASN D CA 1
ATOM 5536 C C . ASN D 1 122 ? 46.696 96.618 78.099 1.00 11.86 121 ASN D C 1
ATOM 5537 O O . ASN D 1 122 ? 46.710 95.604 77.393 1.00 13.05 121 ASN D O 1
ATOM 5542 N N . ASP D 1 123 ? 45.589 97.096 78.663 1.00 12.45 122 ASP D N 1
ATOM 5543 C CA . ASP D 1 123 ? 44.297 96.410 78.528 1.00 14.68 122 ASP D CA 1
ATOM 5544 C C . ASP D 1 123 ? 43.173 97.387 78.883 1.00 15.04 122 ASP D C 1
ATOM 5545 O O . ASP D 1 123 ? 43.078 97.844 80.019 1.00 17.29 122 ASP D O 1
ATOM 5550 N N . PRO D 1 124 ? 42.295 97.709 77.913 1.00 14.96 123 PRO D N 1
ATOM 5551 C CA . PRO D 1 124 ? 41.189 98.646 78.141 1.00 15.73 123 PRO D CA 1
ATOM 5552 C C . PRO D 1 124 ? 40.203 98.288 79.249 1.00 15.90 123 PRO D C 1
ATOM 5553 O O . PRO D 1 124 ? 39.548 99.166 79.806 1.00 18.98 123 PRO D O 1
ATOM 5557 N N . ALA D 1 125 ? 40.092 97.006 79.570 1.00 16.01 124 ALA D N 1
ATOM 5558 C CA . ALA D 1 125 ? 39.190 96.588 80.639 1.00 17.16 124 ALA D CA 1
ATOM 5559 C C . ALA D 1 125 ? 39.882 96.799 81.993 1.00 18.34 124 ALA D C 1
ATOM 5560 O O . ALA D 1 125 ? 39.316 97.401 82.902 1.00 20.38 124 ALA D O 1
ATOM 5562 N N . ILE D 1 126 ? 41.116 96.319 82.114 1.00 16.67 125 ILE D N 1
ATOM 5563 C CA . ILE D 1 126 ? 41.876 96.457 83.358 1.00 17.99 125 ILE D CA 1
ATOM 5564 C C . ILE D 1 126 ? 42.264 97.910 83.638 1.00 16.91 125 ILE D C 1
ATOM 5565 O O . ILE D 1 126 ? 42.164 98.391 84.770 1.00 16.21 125 ILE D O 1
ATOM 5570 N N . ASP D 1 127 ? 42.711 98.603 82.597 1.00 15.50 126 ASP D N 1
ATOM 5571 C CA . ASP D 1 127 ? 43.125 99.992 82.720 1.00 15.24 126 ASP D CA 1
ATOM 5572 C C . ASP D 1 127 ? 42.011 100.930 82.266 1.00 17.30 126 ASP D C 1
ATOM 5573 O O . ASP D 1 127 ? 42.269 101.950 81.634 1.00 14.71 126 ASP D O 1
ATOM 5578 N N . LYS D 1 128 ? 40.771 100.589 82.602 1.00 18.46 127 LYS D N 1
ATOM 5579 C CA . LYS D 1 128 ? 39.628 101.401 82.193 1.00 20.31 127 LYS D CA 1
ATOM 5580 C C . LYS D 1 128 ? 39.625 102.825 82.741 1.00 17.33 127 LYS D C 1
ATOM 5581 O O . LYS D 1 128 ? 39.200 103.747 82.050 1.00 17.02 127 LYS D O 1
ATOM 5587 N N . GLN D 1 129 ? 40.099 103.014 83.970 1.00 16.31 128 GLN D N 1
ATOM 5588 C CA . GLN D 1 129 ? 40.133 104.352 84.564 1.00 17.54 128 GLN D CA 1
ATOM 5589 C C . GLN D 1 129 ? 40.990 105.287 83.706 1.00 15.77 128 GLN D C 1
ATOM 5590 O O . GLN D 1 129 ? 40.579 106.402 83.388 1.00 15.27 128 GLN D O 1
ATOM 5596 N N . ALA D 1 130 ? 42.181 104.829 83.330 1.00 13.62 129 ALA D N 1
ATOM 5597 C CA . ALA D 1 130 ? 43.075 105.638 82.503 1.00 13.75 129 ALA D CA 1
ATOM 5598 C C . ALA D 1 130 ? 42.453 105.920 81.129 1.00 15.16 129 ALA D C 1
ATOM 5599 O O . ALA D 1 130 ? 42.502 107.049 80.636 1.00 13.55 129 ALA D O 1
ATOM 5601 N N . VAL D 1 131 ? 41.878 104.892 80.509 1.00 16.34 130 VAL D N 1
ATOM 5602 C CA . VAL D 1 131 ? 41.248 105.050 79.197 1.00 17.94 130 VAL D CA 1
ATOM 5603 C C . VAL D 1 131 ? 40.107 106.074 79.251 1.00 18.49 130 VAL D C 1
ATOM 5604 O O . VAL D 1 131 ? 39.981 106.922 78.368 1.00 17.53 130 VAL D O 1
ATOM 5608 N N . SER D 1 132 ? 39.287 105.999 80.294 1.00 18.35 131 SER D N 1
ATOM 5609 C CA . SER D 1 132 ? 38.164 106.920 80.447 1.00 18.13 131 SER D CA 1
ATOM 5610 C C . SER D 1 132 ? 38.610 108.364 80.676 1.00 19.82 131 SER D C 1
ATOM 5611 O O . SER D 1 132 ? 38.074 109.288 80.061 1.00 17.72 131 SER D O 1
ATOM 5615 N N . GLU D 1 133 ? 39.595 108.564 81.549 1.00 16.94 132 GLU D N 1
ATOM 5616 C CA . GLU D 1 133 ? 40.084 109.909 81.825 1.00 17.25 132 GLU D CA 1
ATOM 5617 C C . GLU D 1 133 ? 40.774 110.514 80.606 1.00 18.48 132 GLU D C 1
ATOM 5618 O O . GLU D 1 133 ? 40.527 111.667 80.259 1.00 20.17 132 GLU D O 1
ATOM 5624 N N . ALA D 1 134 ? 41.629 109.736 79.951 1.00 17.03 133 ALA D N 1
ATOM 5625 C CA . ALA D 1 134 ? 42.326 110.226 78.770 1.00 16.57 133 ALA D CA 1
ATOM 5626 C C . ALA D 1 134 ? 41.299 110.688 77.739 1.00 18.89 133 ALA D C 1
ATOM 5627 O O . ALA D 1 134 ? 41.428 111.767 77.156 1.00 19.32 133 ALA D O 1
ATOM 5629 N N . THR D 1 135 ? 40.275 109.864 77.533 1.00 16.52 134 THR D N 1
ATOM 5630 C CA . THR D 1 135 ? 39.220 110.165 76.575 1.00 18.53 134 THR D CA 1
ATOM 5631 C C . THR D 1 135 ? 38.432 111.410 76.975 1.00 21.66 134 THR D C 1
ATOM 5632 O O . THR D 1 135 ? 38.030 112.198 76.119 1.00 26.23 134 THR D O 1
ATOM 5636 N N . ALA D 1 136 ? 38.227 111.598 78.275 1.00 22.46 135 ALA D N 1
ATOM 5637 C CA . ALA D 1 136 ? 37.499 112.761 78.767 1.00 23.05 135 ALA D CA 1
ATOM 5638 C C . ALA D 1 136 ? 38.280 114.054 78.538 1.00 26.61 135 ALA D C 1
ATOM 5639 O O . ALA D 1 136 ? 37.690 115.116 78.334 1.00 24.64 135 ALA D O 1
ATOM 5641 N N . VAL D 1 137 ? 39.608 113.973 78.572 1.00 25.17 136 VAL D N 1
ATOM 5642 C CA . VAL D 1 137 ? 40.420 115.167 78.368 1.00 27.16 136 VAL D CA 1
ATOM 5643 C C . VAL D 1 137 ? 40.937 115.314 76.934 1.00 26.57 136 VAL D C 1
ATOM 5644 O O . VAL D 1 137 ? 41.729 116.206 76.641 1.00 28.74 136 VAL D O 1
ATOM 5648 N N . GLY D 1 138 ? 40.477 114.437 76.048 1.00 23.12 137 GLY D N 1
ATOM 5649 C CA . GLY D 1 138 ? 40.869 114.507 74.650 1.00 22.32 137 GLY D CA 1
ATOM 5650 C C . GLY D 1 138 ? 42.237 113.967 74.279 1.00 22.99 137 GLY D C 1
ATOM 5651 O O . GLY D 1 138 ? 42.795 114.347 73.249 1.00 20.74 137 GLY D O 1
ATOM 5652 N N . ILE D 1 139 ? 42.780 113.083 75.109 1.00 22.77 138 ILE D N 1
ATOM 5653 C CA . ILE D 1 139 ? 44.087 112.489 74.850 1.00 21.68 138 ILE D CA 1
ATOM 5654 C C . ILE D 1 139 ? 43.916 111.171 74.092 1.00 22.98 138 ILE D C 1
ATOM 5655 O O . ILE D 1 139 ? 43.187 110.283 74.539 1.00 20.30 138 ILE D O 1
ATOM 5660 N N . PRO D 1 140 ? 44.589 111.029 72.936 1.00 21.47 139 PRO D N 1
ATOM 5661 C CA . PRO D 1 140 ? 44.524 109.820 72.105 1.00 19.35 139 PRO D CA 1
ATOM 5662 C C . PRO D 1 140 ? 44.935 108.581 72.904 1.00 19.45 139 PRO D C 1
ATOM 5663 O O . PRO D 1 140 ? 45.925 108.612 73.636 1.00 17.81 139 PRO D O 1
ATOM 5667 N N . VAL D 1 141 ? 44.190 107.492 72.750 1.00 16.40 140 VAL D N 1
ATOM 5668 C CA . VAL D 1 141 ? 44.503 106.262 73.475 1.00 17.07 140 VAL D CA 1
ATOM 5669 C C . VAL D 1 141 ? 44.910 105.098 72.578 1.00 16.62 140 VAL D C 1
ATOM 5670 O O . VAL D 1 141 ? 44.178 104.712 71.658 1.00 18.24 140 VAL D O 1
ATOM 5674 N N . VAL D 1 142 ? 46.092 104.549 72.848 1.00 12.75 141 VAL D N 1
ATOM 5675 C CA . VAL D 1 142 ? 46.594 103.392 72.125 1.00 13.60 141 VAL D CA 1
ATOM 5676 C C . VAL D 1 142 ? 46.410 102.242 73.116 1.00 14.47 141 VAL D C 1
ATOM 5677 O O . VAL D 1 142 ? 46.586 102.439 74.316 1.00 15.10 141 VAL D O 1
ATOM 5681 N N . ALA D 1 143 ? 46.058 101.053 72.639 1.00 14.49 142 ALA D N 1
ATOM 5682 C CA . ALA D 1 143 ? 45.877 99.936 73.564 1.00 14.10 142 ALA D CA 1
ATOM 5683 C C . ALA D 1 143 ? 46.077 98.560 72.961 1.00 15.95 142 ALA D C 1
ATOM 5684 O O . ALA D 1 143 ? 45.798 98.338 71.782 1.00 16.69 142 ALA D O 1
ATOM 5686 N N . LEU D 1 144 ? 46.582 97.638 73.777 1.00 14.04 143 LEU D N 1
ATOM 5687 C CA . LEU D 1 144 ? 46.729 96.261 73.337 1.00 15.18 143 LEU D CA 1
ATOM 5688 C C . LEU D 1 144 ? 45.327 95.711 73.584 1.00 17.84 143 LEU D C 1
ATOM 5689 O O . LEU D 1 144 ? 44.762 95.909 74.662 1.00 17.16 143 LEU D O 1
ATOM 5694 N N . CYS D 1 145 ? 44.757 95.043 72.590 1.00 15.67 144 CYS D N 1
ATOM 5695 C CA . CYS D 1 145 ? 43.411 94.496 72.735 1.00 17.76 144 CYS D CA 1
ATOM 5696 C C . CYS D 1 145 ? 43.375 93.015 72.403 1.00 16.52 144 CYS D C 1
ATOM 5697 O O . CYS D 1 145 ? 43.800 92.613 71.321 1.00 14.61 144 CYS D O 1
ATOM 5700 N N . ASP D 1 146 ? 42.872 92.212 73.342 1.00 15.52 145 ASP D N 1
ATOM 5701 C CA . ASP D 1 146 ? 42.763 90.763 73.159 1.00 15.35 145 ASP D CA 1
ATOM 5702 C C . ASP D 1 146 ? 41.357 90.476 72.604 1.00 14.41 145 ASP D C 1
ATOM 5703 O O . ASP D 1 146 ? 40.537 91.387 72.487 1.00 15.44 145 ASP D O 1
ATOM 5708 N N . SER D 1 147 ? 41.070 89.222 72.273 1.00 16.06 146 SER D N 1
ATOM 5709 C CA . SER D 1 147 ? 39.760 88.877 71.711 1.00 17.59 146 SER D CA 1
ATOM 5710 C C . SER D 1 147 ? 38.577 89.291 72.584 1.00 16.73 146 SER D C 1
ATOM 5711 O O . SER D 1 147 ? 37.506 89.624 72.074 1.00 19.18 146 SER D O 1
ATOM 5714 N N . ASN D 1 148 ? 38.778 89.293 73.898 1.00 18.43 147 ASN D N 1
ATOM 5715 C CA . ASN D 1 148 ? 37.721 89.645 74.847 1.00 18.11 147 ASN D CA 1
ATOM 5716 C C . ASN D 1 148 ? 37.521 91.135 75.079 1.00 18.74 147 ASN D C 1
ATOM 5717 O O . ASN D 1 148 ? 36.569 91.530 75.751 1.00 17.32 147 ASN D O 1
ATOM 5722 N N . ASN D 1 149 ? 38.415 91.961 74.540 1.00 16.40 148 ASN D N 1
ATOM 5723 C CA . ASN D 1 149 ? 38.326 93.404 74.740 1.00 16.64 148 ASN D CA 1
ATOM 5724 C C . ASN D 1 149 ? 37.418 94.129 73.756 1.00 18.25 148 ASN D C 1
ATOM 5725 O O . ASN D 1 149 ? 37.257 93.714 72.613 1.00 18.94 148 ASN D O 1
ATOM 5730 N N . SER D 1 150 ? 36.832 95.225 74.219 1.00 18.81 149 SER D N 1
ATOM 5731 C CA . SER D 1 150 ? 35.962 96.043 73.389 1.00 24.04 149 SER D CA 1
ATOM 5732 C C . SER D 1 150 ? 35.795 97.400 74.043 1.00 25.36 149 SER D C 1
ATOM 5733 O O . SER D 1 150 ? 35.233 97.507 75.132 1.00 25.43 149 SER D O 1
ATOM 5736 N N . SER D 1 151 ? 36.283 98.442 73.380 1.00 26.35 150 SER D N 1
ATOM 5737 C CA . SER D 1 151 ? 36.173 99.781 73.934 1.00 25.84 150 SER D CA 1
ATOM 5738 C C . SER D 1 151 ? 36.054 100.866 72.878 1.00 25.26 150 SER D C 1
ATOM 5739 O O . SER D 1 151 ? 36.879 100.957 71.963 1.00 26.14 150 SER D O 1
ATOM 5742 N N . ALA D 1 152 ? 35.026 101.694 73.017 1.00 22.43 151 ALA D N 1
ATOM 5743 C CA . ALA D 1 152 ? 34.803 102.798 72.092 1.00 25.35 151 ALA D CA 1
ATOM 5744 C C . ALA D 1 152 ? 35.779 103.926 72.411 1.00 26.39 151 ALA D C 1
ATOM 5745 O O . ALA D 1 152 ? 35.869 104.910 71.671 1.00 29.39 151 ALA D O 1
ATOM 5747 N N . ASP D 1 153 ? 36.512 103.777 73.511 1.00 21.69 152 ASP D N 1
ATOM 5748 C CA . ASP D 1 153 ? 37.459 104.801 73.934 1.00 22.37 152 ASP D CA 1
ATOM 5749 C C . ASP D 1 153 ? 38.895 104.559 73.473 1.00 20.05 152 ASP D C 1
ATOM 5750 O O . ASP D 1 153 ? 39.771 105.388 73.720 1.00 21.23 152 ASP D O 1
ATOM 5755 N N . VAL D 1 154 ? 39.138 103.430 72.810 1.00 19.06 153 VAL D N 1
ATOM 5756 C CA . VAL D 1 154 ? 40.471 103.115 72.302 1.00 17.77 153 VAL D CA 1
ATOM 5757 C C . VAL D 1 154 ? 40.571 103.659 70.873 1.00 20.56 153 VAL D C 1
ATOM 5758 O O . VAL D 1 154 ? 39.792 103.281 69.994 1.00 18.22 153 VAL D O 1
ATOM 5762 N N . ASP D 1 155 ? 41.533 104.546 70.648 1.00 17.94 154 ASP D N 1
ATOM 5763 C CA . ASP D 1 155 ? 41.705 105.169 69.339 1.00 19.71 154 ASP D CA 1
ATOM 5764 C C . ASP D 1 155 ? 42.593 104.397 68.380 1.00 20.43 154 ASP D C 1
ATOM 5765 O O . ASP D 1 155 ? 42.326 104.344 67.177 1.00 20.26 154 ASP D O 1
ATOM 5770 N N . LEU D 1 156 ? 43.655 103.803 68.906 1.00 16.66 155 LEU D N 1
ATOM 5771 C CA . LEU D 1 156 ? 44.561 103.024 68.083 1.00 16.53 155 LEU D CA 1
ATOM 5772 C C . LEU D 1 156 ? 44.674 101.658 68.743 1.00 19.16 155 LEU D C 1
ATOM 5773 O O . LEU D 1 156 ? 45.089 101.554 69.905 1.00 14.47 155 LEU D O 1
ATOM 5778 N N . VAL D 1 157 ? 44.299 100.621 68.003 1.00 16.00 156 VAL D N 1
ATOM 5779 C CA . VAL D 1 157 ? 44.327 99.256 68.515 1.00 19.04 156 VAL D CA 1
ATOM 5780 C C . VAL D 1 157 ? 45.486 98.395 68.027 1.00 18.50 156 VAL D C 1
ATOM 5781 O O . VAL D 1 157 ? 45.867 98.445 66.860 1.00 20.95 156 VAL D O 1
ATOM 5785 N N . ILE D 1 158 ? 46.044 97.609 68.945 1.00 16.74 157 ILE D N 1
ATOM 5786 C CA . ILE D 1 158 ? 47.109 96.663 68.636 1.00 14.93 157 ILE D CA 1
ATOM 5787 C C . ILE D 1 158 ? 46.496 95.333 69.087 1.00 18.26 157 ILE D C 1
ATOM 5788 O O . ILE D 1 158 ? 46.460 95.032 70.284 1.00 18.73 157 ILE D O 1
ATOM 5793 N N . PRO D 1 159 ? 45.988 94.531 68.134 1.00 16.28 158 PRO D N 1
ATOM 5794 C CA . PRO D 1 159 ? 45.358 93.235 68.417 1.00 16.71 158 PRO D CA 1
ATOM 5795 C C . PRO D 1 159 ? 46.342 92.137 68.779 1.00 15.98 158 PRO D C 1
ATOM 5796 O O . PRO D 1 159 ? 47.057 91.621 67.924 1.00 17.10 158 PRO D O 1
ATOM 5800 N N . THR D 1 160 ? 46.354 91.760 70.054 1.00 16.08 159 THR D N 1
ATOM 5801 C CA . THR D 1 160 ? 47.280 90.743 70.524 1.00 14.24 159 THR D CA 1
ATOM 5802 C C . THR D 1 160 ? 46.865 90.148 71.861 1.00 14.67 159 THR D C 1
ATOM 5803 O O . THR D 1 160 ? 46.034 90.700 72.575 1.00 16.08 159 THR D O 1
ATOM 5807 N N . ASN D 1 161 ? 47.458 89.011 72.190 1.00 17.01 160 ASN D N 1
ATOM 5808 C CA . ASN D 1 161 ? 47.212 88.379 73.474 1.00 15.68 160 ASN D CA 1
ATOM 5809 C C . ASN D 1 161 ? 47.875 89.360 74.444 1.00 16.04 160 ASN D C 1
ATOM 5810 O O . ASN D 1 161 ? 49.081 89.566 74.373 1.00 18.81 160 ASN D O 1
ATOM 5815 N N . ASN D 1 162 ? 47.099 89.982 75.328 1.00 15.63 161 ASN D N 1
ATOM 5816 C CA . ASN D 1 162 ? 47.676 90.943 76.273 1.00 17.26 161 ASN D CA 1
ATOM 5817 C C . ASN D 1 162 ? 47.740 90.414 77.702 1.00 17.35 161 ASN D C 1
ATOM 5818 O O . ASN D 1 162 ? 47.811 91.190 78.659 1.00 17.76 161 ASN D O 1
ATOM 5823 N N . LYS D 1 163 ? 47.745 89.092 77.833 1.00 18.11 162 LYS D N 1
ATOM 5824 C CA . LYS D 1 163 ? 47.777 88.437 79.136 1.00 20.15 162 LYS D CA 1
ATOM 5825 C C . LYS D 1 163 ? 49.017 87.566 79.340 1.00 19.01 162 LYS D C 1
ATOM 5826 O O . LYS D 1 163 ? 49.524 87.451 80.457 1.00 22.20 162 LYS D O 1
ATOM 5832 N N . GLY D 1 164 ? 49.508 86.964 78.261 1.00 19.18 163 GLY D N 1
ATOM 5833 C CA . GLY D 1 164 ? 50.676 86.103 78.346 1.00 18.10 163 GLY D CA 1
ATOM 5834 C C . GLY D 1 164 ? 51.977 86.835 78.621 1.00 20.05 163 GLY D C 1
ATOM 5835 O O . GLY D 1 164 ? 52.239 87.897 78.058 1.00 17.81 163 GLY D O 1
ATOM 5836 N N . ARG D 1 165 ? 52.804 86.255 79.484 1.00 21.38 164 ARG D N 1
ATOM 5837 C CA . ARG D 1 165 ? 54.083 86.854 79.847 1.00 24.62 164 ARG D CA 1
ATOM 5838 C C . ARG D 1 165 ? 54.954 87.065 78.615 1.00 23.65 164 ARG D C 1
ATOM 5839 O O . ARG D 1 165 ? 55.460 88.165 78.376 1.00 21.98 164 ARG D O 1
ATOM 5847 N N . ARG D 1 166 ? 55.119 86.003 77.833 1.00 21.82 165 ARG D N 1
ATOM 5848 C CA . ARG D 1 166 ? 55.938 86.054 76.629 1.00 21.51 165 ARG D CA 1
ATOM 5849 C C . ARG D 1 166 ? 55.327 86.962 75.564 1.00 19.42 165 ARG D C 1
ATOM 5850 O O . ARG D 1 166 ? 56.042 87.705 74.885 1.00 18.36 165 ARG D O 1
ATOM 5858 N N . ALA D 1 167 ? 54.007 86.896 75.415 1.00 16.14 166 ALA D N 1
ATOM 5859 C CA . ALA D 1 167 ? 53.311 87.721 74.434 1.00 16.40 166 ALA D CA 1
ATOM 5860 C C . ALA D 1 167 ? 53.528 89.204 74.720 1.00 16.44 166 ALA D C 1
ATOM 5861 O O . ALA D 1 167 ? 53.810 89.985 73.814 1.00 17.03 166 ALA D O 1
ATOM 5863 N N . LEU D 1 168 ? 53.396 89.592 75.983 1.00 14.48 167 LEU D N 1
ATOM 5864 C CA . LEU D 1 168 ? 53.587 90.989 76.359 1.00 17.16 167 LEU D CA 1
ATOM 5865 C C . LEU D 1 168 ? 55.036 91.418 76.143 1.00 19.29 167 LEU D C 1
ATOM 5866 O O . LEU D 1 168 ? 55.306 92.518 75.660 1.00 19.65 167 LEU D O 1
ATOM 5871 N N . ALA D 1 169 ? 55.968 90.538 76.492 1.00 17.48 168 ALA D N 1
ATOM 5872 C CA . ALA D 1 169 ? 57.383 90.837 76.328 1.00 19.54 168 ALA D CA 1
ATOM 5873 C C . ALA D 1 169 ? 57.737 91.144 74.875 1.00 19.62 168 ALA D C 1
ATOM 5874 O O . ALA D 1 169 ? 58.330 92.180 74.582 1.00 18.04 168 ALA D O 1
ATOM 5876 N N . ILE D 1 170 ? 57.365 90.261 73.955 1.00 19.26 169 ILE D N 1
ATOM 5877 C CA . ILE D 1 170 ? 57.713 90.491 72.560 1.00 18.73 169 ILE D CA 1
ATOM 5878 C C . ILE D 1 170 ? 57.023 91.699 71.918 1.00 19.50 169 ILE D C 1
ATOM 5879 O O . ILE D 1 170 ? 57.607 92.368 71.066 1.00 18.28 169 ILE D O 1
ATOM 5884 N N . VAL D 1 171 ? 55.797 92.003 72.328 1.00 17.92 170 VAL D N 1
ATOM 5885 C CA . VAL D 1 171 ? 55.097 93.144 71.747 1.00 18.49 170 VAL D CA 1
ATOM 5886 C C . VAL D 1 171 ? 55.698 94.488 72.187 1.00 16.66 170 VAL D C 1
ATOM 5887 O O . VAL D 1 171 ? 55.928 95.365 71.354 1.00 16.09 170 VAL D O 1
ATOM 5891 N N . TYR D 1 172 ? 55.960 94.654 73.481 1.00 15.92 171 TYR D N 1
ATOM 5892 C CA . TYR D 1 172 ? 56.561 95.898 73.963 1.00 15.63 171 TYR D CA 1
ATOM 5893 C C . TYR D 1 172 ? 58.000 95.988 73.441 1.00 16.09 171 TYR D C 1
ATOM 5894 O O . TYR D 1 172 ? 58.495 97.072 73.137 1.00 18.01 171 TYR D O 1
ATOM 5903 N N . TRP D 1 173 ? 58.654 94.836 73.336 1.00 17.44 172 TRP D N 1
ATOM 5904 C CA . TRP D 1 173 ? 60.024 94.741 72.838 1.00 19.74 172 TRP D CA 1
ATOM 5905 C C . TRP D 1 173 ? 60.075 95.198 71.377 1.00 19.93 172 TRP D C 1
ATOM 5906 O O . TRP D 1 173 ? 60.940 95.986 70.999 1.00 20.05 172 TRP D O 1
ATOM 5917 N N . LEU D 1 174 ? 59.149 94.699 70.561 1.00 20.22 173 LEU D N 1
ATOM 5918 C CA . LEU D 1 174 ? 59.092 95.078 69.150 1.00 19.81 173 LEU D CA 1
ATOM 5919 C C . LEU D 1 174 ? 58.779 96.557 68.982 1.00 21.25 173 LEU D C 1
ATOM 5920 O O . LEU D 1 174 ? 59.358 97.228 68.122 1.00 20.72 173 LEU D O 1
ATOM 5925 N N . LEU D 1 175 ? 57.856 97.067 69.795 1.00 17.48 174 LEU D N 1
ATOM 5926 C CA . LEU D 1 175 ? 57.493 98.477 69.722 1.00 18.19 174 LEU D CA 1
ATOM 5927 C C . LEU D 1 175 ? 58.696 99.359 70.062 1.00 18.14 174 LEU D C 1
ATOM 5928 O O . LEU D 1 175 ? 58.959 100.347 69.376 1.00 17.24 174 LEU D O 1
ATOM 5933 N N . ALA D 1 176 ? 59.423 98.991 71.113 1.00 16.81 175 ALA D N 1
ATOM 5934 C CA . ALA D 1 176 ? 60.596 99.752 71.537 1.00 19.29 175 ALA D CA 1
ATOM 5935 C C . ALA D 1 176 ? 61.715 99.648 70.504 1.00 23.02 175 ALA D C 1
ATOM 5936 O O . ALA D 1 176 ? 62.405 100.631 70.227 1.00 20.10 175 ALA D O 1
ATOM 5938 N N . ARG D 1 177 ? 61.893 98.459 69.937 1.00 22.67 176 ARG D N 1
ATOM 5939 C CA . ARG D 1 177 ? 62.929 98.250 68.928 1.00 24.38 176 ARG D CA 1
ATOM 5940 C C . ARG D 1 177 ? 62.670 99.103 67.695 1.00 24.91 176 ARG D C 1
ATOM 5941 O O . ARG D 1 177 ? 63.587 99.736 67.167 1.00 23.69 176 ARG D O 1
ATOM 5949 N N . GLU D 1 178 ? 61.422 99.114 67.233 1.00 22.88 177 GLU D N 1
ATOM 5950 C CA . GLU D 1 178 ? 61.058 99.889 66.055 1.00 24.10 177 GLU D CA 1
ATOM 5951 C C . GLU D 1 178 ? 61.140 101.388 66.293 1.00 25.86 177 GLU D C 1
ATOM 5952 O O . GLU D 1 178 ? 61.551 102.136 65.407 1.00 23.86 177 GLU D O 1
ATOM 5958 N N . ILE D 1 179 ? 60.744 101.830 67.483 1.00 24.16 178 ILE D N 1
ATOM 5959 C CA . ILE D 1 179 ? 60.807 103.246 67.808 1.00 25.17 178 ILE D CA 1
ATOM 5960 C C . ILE D 1 179 ? 62.270 103.677 67.852 1.00 25.90 178 ILE D C 1
ATOM 5961 O O . ILE D 1 179 ? 62.632 104.733 67.333 1.00 29.13 178 ILE D O 1
ATOM 5966 N N . ALA D 1 180 ? 63.110 102.848 68.463 1.00 26.95 179 ALA D N 1
ATOM 5967 C CA . ALA D 1 180 ? 64.535 103.140 68.560 1.00 30.55 179 ALA D CA 1
ATOM 5968 C C . ALA D 1 180 ? 65.096 103.214 67.146 1.00 33.38 179 ALA D C 1
ATOM 5969 O O . ALA D 1 180 ? 65.929 104.066 66.835 1.00 34.22 179 ALA D O 1
ATOM 5971 N N . LYS D 1 181 ? 64.613 102.313 66.296 1.00 33.68 180 LYS D N 1
ATOM 5972 C CA . LYS D 1 181 ? 65.032 102.232 64.903 1.00 34.24 180 LYS D CA 1
ATOM 5973 C C . LYS D 1 181 ? 64.634 103.502 64.152 1.00 33.91 180 LYS D C 1
ATOM 5974 O O . LYS D 1 181 ? 65.431 104.062 63.399 1.00 34.42 180 LYS D O 1
ATOM 5980 N N . ILE D 1 182 ? 63.401 103.956 64.364 1.00 32.23 181 ILE D N 1
ATOM 5981 C CA . ILE D 1 182 ? 62.900 105.166 63.715 1.00 33.12 181 ILE D CA 1
ATOM 5982 C C . ILE D 1 182 ? 63.723 106.391 64.112 1.00 35.99 181 ILE D C 1
ATOM 5983 O O . ILE D 1 182 ? 63.803 107.364 63.362 1.00 37.04 181 ILE D O 1
ATOM 5988 N N . ARG D 1 183 ? 64.332 106.339 65.291 1.00 36.74 182 ARG D N 1
ATOM 5989 C CA . ARG D 1 183 ? 65.154 107.444 65.773 1.00 40.21 182 ARG D CA 1
ATOM 5990 C C . ARG D 1 183 ? 66.563 107.342 65.209 1.00 43.54 182 ARG D C 1
ATOM 5991 O O . ARG D 1 183 ? 67.223 108.352 64.967 1.00 46.09 182 ARG D O 1
ATOM 5999 N N . GLY D 1 184 ? 67.016 106.111 65.004 1.00 46.25 183 GLY D N 1
ATOM 6000 C CA . GLY D 1 184 ? 68.354 105.886 64.497 1.00 48.41 183 GLY D CA 1
ATOM 6001 C C . GLY D 1 184 ? 69.232 105.557 65.684 1.00 50.44 183 GLY D C 1
ATOM 6002 O O . GLY D 1 184 ? 70.448 105.748 65.655 1.00 52.78 183 GLY D O 1
ATOM 6003 N N . GLN D 1 185 ? 68.591 105.059 66.736 1.00 50.75 184 GLN D N 1
ATOM 6004 C CA . GLN D 1 185 ? 69.255 104.694 67.982 1.00 51.63 184 GLN D CA 1
ATOM 6005 C C . GLN D 1 185 ? 69.780 103.256 67.929 1.00 52.76 184 GLN D C 1
ATOM 6006 O O . GLN D 1 185 ? 69.614 102.562 66.925 1.00 54.28 184 GLN D O 1
ATOM 6012 N N . ASP D 1 186 ? 70.411 102.818 69.014 1.00 52.45 185 ASP D N 1
ATOM 6013 C CA . ASP D 1 186 ? 70.958 101.466 69.106 1.00 51.14 185 ASP D CA 1
ATOM 6014 C C . ASP D 1 186 ? 70.113 100.628 70.057 1.00 48.14 185 ASP D C 1
ATOM 6015 O O . ASP D 1 186 ? 69.964 100.966 71.234 1.00 48.91 185 ASP D O 1
ATOM 6017 N N . PHE D 1 187 ? 69.570 99.531 69.544 1.00 42.95 186 PHE D N 1
ATOM 6018 C CA . PHE D 1 187 ? 68.737 98.643 70.343 1.00 37.38 186 PHE D CA 1
ATOM 6019 C C . PHE D 1 187 ? 69.376 97.259 70.384 1.00 35.45 186 PHE D C 1
ATOM 6020 O O . PHE D 1 187 ? 69.457 96.578 69.362 1.00 37.86 186 PHE D O 1
ATOM 6028 N N . THR D 1 188 ? 69.830 96.846 71.565 1.00 33.86 187 THR D N 1
ATOM 6029 C CA . THR D 1 188 ? 70.487 95.548 71.716 1.00 33.96 187 THR D CA 1
ATOM 6030 C C . THR D 1 188 ? 69.811 94.593 72.700 1.00 30.70 187 THR D C 1
ATOM 6031 O O . THR D 1 188 ? 70.358 93.533 73.016 1.00 28.06 187 THR D O 1
ATOM 6035 N N . TYR D 1 189 ? 68.628 94.954 73.183 1.00 27.39 188 TYR D N 1
ATOM 6036 C CA . TYR D 1 189 ? 67.924 94.098 74.130 1.00 24.06 188 TYR D CA 1
ATOM 6037 C C . TYR D 1 189 ? 67.306 92.867 73.484 1.00 25.07 188 TYR D C 1
ATOM 6038 O O . TYR D 1 189 ? 66.971 92.867 72.300 1.00 23.38 188 TYR D O 1
ATOM 6047 N N . SER D 1 190 ? 67.152 91.819 74.283 1.00 26.90 189 SER D N 1
ATOM 6048 C CA . SER D 1 190 ? 66.540 90.577 73.826 1.00 26.75 189 SER D CA 1
ATOM 6049 C C . SER D 1 190 ? 65.112 90.566 74.368 1.00 26.06 189 SER D C 1
ATOM 6050 O O . SER D 1 190 ? 64.776 91.356 75.253 1.00 22.30 189 SER D O 1
ATOM 6053 N N . ILE D 1 191 ? 64.274 89.678 73.845 1.00 24.78 190 ILE D N 1
ATOM 6054 C CA . ILE D 1 191 ? 62.900 89.589 74.320 1.00 25.32 190 ILE D CA 1
ATOM 6055 C C . ILE D 1 191 ? 62.922 89.209 75.798 1.00 27.29 190 ILE D C 1
ATOM 6056 O O . ILE D 1 191 ? 62.090 89.669 76.582 1.00 25.72 190 ILE D O 1
ATOM 6061 N N . GLU D 1 192 ? 63.888 88.374 76.174 1.00 26.13 191 GLU D N 1
ATOM 6062 C CA . GLU D 1 192 ? 64.024 87.945 77.560 1.00 28.16 191 GLU D CA 1
ATOM 6063 C C . GLU D 1 192 ? 64.204 89.139 78.496 1.00 23.86 191 GLU D C 1
ATOM 6064 O O . GLU D 1 192 ? 63.709 89.128 79.619 1.00 25.41 191 GLU D O 1
ATOM 6070 N N . ASP D 1 193 ? 64.913 90.165 78.034 1.00 24.42 192 ASP D N 1
ATOM 6071 C CA . ASP D 1 193 ? 65.151 91.353 78.853 1.00 23.06 192 ASP D CA 1
ATOM 6072 C C . ASP D 1 193 ? 63.870 92.126 79.177 1.00 20.79 192 ASP D C 1
ATOM 6073 O O . ASP D 1 193 ? 63.842 92.921 80.119 1.00 22.10 192 ASP D O 1
ATOM 6078 N N . PHE D 1 194 ? 62.815 91.890 78.403 1.00 21.64 193 PHE D N 1
ATOM 6079 C CA . PHE D 1 194 ? 61.534 92.567 78.614 1.00 21.27 193 PHE D CA 1
ATOM 6080 C C . PHE D 1 194 ? 60.516 91.704 79.367 1.00 23.28 193 PHE D C 1
ATOM 6081 O O . PHE D 1 194 ? 59.523 92.211 79.892 1.00 24.08 193 PHE D O 1
ATOM 6089 N N . GLU D 1 195 ? 60.780 90.405 79.425 1.00 22.33 194 GLU D N 1
ATOM 6090 C CA . GLU D 1 195 ? 59.881 89.444 80.046 1.00 23.37 194 GLU D CA 1
ATOM 6091 C C . GLU D 1 195 ? 59.835 89.467 81.573 1.00 24.06 194 GLU D C 1
ATOM 6092 O O . GLU D 1 195 ? 60.866 89.419 82.244 1.00 23.09 194 GLU D O 1
ATOM 6098 N N . ALA D 1 196 ? 58.621 89.532 82.114 1.00 22.85 195 ALA D N 1
ATOM 6099 C CA . ALA D 1 196 ? 58.412 89.561 83.558 1.00 28.03 195 ALA D CA 1
ATOM 6100 C C . ALA D 1 196 ? 58.934 88.299 84.235 1.00 33.32 195 ALA D C 1
ATOM 6101 O O . ALA D 1 196 ? 58.945 87.221 83.636 1.00 33.16 195 ALA D O 1
ATOM 6103 N N . GLU D 1 197 ? 59.360 88.439 85.486 1.00 39.00 196 GLU D N 1
ATOM 6104 C CA . GLU D 1 197 ? 59.871 87.307 86.252 1.00 46.83 196 GLU D CA 1
ATOM 6105 C C . GLU D 1 197 ? 58.709 86.541 86.884 1.00 49.62 196 GLU D C 1
ATOM 6106 O O . GLU D 1 197 ? 57.575 87.021 86.909 1.00 48.03 196 GLU D O 1
ATOM 6112 N N . LEU D 1 198 ? 58.998 85.350 87.399 1.00 54.29 197 LEU D N 1
ATOM 6113 C CA . LEU D 1 198 ? 57.975 84.524 88.038 1.00 58.02 197 LEU D CA 1
ATOM 6114 C C . LEU D 1 198 ? 58.360 84.180 89.476 1.00 60.05 197 LEU D C 1
ATOM 6115 O O . LEU D 1 198 ? 58.473 85.117 90.295 1.00 61.23 197 LEU D O 1
#

Radius of gyration: 33.68 Å; Cα contacts (8 Å, |Δi|>4): 1751; chains: 4; bounding box: 77×60×106 Å

Solvent-accessible surface area: 30774 Å² total; per-residue (Å²): 207,55,132,58,19,12,85,54,102,61,0,76,92,9,13,0,35,47,7,27,109,106,78,24,19,12,2,98,49,3,31,142,110,80,90,197,72,24,38,38,12,4,32,29,90,36,3,0,14,8,0,75,9,0,1,72,9,1,43,77,14,62,45,80,79,2,0,0,1,0,37,45,94,74,0,5,29,0,0,8,25,0,8,117,9,1,43,9,50,43,24,11,1,46,16,28,66,10,1,4,65,57,74,160,36,113,35,59,62,114,11,71,0,0,0,0,0,2,9,53,85,5,132,65,0,4,59,12,0,22,79,72,22,12,4,0,0,0,0,5,1,0,45,3,61,20,20,34,3,14,5,16,0,1,0,14,0,62,23,78,80,0,0,0,1,0,0,26,0,0,0,40,21,2,0,116,93,97,71,63,128,35,119,65,45,21,100,60,0,25,1,93,179,228,62,73,60,20,12,85,55,106,56,0,76,82,8,8,0,32,56,6,30,105,108,93,26,21,16,3,52,46,4,28,147,77,82,91,122,77,26,38,39,15,4,29,33,85,32,1,0,16,8,0,79,10,0,1,88,5,1,41,72,13,108,43,67,78,2,1,0,1,0,37,46,139,90,0,47,49,0,0,70,24,0,9,138,9,2,42,10,49,84,24,39,24,178,18,56,67,10,1,5,63,61,80,161,44,112,68,65,65,113,10,65,0,0,1,0,0,2,10,54,84,5,130,64,0,4,58,11,0,23,77,63,16,15,5,0,1,0,0,7,1,0,46,3,63,22,16,32,2,14,8,18,0,0,0,19,0,62,23,68,73,0,0,0,0,0,0,25,0,0,0,44,17,1,1,120,90,99,61,74,116,37,111,66,44,18,95,61,0,24,8,128,190,230,49,74,62,21,12,84,48,107,60,0,76,89,9,12,1,33,54,8,25,153,102,91,24,23,11,1,108,47,2,33,134,111,79,102,192,101,25,21,42,12,4,34,25,102,42,2,0,16,8,0,67,8,0,1,79,4,1,39,65,10,60,47,81,82,1,0,0,0,0,38,45,111,78,0,37,78,0,0,70,29,0,8,141,10,2,42,10,48,83,24,38,23,181,19,58,67,10,1,3,67,41,97,165,48,114,63,61,61,124,12,56,0,0,0,0,0,1,10,51,84,5,136,70,0,4,58,12,0,25,81,73,18,12,3,0,0,0,0,6,0,0,45,3,64,22,21,37,2,12,2,14,0,0,0,12,0,62,23,67,77,0,0,0,1,0,0,26,0,0,0,38,20,1,0,116,90,92,71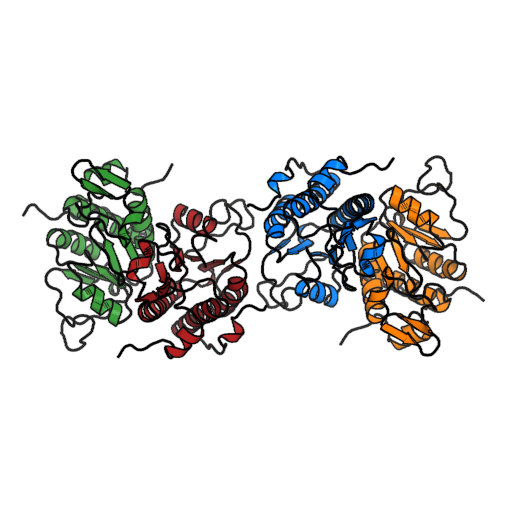,68,126,34,118,66,45,28,96,60,0,24,4,144,137,130,232,64,133,55,22,14,81,56,105,61,0,82,87,7,7,0,23,68,8,29,165,109,97,24,21,18,4,45,53,3,29,136,110,85,91,182,110,31,23,40,9,3,34,20,92,22,1,0,17,11,0,71,11,0,1,82,4,1,35,76,11,56,50,80,80,1,0,0,0,0,35,43,140,85,0,8,26,0,0,9,22,0,10,118,14,2,41,10,48,42,24,10,1,32,17,28,67,10,1,5,64,54,80,158,34,116,33,59,64,118,13,66,0,0,0,0,0,2,10,54,87,4,134,66,0,4,57,11,0,22,66,63,11,16,3,0,0,0,0,5,0,0,49,3,64,22,15,34,3,12,5,22,0,0,0,13,0,65,24,69,79,0,0,0,0,0,0,26,0,0,0,55,22,1,0,143,86,102,68,86,83,38,126,71,42,24,104,60,0,30,8,103,162

CATH classification: 3.40.50.10490

B-factor: mean 24.82, std 10.8, range [7.99, 83.78]

Organism: Archaeoglobus fulgidus (strain ATCC 49558 / DSM 4304 / JCM 9628 / NBRC 100126 / VC-16) (NCBI:txid224325)

Secondary structure (DSSP, 8-state):
----SS-HHHHHHHTTTB--S---TTTGGGEEEE-TTS-EEE-HHHHHHHHHHHHHHHTTS-GGGEEEEE-SGGGHHHHHHHHHHH--EEEESSPPTTTTT-TTSTT----SEEEES-TTTTHHHHHHHHHTT--EEEEE-TT---TT-SEEEES--S-HHHHHHHHHHHHHHHHHHHT------HHHHSPP-/----SS-HHHHHHHTTTB--S---TTTGGGEEEE-TTS-EEE-HHHHHHHHHHHHHHHTTS-GGGEEEEE-SHHHHHHHHHHHHHH--EEEESPPPTTTTT-TTSTT----SEEEES-TTTTHHHHHHHHHTT--EEEEE-TT---TT-SEEEES--S-HHHHHHHHHHHHHHHHHHHT------SGGGSPP-/-PPPSS-HHHHHHHTTTB--S---TTTGGGEEEE-TTSPEEE-HHHHHHHHHHHHHHHTTS-GGGEEEEE-SHHHHHHHHHHHHHH--EEEESPPPTTTTT-TTSTT----SEEEES-TTTTHHHHHHHHHTT--EEEEE-TT---TT-SEEEES-SS-HHHHHHHHHHHHHHHHHHHT------HHHHSPPP-/-PPPSS-HHHHHHHTTTB--S---TTTGGGEEEE-TTSPEEE-HHHHHHHHHHHHHHHTTS-GGGEEEEE-SGGGHHHHHHHHHHH--EEEESPPPTTTTT-TTSTT----SEEEES-TTTTHHHHHHHHHTT--EEEEE-TT---TT-SEEEES--S-HHHHHHHHHHHHHHHHHHHT------HHHHSPP-

InterPro domains:
  IPR001865 Small ribosomal subunit protein uS2 [PF00318] (16-106)
  IPR001865 Small ribosomal subunit protein uS2 [PF00318] (113-178)
  IPR001865 Small ribosomal subunit protein uS2 [PR00395] (12-30)
  IPR001865 Small ribosomal subunit protein uS2 [PR00395] (42-51)
  IPR001865 Small ribosomal subunit protein uS2 [PR00395] (90-107)
  IPR001865 Small ribosomal subunit protein uS2 [PR00395] (115-132)
  IPR001865 Small ribosomal subunit protein uS2 [PR00395] (132-143)
  IPR001865 Small ribosomal subunit protein uS2 [PR00395] (153-167)
  IPR001865 Small ribosomal subunit protein uS2 [cd01425] (15-178)
  IPR005706 Small ribosomal subunit protein uS2, bacteria/mitochondria/plastid [MF_00291_B] (8-184)
  IPR005707 Small ribosomal subunit protein uS2, eukaryota/archaea [PTHR11489] (14-184)
  IPR005707 Small ribosomal subunit protein uS2, eukaryota/archaea [TIGR01012] (7-196)
  IPR018130 Small ribosomal subunit protein uS2, conserved site [PS00963] (115-139)
  IPR023454 Small ribosomal subunit protein uS2, archaea [MF_00291_A] (4-197)
  IPR023591 Small ribosomal subunit protein uS2, flavodoxin-like domain superfamily [SSF52313] (8-193)